Protein AF-0000000080745605 (afdb_homodimer)

pLDDT: mean 92.83, std 13.79, range [20.62, 98.94]

Foldseek 3Di:
DDDPDDPPPPPPPPPPVLFFQDQDPAFALFPFFQCLLPDPQLVVLQVVLQVVCCVVCVVFPQQKWKWKFKDFLNDDHTSHIDTDAHPHQPQFARGDDQFFKEFQFQVLLVLLLLLLLLDPLHDQAAFLCVQVVLLVVQFDDDPFFTQDRRQAGLFLLLFQQRLQAAFDQVDPCCVFCVVCVVVVDDGDDPVGTQQARQDPPGHADEPVSLSNCSRRGGGNDHGRDDGDNHLSSQLSSLSSSCRRVVDHSQVSSCVQACVLQPFPSKDQQFQDDRHRYRDGPPFRCNGTANHSSSSRTGMMGGFVNLQSRQSCLLVQSRHDPVSSVVQPDFPADDPDPQFTAGSHWTWGWFQLQEPSSHIFIKTKDWRDDGFKIKMWIAGNNNSMIMIMIMGYDSCVVDVCNVVVSVVSVRNSNVRSSVVSSLVVCCQFPAAKWDDVVQGWIWGWHGDRHGAIWTPFTGTSRRGCLQQVVCLDVVNVVVVDRDGLPDWTKGWGFPPDDDDQKTKIFIFTDSDGNVVQVVVQVVDPDHSVVSPSVVGTQPRDAPNFGQRIKMFGGDDVSHGQWIDRVRSPDIIGGDDPDPPD/DDDPPDPDPDPPPPPPVLFFQDQDPAFALFPFFQCLLPDPLLVVLQVVLQVVCCVVCVVFPQQKKKWKFKDFLNDDHTSHIDTDAHPHQPQFARGDDQFFKEFQFQVLLVLLLLLLLLDPLHDQAAFLCVQVVLLVVQFDDDPFFTQDRRQAGLFLLLFQQRLQAAFDQVDPCCVFCVVCVVVVDDGDPPVGTQQARQDPPGHADEPVSLSNCSRRGGGNDHGRDDGDNHLSSQLSSLSSSCRRVVHHSQVSSCVQACVLQPFPSKDQQFQDDRHRYRDGPPFRCNGTANHSSSSRTGMMGGFVNLQSRQSCLLVQSRHDPVSSVVQPDFDADDPDPQFTAGSHWTWGWFQLQEPSSHIFIKTKTWRDDGFKIKMWIAGNNNSMIMIMIMGYDSCVVDVCNVVVSVVSVRNSNVRSSVVSSLVVCCQFPAAKWDDVVQGWIWGWHGDRHGAIWTPFTGTSRRGCLQQVVCLDVVNVVVVDRDGLPDWTKGWGFPPDDDDQKTKIFIFTDSDGNVVQVVVQVVDPDHSPVSPSVVGTQPRAAPNFGQGIKMFGGDDVSHGQWIDRVRSPDIIGGDPPDPPD

Structure (mmCIF, N/CA/C/O backbone):
data_AF-0000000080745605-model_v1
#
loop_
_entity.id
_entity.type
_entity.pdbx_description
1 polymer 'Beta-lactamase-related domain-containing protein'
#
loop_
_atom_site.group_PDB
_atom_site.id
_atom_site.type_symbol
_atom_site.label_atom_id
_atom_site.label_alt_id
_atom_site.label_comp_id
_atom_site.label_asym_id
_atom_site.label_entity_id
_atom_site.label_seq_id
_atom_site.pdbx_PDB_ins_code
_atom_site.Cartn_x
_atom_site.Cartn_y
_atom_site.Cartn_z
_atom_site.occupancy
_atom_site.B_iso_or_equiv
_atom_site.auth_seq_id
_atom_site.auth_comp_id
_atom_site.auth_asym_id
_atom_site.auth_atom_id
_atom_site.pdbx_PDB_model_num
ATOM 1 N N . MET A 1 1 ? 27.734 -39.125 20.938 1 23.12 1 MET A N 1
ATOM 2 C CA . MET A 1 1 ? 27.438 -38.312 19.75 1 23.12 1 MET A CA 1
ATOM 3 C C . MET A 1 1 ? 26.688 -37.062 20.141 1 23.12 1 MET A C 1
ATOM 5 O O . MET A 1 1 ? 25.5 -37.125 20.469 1 23.12 1 MET A O 1
ATOM 9 N N . PRO A 1 2 ? 27.344 -36.062 20.656 1 28.78 2 PRO A N 1
ATOM 10 C CA . PRO A 1 2 ? 27.172 -35.031 21.703 1 28.78 2 PRO A CA 1
ATOM 11 C C . PRO A 1 2 ? 26.281 -33.875 21.25 1 28.78 2 PRO A C 1
ATOM 13 O O . PRO A 1 2 ? 26.297 -33.5 20.078 1 28.78 2 PRO A O 1
ATOM 16 N N . SER A 1 3 ? 25.047 -33.812 21.906 1 23.34 3 SER A N 1
ATOM 17 C CA . SER A 1 3 ? 23.922 -32.906 21.828 1 23.34 3 SER A CA 1
ATOM 18 C C . SER A 1 3 ? 24.391 -31.453 21.969 1 23.34 3 SER A C 1
ATOM 20 O O . SER A 1 3 ? 25.203 -31.125 22.828 1 23.34 3 SER A O 1
ATOM 22 N N . LEU A 1 4 ? 24.469 -30.75 20.719 1 25.98 4 LEU A N 1
ATOM 23 C CA . LEU A 1 4 ? 24.828 -29.328 20.625 1 25.98 4 LEU A CA 1
ATOM 24 C C . LEU A 1 4 ? 24.031 -28.5 21.609 1 25.98 4 LEU A C 1
ATOM 26 O O . LEU A 1 4 ? 22.859 -28.188 21.375 1 25.98 4 LEU A O 1
ATOM 30 N N . SER A 1 5 ? 24.078 -28.891 22.938 1 20.62 5 SER A N 1
ATOM 31 C CA . SER A 1 5 ? 23.312 -28.312 24.047 1 20.62 5 SER A CA 1
ATOM 32 C C . SER A 1 5 ? 23.422 -26.797 24.047 1 20.62 5 SER A C 1
ATOM 34 O O . SER A 1 5 ? 22.406 -26.109 24.125 1 20.62 5 SER A O 1
ATOM 36 N N . LYS A 1 6 ? 24.375 -26.281 24.906 1 24.94 6 LYS A N 1
ATOM 37 C CA . LYS A 1 6 ? 24.109 -25.375 26.016 1 24.94 6 LYS A CA 1
ATOM 38 C C . LYS A 1 6 ? 23.984 -23.922 25.516 1 24.94 6 LYS A C 1
ATOM 40 O O . LYS A 1 6 ? 23.938 -23 26.328 1 24.94 6 LYS A O 1
ATOM 45 N N . ILE A 1 7 ? 24.234 -23.516 24.359 1 22.8 7 ILE A N 1
ATOM 46 C CA . ILE A 1 7 ? 24.797 -22.188 24.484 1 22.8 7 ILE A CA 1
ATOM 47 C C . ILE A 1 7 ? 23.703 -21.188 24.844 1 22.8 7 ILE A C 1
ATOM 49 O O . ILE A 1 7 ? 22.906 -20.797 23.984 1 22.8 7 ILE A O 1
ATOM 53 N N . ALA A 1 8 ? 22.75 -21.531 25.734 1 25.72 8 ALA A N 1
ATOM 54 C CA . ALA A 1 8 ? 21.734 -20.484 25.906 1 25.72 8 ALA A CA 1
ATOM 55 C C . ALA A 1 8 ? 22.359 -19.234 26.531 1 25.72 8 ALA A C 1
ATOM 57 O O . ALA A 1 8 ? 22.703 -19.219 27.703 1 25.72 8 ALA A O 1
ATOM 58 N N . ALA A 1 9 ? 23.469 -18.656 26.094 1 27.91 9 ALA A N 1
ATOM 59 C CA . ALA A 1 9 ? 23.734 -17.438 26.859 1 27.91 9 ALA A CA 1
ATOM 60 C C . ALA A 1 9 ? 22.438 -16.656 27.094 1 27.91 9 ALA A C 1
ATOM 62 O O . ALA A 1 9 ? 21.672 -16.406 26.156 1 27.91 9 ALA A O 1
ATOM 63 N N . VAL A 1 10 ? 21.984 -16.688 28.203 1 26.36 10 VAL A N 1
ATOM 64 C CA . VAL A 1 10 ? 20.922 -15.867 28.797 1 26.36 10 VAL A CA 1
ATOM 65 C C . VAL A 1 10 ? 21.125 -14.406 28.422 1 26.36 10 VAL A C 1
ATOM 67 O O . VAL A 1 10 ? 22.172 -13.812 28.734 1 26.36 10 VAL A O 1
ATOM 70 N N . ALA A 1 11 ? 20.625 -14.023 27.234 1 27.84 11 ALA A N 1
ATOM 71 C CA . ALA A 1 11 ? 20.5 -12.594 26.969 1 27.84 11 ALA A CA 1
ATOM 72 C C . ALA A 1 11 ? 19.922 -11.859 28.172 1 27.84 11 ALA A C 1
ATOM 74 O O . ALA A 1 11 ? 18.812 -12.18 28.641 1 27.84 11 ALA A O 1
ATOM 75 N N . ALA A 1 12 ? 20.719 -11.414 29.141 1 28.36 12 ALA A N 1
ATOM 76 C CA . ALA A 1 12 ? 20.328 -10.367 30.094 1 28.36 12 ALA A CA 1
ATOM 77 C C . ALA A 1 12 ? 19.453 -9.312 29.406 1 28.36 12 ALA A C 1
ATOM 79 O O . ALA A 1 12 ? 19.891 -8.68 28.438 1 28.36 12 ALA A O 1
ATOM 80 N N . ALA A 1 13 ? 18.219 -9.453 29.531 1 29.84 13 ALA A N 1
ATOM 81 C CA . ALA A 1 13 ? 17.281 -8.383 29.203 1 29.84 13 ALA A CA 1
ATOM 82 C C . ALA A 1 13 ? 17.703 -7.078 29.875 1 29.84 13 ALA A C 1
ATOM 84 O O . ALA A 1 13 ? 17.594 -6.938 31.109 1 29.84 13 ALA A O 1
ATOM 85 N N . SER A 1 14 ? 18.906 -6.582 29.641 1 29.81 14 SER A N 1
ATOM 86 C CA . SER A 1 14 ? 18.969 -5.207 30.125 1 29.81 14 SER A CA 1
ATOM 87 C C . SER A 1 14 ? 17.703 -4.438 29.781 1 29.81 14 SER A C 1
ATOM 89 O O . SER A 1 14 ? 17.297 -4.387 28.609 1 29.81 14 SER A O 1
ATOM 91 N N . PHE A 1 15 ? 16.797 -4.363 30.75 1 31.94 15 PHE A N 1
ATOM 92 C CA . PHE A 1 15 ? 15.781 -3.316 30.688 1 31.94 15 PHE A CA 1
ATOM 93 C C . PHE A 1 15 ? 16.406 -1.972 30.344 1 31.94 15 PHE A C 1
ATOM 95 O O . PHE A 1 15 ? 16.891 -1.256 31.219 1 31.94 15 PHE A O 1
ATOM 102 N N . THR A 1 16 ? 17.25 -1.937 29.359 1 33.28 16 THR A N 1
ATOM 103 C CA . THR A 1 16 ? 17.547 -0.576 28.922 1 33.28 16 THR A CA 1
ATOM 104 C C . THR A 1 16 ? 16.281 0.273 28.906 1 33.28 16 THR A C 1
ATOM 106 O O . THR A 1 16 ? 15.203 -0.21 28.516 1 33.28 16 THR A O 1
ATOM 109 N N . LEU A 1 17 ? 16.172 1.277 29.703 1 36.03 17 LEU A N 1
ATOM 110 C CA . LEU A 1 17 ? 15.234 2.377 29.531 1 36.03 17 LEU A CA 1
ATOM 111 C C . LEU A 1 17 ? 14.852 2.523 28.062 1 36.03 17 LEU A C 1
ATOM 113 O O . LEU A 1 17 ? 15.711 2.715 27.203 1 36.03 17 LEU A O 1
ATOM 117 N N . ILE A 1 18 ? 13.906 1.813 27.719 1 40.94 18 ILE A N 1
ATOM 118 C CA . ILE A 1 18 ? 13.344 2.023 26.391 1 40.94 18 ILE A CA 1
ATOM 119 C C . ILE A 1 18 ? 13.258 3.52 26.094 1 40.94 18 ILE A C 1
ATOM 121 O O . ILE A 1 18 ? 12.406 4.215 26.656 1 40.94 18 ILE A O 1
ATOM 125 N N . ASP A 1 19 ? 14.344 4.227 26.078 1 45.94 19 ASP A N 1
ATOM 126 C CA . ASP A 1 19 ? 14.273 5.543 25.453 1 45.94 19 ASP A CA 1
ATOM 127 C C . ASP A 1 19 ? 13.148 5.602 24.422 1 45.94 19 ASP A C 1
ATOM 129 O O . ASP A 1 19 ? 12.82 4.59 23.797 1 45.94 19 ASP A O 1
ATOM 133 N N . ALA A 1 20 ? 12.227 6.598 24.641 1 51.19 20 ALA A N 1
ATOM 134 C CA . ALA A 1 20 ? 11.07 6.926 23.797 1 51.19 20 ALA A CA 1
ATOM 135 C C . ALA A 1 20 ? 11.359 6.613 22.328 1 51.19 20 ALA A C 1
ATOM 137 O O . ALA A 1 20 ? 12.328 7.113 21.766 1 51.19 20 ALA A O 1
ATOM 138 N N . LYS A 1 21 ? 10.75 5.621 21.812 1 69 21 LYS A N 1
ATOM 139 C CA . LYS A 1 21 ? 10.859 5.215 20.422 1 69 21 LYS A CA 1
ATOM 140 C C . LYS A 1 21 ? 10.43 6.344 19.484 1 69 21 LYS A C 1
ATOM 142 O O . LYS A 1 21 ? 9.289 6.801 19.531 1 69 21 LYS A O 1
ATOM 147 N N . ALA A 1 22 ? 11.375 7.078 18.906 1 86.12 22 ALA A N 1
ATOM 148 C CA . ALA A 1 22 ? 11.133 8.086 17.875 1 86.12 22 ALA A CA 1
ATOM 149 C C . ALA A 1 22 ? 10.383 7.484 16.688 1 86.12 22 ALA A C 1
ATOM 151 O O . ALA A 1 22 ? 10.531 6.297 16.391 1 86.12 22 ALA A O 1
ATOM 152 N N . CYS A 1 23 ? 9.422 8.242 16.203 1 91.81 23 CYS A N 1
ATOM 153 C CA . CYS A 1 23 ? 8.727 7.898 14.969 1 91.81 23 CYS A CA 1
ATOM 154 C C . CYS A 1 23 ? 9.281 8.688 13.789 1 91.81 23 CYS A C 1
ATOM 156 O O . CYS A 1 23 ? 8.781 9.773 13.477 1 91.81 23 CYS A O 1
ATOM 158 N N . PRO A 1 24 ? 10.266 8.188 13.102 1 96.31 24 PRO A N 1
ATOM 159 C CA . PRO A 1 24 ? 10.781 8.898 11.93 1 96.31 24 PRO A CA 1
ATOM 160 C C . PRO A 1 24 ? 9.859 8.789 10.719 1 96.31 24 PRO A C 1
ATOM 162 O O . PRO A 1 24 ? 8.984 7.914 10.688 1 96.31 24 PRO A O 1
ATOM 165 N N . PRO A 1 25 ? 9.977 9.766 9.758 1 96.62 25 PRO A N 1
ATOM 166 C CA . PRO A 1 25 ? 9.336 9.484 8.477 1 96.62 25 PRO A CA 1
ATOM 167 C C . PRO A 1 25 ? 9.82 8.172 7.848 1 96.62 25 PRO A C 1
ATOM 169 O O . PRO A 1 25 ? 10.953 7.75 8.094 1 96.62 25 PRO A O 1
ATOM 172 N N . LEU A 1 26 ? 8.984 7.52 7.125 1 96.75 26 LEU A N 1
ATOM 173 C CA . LEU A 1 26 ? 9.414 6.324 6.414 1 96.75 26 LEU A CA 1
ATOM 174 C C . LEU A 1 26 ? 10.531 6.648 5.43 1 96.75 26 LEU A C 1
ATOM 176 O O . LEU A 1 26 ? 10.469 7.656 4.719 1 96.75 26 LEU A O 1
ATOM 180 N N . GLY A 1 27 ? 11.578 5.82 5.383 1 95.94 27 GLY A N 1
ATOM 181 C CA . GLY A 1 27 ? 12.688 6.039 4.473 1 95.94 27 GLY A CA 1
ATOM 182 C C . GLY A 1 27 ? 14.008 6.277 5.188 1 95.94 27 GLY A C 1
ATOM 183 O O . GLY A 1 27 ? 14.164 5.902 6.352 1 95.94 27 GLY A O 1
ATOM 184 N N . ALA A 1 28 ? 14.938 6.891 4.523 1 96.5 28 ALA A N 1
ATOM 185 C CA . ALA A 1 28 ? 16.281 7.109 5.055 1 96.5 28 ALA A CA 1
ATOM 186 C C . ALA A 1 28 ? 16.25 8.086 6.23 1 96.5 28 ALA A C 1
ATOM 188 O O . ALA A 1 28 ? 15.672 9.164 6.133 1 96.5 28 ALA A O 1
ATOM 189 N N . VAL A 1 29 ? 16.906 7.711 7.277 1 97.38 29 VAL A N 1
ATOM 190 C CA . VAL A 1 29 ? 16.969 8.594 8.438 1 97.38 29 VAL A CA 1
ATOM 191 C C . VAL A 1 29 ? 18.359 9.234 8.523 1 97.38 29 VAL A C 1
ATOM 193 O O . VAL A 1 29 ? 18.562 10.18 9.297 1 97.38 29 VAL A O 1
ATOM 196 N N . PHE A 1 30 ? 19.281 8.719 7.734 1 96.81 30 PHE A N 1
ATOM 197 C CA . PHE A 1 30 ? 20.609 9.266 7.469 1 96.81 30 PHE A CA 1
ATOM 198 C C . PHE A 1 30 ? 20.922 9.227 5.977 1 96.81 30 PHE A C 1
ATOM 200 O O . PHE A 1 30 ? 20.344 8.422 5.238 1 96.81 30 PHE A O 1
ATOM 207 N N . PRO A 1 31 ? 21.781 10.156 5.527 1 95.38 31 PRO A N 1
ATOM 208 C CA . PRO A 1 31 ? 22.281 9.953 4.164 1 95.38 31 PRO A CA 1
ATOM 209 C C . PRO A 1 31 ? 22.906 8.57 3.969 1 95.38 31 PRO A C 1
ATOM 211 O O . PRO A 1 31 ? 23.516 8.023 4.895 1 95.38 31 PRO A O 1
ATOM 214 N N . ALA A 1 32 ? 22.797 8.016 2.787 1 96 32 ALA A N 1
ATOM 215 C CA . ALA A 1 32 ? 23.391 6.723 2.48 1 96 32 ALA A CA 1
ATOM 216 C C . ALA A 1 32 ? 24.906 6.766 2.646 1 96 32 ALA A C 1
ATOM 218 O O . ALA A 1 32 ? 25.562 7.734 2.246 1 96 32 ALA A O 1
ATOM 219 N N . PRO A 1 33 ? 25.438 5.719 3.24 1 96.5 33 PRO A N 1
ATOM 220 C CA . PRO A 1 33 ? 26.891 5.695 3.354 1 96.5 33 PRO A CA 1
ATOM 221 C C . PRO A 1 33 ? 27.594 5.719 1.995 1 96.5 33 PRO A C 1
ATOM 223 O O . PRO A 1 33 ? 27.156 5.047 1.06 1 96.5 33 PRO A O 1
ATOM 226 N N . GLN A 1 34 ? 28.656 6.426 1.949 1 94.06 34 GLN A N 1
ATOM 227 C CA . GLN A 1 34 ? 29.312 6.656 0.662 1 94.06 34 GLN A CA 1
ATOM 228 C C . GLN A 1 34 ? 30.422 5.633 0.413 1 94.06 34 GLN A C 1
ATOM 230 O O . GLN A 1 34 ? 30.812 5.406 -0.731 1 94.06 34 GLN A O 1
ATOM 235 N N . SER A 1 35 ? 31 5.02 1.493 1 95.69 35 SER A N 1
ATOM 236 C CA . SER A 1 35 ? 32.062 4.016 1.367 1 95.69 35 SER A CA 1
ATOM 237 C C . SER A 1 35 ? 31.922 2.943 2.441 1 95.69 35 SER A C 1
ATOM 239 O O . SER A 1 35 ? 32.875 2.662 3.162 1 95.69 35 SER A O 1
ATOM 241 N N . PRO A 1 36 ? 30.781 2.297 2.445 1 97.75 36 PRO A N 1
ATOM 242 C CA . PRO A 1 36 ? 30.578 1.313 3.512 1 97.75 36 PRO A CA 1
ATOM 243 C C . PRO A 1 36 ? 31.562 0.151 3.439 1 97.75 36 PRO A C 1
ATOM 245 O O . PRO A 1 36 ? 31.875 -0.465 4.461 1 97.75 36 PRO A O 1
ATOM 248 N N . SER A 1 37 ? 32.156 -0.179 2.314 1 97 37 SER A N 1
ATOM 249 C CA . SER A 1 37 ? 33.094 -1.297 2.166 1 97 37 SER A CA 1
ATOM 250 C C . SER A 1 37 ? 34.375 -1.051 2.939 1 97 37 SER A C 1
ATOM 252 O O . SER A 1 37 ? 35.125 -1.993 3.25 1 97 37 SER A O 1
ATOM 254 N N . GLN A 1 38 ? 34.688 0.177 3.234 1 96.44 38 GLN A N 1
ATOM 255 C CA . GLN A 1 38 ? 35.938 0.531 3.918 1 96.44 38 GLN A CA 1
ATOM 256 C C . GLN A 1 38 ? 35.781 0.405 5.43 1 96.44 38 GLN A C 1
ATOM 258 O O . GLN A 1 38 ? 36.781 0.414 6.16 1 96.44 38 GLN A O 1
ATOM 263 N N . SER A 1 39 ? 34.594 0.217 5.879 1 97.38 39 SER A N 1
ATOM 264 C CA . SER A 1 39 ? 34.344 0.138 7.312 1 97.38 39 SER A CA 1
ATOM 265 C C . SER A 1 39 ? 34.719 -1.225 7.871 1 97.38 39 SER A C 1
ATOM 267 O O . SER A 1 39 ? 34.344 -2.26 7.32 1 97.38 39 SER A O 1
ATOM 269 N N . THR A 1 40 ? 35.406 -1.209 9.039 1 97.62 40 THR A N 1
ATOM 270 C CA . THR A 1 40 ? 35.781 -2.449 9.711 1 97.62 40 THR A CA 1
ATOM 271 C C . THR A 1 40 ? 34.531 -3.182 10.211 1 97.62 40 THR A C 1
ATOM 273 O O . THR A 1 40 ? 34.531 -4.414 10.25 1 97.62 40 THR A O 1
ATOM 276 N N . LEU A 1 41 ? 33.531 -2.414 10.562 1 97.44 41 LEU A N 1
ATOM 277 C CA . LEU A 1 41 ? 32.281 -3.014 11.031 1 97.44 41 LEU A CA 1
ATOM 278 C C . LEU A 1 41 ? 31.609 -3.814 9.922 1 97.44 41 LEU A C 1
ATOM 280 O O . LEU A 1 41 ? 31.125 -4.926 10.156 1 97.44 41 LEU A O 1
ATOM 284 N N . VAL A 1 42 ? 31.562 -3.234 8.766 1 98.38 42 VAL A N 1
ATOM 285 C CA . VAL A 1 42 ? 30.938 -3.895 7.629 1 98.38 42 VAL A CA 1
ATOM 286 C C . VAL A 1 42 ? 31.75 -5.113 7.215 1 98.38 42 VAL A C 1
ATOM 288 O O . VAL A 1 42 ? 31.188 -6.168 6.902 1 98.38 42 VAL A O 1
ATOM 291 N N . LYS A 1 43 ? 33.094 -4.984 7.219 1 98.25 43 LYS A N 1
ATOM 292 C CA . LYS A 1 43 ? 33.938 -6.113 6.895 1 98.25 43 LYS A CA 1
ATOM 293 C C . LYS A 1 43 ? 33.75 -7.262 7.875 1 98.25 43 LYS A C 1
ATOM 295 O O . L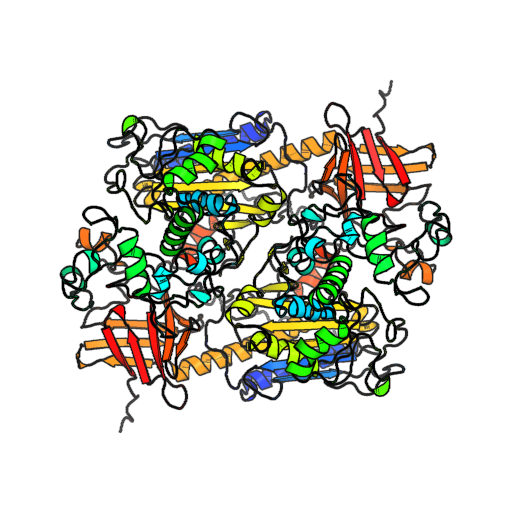YS A 1 43 ? 33.656 -8.422 7.469 1 98.25 43 LYS A O 1
ATOM 300 N N . LYS A 1 44 ? 33.656 -6.91 9.172 1 98.38 44 LYS A N 1
ATOM 301 C CA . LYS A 1 44 ? 33.438 -7.926 10.195 1 98.38 44 LYS A CA 1
ATOM 302 C C . LYS A 1 44 ? 32.062 -8.602 10.008 1 98.38 44 LYS A C 1
ATOM 304 O O . LYS A 1 44 ? 31.953 -9.828 10.133 1 98.38 44 LYS A O 1
ATOM 309 N N . ALA A 1 45 ? 31.078 -7.824 9.766 1 98.56 45 ALA A N 1
ATOM 310 C CA . ALA A 1 45 ? 29.734 -8.367 9.516 1 98.56 45 ALA A CA 1
ATOM 311 C C . ALA A 1 45 ? 29.75 -9.305 8.312 1 98.56 45 ALA A C 1
ATOM 313 O O . ALA A 1 45 ? 29.109 -10.359 8.328 1 98.56 45 ALA A O 1
ATOM 314 N N . GLY A 1 46 ? 30.438 -8.898 7.238 1 98.44 46 GLY A N 1
ATOM 315 C CA . GLY A 1 46 ? 30.578 -9.742 6.062 1 98.44 46 GLY A CA 1
ATOM 316 C C . GLY A 1 46 ? 31.25 -11.062 6.352 1 98.44 46 GLY A C 1
ATOM 317 O O . GLY A 1 46 ? 30.844 -12.109 5.844 1 98.44 46 GLY A O 1
ATOM 318 N N . SER A 1 47 ? 32.312 -10.992 7.184 1 98.25 47 SER A N 1
ATOM 319 C CA . SER A 1 47 ? 33.031 -12.203 7.555 1 98.25 47 SER A CA 1
ATOM 320 C C . SER A 1 47 ? 32.156 -13.148 8.359 1 98.25 47 SER A C 1
ATOM 322 O O . SER A 1 47 ? 32.188 -14.367 8.156 1 98.25 47 SER A O 1
ATOM 324 N N . LEU A 1 48 ? 31.391 -12.57 9.266 1 98.12 48 LEU A N 1
ATOM 325 C CA . LEU A 1 48 ? 30.484 -13.383 10.07 1 98.12 48 LEU A CA 1
ATOM 326 C C . LEU A 1 48 ? 29.406 -14.008 9.188 1 98.12 48 LEU A C 1
ATOM 328 O O . LEU A 1 48 ? 29.031 -15.172 9.383 1 98.12 48 LEU A O 1
ATOM 332 N N . LEU A 1 49 ? 28.875 -13.203 8.297 1 98.19 49 LEU A N 1
ATOM 333 C CA . LEU A 1 49 ? 27.875 -13.711 7.355 1 98.19 49 LEU A CA 1
ATOM 334 C C . LEU A 1 49 ? 28.453 -14.859 6.527 1 98.19 49 LEU A C 1
ATOM 336 O O . LEU A 1 49 ? 27.797 -15.891 6.344 1 98.19 49 LEU A O 1
ATOM 340 N N . LYS A 1 50 ? 29.656 -14.656 6.008 1 97.94 50 LYS A N 1
ATOM 341 C CA . LYS A 1 50 ? 30.312 -15.688 5.211 1 97.94 50 LYS A CA 1
ATOM 342 C C . LYS A 1 50 ? 30.469 -16.984 6.012 1 97.94 50 LYS A C 1
ATOM 344 O O . LYS A 1 50 ? 30.203 -18.078 5.5 1 97.94 50 LYS A O 1
ATOM 349 N N . ALA A 1 51 ? 30.922 -16.875 7.23 1 97.5 51 ALA A N 1
ATOM 350 C CA . ALA A 1 51 ? 31.094 -18.047 8.094 1 97.5 51 ALA A CA 1
ATOM 351 C C . ALA A 1 51 ? 29.766 -18.766 8.32 1 97.5 51 ALA A C 1
ATOM 353 O O . ALA A 1 51 ? 29.719 -20 8.32 1 97.5 51 ALA A O 1
ATOM 354 N N . GLY A 1 52 ? 28.781 -17.984 8.578 1 96.5 52 GLY A N 1
ATOM 355 C CA . GLY A 1 52 ? 27.453 -18.562 8.75 1 96.5 52 GLY A CA 1
ATOM 356 C C . GLY A 1 52 ? 26.969 -19.297 7.516 1 96.5 52 GLY A C 1
ATOM 357 O O . GLY A 1 52 ? 26.406 -20.391 7.617 1 96.5 52 GLY A O 1
ATOM 358 N N . LEU A 1 53 ? 27.156 -18.688 6.34 1 97.06 53 LEU A N 1
ATOM 359 C CA . LEU A 1 53 ? 26.766 -19.312 5.082 1 97.06 53 LEU A CA 1
ATOM 360 C C . LEU A 1 53 ? 27.578 -20.578 4.828 1 97.06 53 LEU A C 1
ATOM 362 O O . LEU A 1 53 ? 27.016 -21.594 4.398 1 97.06 53 LEU A O 1
ATOM 366 N N . ASP A 1 54 ? 28.859 -20.516 5.078 1 96.19 54 ASP A N 1
ATOM 367 C CA . ASP A 1 54 ? 29.703 -21.688 4.91 1 96.19 54 ASP A CA 1
ATOM 368 C C . ASP A 1 54 ? 29.188 -22.859 5.766 1 96.19 54 ASP A C 1
ATOM 370 O O . ASP A 1 54 ? 29.125 -24 5.301 1 96.19 54 ASP A O 1
ATOM 374 N N . ALA A 1 55 ? 28.828 -22.578 6.93 1 94.94 55 ALA A N 1
ATOM 375 C CA . ALA A 1 55 ? 28.375 -23.609 7.855 1 94.94 55 ALA A CA 1
ATOM 376 C C . ALA A 1 55 ? 27.047 -24.203 7.406 1 94.94 55 ALA A C 1
ATOM 378 O O . ALA A 1 55 ? 26.844 -25.422 7.473 1 94.94 55 ALA A O 1
ATOM 379 N N . GLN A 1 56 ? 26.203 -23.391 7.016 1 91.94 56 GLN A N 1
ATOM 380 C CA . GLN A 1 56 ? 24.844 -23.844 6.668 1 91.94 56 GLN A CA 1
ATOM 381 C C . GLN A 1 56 ? 24.812 -24.438 5.266 1 91.94 56 GLN A C 1
ATOM 383 O O . GLN A 1 56 ? 24.281 -25.547 5.066 1 91.94 56 GLN A O 1
ATOM 388 N N . ILE A 1 57 ? 25.359 -23.781 4.309 1 89.88 57 ILE A N 1
ATOM 389 C CA . ILE A 1 57 ? 25.312 -24.141 2.896 1 89.88 57 ILE A CA 1
ATOM 390 C C . ILE A 1 57 ? 26.266 -25.297 2.633 1 89.88 57 ILE A C 1
ATOM 392 O O . ILE A 1 57 ? 25.922 -26.266 1.943 1 89.88 57 ILE A O 1
ATOM 396 N N . GLY A 1 58 ? 27.469 -25.203 3.156 1 85.25 58 GLY A N 1
ATOM 397 C CA . GLY A 1 58 ? 28.453 -26.266 2.988 1 85.25 58 GLY A CA 1
ATOM 398 C C . GLY A 1 58 ? 27.984 -27.609 3.514 1 85.25 58 GLY A C 1
ATOM 399 O O . GLY A 1 58 ? 28.281 -28.641 2.924 1 85.25 58 GLY A O 1
ATOM 400 N N . ALA A 1 59 ? 27.172 -27.531 4.48 1 87.12 59 ALA A N 1
ATOM 401 C CA . ALA A 1 59 ? 26.688 -28.75 5.102 1 87.12 59 ALA A CA 1
ATOM 402 C C . ALA A 1 59 ? 25.516 -29.328 4.312 1 87.12 59 ALA A C 1
ATOM 404 O O . ALA A 1 59 ? 25.266 -30.547 4.363 1 87.12 59 ALA A O 1
ATOM 405 N N . GLN A 1 60 ? 24.922 -28.562 3.537 1 92.31 60 GLN A N 1
ATOM 406 C CA . GLN A 1 60 ? 23.641 -28.984 2.99 1 92.31 60 GLN A CA 1
ATOM 407 C C . GLN A 1 60 ? 23.688 -29.047 1.467 1 92.31 60 GLN A C 1
ATOM 409 O O . GLN A 1 60 ? 22.984 -29.859 0.853 1 92.31 60 GLN A O 1
ATOM 414 N N . PHE A 1 61 ? 24.469 -28.25 0.805 1 96.12 61 PHE A N 1
ATOM 415 C CA . PHE A 1 61 ? 24.422 -28.078 -0.643 1 96.12 61 PHE A CA 1
ATOM 416 C C . PHE A 1 61 ? 25.453 -28.969 -1.331 1 96.12 61 PHE A C 1
ATOM 418 O O . PHE A 1 61 ? 26.516 -28.484 -1.721 1 96.12 61 PHE A O 1
ATOM 425 N N . ASN A 1 62 ? 25.047 -30.172 -1.585 1 95.25 62 ASN A N 1
ATOM 426 C CA . ASN A 1 62 ? 25.906 -31.125 -2.273 1 95.25 62 ASN A CA 1
ATOM 427 C C . ASN A 1 62 ? 25.781 -31 -3.789 1 95.25 62 ASN A C 1
ATOM 429 O O . ASN A 1 62 ? 26.719 -31.328 -4.523 1 95.25 62 ASN A O 1
ATOM 433 N N . THR A 1 63 ? 24.641 -30.609 -4.238 1 95.38 63 THR A N 1
ATOM 434 C CA . THR A 1 63 ? 24.406 -30.484 -5.676 1 95.38 63 THR A CA 1
ATOM 435 C C . THR A 1 63 ? 23.875 -29.094 -6.027 1 95.38 63 THR A C 1
ATOM 437 O O . THR A 1 63 ? 23.641 -28.797 -7.199 1 95.38 63 THR A O 1
ATOM 440 N N . SER A 1 64 ? 23.672 -28.219 -5.012 1 97.19 64 SER A N 1
ATOM 441 C CA . SER A 1 64 ? 23.125 -26.891 -5.238 1 97.19 64 SER A CA 1
ATOM 442 C C . SER A 1 64 ? 24.203 -25.828 -5.168 1 97.19 64 SER A C 1
ATOM 444 O O . SER A 1 64 ? 25.109 -25.906 -4.336 1 97.19 64 SER A O 1
ATOM 446 N N . ALA A 1 65 ? 24.125 -24.891 -6.059 1 97.88 65 ALA A N 1
ATOM 447 C CA . ALA A 1 65 ? 25.031 -23.75 -6.07 1 97.88 65 ALA A CA 1
ATOM 448 C C . ALA A 1 65 ? 24.375 -22.516 -5.438 1 97.88 65 ALA A C 1
ATOM 450 O O . ALA A 1 65 ? 23.156 -22.484 -5.27 1 97.88 65 ALA A O 1
ATOM 451 N N . LEU A 1 66 ? 25.141 -21.578 -5.023 1 98.38 66 LEU A N 1
ATOM 452 C CA . LEU A 1 66 ? 24.672 -20.297 -4.48 1 98.38 66 LEU A CA 1
ATOM 453 C C . LEU A 1 66 ? 25.625 -19.172 -4.879 1 98.38 66 LEU A C 1
ATOM 455 O O . LEU A 1 66 ? 26.844 -19.312 -4.789 1 98.38 66 LEU A O 1
ATOM 459 N N . SER A 1 67 ? 25.094 -18.141 -5.43 1 98.69 67 SER A N 1
ATOM 460 C CA . SER A 1 67 ? 25.812 -16.891 -5.719 1 98.69 67 SER A CA 1
ATOM 461 C C . SER A 1 67 ? 25.078 -15.695 -5.141 1 98.69 67 SER A C 1
ATOM 463 O O . SER A 1 67 ? 23.859 -15.555 -5.312 1 98.69 67 SER A O 1
ATOM 465 N N . ILE A 1 68 ? 25.75 -14.852 -4.359 1 98.81 68 ILE A N 1
ATOM 466 C CA . ILE A 1 68 ? 25.188 -13.656 -3.729 1 98.81 68 ILE A CA 1
ATOM 467 C C . ILE A 1 68 ? 26.062 -12.445 -4.039 1 98.81 68 ILE A C 1
ATOM 469 O O . ILE A 1 68 ? 27.281 -12.539 -4.02 1 98.81 68 ILE A O 1
ATOM 473 N N . GLY A 1 69 ? 25.453 -11.359 -4.379 1 98.88 69 GLY A N 1
ATOM 474 C CA . GLY A 1 69 ? 26.141 -10.07 -4.441 1 98.88 69 GLY A CA 1
ATOM 475 C C . GLY A 1 69 ? 25.391 -8.969 -3.723 1 98.88 69 GLY A C 1
ATOM 476 O O . GLY A 1 69 ? 24.156 -8.906 -3.787 1 98.88 69 GLY A O 1
ATOM 477 N N . VAL A 1 70 ? 26.062 -8.164 -2.916 1 98.94 70 VAL A N 1
ATOM 478 C CA . VAL A 1 70 ? 25.562 -6.969 -2.25 1 98.94 70 VAL A CA 1
ATOM 479 C C . VAL A 1 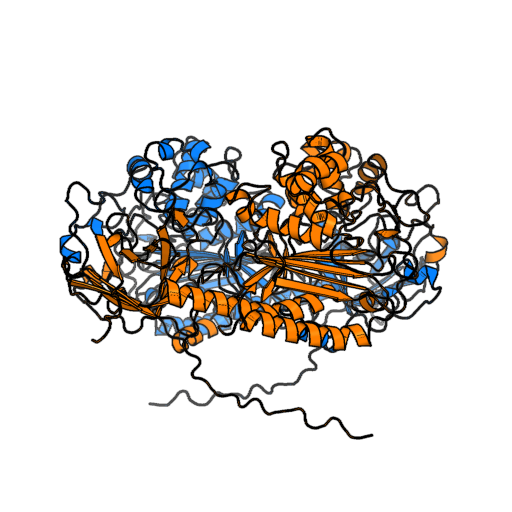70 ? 26.391 -5.758 -2.672 1 98.94 70 VAL A C 1
ATOM 481 O O . VAL A 1 70 ? 27.625 -5.758 -2.529 1 98.94 70 VAL A O 1
ATOM 484 N N . LYS A 1 71 ? 25.734 -4.715 -3.166 1 98.75 71 LYS A N 1
ATOM 485 C CA . LYS A 1 71 ? 26.484 -3.586 -3.721 1 98.75 71 LYS A CA 1
ATOM 486 C C . LYS A 1 71 ? 25.875 -2.26 -3.27 1 98.75 71 LYS A C 1
ATOM 488 O O . LYS A 1 71 ? 24.656 -2.127 -3.178 1 98.75 71 LYS A O 1
ATOM 493 N N . SER A 1 72 ? 26.75 -1.307 -2.898 1 98.75 72 SER A N 1
ATOM 494 C CA . SER A 1 72 ? 26.375 0.092 -2.727 1 98.75 72 SER A CA 1
ATOM 495 C C . SER A 1 72 ? 26.375 0.833 -4.059 1 98.75 72 SER A C 1
ATOM 497 O O . SER A 1 72 ? 27.25 0.62 -4.895 1 98.75 72 SER A O 1
ATOM 499 N N . LEU A 1 73 ? 25.453 1.717 -4.262 1 98.5 73 LEU A N 1
ATOM 500 C CA . LEU A 1 73 ? 25.422 2.529 -5.473 1 98.5 73 LEU A CA 1
ATOM 501 C C . LEU A 1 73 ? 26.656 3.43 -5.555 1 98.5 73 LEU A C 1
ATOM 503 O O . LEU A 1 73 ? 26.969 3.961 -6.621 1 98.5 73 LEU A O 1
ATOM 507 N N . HIS A 1 74 ? 27.281 3.633 -4.422 1 97.56 74 HIS A N 1
ATOM 508 C CA . HIS A 1 74 ? 28.312 4.656 -4.316 1 97.56 74 HIS A CA 1
ATOM 509 C C . HIS A 1 74 ? 29.719 4.051 -4.461 1 97.56 74 HIS A C 1
ATOM 511 O O . HIS A 1 74 ? 30.719 4.758 -4.328 1 97.56 74 HIS A O 1
ATOM 517 N N . GLU A 1 75 ? 29.75 2.801 -4.641 1 97.62 75 GLU A N 1
ATOM 518 C CA . GLU A 1 75 ? 31.016 2.102 -4.828 1 97.62 75 GLU A CA 1
ATOM 519 C C . GLU A 1 75 ? 30.984 1.232 -6.078 1 97.62 75 GLU A C 1
ATOM 521 O O . GLU A 1 75 ? 29.938 0.694 -6.445 1 97.62 75 GLU A O 1
ATOM 526 N N . ASP A 1 76 ? 32.094 1.026 -6.695 1 95.69 76 ASP A N 1
ATOM 527 C CA . ASP A 1 76 ? 32.156 0.267 -7.938 1 95.69 76 ASP A CA 1
ATOM 528 C C . ASP A 1 76 ? 32.094 -1.235 -7.672 1 95.69 76 ASP A C 1
ATOM 530 O O . ASP A 1 76 ? 31.422 -1.973 -8.391 1 95.69 76 ASP A O 1
ATOM 534 N N . GLU A 1 77 ? 32.781 -1.595 -6.633 1 96.12 77 GLU A N 1
ATOM 535 C CA . GLU A 1 77 ? 32.844 -3.02 -6.316 1 96.12 77 GLU A CA 1
ATOM 536 C C . GLU A 1 77 ? 31.781 -3.391 -5.277 1 96.12 77 GLU A C 1
ATOM 538 O O . GLU A 1 77 ? 31.422 -2.568 -4.43 1 96.12 77 GLU A O 1
ATOM 543 N N . PRO A 1 78 ? 31.359 -4.617 -5.281 1 96.81 78 PRO A N 1
ATOM 544 C CA . PRO A 1 78 ? 30.391 -5.055 -4.258 1 96.81 78 PRO A CA 1
ATOM 545 C C . PRO A 1 78 ? 31 -5.047 -2.854 1 96.81 78 PRO A C 1
ATOM 547 O O . PRO A 1 78 ? 32.188 -5.332 -2.68 1 96.81 78 PRO A O 1
ATOM 550 N N . LEU A 1 79 ? 30.078 -4.77 -1.872 1 96.19 79 LEU A N 1
ATOM 551 C CA . LEU A 1 79 ? 30.406 -4.797 -0.453 1 96.19 79 LEU A CA 1
ATOM 552 C C . LEU A 1 79 ? 30.625 -6.23 0.028 1 96.19 79 LEU A C 1
ATOM 554 O O . LEU A 1 79 ? 31.359 -6.461 0.994 1 96.19 79 LEU A O 1
ATOM 558 N N . PHE A 1 80 ? 29.922 -7.125 -0.523 1 97.94 80 PHE A N 1
ATOM 559 C CA . PHE A 1 80 ? 29.922 -8.531 -0.129 1 97.94 80 PHE A CA 1
ATOM 560 C C . PHE A 1 80 ? 29.594 -9.422 -1.315 1 97.94 80 PHE A C 1
ATOM 562 O O . PHE A 1 80 ? 28.688 -9.125 -2.096 1 97.94 80 PHE A O 1
ATOM 569 N N . THR A 1 81 ? 30.359 -10.445 -1.521 1 98.25 81 THR A N 1
ATOM 570 C CA . THR A 1 81 ? 30.047 -11.508 -2.469 1 98.25 81 THR A CA 1
ATOM 571 C C . THR A 1 81 ? 30.219 -12.883 -1.819 1 98.25 81 THR A C 1
ATOM 573 O O . THR A 1 81 ? 31.031 -13.039 -0.909 1 98.25 81 THR A O 1
ATOM 576 N N . TYR A 1 82 ? 29.453 -13.797 -2.221 1 98.44 82 TYR A N 1
ATOM 577 C CA . TYR A 1 82 ? 29.547 -15.18 -1.779 1 98.44 82 TYR A CA 1
ATOM 578 C C . TYR A 1 82 ? 29.219 -16.141 -2.914 1 98.44 82 TYR A C 1
ATOM 580 O O . TYR A 1 82 ? 28.188 -15.992 -3.572 1 98.44 82 TYR A O 1
ATOM 588 N N . GLN A 1 83 ? 30.172 -17.047 -3.162 1 98 83 GLN A N 1
ATOM 589 C CA . GLN A 1 83 ? 30 -18.078 -4.191 1 98 83 GLN A CA 1
ATOM 590 C C . GLN A 1 83 ? 30.188 -19.469 -3.617 1 98 83 GLN A C 1
ATOM 592 O O . GLN A 1 83 ? 31.188 -19.734 -2.941 1 98 83 GLN A O 1
ATOM 597 N N . TRP A 1 84 ? 29.234 -20.328 -3.826 1 98 84 TRP A N 1
ATOM 598 C CA . TRP A 1 84 ? 29.359 -21.719 -3.445 1 98 84 TRP A CA 1
ATOM 599 C C . TRP A 1 84 ? 29.219 -22.641 -4.66 1 98 84 TRP A C 1
ATOM 601 O O . TRP A 1 84 ? 28.172 -22.656 -5.309 1 98 84 TRP A O 1
ATOM 611 N N . THR A 1 85 ? 30.281 -23.328 -4.984 1 97 85 THR A N 1
ATOM 612 C CA . THR A 1 85 ? 30.25 -24.422 -5.957 1 97 85 THR A CA 1
ATOM 613 C C . THR A 1 85 ? 30.062 -25.766 -5.258 1 97 85 THR A C 1
ATOM 615 O O . THR A 1 85 ? 30.906 -26.172 -4.445 1 97 85 THR A O 1
ATOM 618 N N . PRO A 1 86 ? 29.031 -26.406 -5.609 1 96.31 86 PRO A N 1
ATOM 619 C CA . PRO A 1 86 ? 28.859 -27.703 -4.941 1 96.31 86 PRO A CA 1
ATOM 620 C C . PRO A 1 86 ? 29.875 -28.734 -5.371 1 96.31 86 PRO A C 1
ATOM 622 O O . PRO A 1 86 ? 30.422 -28.656 -6.484 1 96.31 86 PRO A O 1
ATOM 625 N N . PRO A 1 87 ? 30.125 -29.781 -4.496 1 94.5 87 PRO A N 1
ATOM 626 C CA . PRO A 1 87 ? 31.047 -30.859 -4.852 1 94.5 87 PRO A CA 1
ATOM 627 C C . PRO A 1 87 ? 30.625 -31.609 -6.105 1 94.5 87 PRO A C 1
ATOM 629 O O . PRO A 1 87 ? 31.469 -32.125 -6.852 1 94.5 87 PRO A O 1
ATOM 632 N N . ASN A 1 88 ? 29.344 -31.672 -6.395 1 91.94 88 ASN A N 1
ATOM 633 C CA . ASN A 1 88 ? 28.797 -32.312 -7.578 1 91.94 88 ASN A CA 1
ATOM 634 C C . ASN A 1 88 ? 27.984 -31.344 -8.422 1 91.94 88 ASN A C 1
ATOM 636 O O . ASN A 1 88 ? 26.75 -31.375 -8.414 1 91.94 88 ASN A O 1
ATOM 640 N N . PRO A 1 89 ? 28.594 -30.516 -9.234 1 88.5 89 PRO A N 1
ATOM 641 C CA . PRO A 1 89 ? 27.922 -29.375 -9.883 1 88.5 89 PRO A CA 1
ATOM 642 C C . PRO A 1 89 ? 27.078 -29.797 -11.086 1 88.5 89 PRO A C 1
ATOM 644 O O . PRO A 1 89 ? 26.266 -29.016 -11.586 1 88.5 89 PRO A O 1
ATOM 647 N N . GLY A 1 90 ? 27.141 -30.969 -11.625 1 86.44 90 GLY A N 1
ATOM 648 C CA . GLY A 1 90 ? 26.375 -31.375 -12.797 1 86.44 90 GLY A CA 1
ATOM 649 C C . GLY A 1 90 ? 27.094 -31.047 -14.102 1 86.44 90 GLY A C 1
ATOM 650 O O . GLY A 1 90 ? 28.328 -31.078 -14.164 1 86.44 90 GLY A O 1
ATOM 651 N N . GLU A 1 91 ? 26.438 -30.828 -15.312 1 87.62 91 GLU A N 1
ATOM 652 C CA . GLU A 1 91 ? 27.016 -30.766 -16.656 1 87.62 91 GLU A CA 1
ATOM 653 C C . GLU A 1 91 ? 27.438 -29.344 -17 1 87.62 91 GLU A C 1
ATOM 655 O O . GLU A 1 91 ? 28.25 -29.125 -17.906 1 87.62 91 GLU A O 1
ATOM 660 N N . GLY A 1 92 ? 27.109 -28.297 -16.344 1 92.75 92 GLY A N 1
ATOM 661 C CA . GLY A 1 92 ? 27.391 -26.906 -16.656 1 92.75 92 GLY A CA 1
ATOM 662 C C . GLY A 1 92 ? 28.734 -26.438 -16.125 1 92.75 92 GLY A C 1
ATOM 663 O O . GLY A 1 92 ? 29.719 -27.156 -16.219 1 92.75 92 GLY A O 1
ATOM 664 N N . THR A 1 93 ? 28.766 -25.203 -15.812 1 93.19 93 THR A N 1
ATOM 665 C CA . THR A 1 93 ? 30 -24.672 -15.25 1 93.19 93 THR A CA 1
ATOM 666 C C . THR A 1 93 ? 30.422 -25.469 -14.016 1 93.19 93 THR A C 1
ATOM 668 O O . THR A 1 93 ? 29.578 -25.922 -13.242 1 93.19 93 THR A O 1
ATOM 671 N N . ASP A 1 94 ? 31.766 -25.547 -13.875 1 92.25 94 ASP A N 1
ATOM 672 C CA . ASP A 1 94 ? 32.281 -26.281 -12.719 1 92.25 94 ASP A CA 1
ATOM 673 C C . ASP A 1 94 ? 32.75 -25.328 -11.625 1 92.25 94 ASP A C 1
ATOM 675 O O . ASP A 1 94 ? 33.219 -25.766 -10.578 1 92.25 94 ASP A O 1
ATOM 679 N N . LYS A 1 95 ? 32.688 -24.188 -11.898 1 95.88 95 LYS A N 1
ATOM 680 C CA . LYS A 1 95 ? 33.031 -23.172 -10.922 1 95.88 95 LYS A CA 1
ATOM 681 C C . LYS A 1 95 ? 32.062 -22 -10.945 1 95.88 95 LYS A C 1
ATOM 683 O O . LYS A 1 95 ? 31.938 -21.297 -11.953 1 95.88 95 LYS A O 1
ATOM 688 N N . VAL A 1 96 ? 31.391 -21.812 -9.812 1 97.44 96 VAL A N 1
ATOM 689 C CA . VAL A 1 96 ? 30.406 -20.75 -9.695 1 97.44 96 VAL A CA 1
ATOM 690 C C . VAL A 1 96 ? 31.109 -19.438 -9.305 1 97.44 96 VAL A C 1
ATOM 692 O O . VAL A 1 96 ? 31.906 -19.422 -8.375 1 97.44 96 VAL A O 1
ATOM 695 N N . ASP A 1 97 ? 30.875 -18.422 -10 1 97.56 97 ASP A N 1
ATOM 696 C CA . ASP A 1 97 ? 31.312 -17.062 -9.672 1 97.56 97 ASP A CA 1
ATOM 697 C C . ASP A 1 97 ? 30.203 -16.062 -9.953 1 97.56 97 ASP A C 1
ATOM 699 O O . ASP A 1 97 ? 29.047 -16.438 -10.141 1 97.56 97 ASP A O 1
ATOM 703 N N . GLU A 1 98 ? 30.484 -14.766 -9.891 1 97.38 98 GLU A N 1
ATOM 704 C CA . GLU A 1 98 ? 29.469 -13.727 -9.977 1 97.38 98 GLU A CA 1
ATOM 705 C C . GLU A 1 98 ? 28.906 -13.625 -11.391 1 97.38 98 GLU A C 1
ATOM 707 O O . GLU A 1 98 ? 27.828 -13.055 -11.602 1 97.38 98 GLU A O 1
ATOM 712 N N . ASP A 1 99 ? 29.578 -14.18 -12.398 1 98.12 99 ASP A N 1
ATOM 713 C CA . ASP A 1 99 ? 29.156 -14.094 -13.789 1 98.12 99 ASP A CA 1
ATOM 714 C C . ASP A 1 99 ? 28.469 -15.391 -14.242 1 98.12 99 ASP A C 1
ATOM 716 O O . ASP A 1 99 ? 27.938 -15.469 -15.352 1 98.12 99 ASP A O 1
ATOM 720 N N . THR A 1 100 ? 28.516 -16.391 -13.344 1 98.38 100 THR A N 1
ATOM 721 C CA . THR A 1 100 ? 27.812 -17.625 -13.688 1 98.38 100 THR A CA 1
ATOM 722 C C . THR A 1 100 ? 26.328 -17.344 -13.938 1 98.38 100 THR A C 1
ATOM 724 O O . THR A 1 100 ? 25.688 -16.625 -13.172 1 98.38 100 THR A O 1
ATOM 727 N N . VAL A 1 101 ? 25.859 -17.906 -15.031 1 98.31 101 VAL A N 1
ATOM 728 C CA . VAL A 1 101 ? 24.484 -17.672 -15.453 1 98.31 101 VAL A CA 1
ATOM 729 C C . VAL A 1 101 ? 23.562 -18.703 -14.812 1 98.31 101 VAL A C 1
ATOM 731 O O . VAL A 1 101 ? 23.922 -19.891 -14.711 1 98.31 101 VAL A O 1
ATOM 734 N N . PHE A 1 102 ? 22.453 -18.234 -14.273 1 98 102 PHE A N 1
ATOM 735 C CA . PHE A 1 102 ? 21.328 -19.031 -13.789 1 98 102 PHE A CA 1
ATOM 736 C C . PHE A 1 102 ? 20.047 -18.656 -14.523 1 98 102 PHE A C 1
ATOM 738 O O . PHE A 1 102 ? 19.953 -17.578 -15.102 1 98 102 PHE A O 1
ATOM 745 N N . ARG A 1 103 ? 19.078 -19.578 -14.57 1 96.75 103 ARG A N 1
ATOM 746 C CA . ARG A 1 103 ? 17.719 -19.172 -14.906 1 96.75 103 ARG A CA 1
ATOM 747 C C . ARG A 1 103 ? 17.125 -18.312 -13.805 1 96.75 103 ARG A C 1
ATOM 749 O O . ARG A 1 103 ? 17.109 -18.703 -12.641 1 96.75 103 ARG A O 1
ATOM 756 N N . ILE A 1 104 ? 16.641 -17.109 -14.203 1 97.88 104 ILE A N 1
ATOM 757 C CA . ILE A 1 104 ? 16.141 -16.219 -13.156 1 97.88 104 ILE A CA 1
ATOM 758 C C . ILE A 1 104 ? 14.625 -16.344 -13.055 1 97.88 104 ILE A C 1
ATOM 760 O O . ILE A 1 104 ? 14 -15.711 -12.195 1 97.88 104 ILE A O 1
ATOM 764 N N . ALA A 1 105 ? 14.023 -17.109 -13.914 1 96.75 105 ALA A N 1
ATOM 765 C CA . ALA A 1 105 ? 12.594 -17.391 -13.852 1 96.75 105 ALA A CA 1
ATOM 766 C C . ALA A 1 105 ? 11.773 -16.109 -13.742 1 96.75 105 ALA A C 1
ATOM 768 O O . ALA A 1 105 ? 11.945 -15.188 -14.539 1 96.75 105 ALA A O 1
ATOM 769 N N . SER A 1 106 ? 10.93 -15.992 -12.766 1 98.19 106 SER A N 1
ATOM 770 C CA . SER A 1 106 ? 10.008 -14.867 -12.641 1 98.19 106 SER A CA 1
ATOM 771 C C . SER A 1 106 ? 10.758 -13.562 -12.414 1 98.19 106 SER A C 1
ATOM 773 O O . SER A 1 106 ? 10.172 -12.484 -12.477 1 98.19 106 SER A O 1
ATOM 775 N N . GLY A 1 107 ? 12.07 -13.633 -12.148 1 98.62 107 GLY A N 1
ATOM 776 C CA . GLY A 1 107 ? 12.844 -12.398 -12.211 1 98.62 107 GLY A CA 1
ATOM 777 C C . GLY A 1 107 ? 12.68 -11.664 -13.523 1 98.62 107 GLY A C 1
ATOM 778 O O . GLY A 1 107 ? 12.883 -10.445 -13.586 1 98.62 107 GLY A O 1
ATOM 779 N N . SER A 1 108 ? 12.305 -12.383 -14.562 1 98.62 108 SER A N 1
ATOM 780 C CA . SER A 1 108 ? 12.055 -11.844 -15.891 1 98.62 108 SER A CA 1
ATOM 781 C C . SER A 1 108 ? 10.984 -10.766 -15.852 1 98.62 108 SER A C 1
ATOM 783 O O . SER A 1 108 ? 11.031 -9.805 -16.625 1 98.62 108 SER A O 1
ATOM 785 N N . LYS A 1 109 ? 10.07 -10.906 -14.945 1 98.88 109 LYS A N 1
ATOM 786 C CA . LYS A 1 109 ? 8.93 -9.992 -14.867 1 98.88 109 LYS A CA 1
ATOM 787 C C . LYS A 1 109 ? 9.391 -8.578 -14.547 1 98.88 109 LYS A C 1
ATOM 789 O O . LYS A 1 109 ? 8.734 -7.605 -14.945 1 98.88 109 LYS A O 1
ATOM 794 N N . LEU A 1 110 ? 10.477 -8.469 -13.875 1 98.88 110 LEU A N 1
ATOM 795 C CA . LEU A 1 110 ? 11.008 -7.148 -13.562 1 98.88 110 LEU A CA 1
ATOM 796 C C . LEU A 1 110 ? 11.43 -6.422 -14.836 1 98.88 110 LEU A C 1
ATOM 798 O O . LEU A 1 110 ? 11.188 -5.223 -14.984 1 98.88 110 LEU A O 1
ATOM 802 N N . PHE A 1 111 ? 12.078 -7.141 -15.773 1 98.88 111 PHE A N 1
ATOM 803 C CA . PHE A 1 111 ? 12.461 -6.578 -17.062 1 98.88 111 PHE A CA 1
ATOM 804 C C . PHE A 1 111 ? 11.227 -6.16 -17.859 1 98.88 111 PHE A C 1
ATOM 806 O O . PHE A 1 111 ? 11.195 -5.078 -18.453 1 98.88 111 PHE A O 1
ATOM 813 N N . THR A 1 112 ? 10.258 -7.023 -17.828 1 98.88 112 THR A N 1
ATOM 814 C CA . THR A 1 112 ? 9.039 -6.797 -18.609 1 98.88 112 THR A CA 1
ATOM 815 C C . THR A 1 112 ? 8.312 -5.551 -18.109 1 98.88 112 THR A C 1
ATOM 817 O O . THR A 1 112 ? 7.934 -4.688 -18.906 1 98.88 112 THR A O 1
ATOM 820 N N . ALA A 1 113 ? 8.125 -5.43 -16.812 1 98.94 113 ALA A N 1
ATOM 821 C CA . ALA A 1 113 ? 7.457 -4.266 -16.25 1 98.94 113 ALA A CA 1
ATOM 822 C C . ALA A 1 113 ? 8.266 -2.994 -16.484 1 98.94 113 ALA A C 1
ATOM 824 O O . ALA A 1 113 ? 7.703 -1.951 -16.828 1 98.94 113 ALA A O 1
ATOM 825 N N . LEU A 1 114 ? 9.586 -3.066 -16.297 1 98.94 114 LEU A N 1
ATOM 826 C CA . LEU A 1 114 ? 10.445 -1.908 -16.516 1 98.94 114 LEU A CA 1
ATOM 827 C C . LEU A 1 114 ? 10.352 -1.432 -17.969 1 98.94 114 LEU A C 1
ATOM 829 O O . LEU A 1 114 ? 10.227 -0.231 -18.219 1 98.94 114 LEU A O 1
ATOM 833 N N . ALA A 1 115 ? 10.367 -2.342 -18.906 1 98.94 115 ALA A N 1
ATOM 834 C CA . ALA A 1 115 ? 10.258 -1.977 -20.312 1 98.94 115 ALA A CA 1
ATOM 835 C C . ALA A 1 115 ? 8.938 -1.264 -20.594 1 98.94 115 ALA A C 1
ATOM 837 O O . ALA A 1 115 ? 8.891 -0.309 -21.375 1 98.94 115 ALA A O 1
ATOM 838 N N . ALA A 1 116 ? 7.871 -1.74 -19.969 1 98.94 116 ALA A N 1
ATOM 839 C CA . ALA A 1 116 ? 6.574 -1.087 -20.125 1 98.94 116 ALA A CA 1
ATOM 840 C C . ALA A 1 116 ? 6.609 0.34 -19.594 1 98.94 116 ALA A C 1
ATOM 842 O O . ALA A 1 116 ? 5.996 1.243 -20.172 1 98.94 116 ALA A O 1
ATOM 843 N N . HIS A 1 117 ? 7.316 0.564 -18.516 1 98.81 117 HIS A N 1
ATOM 844 C CA . HIS A 1 117 ? 7.438 1.894 -17.922 1 98.81 117 HIS A CA 1
ATOM 845 C C . HIS A 1 117 ? 8.305 2.801 -18.797 1 98.81 117 HIS A C 1
ATOM 847 O O . HIS A 1 117 ? 8.086 4.012 -18.844 1 98.81 117 HIS A O 1
ATOM 853 N N . ILE A 1 118 ? 9.344 2.229 -19.422 1 98.81 118 ILE A N 1
ATOM 854 C CA . ILE A 1 118 ? 10.289 2.998 -20.234 1 98.81 118 ILE A CA 1
ATOM 855 C C . ILE A 1 118 ? 9.602 3.506 -21.5 1 98.81 118 ILE A C 1
ATOM 857 O O . ILE A 1 118 ? 9.859 4.625 -21.938 1 98.81 118 ILE A O 1
ATOM 861 N N . SER A 1 119 ? 8.68 2.77 -22.031 1 98.62 119 SER A N 1
ATOM 862 C CA . SER A 1 119 ? 8.062 3.086 -23.312 1 98.62 119 SER A CA 1
ATOM 863 C C . SER A 1 119 ? 7.074 4.242 -23.188 1 98.62 119 SER A C 1
ATOM 865 O O . SER A 1 119 ? 6.086 4.141 -22.453 1 98.62 119 SER A O 1
ATOM 867 N N . ASP A 1 120 ? 7.246 5.266 -23.922 1 96.88 120 ASP A N 1
ATOM 868 C CA . ASP A 1 120 ? 6.332 6.406 -23.938 1 96.88 120 ASP A CA 1
ATOM 869 C C . ASP A 1 120 ? 5.078 6.086 -24.75 1 96.88 120 ASP A C 1
ATOM 871 O O . ASP A 1 120 ? 4.109 6.848 -24.734 1 96.88 120 ASP A O 1
ATOM 875 N N . LYS A 1 121 ? 5.078 4.941 -25.406 1 98.56 121 LYS A N 1
ATOM 876 C CA . LYS A 1 121 ? 3.949 4.531 -26.25 1 98.56 121 LYS A CA 1
ATOM 877 C C . LYS A 1 121 ? 2.93 3.738 -25.438 1 98.56 121 LYS A C 1
ATOM 879 O O . LYS A 1 121 ? 1.804 3.518 -25.891 1 98.56 121 LYS A O 1
ATOM 884 N N . ILE A 1 122 ? 3.295 3.377 -24.297 1 98.75 122 ILE A N 1
ATOM 885 C CA . ILE A 1 122 ? 2.426 2.535 -23.469 1 98.75 122 ILE A CA 1
ATOM 886 C C . ILE A 1 122 ? 1.741 3.381 -22.406 1 98.75 122 ILE A C 1
ATOM 888 O O . ILE A 1 122 ? 2.408 4.066 -21.625 1 98.75 122 ILE A O 1
ATOM 892 N N . ASP A 1 123 ? 0.44 3.365 -22.422 1 98.25 123 ASP A N 1
ATOM 893 C CA . ASP A 1 123 ? -0.391 3.93 -21.359 1 98.25 123 ASP A CA 1
ATOM 894 C C . ASP A 1 123 ? -0.793 2.861 -20.344 1 98.25 123 ASP A C 1
ATOM 896 O O . ASP A 1 123 ? -1.663 2.031 -20.625 1 98.25 123 ASP A O 1
ATOM 900 N N . LEU A 1 124 ? -0.22 2.898 -19.203 1 98.38 124 LEU A N 1
ATOM 901 C CA . LEU A 1 124 ? -0.429 1.864 -18.188 1 98.38 124 LEU A CA 1
ATOM 902 C C . LEU A 1 124 ? -1.869 1.878 -17.688 1 98.38 124 LEU A C 1
ATOM 904 O O . LEU A 1 124 ? -2.346 0.887 -17.125 1 98.38 124 LEU A O 1
ATOM 908 N N . GLU A 1 125 ? -2.613 2.98 -17.859 1 97.44 125 GLU A N 1
ATOM 909 C CA . GLU A 1 125 ? -3.98 3.111 -17.375 1 97.44 125 GLU A CA 1
ATOM 910 C C . GLU A 1 125 ? -4.992 2.668 -18.422 1 97.44 125 GLU A C 1
ATOM 912 O O . GLU A 1 125 ? -6.172 2.484 -18.125 1 97.44 125 GLU A O 1
ATOM 917 N N . ALA A 1 126 ? -4.559 2.424 -19.609 1 98.12 126 ALA A N 1
ATOM 918 C CA . ALA A 1 126 ? -5.465 2.023 -20.688 1 98.12 126 ALA A CA 1
ATOM 919 C C . ALA A 1 126 ? -5.812 0.541 -20.578 1 98.12 126 ALA A C 1
ATOM 921 O O . ALA A 1 126 ? -5.051 -0.245 -20.016 1 98.12 126 ALA A O 1
ATOM 922 N N . SER A 1 127 ? -6.961 0.189 -21.156 1 98.56 127 SER A N 1
ATOM 923 C CA . SER A 1 127 ? -7.285 -1.222 -21.328 1 98.56 127 SER A CA 1
ATOM 924 C C . SER A 1 127 ? -6.234 -1.931 -22.172 1 98.56 127 SER A C 1
ATOM 926 O O . SER A 1 127 ? -5.688 -1.347 -23.109 1 98.56 127 SER A O 1
ATOM 928 N N . VAL A 1 128 ? -6.031 -3.133 -21.844 1 98.81 128 VAL A N 1
ATOM 929 C CA . VAL A 1 128 ? -5.105 -3.961 -22.609 1 98.81 128 VAL A CA 1
ATOM 930 C C . VAL A 1 128 ? -5.57 -4.039 -24.062 1 98.81 128 VAL A C 1
ATOM 932 O O . VAL A 1 128 ? -4.754 -4.199 -24.984 1 98.81 128 VAL A O 1
ATOM 935 N N . LEU A 1 129 ? -6.848 -3.805 -24.391 1 98.69 129 LEU A N 1
ATOM 936 C CA . LEU A 1 129 ? -7.438 -3.912 -25.719 1 98.69 129 LEU A CA 1
ATOM 937 C C . LEU A 1 129 ? -6.863 -2.852 -26.656 1 98.69 129 LEU A C 1
ATOM 939 O O . LEU A 1 129 ? -6.895 -3.014 -27.875 1 98.69 129 LEU A O 1
ATOM 943 N N . LYS A 1 130 ? -6.406 -1.777 -26.062 1 98.69 130 LYS A N 1
ATOM 944 C CA . LYS A 1 130 ? -5.773 -0.745 -26.875 1 98.69 130 LYS A CA 1
ATOM 945 C C . LYS A 1 130 ? -4.613 -1.318 -27.688 1 98.69 130 LYS A C 1
ATOM 947 O O . LYS A 1 130 ? -4.363 -0.881 -28.812 1 98.69 130 LYS A O 1
ATOM 952 N N . TYR A 1 131 ? -3.949 -2.305 -27.203 1 98.81 131 TYR A N 1
ATOM 953 C CA . TYR A 1 131 ? -2.748 -2.854 -27.828 1 98.81 131 TYR A CA 1
ATOM 954 C C . TYR A 1 131 ? -3.002 -4.262 -28.344 1 98.81 131 TYR A C 1
ATOM 956 O O . TYR A 1 131 ? -2.357 -4.699 -29.312 1 98.81 131 TYR A O 1
ATOM 964 N N . LEU A 1 132 ? -3.902 -4.949 -27.703 1 98.81 132 LEU A N 1
ATOM 965 C CA . LEU A 1 132 ? -4.23 -6.32 -28.062 1 98.81 132 LEU A CA 1
ATOM 966 C C . LEU A 1 132 ? -5.73 -6.48 -28.297 1 98.81 132 LEU A C 1
ATOM 968 O O . LEU A 1 132 ? -6.387 -7.254 -27.594 1 98.81 132 LEU A O 1
ATOM 972 N N . PRO A 1 133 ? -6.316 -5.918 -29.266 1 98.38 133 PRO A N 1
ATOM 973 C CA . PRO A 1 133 ? -7.758 -5.996 -29.5 1 98.38 133 PRO A CA 1
ATOM 974 C C . PRO A 1 133 ? -8.227 -7.414 -29.812 1 98.38 133 PRO A C 1
ATOM 976 O O . PRO A 1 133 ? -9.414 -7.727 -29.656 1 98.38 133 PRO A O 1
ATOM 979 N N . GLU A 1 134 ? -7.32 -8.344 -30.219 1 97.75 134 GLU A N 1
ATOM 980 C CA . GLU A 1 134 ? -7.637 -9.727 -30.578 1 97.75 134 GLU A CA 1
ATOM 981 C C . GLU A 1 134 ? -8.227 -10.477 -29.391 1 97.75 134 GLU A C 1
ATOM 983 O O . GLU A 1 134 ? -8.953 -11.453 -29.562 1 97.75 134 GLU A O 1
ATOM 988 N N . LEU A 1 135 ? -7.922 -10.039 -28.219 1 98.31 135 LEU A N 1
ATOM 989 C CA . LEU A 1 135 ? -8.391 -10.695 -27 1 98.31 135 LEU A CA 1
ATOM 990 C C . LEU A 1 135 ? -9.914 -10.758 -26.969 1 98.31 135 LEU A C 1
ATOM 992 O O . LEU A 1 135 ? -10.492 -11.688 -26.406 1 98.31 135 LEU A O 1
ATOM 996 N N . ASN A 1 136 ? -10.523 -9.781 -27.547 1 95.88 136 ASN A N 1
ATOM 997 C CA . ASN A 1 136 ? -11.977 -9.68 -27.484 1 95.88 136 ASN A CA 1
ATOM 998 C C . ASN A 1 136 ? -12.641 -10.641 -28.469 1 95.88 136 ASN A C 1
ATOM 1000 O O . ASN A 1 136 ? -13.844 -10.891 -28.391 1 95.88 136 ASN A O 1
ATOM 1004 N N . LYS A 1 137 ? -11.914 -11.133 -29.406 1 95.56 137 LYS A N 1
ATOM 1005 C CA . LYS A 1 137 ? -12.469 -11.977 -30.453 1 95.56 137 LYS A CA 1
ATOM 1006 C C . LYS A 1 137 ? -13.023 -13.273 -29.875 1 95.56 137 LYS A C 1
ATOM 1008 O O . LYS A 1 137 ? -14.008 -13.82 -30.391 1 95.56 137 LYS A O 1
ATOM 1013 N N . THR A 1 138 ? -12.391 -13.766 -28.812 1 94.94 138 THR A N 1
ATOM 1014 C CA . THR A 1 138 ? -12.812 -15.047 -28.266 1 94.94 138 THR A CA 1
ATOM 1015 C C . THR A 1 138 ? -13.352 -14.883 -26.859 1 94.94 138 THR A C 1
ATOM 1017 O O . THR A 1 138 ? -13.594 -15.867 -26.156 1 94.94 138 THR A O 1
ATOM 1020 N N . ALA A 1 139 ? -13.508 -13.695 -26.438 1 94.62 139 ALA A N 1
ATOM 1021 C CA . ALA A 1 139 ? -14.008 -13.43 -25.094 1 94.62 139 ALA A CA 1
ATOM 1022 C C . ALA A 1 139 ? -15.484 -13.812 -24.984 1 94.62 139 ALA A C 1
ATOM 1024 O O . ALA A 1 139 ? -16.266 -13.578 -25.906 1 94.62 139 ALA A O 1
ATOM 1025 N N . GLY A 1 140 ? -15.82 -14.445 -23.844 1 94.56 140 GLY A N 1
ATOM 1026 C CA . GLY A 1 140 ? -17.219 -14.742 -23.547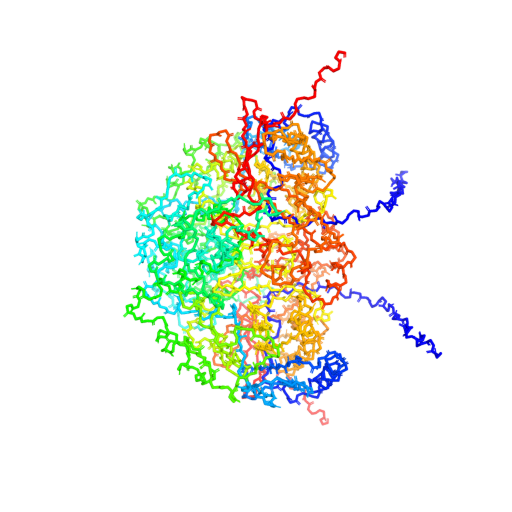 1 94.56 140 GLY A CA 1
ATOM 1027 C C . GLY A 1 140 ? -17.922 -13.625 -22.812 1 94.56 140 GLY A C 1
ATOM 1028 O O . GLY A 1 140 ? -17.375 -12.531 -22.656 1 94.56 140 GLY A O 1
ATOM 1029 N N . ASP A 1 141 ? -19.188 -13.906 -22.5 1 93.25 141 ASP A N 1
ATOM 1030 C CA . ASP A 1 141 ? -20.016 -12.961 -21.75 1 93.25 141 ASP A CA 1
ATOM 1031 C C . ASP A 1 141 ? -20.641 -13.641 -20.531 1 93.25 141 ASP A C 1
ATOM 1033 O O . ASP A 1 141 ? -21.859 -13.812 -20.469 1 93.25 141 ASP A O 1
ATOM 1037 N N . ASP A 1 142 ? -19.781 -14.094 -19.625 1 95.5 142 ASP A N 1
ATOM 1038 C CA . ASP A 1 142 ? -20.188 -14.734 -18.375 1 95.5 142 ASP A CA 1
ATOM 1039 C C . ASP A 1 142 ? -19.516 -14.078 -17.172 1 95.5 142 ASP A C 1
ATOM 1041 O O . ASP A 1 142 ? -18.281 -14.016 -17.109 1 95.5 142 ASP A O 1
ATOM 1045 N N . ASP A 1 143 ? -20.266 -13.664 -16.203 1 95.12 143 ASP A N 1
ATOM 1046 C CA . ASP A 1 143 ? -19.75 -12.852 -15.102 1 95.12 143 ASP A CA 1
ATOM 1047 C C . ASP A 1 143 ? -18.875 -13.688 -14.172 1 95.12 143 ASP A C 1
ATOM 1049 O O . ASP A 1 143 ? -18.156 -13.141 -13.336 1 95.12 143 ASP A O 1
ATOM 1053 N N . ILE A 1 144 ? -18.906 -14.984 -14.305 1 97.12 144 ILE A N 1
ATOM 1054 C CA . ILE A 1 144 ? -18.094 -15.852 -13.469 1 97.12 144 ILE A CA 1
ATOM 1055 C C . ILE A 1 144 ? -16.922 -16.406 -14.289 1 97.12 144 ILE A C 1
ATOM 1057 O O . ILE A 1 144 ? -15.797 -16.484 -13.797 1 97.12 144 ILE A O 1
ATOM 1061 N N . PHE A 1 145 ? -17.141 -16.672 -15.602 1 97.25 145 PHE A N 1
ATOM 1062 C CA . PHE A 1 145 ? -16.172 -17.484 -16.344 1 97.25 145 PHE A CA 1
ATOM 1063 C C . PHE A 1 145 ? -15.453 -16.641 -17.391 1 97.25 145 PHE A C 1
ATOM 1065 O O . PHE A 1 145 ? -14.5 -17.109 -18.016 1 97.25 145 PHE A O 1
ATOM 1072 N N . SER A 1 146 ? -15.906 -15.391 -17.609 1 97.19 146 SER A N 1
ATOM 1073 C CA . SER A 1 146 ? -15.336 -14.609 -18.703 1 97.19 146 SER A CA 1
ATOM 1074 C C . SER A 1 146 ? -14.531 -13.422 -18.188 1 97.19 146 SER A C 1
ATOM 1076 O O . SER A 1 146 ? -14.969 -12.727 -17.266 1 97.19 146 SER A O 1
ATOM 1078 N N . LEU A 1 147 ? -13.383 -13.219 -18.734 1 96.69 147 LEU A N 1
ATOM 1079 C CA . LEU A 1 147 ? -12.586 -12.023 -18.469 1 96.69 147 LEU A CA 1
ATOM 1080 C C . LEU A 1 147 ? -13.219 -10.797 -19.109 1 96.69 147 LEU A C 1
ATOM 1082 O O . LEU A 1 147 ? -13.672 -10.859 -20.266 1 96.69 147 LEU A O 1
ATOM 1086 N N . LYS A 1 148 ? -13.273 -9.734 -18.391 1 96.56 148 LYS A N 1
ATOM 1087 C CA . LYS A 1 148 ? -13.719 -8.445 -18.922 1 96.56 148 LYS A CA 1
ATOM 1088 C C . LYS A 1 148 ? -12.531 -7.57 -19.297 1 96.56 148 LYS A C 1
ATOM 1090 O O . LYS A 1 148 ? -12.156 -6.664 -18.562 1 96.56 148 LYS A O 1
ATOM 1095 N N . TRP A 1 149 ? -12.094 -7.73 -20.484 1 98.12 149 TRP A N 1
ATOM 1096 C CA . TRP A 1 149 ? -10.828 -7.16 -20.938 1 98.12 149 TRP A CA 1
ATOM 1097 C C . TRP A 1 149 ? -10.883 -5.633 -20.922 1 98.12 149 TRP A C 1
ATOM 1099 O O . TRP A 1 149 ? -9.859 -4.969 -20.75 1 98.12 149 TRP A O 1
ATOM 1109 N N . GLU A 1 150 ? -12.078 -5.047 -21.109 1 97.62 150 GLU A N 1
ATOM 1110 C CA . GLU A 1 150 ? -12.234 -3.594 -21.062 1 97.62 150 GLU A CA 1
ATOM 1111 C C . GLU A 1 150 ? -11.852 -3.045 -19.688 1 97.62 150 GLU A C 1
ATOM 1113 O O . GLU A 1 150 ? -11.469 -1.882 -19.562 1 97.62 150 GLU A O 1
ATOM 1118 N N . ASP A 1 151 ? -11.914 -3.92 -18.656 1 97.69 151 ASP A N 1
ATOM 1119 C CA . ASP A 1 151 ? -11.672 -3.496 -17.281 1 97.69 151 ASP A CA 1
ATOM 1120 C C . ASP A 1 151 ? -10.242 -3.826 -16.859 1 97.69 151 ASP A C 1
ATOM 1122 O O . ASP A 1 151 ? -9.82 -3.471 -15.758 1 97.69 151 ASP A O 1
ATOM 1126 N N . ILE A 1 152 ? -9.523 -4.469 -17.688 1 98.62 152 ILE A N 1
ATOM 1127 C CA . ILE A 1 152 ? -8.164 -4.879 -17.391 1 98.62 152 ILE A CA 1
ATOM 1128 C C . ILE A 1 152 ? -7.176 -3.891 -18 1 98.62 152 ILE A C 1
ATOM 1130 O O . ILE A 1 152 ? -7.043 -3.818 -19.219 1 98.62 152 ILE A O 1
ATOM 1134 N N . THR A 1 153 ? -6.512 -3.135 -17.156 1 98.75 153 THR A N 1
ATOM 1135 C CA . THR A 1 153 ? -5.543 -2.156 -17.641 1 98.75 153 THR A CA 1
ATOM 1136 C C . THR A 1 153 ? -4.176 -2.803 -17.844 1 98.75 153 THR A C 1
ATOM 1138 O O . THR A 1 153 ? -3.902 -3.871 -17.281 1 98.75 153 THR A O 1
ATOM 1141 N N . VAL A 1 154 ? -3.312 -2.135 -18.609 1 98.88 154 VAL A N 1
ATOM 1142 C CA . VAL A 1 154 ? -1.941 -2.596 -18.812 1 98.88 154 VAL A CA 1
ATOM 1143 C C . VAL A 1 154 ? -1.224 -2.656 -17.453 1 98.88 154 VAL A C 1
ATOM 1145 O O . VAL A 1 154 ? -0.544 -3.641 -17.156 1 98.88 154 VAL A O 1
ATOM 1148 N N . GLY A 1 155 ? -1.462 -1.656 -16.609 1 98.69 155 GLY A N 1
ATOM 1149 C CA . GLY A 1 155 ? -0.828 -1.622 -15.305 1 98.69 155 GLY A CA 1
ATOM 1150 C C . GLY A 1 155 ? -1.264 -2.76 -14.398 1 98.69 155 GLY A C 1
ATOM 1151 O O . GLY A 1 155 ? -0.47 -3.268 -13.609 1 98.69 155 GLY A O 1
ATOM 1152 N N . SER A 1 156 ? -2.504 -3.17 -14.523 1 98.75 156 SER A N 1
ATOM 1153 C CA . SER A 1 156 ? -3.002 -4.242 -13.672 1 98.75 156 SER A CA 1
ATOM 1154 C C . SER A 1 156 ? -2.373 -5.582 -14.039 1 98.75 156 SER A C 1
ATOM 1156 O O . SER A 1 156 ? -2.318 -6.496 -13.219 1 98.75 156 SER A O 1
ATOM 1158 N N . LEU A 1 157 ? -1.895 -5.746 -15.305 1 98.88 157 LEU A N 1
ATOM 1159 C CA . LEU A 1 157 ? -1.112 -6.926 -15.656 1 98.88 157 LEU A CA 1
ATOM 1160 C C . LEU A 1 157 ? 0.196 -6.965 -14.875 1 98.88 157 LEU A C 1
ATOM 1162 O O . LEU A 1 157 ? 0.557 -8 -14.312 1 98.88 157 LEU A O 1
ATOM 1166 N N . ALA A 1 158 ? 0.824 -5.844 -14.758 1 98.62 158 ALA A N 1
ATOM 1167 C CA . ALA A 1 158 ? 2.125 -5.754 -14.102 1 98.62 158 ALA A CA 1
ATOM 1168 C C . ALA A 1 158 ? 1.998 -5.988 -12.602 1 98.62 158 ALA A C 1
ATOM 1170 O O . ALA A 1 158 ? 2.883 -6.582 -11.984 1 98.62 158 ALA A O 1
ATOM 1171 N N . SER A 1 159 ? 0.889 -5.594 -11.992 1 98.62 159 SER A N 1
ATOM 1172 C CA . SER A 1 159 ? 0.747 -5.59 -10.539 1 98.62 159 SER A CA 1
ATOM 1173 C C . SER A 1 159 ? -0.045 -6.801 -10.055 1 98.62 159 SER A C 1
ATOM 1175 O O . SER A 1 159 ? -0.438 -6.871 -8.891 1 98.62 159 SER A O 1
ATOM 1177 N N . HIS A 1 160 ? -0.393 -7.703 -10.945 1 98.75 160 HIS A N 1
ATOM 1178 C CA . HIS A 1 160 ? -1.118 -8.922 -10.594 1 98.75 160 HIS A CA 1
ATOM 1179 C C . HIS A 1 160 ? -2.516 -8.594 -10.07 1 98.75 160 HIS A C 1
ATOM 1181 O O . HIS A 1 160 ? -3.035 -9.297 -9.203 1 98.75 160 HIS A O 1
ATOM 1187 N N . LEU A 1 161 ? -3.092 -7.473 -10.586 1 98.69 161 LEU A N 1
ATOM 1188 C CA . LEU A 1 161 ? -4.41 -7.055 -10.117 1 98.69 161 LEU A CA 1
ATOM 1189 C C . LEU A 1 161 ? -5.445 -7.191 -11.227 1 98.69 161 LEU A C 1
ATOM 1191 O O . LEU A 1 161 ? -6.551 -6.652 -11.125 1 98.69 161 LEU A O 1
ATOM 1195 N N . SER A 1 162 ? -5.16 -7.922 -12.273 1 98.56 162 SER A N 1
ATOM 1196 C CA . SER A 1 162 ? -6.027 -8.016 -13.445 1 98.56 162 SER A CA 1
ATOM 1197 C C . SER A 1 162 ? -7.125 -9.055 -13.242 1 98.56 162 SER A C 1
ATOM 1199 O O . SER A 1 162 ? -8.141 -9.039 -13.938 1 98.56 162 SER A O 1
ATOM 1201 N N . GLY A 1 163 ? -6.871 -10.008 -12.359 1 97.88 163 GLY A N 1
ATOM 1202 C CA . GLY A 1 163 ? -7.785 -11.133 -12.211 1 97.88 163 GLY A CA 1
ATOM 1203 C C . GLY A 1 163 ? -7.504 -12.266 -13.172 1 97.88 163 GLY A C 1
ATOM 1204 O O . GLY A 1 163 ? -8.125 -13.328 -13.086 1 97.88 163 GLY A O 1
ATOM 1205 N N . VAL A 1 164 ? -6.547 -12.094 -14.062 1 97.75 164 VAL A N 1
ATOM 1206 C CA . VAL A 1 164 ? -6.145 -13.125 -15.016 1 97.75 164 VAL A CA 1
ATOM 1207 C C . VAL A 1 164 ? -5.457 -14.273 -14.281 1 97.75 164 VAL A C 1
ATOM 1209 O O . VAL A 1 164 ? -4.676 -14.047 -13.359 1 97.75 164 VAL A O 1
ATOM 1212 N N . GLY A 1 165 ? -5.703 -15.477 -14.719 1 96.44 165 GLY A N 1
ATOM 1213 C CA . GLY A 1 165 ? -5.219 -16.672 -14.039 1 96.44 165 GLY A CA 1
ATOM 1214 C C . GLY A 1 165 ? -3.707 -16.781 -14.023 1 96.44 165 GLY A C 1
ATOM 1215 O O . GLY A 1 165 ? -3.02 -16 -14.703 1 96.44 165 GLY A O 1
ATOM 1216 N N . VAL A 1 166 ? -3.199 -17.734 -13.32 1 95.38 166 VAL A N 1
ATOM 1217 C CA . VAL A 1 166 ? -1.783 -17.875 -12.992 1 95.38 166 VAL A CA 1
ATOM 1218 C C . VAL A 1 166 ? -1.005 -18.328 -14.227 1 95.38 166 VAL A C 1
ATOM 1220 O O . VAL A 1 166 ? -0.001 -17.703 -14.594 1 95.38 166 VAL A O 1
ATOM 1223 N N . ASP A 1 167 ? -1.49 -19.484 -14.828 1 90.81 167 ASP A N 1
ATOM 1224 C CA . ASP A 1 167 ? -0.676 -20.031 -15.914 1 90.81 167 ASP A CA 1
ATOM 1225 C C . ASP A 1 167 ? -1.507 -20.922 -16.828 1 90.81 167 ASP A C 1
ATOM 1227 O O . ASP A 1 167 ? -2.621 -21.312 -16.484 1 90.81 167 ASP A O 1
ATOM 1231 N N . MET A 1 168 ? -0.99 -21.125 -18 1 90.06 168 MET A N 1
ATOM 1232 C CA . MET A 1 168 ? -1.522 -22.094 -18.969 1 90.06 168 MET A CA 1
ATOM 1233 C C . MET A 1 168 ? -0.518 -23.203 -19.234 1 90.06 168 MET A C 1
ATOM 1235 O O . MET A 1 168 ? -0.881 -24.266 -19.75 1 90.06 168 MET A O 1
ATOM 1239 N N . ALA A 1 169 ? 0.658 -22.953 -18.797 1 85.75 169 ALA A N 1
ATOM 1240 C CA . ALA A 1 169 ? 1.754 -23.859 -19.109 1 85.75 169 ALA A CA 1
ATOM 1241 C C . ALA A 1 169 ? 1.662 -25.141 -18.297 1 85.75 169 ALA A C 1
ATOM 1243 O O . ALA A 1 169 ? 2.082 -26.203 -18.75 1 85.75 169 ALA A O 1
ATOM 1244 N N . GLN A 1 170 ? 1.076 -25.078 -17.141 1 89 170 GLN A N 1
ATOM 1245 C CA . GLN A 1 170 ? 1.067 -26.219 -16.234 1 89 170 GLN A CA 1
ATOM 1246 C C . GLN A 1 170 ? -0.302 -26.891 -16.203 1 89 170 GLN A C 1
ATOM 1248 O O . GLN A 1 170 ? -0.684 -27.5 -15.203 1 89 170 GLN A O 1
ATOM 1253 N N . ASP A 1 171 ? -0.975 -26.766 -17.234 1 94.62 171 ASP A N 1
ATOM 1254 C CA . ASP A 1 171 ? -2.271 -27.422 -17.328 1 94.62 171 ASP A CA 1
ATOM 1255 C C . ASP A 1 171 ? -2.109 -28.953 -17.344 1 94.62 171 ASP A C 1
ATOM 1257 O O . ASP A 1 171 ? -1.439 -29.5 -18.219 1 94.62 171 ASP A O 1
ATOM 1261 N N . LEU A 1 172 ? -2.746 -29.625 -16.484 1 94.44 172 LEU A N 1
ATOM 1262 C CA . LEU A 1 172 ? -2.59 -31.062 -16.281 1 94.44 172 LEU A CA 1
ATOM 1263 C C . LEU A 1 172 ? -3.061 -31.844 -17.5 1 94.44 172 LEU A C 1
ATOM 1265 O O . LEU A 1 172 ? -2.582 -32.938 -17.766 1 94.44 172 LEU A O 1
ATOM 1269 N N . ALA A 1 173 ? -3.848 -31.312 -18.344 1 95.44 173 ALA A N 1
ATOM 1270 C CA . ALA A 1 173 ? -4.441 -32.031 -19.469 1 95.44 173 ALA A CA 1
ATOM 1271 C C . ALA A 1 173 ? -3.531 -31.984 -20.688 1 95.44 173 ALA A C 1
ATOM 1273 O O . ALA A 1 173 ? -3.838 -32.594 -21.719 1 95.44 173 ALA A O 1
ATOM 1274 N N . ILE A 1 174 ? -2.426 -31.312 -20.531 1 93 174 ILE A N 1
ATOM 1275 C CA . ILE A 1 174 ? -1.546 -31.125 -21.672 1 93 174 ILE A CA 1
ATOM 1276 C C . ILE A 1 174 ? -1.075 -32.469 -22.203 1 93 174 ILE A C 1
ATOM 1278 O O . ILE A 1 174 ? -0.863 -32.656 -23.406 1 93 174 ILE A O 1
ATOM 1282 N N . PHE A 1 175 ? -0.971 -33.531 -21.344 1 88.69 175 PHE A N 1
ATOM 1283 C CA . PHE A 1 175 ? -0.511 -34.844 -21.75 1 88.69 175 PHE A CA 1
ATOM 1284 C C . PHE A 1 175 ? -1.684 -35.812 -21.875 1 88.69 175 PHE A C 1
ATOM 1286 O O . PHE A 1 175 ? -1.494 -37.031 -21.891 1 88.69 175 PHE A O 1
ATOM 1293 N N . GLY A 1 176 ? -2.816 -35.312 -21.953 1 91.5 176 GLY A N 1
ATOM 1294 C CA . GLY A 1 176 ? -4.004 -36.125 -22.062 1 91.5 176 GLY A CA 1
ATOM 1295 C C . GLY A 1 176 ? -4.68 -36.375 -20.719 1 91.5 176 GLY A C 1
ATOM 1296 O O . GLY A 1 176 ? -4.141 -36.031 -19.672 1 91.5 176 GLY A O 1
ATOM 1297 N N . SER A 1 177 ? -5.824 -36.969 -20.797 1 94.31 177 SER A N 1
ATOM 1298 C CA . SER A 1 177 ? -6.645 -37.156 -19.609 1 94.31 177 SER A CA 1
ATOM 1299 C C . SER A 1 177 ? -6.383 -38.5 -18.938 1 94.31 177 SER A C 1
ATOM 1301 O O . SER A 1 177 ? -6.719 -38.688 -17.766 1 94.31 177 SER A O 1
ATOM 1303 N N . ASP A 1 178 ? -5.762 -39.438 -19.562 1 93.06 178 ASP A N 1
ATOM 1304 C CA . ASP A 1 178 ? -5.621 -40.812 -19.094 1 93.06 178 ASP A CA 1
ATOM 1305 C C . ASP A 1 178 ? -4.93 -40.875 -17.734 1 93.06 178 ASP A C 1
ATOM 1307 O O . ASP A 1 178 ? -5.414 -41.531 -16.797 1 93.06 178 ASP A O 1
ATOM 1311 N N . PRO A 1 179 ? -3.869 -40.125 -17.578 1 91.62 179 PRO A N 1
ATOM 1312 C CA . PRO A 1 179 ? -3.17 -40.219 -16.281 1 91.62 179 PRO A CA 1
ATOM 1313 C C . PRO A 1 179 ? -3.984 -39.656 -15.133 1 91.62 179 PRO A C 1
ATOM 1315 O O . PRO A 1 179 ? -3.697 -39.938 -13.969 1 91.62 179 PRO A O 1
ATOM 1318 N N . TRP A 1 180 ? -4.973 -38.875 -15.406 1 94.44 180 TRP A N 1
ATOM 1319 C CA . TRP A 1 180 ? -5.66 -38.125 -14.375 1 94.44 180 TRP A CA 1
ATOM 1320 C C . TRP A 1 180 ? -7.02 -38.719 -14.055 1 94.44 180 TRP A C 1
ATOM 1322 O O . TRP A 1 180 ? -7.617 -38.406 -13.023 1 94.44 180 TRP A O 1
ATOM 1332 N N . GLN A 1 181 ? -7.508 -39.594 -14.883 1 94.06 181 GLN A N 1
ATOM 1333 C CA . GLN A 1 181 ? -8.812 -40.219 -14.68 1 94.06 181 GLN A CA 1
ATOM 1334 C C . GLN A 1 181 ? -8.852 -41 -13.367 1 94.06 181 GLN A C 1
ATOM 1336 O O . GLN A 1 181 ? -9.844 -40.938 -12.641 1 94.06 181 GLN A O 1
ATOM 1341 N N . PRO A 1 182 ? -7.738 -41.656 -12.969 1 92.25 182 PRO A N 1
ATOM 1342 C CA . PRO A 1 182 ? -7.754 -42.344 -11.672 1 92.25 182 PRO A CA 1
ATOM 1343 C C . PRO A 1 182 ? -7.852 -41.375 -10.5 1 92.25 182 PRO A C 1
ATOM 1345 O O . PRO A 1 182 ? -8.188 -41.75 -9.383 1 92.25 182 PRO A O 1
ATOM 1348 N N . PHE A 1 183 ? -7.523 -40.125 -10.797 1 93.56 183 PHE A N 1
ATOM 1349 C CA . PHE A 1 183 ? -7.57 -39.125 -9.75 1 93.56 183 PHE A CA 1
ATOM 1350 C C . PHE A 1 183 ? -8.883 -38.344 -9.797 1 93.56 183 PHE A C 1
ATOM 1352 O O . PHE A 1 183 ? -9 -37.25 -9.211 1 93.56 183 PHE A O 1
ATOM 1359 N N . GLY A 1 184 ? -9.852 -38.812 -10.539 1 95.81 184 GLY A N 1
ATOM 1360 C CA . GLY A 1 184 ? -11.203 -38.312 -10.508 1 95.81 184 GLY A CA 1
ATOM 1361 C C . GLY A 1 184 ? -11.461 -37.25 -11.562 1 95.81 184 GLY A C 1
ATOM 1362 O O . GLY A 1 184 ? -12.562 -36.688 -11.648 1 95.81 184 GLY A O 1
ATOM 1363 N N . LEU A 1 185 ? -10.484 -36.938 -12.422 1 97.25 185 LEU A N 1
ATOM 1364 C CA . LEU A 1 185 ? -10.664 -35.938 -13.445 1 97.25 185 LEU A CA 1
ATOM 1365 C C . LEU A 1 185 ? -11.312 -36.5 -14.695 1 97.25 185 LEU A C 1
ATOM 1367 O O . LEU A 1 185 ? -11.117 -37.688 -15 1 97.25 185 LEU A O 1
ATOM 1371 N N . PRO A 1 186 ? -12.109 -35.75 -15.375 1 97.31 186 PRO A N 1
ATOM 1372 C CA . PRO A 1 186 ? -12.875 -36.281 -16.516 1 97.31 186 PRO A CA 1
ATOM 1373 C C . PRO A 1 186 ? -12.016 -36.5 -17.75 1 97.31 186 PRO A C 1
ATOM 1375 O O . PRO A 1 186 ? -10.898 -35.969 -17.828 1 97.31 186 PRO A O 1
ATOM 1378 N N . GLU A 1 187 ? -12.555 -37.219 -18.641 1 96.75 187 GLU A N 1
ATOM 1379 C CA . GLU A 1 187 ? -11.914 -37.375 -19.938 1 96.75 187 GLU A CA 1
ATOM 1380 C C . GLU A 1 187 ? -11.969 -36.094 -20.75 1 96.75 187 GLU A C 1
ATOM 1382 O O . GLU A 1 187 ? -12.984 -35.375 -20.734 1 96.75 187 GLU A O 1
ATOM 1387 N N . VAL A 1 188 ? -10.852 -35.75 -21.359 1 96.44 188 VAL A N 1
ATOM 1388 C CA . VAL A 1 188 ? -10.758 -34.625 -22.297 1 96.44 188 VAL A CA 1
ATOM 1389 C C . VAL A 1 188 ? -10.445 -35.188 -23.703 1 96.44 188 VAL A C 1
ATOM 1391 O O . VAL A 1 188 ? -9.43 -35.844 -23.891 1 96.44 188 VAL A O 1
ATOM 1394 N N . PRO A 1 189 ? -11.359 -34.906 -24.672 1 94.12 189 PRO A N 1
ATOM 1395 C CA . PRO A 1 189 ? -11.039 -35.344 -26.031 1 94.12 189 PRO A CA 1
ATOM 1396 C C . PRO A 1 189 ? -9.695 -34.812 -26.531 1 94.12 189 PRO A C 1
ATOM 1398 O O . PRO A 1 189 ? -9.352 -33.656 -26.25 1 94.12 189 PRO A O 1
ATOM 1401 N N . LYS A 1 190 ? -9.016 -35.625 -27.266 1 90.12 190 LYS A N 1
ATOM 1402 C CA . LYS A 1 190 ? -7.684 -35.281 -27.75 1 90.12 190 LYS A CA 1
ATOM 1403 C C . LYS A 1 190 ? -7.723 -34 -28.578 1 90.12 190 LYS A C 1
ATOM 1405 O O . LYS A 1 190 ? -6.785 -33.188 -28.531 1 90.12 190 LYS A O 1
ATOM 1410 N N . SER A 1 191 ? -8.844 -33.719 -29.219 1 88.06 191 SER A N 1
ATOM 1411 C CA . SER A 1 191 ? -8.977 -32.562 -30.109 1 88.06 191 SER A CA 1
ATOM 1412 C C . SER A 1 191 ? -9.258 -31.297 -29.312 1 88.06 191 SER A C 1
ATOM 1414 O O . SER A 1 191 ? -9.094 -30.188 -29.844 1 88.06 191 SER A O 1
ATOM 1416 N N . GLU A 1 192 ? -9.5 -31.453 -28.078 1 89.62 192 GLU A N 1
ATOM 1417 C CA . GLU A 1 192 ? -9.969 -30.297 -27.312 1 89.62 192 GLU A CA 1
ATOM 1418 C C . GLU A 1 192 ? -9.008 -29.953 -26.188 1 89.62 192 GLU A C 1
ATOM 1420 O O . GLU A 1 192 ? -9.117 -28.891 -25.578 1 89.62 192 GLU A O 1
ATOM 1425 N N . LYS A 1 193 ? -8.07 -30.828 -26 1 91.69 193 LYS A N 1
ATOM 1426 C CA . LYS A 1 193 ? -7.137 -30.625 -24.891 1 91.69 193 LYS A CA 1
ATOM 1427 C C . LYS A 1 193 ? -6.18 -29.469 -25.203 1 91.69 193 LYS A C 1
ATOM 1429 O O . LYS A 1 193 ? -6.008 -29.094 -26.359 1 91.69 193 LYS A O 1
ATOM 1434 N N . PRO A 1 194 ? -5.582 -28.875 -24.172 1 94.56 194 PRO A N 1
ATOM 1435 C CA . PRO A 1 194 ? -4.531 -27.891 -24.453 1 94.56 194 PRO A CA 1
ATOM 1436 C C . PRO A 1 194 ? -3.457 -28.422 -25.391 1 94.56 194 PRO A C 1
ATOM 1438 O O . PRO A 1 194 ? -3.072 -29.594 -25.297 1 94.56 194 PRO A O 1
ATOM 1441 N N . ASN A 1 195 ? -2.975 -27.562 -26.281 1 91.81 195 ASN A N 1
ATOM 1442 C CA . ASN A 1 195 ? -2.092 -28.062 -27.344 1 91.81 195 ASN A CA 1
ATOM 1443 C C . ASN A 1 195 ? -0.715 -27.406 -27.266 1 91.81 195 ASN A C 1
ATOM 1445 O O . ASN A 1 195 ? 0.164 -27.703 -28.078 1 91.81 195 ASN A O 1
ATOM 1449 N N . CYS A 1 196 ? -0.524 -26.516 -26.297 1 91.38 196 CYS A N 1
ATOM 1450 C CA . CYS A 1 196 ? 0.782 -25.891 -26.094 1 91.38 196 CYS A CA 1
ATOM 1451 C C . CYS A 1 196 ? 1.03 -25.609 -24.625 1 91.38 196 CYS A C 1
ATOM 1453 O O . CYS A 1 196 ? 0.087 -25.531 -23.828 1 91.38 196 CYS A O 1
ATOM 1455 N N . SER A 1 197 ? 2.258 -25.531 -24.141 1 87 197 SER A N 1
ATOM 1456 C CA . SER A 1 197 ? 2.559 -25.219 -22.734 1 87 197 SER A CA 1
ATOM 1457 C C . SER A 1 197 ? 3.924 -24.547 -22.609 1 87 197 SER A C 1
ATOM 1459 O O . SER A 1 197 ? 4.148 -23.766 -21.688 1 87 197 SER A O 1
ATOM 1461 N N . GLY A 1 198 ? 4.953 -24.938 -23.344 1 75.44 198 GLY A N 1
ATOM 1462 C CA . GLY A 1 198 ? 6.328 -24.484 -23.219 1 75.44 198 GLY A CA 1
ATOM 1463 C C . GLY A 1 198 ? 7.156 -25.359 -22.281 1 75.44 198 GLY A C 1
ATOM 1464 O O . GLY A 1 198 ? 8.375 -25.188 -22.188 1 75.44 198 GLY A O 1
ATOM 1465 N N . LEU A 1 199 ? 6.574 -26.328 -21.641 1 77.75 199 LEU A N 1
ATOM 1466 C CA . LEU A 1 199 ? 7.293 -27.297 -20.828 1 77.75 199 LEU A CA 1
ATOM 1467 C C . LEU A 1 199 ? 8.055 -28.281 -21.703 1 77.75 199 LEU A C 1
ATOM 1469 O O . LEU A 1 199 ? 7.77 -28.406 -22.891 1 77.75 199 LEU A O 1
ATOM 1473 N N . PRO A 1 200 ? 9.008 -28.984 -21 1 77.56 200 PRO A N 1
ATOM 1474 C CA . PRO A 1 200 ? 9.742 -29.984 -21.766 1 77.56 200 PRO A CA 1
ATOM 1475 C C . PRO A 1 200 ? 8.828 -31.016 -22.406 1 77.56 200 PRO A C 1
ATOM 1477 O O . PRO A 1 200 ? 7.855 -31.453 -21.781 1 77.56 200 PRO A O 1
ATOM 1480 N N . LYS A 1 201 ? 9.062 -31.297 -23.609 1 80.62 201 LYS A N 1
ATOM 1481 C CA . LYS A 1 201 ? 8.375 -32.344 -24.359 1 80.62 201 LYS A CA 1
ATOM 1482 C C . LYS A 1 201 ? 6.992 -31.875 -24.812 1 80.62 201 LYS A C 1
ATOM 1484 O O . LYS A 1 201 ? 6.137 -32.688 -25.156 1 80.62 201 LYS A O 1
ATOM 1489 N N . THR A 1 202 ? 6.719 -30.641 -24.734 1 87.69 202 THR A N 1
ATOM 1490 C CA . THR A 1 202 ? 5.48 -30.062 -25.25 1 87.69 202 THR A CA 1
ATOM 1491 C C . THR A 1 202 ? 5.773 -29 -26.281 1 87.69 202 THR A C 1
ATOM 1493 O O . THR A 1 202 ? 6.922 -28.562 -26.438 1 87.69 202 THR A O 1
ATOM 1496 N N . THR A 1 203 ? 4.758 -28.688 -27.062 1 91.06 203 THR A N 1
ATOM 1497 C CA . THR A 1 203 ? 4.863 -27.594 -28.016 1 91.06 203 THR A CA 1
ATOM 1498 C C . THR A 1 203 ? 4.809 -26.25 -27.297 1 91.06 203 THR A C 1
ATOM 1500 O O . THR A 1 203 ? 3.906 -26 -26.5 1 91.06 203 THR A O 1
ATOM 1503 N N . PRO A 1 204 ? 5.789 -25.422 -27.547 1 90.81 204 PRO A N 1
ATOM 1504 C CA . PRO A 1 204 ? 5.699 -24.078 -26.953 1 90.81 204 PRO A CA 1
ATOM 1505 C C . PRO A 1 204 ? 4.508 -23.281 -27.484 1 90.81 204 PRO A C 1
ATOM 1507 O O . PRO A 1 204 ? 4.18 -23.359 -28.656 1 90.81 204 PRO A O 1
ATOM 1510 N N . CYS A 1 205 ? 3.875 -22.5 -26.641 1 94.19 205 CYS A N 1
ATOM 1511 C CA . CYS A 1 205 ? 2.752 -21.672 -27.062 1 94.19 205 CYS A CA 1
ATOM 1512 C C . CYS A 1 205 ? 3.229 -20.469 -27.875 1 94.19 205 CYS A C 1
ATOM 1514 O O . CYS A 1 205 ? 4.25 -19.859 -27.547 1 94.19 205 CYS A O 1
ATOM 1516 N N . THR A 1 206 ? 2.498 -20.141 -28.891 1 94.69 206 THR A N 1
ATOM 1517 C CA . THR A 1 206 ? 2.732 -18.953 -29.703 1 94.69 206 THR A CA 1
ATOM 1518 C C . THR A 1 206 ? 1.85 -17.797 -29.234 1 94.69 206 THR A C 1
ATOM 1520 O O . THR A 1 206 ? 0.972 -17.984 -28.391 1 94.69 206 THR A O 1
ATOM 1523 N N . ARG A 1 207 ? 2.143 -16.641 -29.812 1 96.19 207 ARG A N 1
ATOM 1524 C CA . ARG A 1 207 ? 1.272 -15.477 -29.609 1 96.19 207 ARG A CA 1
ATOM 1525 C C . ARG A 1 207 ? -0.178 -15.828 -29.938 1 96.19 207 ARG A C 1
ATOM 1527 O O . ARG A 1 207 ? -1.083 -15.508 -29.156 1 96.19 207 ARG A O 1
ATOM 1534 N N . LYS A 1 208 ? -0.379 -16.422 -31.031 1 96.31 208 LYS A N 1
ATOM 1535 C CA . LYS A 1 208 ? -1.723 -16.797 -31.469 1 96.31 208 LYS A CA 1
ATOM 1536 C C . LYS A 1 208 ? -2.393 -17.734 -30.469 1 96.31 208 LYS A C 1
ATOM 1538 O O . LYS A 1 208 ? -3.562 -17.547 -30.125 1 96.31 208 LYS A O 1
ATOM 1543 N N . ASP A 1 209 ? -1.646 -18.766 -30.016 1 95.69 209 ASP A N 1
ATOM 1544 C CA . ASP A 1 209 ? -2.174 -19.719 -29.047 1 95.69 209 ASP A CA 1
ATOM 1545 C C . ASP A 1 209 ? -2.65 -19 -27.781 1 95.69 209 ASP A C 1
ATOM 1547 O O . ASP A 1 209 ? -3.758 -19.25 -27.297 1 95.69 209 ASP A O 1
ATOM 1551 N N . LEU A 1 210 ? -1.801 -18.156 -27.25 1 96.44 210 LEU A N 1
ATOM 1552 C CA . LEU A 1 210 ? -2.127 -17.453 -26 1 96.44 210 LEU A CA 1
ATOM 1553 C C . LEU A 1 210 ? -3.367 -16.594 -26.172 1 96.44 210 LEU A C 1
ATOM 1555 O O . LEU A 1 210 ? -4.293 -16.656 -25.375 1 96.44 210 LEU A O 1
ATOM 1559 N N . LEU A 1 211 ? -3.453 -15.766 -27.234 1 97.12 211 LEU A N 1
ATOM 1560 C CA . LEU A 1 211 ? -4.539 -14.812 -27.438 1 97.12 211 LEU A CA 1
ATOM 1561 C C . LEU A 1 211 ? -5.859 -15.539 -27.688 1 97.12 211 LEU A C 1
ATOM 1563 O O . LEU A 1 211 ? -6.922 -15.039 -27.312 1 97.12 211 LEU A O 1
ATOM 1567 N N . GLU A 1 212 ? -5.805 -16.703 -28.219 1 94.12 212 GLU A N 1
ATOM 1568 C CA . GLU A 1 212 ? -7.02 -17.453 -28.516 1 94.12 212 GLU A CA 1
ATOM 1569 C C . GLU A 1 212 ? -7.5 -18.234 -27.297 1 94.12 212 GLU A C 1
ATOM 1571 O O . GLU A 1 212 ? -8.711 -18.375 -27.078 1 94.12 212 GLU A O 1
ATOM 1576 N N . GLN A 1 213 ? -6.543 -18.734 -26.516 1 95.62 213 GLN A N 1
ATOM 1577 C CA . GLN A 1 213 ? -6.914 -19.734 -25.516 1 95.62 213 GLN A CA 1
ATOM 1578 C C . GLN A 1 213 ? -7.035 -19.109 -24.141 1 95.62 213 GLN A C 1
ATOM 1580 O O . GLN A 1 213 ? -7.598 -19.703 -23.219 1 95.62 213 GLN A O 1
ATOM 1585 N N . VAL A 1 214 ? -6.531 -17.875 -23.922 1 97.19 214 VAL A N 1
ATOM 1586 C CA . VAL A 1 214 ? -6.551 -17.234 -22.609 1 97.19 214 VAL A CA 1
ATOM 1587 C C . VAL A 1 214 ? -7.992 -17.094 -22.125 1 97.19 214 VAL A C 1
ATOM 1589 O O . VAL A 1 214 ? -8.266 -17.172 -20.938 1 97.19 214 VAL A O 1
ATOM 1592 N N . ASN A 1 215 ? -8.914 -16.938 -23.047 1 97.5 215 ASN A N 1
ATOM 1593 C CA . ASN A 1 215 ? -10.32 -16.734 -22.703 1 97.5 215 ASN A CA 1
ATOM 1594 C C . ASN A 1 215 ? -10.977 -18.016 -22.219 1 97.5 215 ASN A C 1
ATOM 1596 O O . ASN A 1 215 ? -12.086 -18 -21.688 1 97.5 215 ASN A O 1
ATOM 1600 N N . LEU A 1 216 ? -10.297 -19.156 -22.359 1 96.44 216 LEU A N 1
ATOM 1601 C CA . LEU A 1 216 ? -10.797 -20.422 -21.812 1 96.44 216 LEU A CA 1
ATOM 1602 C C . LEU A 1 216 ? -10.539 -20.516 -20.312 1 96.44 216 LEU A C 1
ATOM 1604 O O . LEU A 1 216 ? -11.117 -21.359 -19.625 1 96.44 216 LEU A O 1
ATOM 1608 N N . ARG A 1 217 ? -9.672 -19.656 -19.781 1 96.81 217 ARG A N 1
ATOM 1609 C CA . ARG A 1 217 ? -9.406 -19.578 -18.344 1 96.81 217 ARG A CA 1
ATOM 1610 C C . ARG A 1 217 ? -10.367 -18.594 -17.672 1 96.81 217 ARG A C 1
ATOM 1612 O O . ARG A 1 217 ? -10.43 -17.422 -18.031 1 96.81 217 ARG A O 1
ATOM 1619 N N . PRO A 1 218 ? -11.133 -19.047 -16.656 1 97.31 218 PRO A N 1
ATOM 1620 C CA . PRO A 1 218 ? -11.953 -18.094 -15.914 1 97.31 218 PRO A CA 1
ATOM 1621 C C . PRO A 1 218 ? -11.117 -17.125 -15.078 1 97.31 218 PRO A C 1
ATOM 1623 O O . PRO A 1 218 ? -10.016 -17.469 -14.641 1 97.31 218 PRO A O 1
ATOM 1626 N N . PRO A 1 219 ? -11.672 -15.859 -14.875 1 97.75 219 PRO A N 1
ATOM 1627 C CA . PRO A 1 219 ? -11 -14.961 -13.93 1 97.75 219 PRO A CA 1
ATOM 1628 C C . PRO A 1 219 ? -10.969 -15.523 -12.508 1 97.75 219 PRO A C 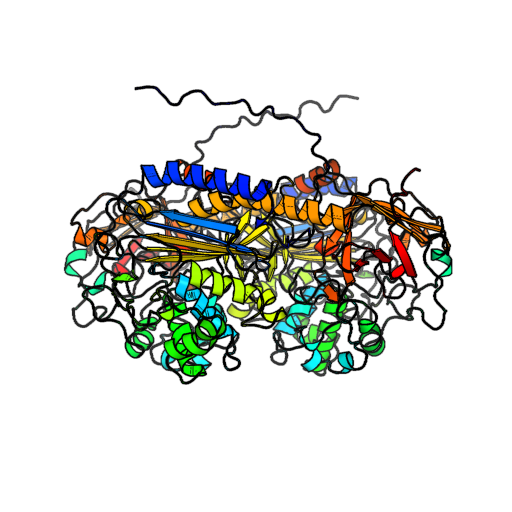1
ATOM 1630 O O . PRO A 1 219 ? -11.883 -16.234 -12.102 1 97.75 219 PRO A O 1
ATOM 1633 N N . VAL A 1 220 ? -9.914 -15.25 -11.758 1 97.75 220 VAL A N 1
ATOM 1634 C CA . VAL A 1 220 ? -9.875 -15.602 -10.344 1 97.75 220 VAL A CA 1
ATOM 1635 C C . VAL A 1 220 ? -10.688 -14.602 -9.531 1 97.75 220 VAL A C 1
ATOM 1637 O O . VAL A 1 220 ? -11.438 -14.984 -8.633 1 97.75 220 VAL A O 1
ATOM 1640 N N . TYR A 1 221 ? -10.469 -13.312 -9.781 1 97.5 221 TYR A N 1
ATOM 1641 C CA . TYR A 1 221 ? -11.203 -12.172 -9.242 1 97.5 221 TYR A CA 1
ATOM 1642 C C . TYR A 1 221 ? -11.531 -11.164 -10.336 1 97.5 221 TYR A C 1
ATOM 1644 O O . TYR A 1 221 ? -10.977 -11.227 -11.43 1 97.5 221 TYR A O 1
ATOM 1652 N N . ALA A 1 222 ? -12.492 -10.25 -9.992 1 97.31 222 ALA A N 1
ATOM 1653 C CA . ALA A 1 222 ? -12.602 -9.047 -10.805 1 97.31 222 ALA A CA 1
ATOM 1654 C C . ALA A 1 222 ? -11.359 -8.172 -10.672 1 97.31 222 ALA A C 1
ATOM 1656 O O . ALA A 1 222 ? -10.688 -8.188 -9.633 1 97.31 222 ALA A O 1
ATOM 1657 N N . PRO A 1 223 ? -11.039 -7.41 -11.75 1 98.19 223 PRO A N 1
ATOM 1658 C CA . PRO A 1 223 ? -9.852 -6.562 -11.688 1 98.19 223 PRO A CA 1
ATOM 1659 C C . PRO A 1 223 ? -9.836 -5.656 -10.461 1 98.19 223 PRO A C 1
ATOM 1661 O O . PRO A 1 223 ? -10.875 -5.113 -10.07 1 98.19 223 PRO A O 1
ATOM 1664 N N . PHE A 1 224 ? -8.625 -5.551 -9.711 1 97.88 224 PHE A N 1
ATOM 1665 C CA . PHE A 1 224 ? -8.32 -4.668 -8.594 1 97.88 224 PHE A CA 1
ATOM 1666 C C . PHE A 1 224 ? -9.016 -5.145 -7.32 1 97.88 224 PHE A C 1
ATOM 1668 O O . PHE A 1 224 ? -9.227 -4.363 -6.395 1 97.88 224 PHE A O 1
ATOM 1675 N N . THR A 1 225 ? -9.383 -6.438 -7.223 1 96.88 225 THR A N 1
ATOM 1676 C CA . THR A 1 225 ? -9.891 -7.016 -5.984 1 96.88 225 THR A CA 1
ATOM 1677 C C . THR A 1 225 ? -8.742 -7.473 -5.09 1 96.88 225 THR A C 1
ATOM 1679 O O . THR A 1 225 ? -8.297 -6.727 -4.215 1 96.88 225 THR A O 1
ATOM 1682 N N . ASN A 1 226 ? -8.164 -8.609 -5.391 1 96.12 226 ASN A N 1
ATOM 1683 C CA . ASN A 1 226 ? -6.98 -9.172 -4.746 1 96.12 226 ASN A CA 1
ATOM 1684 C C . ASN A 1 226 ? -5.902 -9.523 -5.766 1 96.12 226 ASN A C 1
ATOM 1686 O O . ASN A 1 226 ? -6.207 -9.875 -6.906 1 96.12 226 ASN A O 1
ATOM 1690 N N . PRO A 1 227 ? -4.691 -9.398 -5.293 1 97.62 227 PRO A N 1
ATOM 1691 C CA . PRO A 1 227 ? -3.658 -9.852 -6.227 1 97.62 227 PRO A CA 1
ATOM 1692 C C . PRO A 1 227 ? -3.631 -11.367 -6.395 1 97.62 227 PRO A C 1
ATOM 1694 O O . PRO A 1 227 ? -3.844 -12.102 -5.426 1 97.62 227 PRO A O 1
ATOM 1697 N N . ILE A 1 228 ? -3.406 -11.781 -7.617 1 97.12 228 ILE A N 1
ATOM 1698 C CA . ILE A 1 228 ? -3.156 -13.172 -7.992 1 97.12 228 ILE A CA 1
ATOM 1699 C C . ILE A 1 228 ? -1.917 -13.25 -8.883 1 97.12 228 ILE A C 1
ATOM 1701 O O . ILE A 1 228 ? -1.862 -12.617 -9.938 1 97.12 228 ILE A O 1
ATOM 1705 N N . TYR A 1 229 ? -0.999 -13.984 -8.43 1 97.75 229 TYR A N 1
ATOM 1706 C CA . TYR A 1 229 ? 0.244 -14.086 -9.188 1 97.75 229 TYR A CA 1
ATOM 1707 C C . TYR A 1 229 ? -0.01 -14.648 -10.578 1 97.75 229 TYR A C 1
ATOM 1709 O O . TYR A 1 229 ? -0.267 -15.844 -10.734 1 97.75 229 TYR A O 1
ATOM 1717 N N . SER A 1 230 ? 0.197 -13.828 -11.633 1 98.19 230 SER A N 1
ATOM 1718 C CA . SER A 1 230 ? -0.246 -14.195 -12.969 1 98.19 230 SER A CA 1
ATOM 1719 C C . SER A 1 230 ? 0.92 -14.211 -13.953 1 98.19 230 SER A C 1
ATOM 1721 O O . SER A 1 230 ? 1.354 -13.156 -14.43 1 98.19 230 SER A O 1
ATOM 1723 N N . ASN A 1 231 ? 1.353 -15.406 -14.32 1 97.5 231 ASN A N 1
ATOM 1724 C CA . ASN A 1 231 ? 2.295 -15.547 -15.43 1 97.5 231 ASN A CA 1
ATOM 1725 C C . ASN A 1 231 ? 1.667 -15.141 -16.75 1 97.5 231 ASN A C 1
ATOM 1727 O O . ASN A 1 231 ? 2.324 -14.523 -17.594 1 97.5 231 ASN A O 1
ATOM 1731 N N . ILE A 1 232 ? 0.374 -15.43 -16.922 1 97.69 232 ILE A N 1
ATOM 1732 C CA . ILE A 1 232 ? -0.339 -15.055 -18.141 1 97.69 232 ILE A CA 1
ATOM 1733 C C . ILE A 1 232 ? -0.356 -13.539 -18.281 1 97.69 232 ILE A C 1
ATOM 1735 O O . ILE A 1 232 ? -0.133 -13.016 -19.375 1 97.69 232 ILE A O 1
ATOM 1739 N N . GLY A 1 233 ? -0.621 -12.859 -17.156 1 98.56 233 GLY A N 1
ATOM 1740 C CA . GLY A 1 233 ? -0.619 -11.406 -17.188 1 98.56 233 GLY A CA 1
ATOM 1741 C C . GLY A 1 233 ? 0.682 -10.82 -17.703 1 98.56 233 GLY A C 1
ATOM 1742 O O . GLY A 1 233 ? 0.672 -9.906 -18.531 1 98.56 233 GLY A O 1
ATOM 1743 N N . HIS A 1 234 ? 1.785 -11.359 -17.297 1 98.62 234 HIS A N 1
ATOM 1744 C CA . HIS A 1 234 ? 3.076 -10.82 -17.719 1 98.62 234 HIS A CA 1
ATOM 1745 C C . HIS A 1 234 ? 3.424 -11.266 -19.125 1 98.62 234 HIS A C 1
ATOM 1747 O O . HIS A 1 234 ? 4.145 -10.57 -19.844 1 98.62 234 HIS A O 1
ATOM 1753 N N . ALA A 1 235 ? 2.945 -12.445 -19.531 1 98.12 235 ALA A N 1
ATOM 1754 C CA . ALA A 1 235 ? 3.072 -12.805 -20.938 1 98.12 235 ALA A CA 1
ATOM 1755 C C . ALA A 1 235 ? 2.324 -11.812 -21.828 1 98.12 235 ALA A C 1
ATOM 1757 O O . ALA A 1 235 ? 2.848 -11.3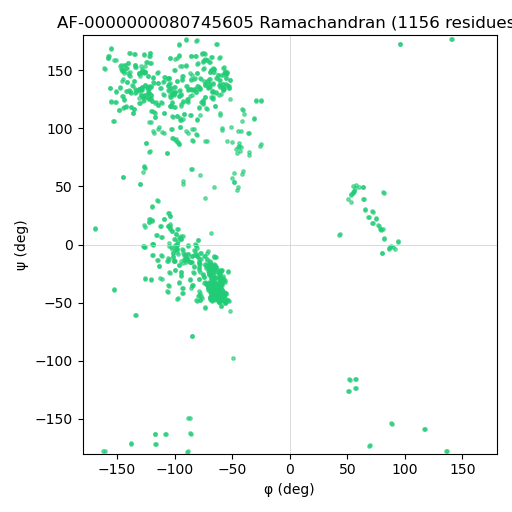75 -22.859 1 98.12 235 ALA A O 1
ATOM 1758 N N . LEU A 1 236 ? 1.1 -11.453 -21.406 1 98.81 236 LEU A N 1
ATOM 1759 C CA . LEU A 1 236 ? 0.327 -10.469 -22.141 1 98.81 236 LEU A CA 1
ATOM 1760 C C . LEU A 1 236 ? 1.033 -9.117 -22.141 1 98.81 236 LEU A C 1
ATOM 1762 O O . LEU A 1 236 ? 1.021 -8.398 -23.156 1 98.81 236 LEU A O 1
ATOM 1766 N N . LEU A 1 237 ? 1.622 -8.742 -20.984 1 98.94 237 LEU A N 1
ATOM 1767 C CA . LEU A 1 237 ? 2.379 -7.5 -20.922 1 98.94 237 LEU A CA 1
ATOM 1768 C C . LEU A 1 237 ? 3.516 -7.504 -21.938 1 98.94 237 LEU A C 1
ATOM 1770 O O . LEU A 1 237 ? 3.789 -6.48 -22.578 1 98.94 237 LEU A O 1
ATOM 1774 N N . GLY A 1 238 ? 4.223 -8.648 -22.094 1 98.75 238 GLY A N 1
ATOM 1775 C CA . GLY A 1 238 ? 5.227 -8.781 -23.141 1 98.75 238 GLY A CA 1
ATOM 1776 C C . GLY A 1 238 ? 4.676 -8.516 -24.531 1 98.75 238 GLY A C 1
ATOM 1777 O O . GLY A 1 238 ? 5.305 -7.824 -25.328 1 98.75 238 GLY A O 1
ATOM 1778 N N . LEU A 1 239 ? 3.492 -9.023 -24.812 1 98.81 239 LEU A N 1
ATOM 1779 C CA . LEU A 1 239 ? 2.857 -8.812 -26.109 1 98.81 239 LEU A CA 1
ATOM 1780 C C . LEU A 1 239 ? 2.447 -7.359 -26.281 1 98.81 239 LEU A C 1
ATOM 1782 O O . LEU A 1 239 ? 2.488 -6.828 -27.391 1 98.81 239 LEU A O 1
ATOM 1786 N N . VAL A 1 240 ? 1.978 -6.707 -25.188 1 98.94 240 VAL A N 1
ATOM 1787 C CA . VAL A 1 240 ? 1.674 -5.281 -25.219 1 98.94 240 VAL A CA 1
ATOM 1788 C C . VAL A 1 240 ? 2.914 -4.5 -25.641 1 98.94 240 VAL A C 1
ATOM 1790 O O . VAL A 1 240 ? 2.834 -3.607 -26.5 1 98.94 240 VAL A O 1
ATOM 1793 N N . ILE A 1 241 ? 4.074 -4.824 -25.094 1 98.88 241 ILE A N 1
ATOM 1794 C CA . ILE A 1 241 ? 5.332 -4.156 -25.406 1 98.88 241 ILE A CA 1
ATOM 1795 C C . ILE A 1 241 ? 5.672 -4.344 -26.875 1 98.88 241 ILE A C 1
ATOM 1797 O O . ILE A 1 241 ? 6.023 -3.383 -27.562 1 98.88 241 ILE A O 1
ATOM 1801 N N . GLU A 1 242 ? 5.52 -5.559 -27.375 1 98.69 242 GLU A N 1
ATOM 1802 C CA . GLU A 1 242 ? 5.777 -5.824 -28.797 1 98.69 242 GLU A CA 1
ATOM 1803 C C . GLU A 1 242 ? 4.863 -4.992 -29.688 1 98.69 242 GLU A C 1
ATOM 1805 O O . GLU A 1 242 ? 5.32 -4.398 -30.672 1 98.69 242 GLU A O 1
ATOM 1810 N N . ALA A 1 243 ? 3.621 -4.984 -29.328 1 98.75 243 ALA A N 1
ATOM 1811 C CA . ALA A 1 243 ? 2.639 -4.266 -30.141 1 98.75 243 ALA A CA 1
ATOM 1812 C C . ALA A 1 243 ? 2.914 -2.766 -30.125 1 98.75 243 ALA A C 1
ATOM 1814 O O . ALA A 1 243 ? 2.842 -2.109 -31.172 1 98.75 243 ALA A O 1
ATOM 1815 N N . ALA A 1 244 ? 3.213 -2.25 -28.953 1 98.81 244 ALA A N 1
ATOM 1816 C CA . ALA A 1 244 ? 3.436 -0.814 -28.812 1 98.81 244 ALA A CA 1
ATOM 1817 C C . ALA A 1 244 ? 4.711 -0.385 -29.531 1 98.81 244 ALA A C 1
ATOM 1819 O O . ALA A 1 244 ? 4.742 0.662 -30.188 1 98.81 244 ALA A O 1
ATOM 1820 N N . GLU A 1 245 ? 5.766 -1.188 -29.438 1 98.69 245 GLU A N 1
ATOM 1821 C CA . GLU A 1 245 ? 7.078 -0.814 -29.953 1 98.69 245 GLU A CA 1
ATOM 1822 C C . GLU A 1 245 ? 7.258 -1.278 -31.391 1 98.69 245 GLU A C 1
ATOM 1824 O O . GLU A 1 245 ? 8.188 -0.852 -32.094 1 98.69 245 GLU A O 1
ATOM 1829 N N . ASP A 1 246 ? 6.387 -2.125 -31.859 1 98.19 246 ASP A N 1
ATOM 1830 C CA . ASP A 1 246 ? 6.492 -2.727 -33.188 1 98.19 246 ASP A CA 1
ATOM 1831 C C . ASP A 1 246 ? 7.859 -3.377 -33.375 1 98.19 246 ASP A C 1
ATOM 1833 O O . ASP A 1 246 ? 8.555 -3.096 -34.375 1 98.19 246 ASP A O 1
ATOM 1837 N N . MET A 1 247 ? 8.32 -4.062 -32.406 1 97 247 MET A N 1
ATOM 1838 C CA . MET A 1 247 ? 9.586 -4.781 -32.312 1 97 247 MET A CA 1
ATOM 1839 C C . MET A 1 247 ? 9.445 -6.047 -31.484 1 97 247 MET A C 1
ATOM 1841 O O . MET A 1 247 ? 8.609 -6.109 -30.578 1 97 247 MET A O 1
ATOM 1845 N N . PRO A 1 248 ? 10.305 -7.137 -31.844 1 97.25 248 PRO A N 1
ATOM 1846 C CA . PRO A 1 248 ? 10.289 -8.297 -30.953 1 97.25 248 PRO A CA 1
ATOM 1847 C C . PRO A 1 248 ? 10.625 -7.938 -29.5 1 97.25 248 PRO A C 1
ATOM 1849 O O . PRO A 1 248 ? 11.453 -7.059 -29.266 1 97.25 248 PRO A O 1
ATOM 1852 N N . PHE A 1 249 ? 10.023 -8.664 -28.688 1 97.81 249 PHE A N 1
ATOM 1853 C CA . PHE A 1 249 ? 10.164 -8.422 -27.25 1 97.81 249 PHE A CA 1
ATOM 1854 C C . PHE A 1 249 ? 11.641 -8.414 -26.844 1 97.81 249 PHE A C 1
ATOM 1856 O O . PHE A 1 249 ? 12.094 -7.504 -26.156 1 97.81 249 PHE A O 1
ATOM 1863 N N . GLU A 1 250 ? 12.398 -9.352 -27.25 1 97.44 250 GLU A N 1
ATOM 1864 C CA . GLU A 1 250 ? 13.797 -9.492 -26.875 1 97.44 250 GLU A CA 1
ATOM 1865 C C . GLU A 1 250 ? 14.625 -8.297 -27.344 1 97.44 250 GLU A C 1
ATOM 1867 O O . GLU A 1 250 ? 15.57 -7.887 -26.656 1 97.44 250 GLU A O 1
ATOM 1872 N N . ASP A 1 251 ? 14.289 -7.762 -28.453 1 98.19 251 ASP A N 1
ATOM 1873 C CA . ASP A 1 251 ? 15.008 -6.605 -28.969 1 98.19 251 ASP A CA 1
ATOM 1874 C C . ASP A 1 251 ? 14.734 -5.359 -28.141 1 98.19 251 ASP A C 1
ATOM 1876 O O . ASP A 1 251 ? 15.625 -4.535 -27.922 1 98.19 251 ASP A O 1
ATOM 1880 N N . VAL A 1 252 ? 13.469 -5.215 -27.672 1 98.75 252 VAL A N 1
ATOM 1881 C CA . VAL A 1 252 ? 13.125 -4.09 -26.812 1 98.75 252 VAL A CA 1
ATOM 1882 C C . VAL A 1 252 ? 13.914 -4.172 -25.516 1 98.75 252 VAL A C 1
ATOM 1884 O O . VAL A 1 252 ? 14.469 -3.17 -25.047 1 98.75 252 VAL A O 1
ATOM 1887 N N . ILE A 1 253 ? 13.992 -5.34 -24.922 1 98.81 253 ILE A N 1
ATOM 1888 C CA . ILE A 1 253 ? 14.703 -5.543 -23.672 1 98.81 253 ILE A CA 1
ATOM 1889 C C . ILE A 1 253 ? 16.188 -5.23 -23.859 1 98.81 253 ILE A C 1
ATOM 1891 O O . ILE A 1 253 ? 16.797 -4.559 -23.016 1 98.81 253 ILE A O 1
ATOM 1895 N N . LYS A 1 254 ? 16.75 -5.75 -24.906 1 98.19 254 LYS A N 1
ATOM 1896 C CA . LYS A 1 254 ? 18.172 -5.5 -25.172 1 98.19 254 LYS A CA 1
ATOM 1897 C C . LYS A 1 254 ? 18.438 -4.008 -25.328 1 98.19 254 LYS A C 1
ATOM 1899 O O . LYS A 1 254 ? 19.359 -3.469 -24.703 1 98.19 254 LYS A O 1
ATOM 1904 N N . ARG A 1 255 ? 17.625 -3.32 -26.125 1 98.44 255 ARG A N 1
ATOM 1905 C CA . ARG A 1 255 ? 17.812 -1.905 -26.422 1 98.44 255 ARG A CA 1
ATOM 1906 C C . ARG A 1 255 ? 17.609 -1.046 -25.188 1 98.44 255 ARG A C 1
ATOM 1908 O O . ARG A 1 255 ? 18.438 -0.195 -24.859 1 98.44 255 ARG A O 1
ATOM 1915 N N . ASP A 1 256 ? 16.531 -1.302 -24.5 1 98.75 256 ASP A N 1
ATOM 1916 C CA . ASP A 1 256 ? 16.062 -0.349 -23.5 1 98.75 256 ASP A CA 1
ATOM 1917 C C . ASP A 1 256 ? 16.672 -0.661 -22.125 1 98.75 256 ASP A C 1
ATOM 1919 O O . ASP A 1 256 ? 16.641 0.18 -21.219 1 98.75 256 ASP A O 1
ATOM 1923 N N . ILE A 1 257 ? 17.266 -1.886 -21.938 1 98.88 257 ILE A N 1
ATOM 1924 C CA . ILE A 1 257 ? 17.703 -2.24 -20.594 1 98.88 257 ILE A CA 1
ATOM 1925 C C . ILE A 1 257 ? 19.109 -2.812 -20.641 1 98.88 257 ILE A C 1
ATOM 1927 O O . ILE A 1 257 ? 20.047 -2.229 -20.078 1 98.88 257 ILE A O 1
ATOM 1931 N N . LEU A 1 258 ? 19.375 -3.914 -21.344 1 98.81 258 LEU A N 1
ATOM 1932 C CA . LEU A 1 258 ? 20.656 -4.605 -21.281 1 98.81 258 LEU A CA 1
ATOM 1933 C C . LEU A 1 258 ? 21.781 -3.695 -21.75 1 98.81 258 LEU A C 1
ATOM 1935 O O . LEU A 1 258 ? 22.812 -3.578 -21.078 1 98.81 258 LEU A O 1
ATOM 1939 N N . ASP A 1 259 ? 21.594 -3.066 -22.891 1 98.69 259 ASP A N 1
ATOM 1940 C CA . ASP A 1 259 ? 22.641 -2.236 -23.484 1 98.69 259 ASP A CA 1
ATOM 1941 C C . ASP A 1 259 ? 22.859 -0.963 -22.672 1 98.69 259 ASP A C 1
ATOM 1943 O O . ASP A 1 259 ? 23.953 -0.401 -22.656 1 98.69 259 ASP A O 1
ATOM 1947 N N . VAL A 1 260 ? 21.844 -0.559 -21.984 1 98.88 260 VAL A N 1
ATOM 1948 C CA . VAL A 1 260 ? 21.906 0.687 -21.234 1 98.88 260 VAL A CA 1
ATOM 1949 C C . VAL A 1 260 ? 22.891 0.542 -20.078 1 98.88 260 VAL A C 1
ATOM 1951 O O . VAL A 1 260 ? 23.641 1.473 -19.781 1 98.88 260 VAL A O 1
ATOM 1954 N N . VAL A 1 261 ? 22.938 -0.613 -19.438 1 98.75 261 VAL A N 1
ATOM 1955 C CA . VAL A 1 261 ? 23.766 -0.745 -18.25 1 98.75 261 VAL A CA 1
ATOM 1956 C C . VAL A 1 261 ? 24.828 -1.811 -18.469 1 98.75 261 VAL A C 1
ATOM 1958 O O . VAL A 1 261 ? 25.609 -2.121 -17.562 1 98.75 261 VAL A O 1
ATOM 1961 N N . GLY A 1 262 ? 24.859 -2.4 -19.578 1 98.56 262 GLY A N 1
ATOM 1962 C CA . GLY A 1 262 ? 25.922 -3.303 -19.969 1 98.56 262 GLY A CA 1
ATOM 1963 C C . GLY A 1 262 ? 25.766 -4.703 -19.406 1 98.56 262 GLY A C 1
ATOM 1964 O O . GLY A 1 262 ? 26.719 -5.289 -18.906 1 98.56 262 GLY A O 1
ATOM 1965 N N . MET A 1 263 ? 24.625 -5.262 -19.453 1 98.62 263 MET A N 1
ATOM 1966 C CA . MET A 1 263 ? 24.344 -6.613 -18.969 1 98.62 263 MET A CA 1
ATOM 1967 C C . MET A 1 263 ? 24.703 -7.652 -20.031 1 98.62 263 MET A C 1
ATOM 1969 O O . MET A 1 263 ? 23.828 -8.094 -20.781 1 98.62 263 MET A O 1
ATOM 1973 N N . LYS A 1 264 ? 25.828 -8.242 -19.891 1 97.31 264 LYS A N 1
ATOM 1974 C CA . LYS A 1 264 ? 26.375 -9.07 -20.969 1 97.31 264 LYS A CA 1
ATOM 1975 C C . LYS A 1 264 ? 26.156 -10.555 -20.672 1 97.31 264 LYS A C 1
ATOM 1977 O O . LYS A 1 264 ? 26.359 -11.406 -21.531 1 97.31 264 LYS A O 1
ATOM 1982 N N . HIS A 1 265 ? 25.75 -10.859 -19.516 1 97.81 265 HIS A N 1
ATOM 1983 C CA . HIS A 1 265 ? 25.5 -12.242 -19.125 1 97.81 265 HIS A CA 1
ATOM 1984 C C . HIS A 1 265 ? 24 -12.5 -18.969 1 97.81 265 HIS A C 1
ATOM 1986 O O . HIS A 1 265 ? 23.594 -13.328 -18.156 1 97.81 265 HIS A O 1
ATOM 1992 N N . THR A 1 266 ? 23.203 -11.711 -19.578 1 98.5 266 THR A N 1
ATOM 1993 C CA . THR A 1 266 ? 21.766 -11.875 -19.547 1 98.5 266 THR A CA 1
ATOM 1994 C C . THR A 1 266 ? 21.25 -12.328 -20.922 1 98.5 266 THR A C 1
ATOM 1996 O O . THR A 1 266 ? 21.641 -11.781 -21.953 1 98.5 266 THR A O 1
ATOM 1999 N N . TYR A 1 267 ? 20.5 -13.32 -20.922 1 97.44 267 TYR A N 1
ATOM 2000 C CA . TYR A 1 267 ? 19.969 -13.914 -22.141 1 97.44 267 TYR A CA 1
ATOM 2001 C C . TYR A 1 267 ? 18.438 -13.883 -22.141 1 97.44 267 TYR A C 1
ATOM 2003 O O . TYR A 1 267 ? 17.797 -14.359 -21.203 1 97.44 267 TYR A O 1
ATOM 2011 N N . VAL A 1 268 ? 18.047 -13.211 -23.297 1 93.94 268 VAL A N 1
ATOM 2012 C CA . VAL A 1 268 ? 16.609 -13.094 -23.531 1 93.94 268 VAL A CA 1
ATOM 2013 C C . VAL A 1 268 ? 16.188 -13.977 -24.688 1 93.94 268 VAL A C 1
ATOM 2015 O O . VAL A 1 268 ? 16.719 -13.844 -25.797 1 93.94 268 VAL A O 1
ATOM 2018 N N . ASP A 1 269 ? 15.469 -14.977 -24.688 1 82.25 269 ASP A N 1
ATOM 2019 C CA . ASP A 1 269 ? 14.914 -15.836 -25.734 1 82.25 269 ASP A CA 1
ATOM 2020 C C . ASP A 1 269 ? 15.977 -16.781 -26.281 1 82.25 269 ASP A C 1
ATOM 2022 O O . ASP A 1 269 ? 15.969 -17.109 -27.469 1 82.25 269 ASP A O 1
ATOM 2026 N N . LYS A 1 270 ? 17.062 -16.922 -25.531 1 88.31 270 LYS A N 1
ATOM 2027 C CA . LYS A 1 270 ? 18.094 -17.859 -25.938 1 88.31 270 LYS A CA 1
ATOM 2028 C C . LYS A 1 270 ? 18.734 -18.547 -24.734 1 88.31 270 LYS A C 1
ATOM 2030 O O . LYS A 1 270 ? 18.844 -17.938 -23.672 1 88.31 270 LYS A O 1
ATOM 2035 N N . THR A 1 271 ? 19.109 -19.75 -25 1 91.12 271 THR A N 1
ATOM 2036 C CA . THR A 1 271 ? 19.844 -20.5 -23.984 1 91.12 271 THR A CA 1
ATOM 2037 C C . THR A 1 271 ? 21.297 -20.047 -23.938 1 91.12 271 THR A C 1
ATOM 2039 O O . THR A 1 271 ? 21.953 -19.922 -24.984 1 91.12 271 THR A O 1
ATOM 2042 N N . PRO A 1 272 ? 21.781 -19.828 -22.797 1 95.5 272 PRO A N 1
ATOM 2043 C CA . PRO A 1 272 ? 23.188 -19.453 -22.672 1 95.5 272 PRO A CA 1
ATOM 2044 C C . PRO A 1 272 ? 24.141 -20.594 -23.031 1 95.5 272 PRO A C 1
ATOM 2046 O O . PRO A 1 272 ? 23.734 -21.75 -23.047 1 95.5 272 PRO A O 1
ATOM 2049 N N . PRO A 1 273 ? 25.438 -20.219 -23.328 1 95.19 273 PRO A N 1
ATOM 2050 C CA . PRO A 1 273 ? 26.453 -21.266 -23.453 1 95.19 273 PRO A CA 1
ATOM 2051 C C . PRO A 1 273 ? 26.578 -22.109 -22.188 1 95.19 273 PRO A C 1
ATOM 2053 O O . PRO A 1 273 ? 26.547 -21.578 -21.078 1 95.19 273 PRO A O 1
ATOM 2056 N N . THR A 1 274 ? 26.703 -23.375 -22.375 1 94.88 274 THR A N 1
ATOM 2057 C CA . THR A 1 274 ? 26.719 -24.312 -21.266 1 94.88 274 THR A CA 1
ATOM 2058 C C . THR A 1 274 ? 27.859 -24 -20.297 1 94.88 274 THR A C 1
ATOM 2060 O O . THR A 1 274 ? 27.734 -24.203 -19.094 1 94.88 274 THR A O 1
ATOM 2063 N N . ASP A 1 275 ? 28.969 -23.484 -20.859 1 94.25 275 ASP A N 1
ATOM 2064 C CA . ASP A 1 275 ? 30.141 -23.188 -20.031 1 94.25 275 ASP A CA 1
ATOM 2065 C C . ASP A 1 275 ? 29.875 -22.016 -19.094 1 94.25 275 ASP A C 1
ATOM 2067 O O . ASP A 1 275 ? 30.578 -21.844 -18.094 1 94.25 275 ASP A O 1
ATOM 2071 N N . ASP A 1 276 ? 28.844 -21.266 -19.406 1 95.88 276 ASP A N 1
ATOM 2072 C CA . ASP A 1 276 ? 28.516 -20.109 -18.609 1 95.88 276 ASP A CA 1
ATOM 2073 C C . ASP A 1 276 ? 27.359 -20.406 -17.641 1 95.88 276 ASP A C 1
ATOM 2075 O O . ASP A 1 276 ? 27.109 -19.656 -16.703 1 95.88 276 ASP A O 1
ATOM 2079 N N . LEU A 1 277 ? 26.734 -21.5 -17.906 1 97.44 277 LEU A N 1
ATOM 2080 C CA . LEU A 1 277 ? 25.469 -21.812 -17.25 1 97.44 277 LEU A CA 1
ATOM 2081 C C . LEU A 1 277 ? 25.672 -22.859 -16.156 1 97.44 277 LEU A C 1
ATOM 2083 O O . LEU A 1 277 ? 26.359 -23.859 -16.375 1 97.44 277 LEU A O 1
ATOM 2087 N N . PHE A 1 278 ? 25.172 -22.594 -14.922 1 97.31 278 PHE A N 1
ATOM 2088 C CA . PHE A 1 278 ? 25.062 -23.672 -13.938 1 97.31 278 PHE A CA 1
ATOM 2089 C C . PHE A 1 278 ? 23.875 -24.578 -14.258 1 97.31 278 PHE A C 1
ATOM 2091 O O . PHE A 1 278 ? 22.734 -24.109 -14.344 1 97.31 278 PHE A O 1
ATOM 2098 N N . ILE A 1 279 ? 24.094 -25.797 -14.43 1 97.12 279 ILE A N 1
ATOM 2099 C CA . ILE A 1 279 ? 23.047 -26.75 -14.781 1 97.12 279 ILE A CA 1
ATOM 2100 C C . ILE A 1 279 ? 22.938 -27.812 -13.68 1 97.12 279 ILE A C 1
ATOM 2102 O O . ILE A 1 279 ? 23.672 -28.797 -13.688 1 97.12 279 ILE A O 1
ATOM 2106 N N . PRO A 1 280 ? 21.984 -27.594 -12.789 1 94.06 280 PRO A N 1
ATOM 2107 C CA . PRO A 1 280 ? 21.812 -28.594 -11.742 1 94.06 280 PRO A CA 1
ATOM 2108 C C . PRO A 1 280 ? 21.531 -29.984 -12.297 1 94.06 280 PRO A C 1
ATOM 2110 O O . PRO A 1 280 ? 20.859 -30.109 -13.328 1 94.06 280 PRO A O 1
ATOM 2113 N N . GLU A 1 281 ? 21.953 -30.984 -11.484 1 91.69 281 GLU A N 1
ATOM 2114 C CA . GLU A 1 281 ? 21.578 -32.344 -11.836 1 91.69 281 GLU A CA 1
ATOM 2115 C C . GLU A 1 281 ? 20.062 -32.531 -11.875 1 91.69 281 GLU A C 1
ATOM 2117 O O . GLU A 1 281 ? 19.359 -32.031 -10.992 1 91.69 281 GLU A O 1
ATOM 2122 N N . LYS A 1 282 ? 19.594 -33.094 -12.977 1 87 282 LYS A N 1
ATOM 2123 C CA . LYS A 1 282 ? 18.188 -33.469 -13.117 1 87 282 LYS A CA 1
ATOM 2124 C C . LYS A 1 282 ? 17.312 -32.281 -13.438 1 87 282 LYS A C 1
ATOM 2126 O O . LYS A 1 282 ? 16.078 -32.344 -13.32 1 87 282 LYS A O 1
ATOM 2131 N N . GLU A 1 283 ? 17.891 -31.188 -13.805 1 90.94 283 GLU A N 1
ATOM 2132 C CA . GLU A 1 283 ? 17.094 -30.016 -14.141 1 90.94 283 GLU A CA 1
ATOM 2133 C C . GLU A 1 283 ? 16.656 -30.047 -15.609 1 90.94 283 GLU A C 1
ATOM 2135 O O . GLU A 1 283 ? 17.453 -29.766 -16.5 1 90.94 283 GLU A O 1
ATOM 2140 N N . PRO A 1 284 ? 15.367 -30.219 -15.852 1 83.56 284 PRO A N 1
ATOM 2141 C CA . PRO A 1 284 ? 14.961 -30.422 -17.25 1 83.56 284 PRO A CA 1
ATOM 2142 C C . PRO A 1 284 ? 14.75 -29.109 -17.984 1 83.56 284 PRO A C 1
ATOM 2144 O O . PRO A 1 284 ? 14.719 -29.078 -19.219 1 83.56 284 PRO A O 1
ATOM 2147 N N . THR A 1 285 ? 14.633 -27.969 -17.328 1 84.88 285 THR A N 1
ATOM 2148 C CA . THR A 1 285 ? 14.219 -26.75 -17.984 1 84.88 285 THR A CA 1
ATOM 2149 C C . THR A 1 285 ? 15.414 -25.828 -18.25 1 84.88 285 THR A C 1
ATOM 2151 O O . THR A 1 285 ? 15.25 -24.672 -18.625 1 84.88 285 THR A O 1
ATOM 2154 N N . TRP A 1 286 ? 16.656 -26.344 -18.078 1 89.88 286 TRP A N 1
ATOM 2155 C CA . TRP A 1 286 ? 17.844 -25.5 -18.141 1 89.88 286 TRP A CA 1
ATOM 2156 C C . TRP A 1 286 ? 18.031 -24.938 -19.547 1 89.88 286 TRP A C 1
ATOM 2158 O O . TRP A 1 286 ? 18.641 -23.875 -19.719 1 89.88 286 TRP A O 1
ATOM 2168 N N . ASN A 1 287 ? 17.453 -25.562 -20.562 1 88.44 287 ASN A N 1
ATOM 2169 C CA . ASN A 1 287 ? 17.609 -25.094 -21.938 1 88.44 287 ASN A CA 1
ATOM 2170 C C . ASN A 1 287 ? 16.266 -24.891 -22.609 1 88.44 287 ASN A C 1
ATOM 2172 O O . ASN A 1 287 ? 16.188 -24.828 -23.844 1 88.44 287 ASN A O 1
ATOM 2176 N N . ALA A 1 288 ? 15.242 -24.828 -21.828 1 84.56 288 ALA A N 1
ATOM 2177 C CA . ALA A 1 288 ? 13.898 -24.719 -22.391 1 84.56 288 ALA A CA 1
ATOM 2178 C C . ALA A 1 288 ? 13.555 -23.25 -22.703 1 84.56 288 ALA A C 1
ATOM 2180 O O . ALA A 1 288 ? 13.898 -22.359 -21.922 1 84.56 288 ALA A O 1
ATOM 2181 N N . THR A 1 289 ? 13.031 -23.031 -23.875 1 85.69 289 THR A N 1
ATOM 2182 C CA . THR A 1 289 ? 12.367 -21.766 -24.141 1 85.69 289 THR A CA 1
ATOM 2183 C C . THR A 1 289 ? 10.906 -21.812 -23.703 1 85.69 289 THR A C 1
ATOM 2185 O O . THR A 1 289 ? 10.234 -22.828 -23.859 1 85.69 289 THR A O 1
ATOM 2188 N N . LEU A 1 290 ? 10.453 -20.719 -23.188 1 88.44 290 LEU A N 1
ATOM 2189 C CA . LEU A 1 290 ? 9.055 -20.656 -22.797 1 88.44 290 LEU A CA 1
ATOM 2190 C C . LEU A 1 290 ? 8.227 -19.938 -23.859 1 88.44 290 LEU A C 1
ATOM 2192 O O . LEU A 1 290 ? 7.02 -19.734 -23.688 1 88.44 290 LEU A O 1
ATOM 2196 N N . ALA A 1 291 ? 8.914 -19.5 -24.875 1 91.38 291 ALA A N 1
ATOM 2197 C CA . ALA A 1 291 ? 8.273 -18.859 -26.016 1 91.38 291 ALA A CA 1
ATOM 2198 C C . ALA A 1 291 ? 7.457 -17.641 -25.578 1 91.38 291 ALA A C 1
ATOM 2200 O O . ALA A 1 291 ? 7.988 -16.719 -24.953 1 91.38 291 ALA A O 1
ATOM 2201 N N . VAL A 1 292 ? 6.133 -17.688 -25.766 1 94.06 292 VAL A N 1
ATOM 2202 C CA . VAL A 1 292 ? 5.297 -16.531 -25.5 1 94.06 292 VAL A CA 1
ATOM 2203 C C . VAL A 1 292 ? 5.324 -16.188 -24.016 1 94.06 292 VAL A C 1
ATOM 2205 O O . VAL A 1 292 ? 5.051 -15.055 -23.625 1 94.06 292 VAL A O 1
ATOM 2208 N N . PHE A 1 293 ? 5.758 -17.125 -23.188 1 94.69 293 PHE A N 1
ATOM 2209 C CA . PHE A 1 293 ? 5.785 -16.922 -21.75 1 94.69 293 PHE A CA 1
ATOM 2210 C C . PHE A 1 293 ? 7.164 -16.453 -21.297 1 94.69 293 PHE A C 1
ATOM 2212 O O . PHE A 1 293 ? 7.406 -16.297 -20.094 1 94.69 293 PHE A O 1
ATOM 2219 N N . ASP A 1 294 ? 8.102 -16.172 -22.203 1 94.69 294 ASP A N 1
ATOM 2220 C CA . ASP A 1 294 ? 9.461 -15.742 -21.859 1 94.69 294 ASP A CA 1
ATOM 2221 C C . ASP A 1 294 ? 9.438 -14.43 -21.078 1 94.69 294 ASP A C 1
ATOM 2223 O O . ASP A 1 294 ? 10.258 -14.227 -20.172 1 94.69 294 ASP A O 1
ATOM 2227 N N . SER A 1 295 ? 8.5 -13.586 -21.359 1 97.31 295 SER A N 1
ATOM 2228 C CA . SER A 1 295 ? 8.391 -12.305 -20.656 1 97.31 295 SER A CA 1
ATOM 2229 C C . SER A 1 295 ? 7.98 -12.508 -19.203 1 97.31 295 SER A C 1
ATOM 2231 O O . SER A 1 295 ? 8.18 -11.617 -18.375 1 97.31 295 SER A O 1
ATOM 2233 N N . ALA A 1 296 ? 7.441 -13.672 -18.938 1 96.88 296 ALA A N 1
ATOM 2234 C CA . ALA A 1 296 ? 7.004 -13.977 -17.578 1 96.88 296 ALA A CA 1
ATOM 2235 C C . ALA A 1 296 ? 8.094 -14.719 -16.812 1 96.88 296 ALA A C 1
ATOM 2237 O O . ALA A 1 296 ? 8.141 -14.664 -15.578 1 96.88 296 ALA A O 1
ATOM 2238 N N . GLY A 1 297 ? 8.992 -15.469 -17.594 1 95.94 297 GLY A N 1
ATOM 2239 C CA . GLY A 1 297 ? 9.875 -16.281 -16.75 1 95.94 297 GLY A CA 1
ATOM 2240 C C . GLY A 1 297 ? 11.023 -16.906 -17.516 1 95.94 297 GLY A C 1
ATOM 2241 O O . GLY A 1 297 ? 11.734 -17.75 -17 1 95.94 297 GLY A O 1
ATOM 2242 N N . GLY A 1 298 ? 11.32 -16.5 -18.719 1 94.62 298 GLY A N 1
ATOM 2243 C CA . GLY A 1 298 ? 12.195 -17.297 -19.562 1 94.62 298 GLY A CA 1
ATOM 2244 C C . GLY A 1 298 ? 13.633 -16.828 -19.547 1 94.62 298 GLY A C 1
ATOM 2245 O O . GLY A 1 298 ? 14.508 -17.438 -20.156 1 94.62 298 GLY A O 1
ATOM 2246 N N . MET A 1 299 ? 13.961 -15.828 -18.797 1 97.5 299 MET A N 1
ATOM 2247 C CA . MET A 1 299 ? 15.266 -15.195 -18.938 1 97.5 299 MET A CA 1
ATOM 2248 C C . MET A 1 299 ? 16.297 -15.859 -18.031 1 97.5 299 MET A C 1
ATOM 2250 O O . MET A 1 299 ? 15.938 -16.547 -17.062 1 97.5 299 MET A O 1
ATOM 2254 N N . PHE A 1 300 ? 17.547 -15.734 -18.469 1 98.25 300 PHE A N 1
ATOM 2255 C CA . PHE A 1 300 ? 18.734 -16.125 -17.703 1 98.25 300 PHE A CA 1
ATOM 2256 C C . PHE A 1 300 ? 19.578 -14.906 -17.359 1 98.25 300 PHE A C 1
ATOM 2258 O O . PHE A 1 300 ? 19.609 -13.93 -18.125 1 98.25 300 PHE A O 1
ATOM 2265 N N . SER A 1 301 ? 20.234 -14.953 -16.266 1 98.75 301 SER A N 1
ATOM 2266 C CA . SER A 1 301 ? 21.125 -13.859 -15.898 1 98.75 301 SER A CA 1
ATOM 2267 C C . SER A 1 301 ? 22.125 -14.281 -14.828 1 98.75 301 SER A C 1
ATOM 2269 O O . SER A 1 301 ? 22.25 -15.477 -14.539 1 98.75 301 SER A O 1
ATOM 2271 N N . SER A 1 302 ? 22.938 -13.352 -14.398 1 98.75 302 SER A N 1
ATOM 2272 C CA . SER A 1 302 ? 23.953 -13.57 -13.367 1 98.75 302 SER A CA 1
ATOM 2273 C C . SER A 1 302 ? 23.812 -12.547 -12.242 1 98.75 302 SER A C 1
ATOM 2275 O O . SER A 1 302 ? 23.109 -11.555 -12.383 1 98.75 302 SER A O 1
ATOM 2277 N N . VAL A 1 303 ? 24.438 -12.867 -11.164 1 98.75 303 VAL A N 1
ATOM 2278 C CA . VAL A 1 303 ? 24.438 -11.961 -10.023 1 98.75 303 VAL A CA 1
ATOM 2279 C C . VAL A 1 303 ? 25.031 -10.609 -10.438 1 98.75 303 VAL A C 1
ATOM 2281 O O . VAL A 1 303 ? 24.484 -9.555 -10.117 1 98.75 303 VAL A O 1
ATOM 2284 N N . SER A 1 304 ? 26.141 -10.633 -11.188 1 98.62 304 SER A N 1
ATOM 2285 C CA . SER A 1 304 ? 26.781 -9.391 -11.617 1 98.62 304 SER A CA 1
ATOM 2286 C C . SER A 1 304 ? 25.828 -8.547 -12.461 1 98.62 304 SER A C 1
ATOM 2288 O O . SER A 1 304 ? 25.719 -7.34 -12.266 1 98.62 304 SER A O 1
ATOM 2290 N N . ASP A 1 305 ? 25.156 -9.203 -13.398 1 98.88 305 ASP A N 1
ATOM 2291 C CA . ASP A 1 305 ? 24.25 -8.477 -14.281 1 98.88 305 ASP A CA 1
ATOM 2292 C C . ASP A 1 305 ? 23.031 -7.969 -13.516 1 98.88 305 ASP A C 1
ATOM 2294 O O . ASP A 1 305 ? 22.562 -6.848 -13.75 1 98.88 305 ASP A O 1
ATOM 2298 N N . MET A 1 306 ? 22.484 -8.773 -12.625 1 98.94 306 MET A N 1
ATOM 2299 C CA . MET A 1 306 ? 21.281 -8.359 -11.906 1 98.94 306 MET A CA 1
ATOM 2300 C C . MET A 1 306 ? 21.594 -7.211 -10.945 1 98.94 306 MET A C 1
ATOM 2302 O O . MET A 1 306 ? 20.734 -6.379 -10.664 1 98.94 306 MET A O 1
ATOM 2306 N N . LEU A 1 307 ? 22.812 -7.141 -10.438 1 98.88 307 LEU A N 1
ATOM 2307 C CA . LEU A 1 307 ? 23.234 -5.973 -9.672 1 98.88 307 LEU A CA 1
ATOM 2308 C C . LEU A 1 307 ? 23.25 -4.723 -10.539 1 98.88 307 LEU A C 1
ATOM 2310 O O . LEU A 1 307 ? 22.891 -3.635 -10.086 1 98.88 307 LEU A O 1
ATOM 2314 N N . LEU A 1 308 ? 23.688 -4.871 -11.812 1 98.88 308 LEU A N 1
ATOM 2315 C CA . LEU A 1 308 ? 23.656 -3.744 -12.742 1 98.88 308 LEU A CA 1
ATOM 2316 C C . LEU A 1 308 ? 22.234 -3.252 -12.953 1 98.88 308 LEU A C 1
ATOM 2318 O O . LEU A 1 308 ? 21.984 -2.045 -12.977 1 98.88 308 LEU A O 1
ATOM 2322 N N . LEU A 1 309 ? 21.312 -4.203 -13.109 1 98.94 309 LEU A N 1
ATOM 2323 C CA . LEU A 1 309 ? 19.906 -3.848 -13.273 1 98.94 309 LEU A CA 1
ATOM 2324 C C . LEU A 1 309 ? 19.391 -3.07 -12.07 1 98.94 309 LEU A C 1
ATOM 2326 O O . LEU A 1 309 ? 18.812 -1.99 -12.219 1 98.94 309 LEU A O 1
ATOM 2330 N N . ALA A 1 310 ? 19.594 -3.656 -10.898 1 98.94 310 ALA A N 1
ATOM 2331 C CA . ALA A 1 310 ? 19.094 -3.059 -9.664 1 98.94 310 ALA A CA 1
ATOM 2332 C C . ALA A 1 310 ? 19.719 -1.688 -9.422 1 98.94 310 ALA A C 1
ATOM 2334 O O . ALA A 1 310 ? 19.016 -0.738 -9.047 1 98.94 310 ALA A O 1
ATOM 2335 N N . ASP A 1 311 ? 21 -1.616 -9.633 1 98.81 311 ASP A N 1
ATOM 2336 C CA . ASP A 1 311 ? 21.719 -0.351 -9.523 1 98.81 311 ASP A CA 1
ATOM 2337 C C . ASP A 1 311 ? 21.188 0.681 -10.508 1 98.81 311 ASP A C 1
ATOM 2339 O O . ASP A 1 311 ? 20.969 1.839 -10.141 1 98.81 311 ASP A O 1
ATOM 2343 N N . GLY A 1 312 ? 20.953 0.263 -11.727 1 98.88 312 GLY A N 1
ATOM 2344 C CA . GLY A 1 312 ? 20.406 1.142 -12.75 1 98.88 312 GLY A CA 1
ATOM 2345 C C . GLY A 1 312 ? 19.031 1.668 -12.414 1 98.88 312 GLY A C 1
ATOM 2346 O O . GLY A 1 312 ? 18.719 2.83 -12.68 1 98.88 312 GLY A O 1
ATOM 2347 N N . ILE A 1 313 ? 18.172 0.849 -11.781 1 98.88 313 ILE A N 1
ATOM 2348 C CA . ILE A 1 313 ? 16.828 1.273 -11.391 1 98.88 313 ILE A CA 1
ATOM 2349 C C . ILE A 1 313 ? 16.922 2.35 -10.305 1 98.88 313 ILE A C 1
ATOM 2351 O O . ILE A 1 313 ? 16.344 3.432 -10.445 1 98.88 313 ILE A O 1
ATOM 2355 N N . LEU A 1 314 ? 17.734 2.154 -9.312 1 98.25 314 LEU A N 1
ATOM 2356 C CA . LEU A 1 314 ? 17.797 3.059 -8.164 1 98.25 314 LEU A CA 1
ATOM 2357 C C . LEU A 1 314 ? 18.531 4.344 -8.531 1 98.25 314 LEU A C 1
ATOM 2359 O O . LEU A 1 314 ? 18.281 5.398 -7.941 1 98.25 314 LEU A O 1
ATOM 2363 N N . SER A 1 315 ? 19.422 4.227 -9.523 1 98.25 315 SER A N 1
ATOM 2364 C CA . SER A 1 315 ? 20.172 5.402 -9.938 1 98.25 315 SER A CA 1
ATOM 2365 C C . SER A 1 315 ? 19.484 6.121 -11.094 1 98.25 315 SER A C 1
ATOM 2367 O O . SER A 1 315 ? 20.078 7.016 -11.711 1 98.25 315 SER A O 1
ATOM 2369 N N . ASN A 1 316 ? 18.312 5.711 -11.445 1 98.31 316 ASN A N 1
ATOM 2370 C CA . ASN A 1 316 ? 17.453 6.367 -12.422 1 98.31 316 ASN A CA 1
ATOM 2371 C C . ASN A 1 316 ? 18.094 6.363 -13.812 1 98.31 316 ASN A C 1
ATOM 2373 O O . ASN A 1 316 ? 18.031 7.367 -14.531 1 98.31 316 ASN A O 1
ATOM 2377 N N . LYS A 1 317 ? 18.719 5.309 -14.164 1 98.75 317 LYS A N 1
ATOM 2378 C CA . LYS A 1 317 ? 19.328 5.203 -15.484 1 98.75 317 LYS A CA 1
ATOM 2379 C C . LYS A 1 317 ? 18.266 4.883 -16.547 1 98.75 317 LYS A C 1
ATOM 2381 O O . LYS A 1 317 ? 18.5 5.113 -17.734 1 98.75 317 LYS A O 1
ATOM 2386 N N . PHE A 1 318 ? 17.109 4.352 -16.094 1 98.81 318 PHE A N 1
ATOM 2387 C CA . PHE A 1 318 ? 16.078 3.914 -17.016 1 98.81 318 PHE A CA 1
ATOM 2388 C C . PHE A 1 318 ? 14.906 4.887 -17.031 1 98.81 318 PHE A C 1
ATOM 2390 O O . PHE A 1 318 ? 14.305 5.133 -18.078 1 98.81 318 PHE A O 1
ATOM 2397 N N . LEU A 1 319 ? 14.547 5.352 -15.867 1 98.75 319 LEU A N 1
ATOM 2398 C CA . LEU A 1 319 ? 13.414 6.246 -15.641 1 98.75 319 LEU A CA 1
ATOM 2399 C C . LEU A 1 319 ? 13.859 7.52 -14.93 1 98.75 319 LEU A C 1
ATOM 2401 O O . LEU A 1 319 ? 14.898 7.531 -14.266 1 98.75 319 LEU A O 1
ATOM 2405 N N . THR A 1 320 ? 13.07 8.617 -15.078 1 98 320 THR A N 1
ATOM 2406 C CA . THR A 1 320 ? 13.336 9.805 -14.281 1 98 320 THR A CA 1
ATOM 2407 C C . THR A 1 320 ? 13.211 9.5 -12.789 1 98 320 THR A C 1
ATOM 2409 O O . THR A 1 320 ? 12.594 8.5 -12.406 1 98 320 THR A O 1
ATOM 2412 N N . PRO A 1 321 ? 13.773 10.344 -11.969 1 97.5 321 PRO A N 1
ATOM 2413 C CA . PRO A 1 321 ? 13.688 10.094 -10.531 1 97.5 321 PRO A CA 1
ATOM 2414 C C . PRO A 1 321 ? 12.242 10.016 -10.039 1 97.5 321 PRO A C 1
ATOM 2416 O O . PRO A 1 321 ? 11.914 9.141 -9.227 1 97.5 321 PRO A O 1
ATOM 2419 N N . VAL A 1 322 ? 11.336 10.867 -10.523 1 97.94 322 VAL A N 1
ATOM 2420 C CA . VAL A 1 322 ? 9.945 10.867 -10.07 1 97.94 322 VAL A CA 1
ATOM 2421 C C . VAL A 1 322 ? 9.25 9.586 -10.531 1 97.94 322 VAL A C 1
ATOM 2423 O O . VAL A 1 322 ? 8.469 8.992 -9.789 1 97.94 322 VAL A O 1
ATOM 2426 N N . GLN A 1 323 ? 9.516 9.141 -11.766 1 98.25 323 GLN A N 1
ATOM 2427 C CA . GLN A 1 323 ? 8.938 7.906 -12.273 1 98.25 323 GLN A CA 1
ATOM 2428 C C . GLN A 1 323 ? 9.391 6.703 -11.453 1 98.25 323 GLN A C 1
ATOM 2430 O O . GLN A 1 323 ? 8.602 5.797 -11.172 1 98.25 323 GLN A O 1
ATOM 2435 N N . THR A 1 324 ? 10.672 6.688 -11.086 1 98.69 324 THR A N 1
ATOM 2436 C CA . THR A 1 324 ? 11.211 5.59 -10.297 1 98.69 324 THR A CA 1
ATOM 2437 C C . THR A 1 324 ? 10.562 5.547 -8.914 1 98.69 324 THR A C 1
ATOM 2439 O O . THR A 1 324 ? 10.133 4.484 -8.461 1 98.69 324 THR A O 1
ATOM 2442 N N . ARG A 1 325 ? 10.445 6.711 -8.25 1 98 325 ARG A N 1
ATOM 2443 C CA . ARG A 1 325 ? 9.82 6.75 -6.93 1 98 325 ARG A CA 1
ATOM 2444 C C . ARG A 1 325 ? 8.375 6.289 -6.996 1 98 325 ARG A C 1
ATOM 2446 O O . ARG A 1 325 ? 7.914 5.535 -6.137 1 98 325 ARG A O 1
ATOM 2453 N N . LYS A 1 326 ? 7.68 6.734 -8.031 1 98.25 326 LYS A N 1
ATOM 2454 C CA . LYS A 1 326 ? 6.281 6.352 -8.203 1 98.25 326 LYS A CA 1
ATOM 2455 C C . LYS A 1 326 ? 6.145 4.844 -8.414 1 98.25 326 LYS A C 1
ATOM 2457 O O . LYS A 1 326 ? 5.227 4.219 -7.875 1 98.25 326 LYS A O 1
ATOM 2462 N N . TRP A 1 327 ? 7.047 4.293 -9.195 1 98.62 327 TRP A N 1
ATOM 2463 C CA . TRP A 1 327 ? 7.012 2.861 -9.484 1 98.62 327 TRP A CA 1
ATOM 2464 C C . TRP A 1 327 ? 7.32 2.045 -8.234 1 98.62 327 TRP A C 1
ATOM 2466 O O . TRP A 1 327 ? 6.793 0.945 -8.055 1 98.62 327 TRP A O 1
ATOM 2476 N N . MET A 1 328 ? 8.086 2.594 -7.34 1 98.12 328 MET A N 1
ATOM 2477 C CA . MET A 1 328 ? 8.484 1.899 -6.117 1 98.12 328 MET A CA 1
ATOM 2478 C C . MET A 1 328 ? 7.52 2.205 -4.977 1 98.12 328 MET A C 1
ATOM 2480 O O . MET A 1 328 ? 7.938 2.66 -3.91 1 98.12 328 MET A O 1
ATOM 2484 N N . LYS A 1 329 ? 6.27 1.988 -5.18 1 98.25 329 LYS A N 1
ATOM 2485 C CA . LYS A 1 329 ? 5.172 2.1 -4.227 1 98.25 329 LYS A CA 1
ATOM 2486 C C . LYS A 1 329 ? 4.316 0.835 -4.219 1 98.25 329 LYS A C 1
ATOM 2488 O O . LYS A 1 329 ? 4.277 0.101 -5.207 1 98.25 329 LYS A O 1
ATOM 2493 N N . PRO A 1 330 ? 3.648 0.55 -3.076 1 98.5 330 PRO A N 1
ATOM 2494 C CA . PRO A 1 330 ? 2.682 -0.548 -3.104 1 98.5 330 PRO A CA 1
ATOM 2495 C C . PRO A 1 330 ? 1.448 -0.228 -3.947 1 98.5 330 PRO A C 1
ATOM 2497 O O . PRO A 1 330 ? 1.056 0.936 -4.055 1 98.5 330 PRO A O 1
ATOM 2500 N N . GLU A 1 331 ? 0.93 -1.273 -4.523 1 98.5 331 GLU A N 1
ATOM 2501 C CA . GLU A 1 331 ? -0.332 -1.112 -5.242 1 98.5 331 GLU A CA 1
ATOM 2502 C C . GLU A 1 331 ? -1.46 -1.872 -4.551 1 98.5 331 GLU A C 1
ATOM 2504 O O . GLU A 1 331 ? -2.637 -1.604 -4.797 1 98.5 331 GLU A O 1
ATOM 2509 N N . THR A 1 332 ? -1.083 -2.811 -3.703 1 98.62 332 THR A N 1
ATOM 2510 C CA . THR A 1 332 ? -2.092 -3.545 -2.947 1 98.62 332 THR A CA 1
ATOM 2511 C C . THR A 1 332 ? -1.468 -4.219 -1.729 1 98.62 332 THR A C 1
ATOM 2513 O O . THR A 1 332 ? -0.274 -4.531 -1.728 1 98.62 332 THR A O 1
ATOM 2516 N N . ASN A 1 333 ? -2.299 -4.379 -0.735 1 98.38 333 ASN A N 1
ATOM 2517 C CA . ASN A 1 333 ? -1.955 -5.227 0.402 1 98.38 333 ASN A CA 1
ATOM 2518 C C . ASN A 1 333 ? -2.223 -6.699 0.104 1 98.38 333 ASN A C 1
ATOM 2520 O O . ASN A 1 333 ? -2.859 -7.031 -0.897 1 98.38 333 ASN A O 1
ATOM 2524 N N . THR A 1 334 ? -1.619 -7.559 0.889 1 97.88 334 THR A N 1
ATOM 2525 C CA . THR A 1 334 ? -1.939 -8.977 0.955 1 97.88 334 THR A CA 1
ATOM 2526 C C . THR A 1 334 ? -2.463 -9.352 2.338 1 97.88 334 THR A C 1
ATOM 2528 O O . THR A 1 334 ? -2.734 -8.477 3.162 1 97.88 334 THR A O 1
ATOM 2531 N N . ALA A 1 335 ? -2.621 -10.656 2.547 1 96.44 335 ALA A N 1
ATOM 2532 C CA . ALA A 1 335 ? -3.109 -11.133 3.84 1 96.44 335 ALA A CA 1
ATOM 2533 C C . ALA A 1 335 ? -1.989 -11.156 4.875 1 96.44 335 ALA A C 1
ATOM 2535 O O . ALA A 1 335 ? -2.215 -11.508 6.035 1 96.44 335 ALA A O 1
ATOM 2536 N N . SER A 1 336 ? -0.799 -10.68 4.52 1 96.12 336 SER A N 1
ATOM 2537 C CA . SER A 1 336 ? 0.382 -10.656 5.375 1 96.12 336 SER A CA 1
ATOM 2538 C C . SER A 1 336 ? 0.733 -9.227 5.789 1 96.12 336 SER A C 1
ATOM 2540 O O . SER A 1 336 ? 0.647 -8.305 4.98 1 96.12 336 SER A O 1
ATOM 2542 N N . TRP A 1 337 ? 1.152 -9.047 7.102 1 96.5 337 TRP A N 1
ATOM 2543 C CA . TRP A 1 337 ? 1.609 -7.746 7.582 1 96.5 337 TRP A CA 1
ATOM 2544 C C . TRP A 1 337 ? 2.818 -7.266 6.785 1 96.5 337 TRP A C 1
ATOM 2546 O O . TRP A 1 337 ? 2.928 -6.082 6.465 1 96.5 337 TRP A O 1
ATOM 2556 N N . GLY A 1 338 ? 3.656 -8.211 6.504 1 97.62 338 GLY A N 1
ATOM 2557 C CA . GLY A 1 338 ? 4.969 -7.816 6.02 1 97.62 338 GLY A CA 1
ATOM 2558 C C . GLY A 1 338 ? 5.148 -8.039 4.531 1 97.62 338 GLY A C 1
ATOM 2559 O O . GLY A 1 338 ? 6.273 -8.07 4.031 1 97.62 338 GLY A O 1
ATOM 2560 N N . TYR A 1 339 ? 4.051 -8.25 3.777 1 97.94 339 TYR A N 1
ATOM 2561 C CA . TYR A 1 339 ? 4.152 -8.562 2.357 1 97.94 339 TYR A CA 1
ATOM 2562 C C . TYR A 1 339 ? 3.139 -7.77 1.545 1 97.94 339 TYR A C 1
ATOM 2564 O O . TYR A 1 339 ? 1.93 -7.98 1.675 1 97.94 339 TYR A O 1
ATOM 2572 N N . GLN A 1 340 ? 3.609 -6.828 0.669 1 98.5 340 GLN A N 1
ATOM 2573 C CA . GLN A 1 340 ? 2.766 -6.062 -0.241 1 98.5 340 GLN A CA 1
ATOM 2574 C C . GLN A 1 340 ? 3.188 -6.27 -1.692 1 98.5 340 GLN A C 1
ATOM 2576 O O . GLN A 1 340 ? 4.258 -6.824 -1.959 1 98.5 340 GLN A O 1
ATOM 2581 N N . VAL A 1 341 ? 2.307 -5.875 -2.586 1 98.69 341 VAL A N 1
ATOM 2582 C CA . VAL A 1 341 ? 2.562 -6.086 -4.008 1 98.69 341 VAL A CA 1
ATOM 2583 C C . VAL A 1 341 ? 2.574 -4.742 -4.734 1 98.69 341 VAL A C 1
ATOM 2585 O O . VAL A 1 341 ? 1.704 -3.898 -4.508 1 98.69 341 VAL A O 1
ATOM 2588 N N . GLY A 1 342 ? 3.643 -4.473 -5.527 1 98.5 342 GLY A N 1
ATOM 2589 C CA . GLY A 1 342 ? 3.715 -3.428 -6.539 1 98.5 342 GLY A CA 1
ATOM 2590 C C . GLY A 1 342 ? 3.701 -3.969 -7.957 1 98.5 342 GLY A C 1
ATOM 2591 O O . GLY A 1 342 ? 3.271 -5.102 -8.188 1 98.5 342 GLY A O 1
ATOM 2592 N N . GLY A 1 343 ? 4.102 -3.174 -8.977 1 98.06 343 GLY A N 1
ATOM 2593 C CA . GLY A 1 343 ? 4.094 -3.615 -10.367 1 98.06 343 GLY A CA 1
ATOM 2594 C C . GLY A 1 343 ? 5.48 -3.895 -10.906 1 98.06 343 GLY A C 1
ATOM 2595 O O . GLY A 1 343 ? 6.074 -3.047 -11.578 1 98.06 343 GLY A O 1
ATOM 2596 N N . PRO A 1 344 ? 6.219 -5.02 -10.672 1 98.31 344 PRO A N 1
ATOM 2597 C CA . PRO A 1 344 ? 5.703 -6.219 -10 1 98.31 344 PRO A CA 1
ATOM 2598 C C . PRO A 1 344 ? 6.387 -6.488 -8.664 1 98.31 344 PRO A C 1
ATOM 2600 O O . PRO A 1 344 ? 6.68 -7.641 -8.336 1 98.31 344 PRO A O 1
ATOM 2603 N N . TRP A 1 345 ? 6.68 -5.484 -7.949 1 98.69 345 TRP A N 1
ATOM 2604 C CA . TRP A 1 345 ? 7.445 -5.559 -6.707 1 98.69 345 TRP A CA 1
ATOM 2605 C C . TRP A 1 345 ? 6.77 -6.48 -5.703 1 98.69 345 TRP A C 1
ATOM 2607 O O . TRP A 1 345 ? 5.543 -6.48 -5.578 1 98.69 345 TRP A O 1
ATOM 2617 N N . GLU A 1 346 ? 7.598 -7.309 -5.102 1 98.69 346 GLU A N 1
ATOM 2618 C CA . GLU A 1 346 ? 7.309 -7.898 -3.799 1 98.69 346 GLU A CA 1
ATOM 2619 C C . GLU A 1 346 ? 7.949 -7.09 -2.674 1 98.69 346 GLU A C 1
ATOM 2621 O O . GLU A 1 346 ? 9.148 -7.211 -2.424 1 98.69 346 GLU A O 1
ATOM 2626 N N . ILE A 1 347 ? 7.105 -6.293 -2.037 1 98.75 347 ILE A N 1
ATOM 2627 C CA . ILE A 1 347 ? 7.594 -5.355 -1.029 1 98.75 347 ILE A CA 1
ATOM 2628 C C . ILE A 1 347 ? 7.543 -6.012 0.35 1 98.75 347 ILE A C 1
ATOM 2630 O O . ILE A 1 347 ? 6.461 -6.281 0.876 1 98.75 347 ILE A O 1
ATOM 2634 N N . LEU A 1 348 ? 8.75 -6.262 0.911 1 98.62 348 LEU A N 1
ATOM 2635 C CA . LEU A 1 348 ? 8.898 -6.914 2.207 1 98.62 348 LEU A CA 1
ATOM 2636 C C . LEU A 1 348 ? 9.203 -5.895 3.299 1 98.62 348 LEU A C 1
ATOM 2638 O O . LEU A 1 348 ? 10.055 -5.023 3.117 1 98.62 348 LEU A O 1
ATOM 2642 N N . ARG A 1 349 ? 8.453 -5.992 4.352 1 97.62 349 ARG A N 1
ATOM 2643 C CA . ARG A 1 349 ? 8.523 -4.977 5.395 1 97.62 349 ARG A CA 1
ATOM 2644 C C . ARG A 1 349 ? 8.836 -5.602 6.75 1 97.62 349 ARG A C 1
ATOM 2646 O O . ARG A 1 349 ? 8.289 -6.652 7.094 1 97.62 349 ARG A O 1
ATOM 2653 N N . GLY A 1 350 ? 9.766 -5.008 7.555 1 96.56 350 GLY A N 1
ATOM 2654 C CA . GLY A 1 350 ? 10.094 -5.473 8.891 1 96.56 350 GLY A CA 1
ATOM 2655 C C . GLY A 1 350 ? 10.594 -4.367 9.805 1 96.56 350 GLY A C 1
ATOM 2656 O O . GLY A 1 350 ? 10.914 -3.271 9.344 1 96.56 350 GLY A O 1
ATOM 2657 N N . ASP A 1 351 ? 10.492 -4.598 11.094 1 96.19 351 ASP A N 1
ATOM 2658 C CA . ASP A 1 351 ? 10.961 -3.652 12.102 1 96.19 351 ASP A CA 1
ATOM 2659 C C . ASP A 1 351 ? 12.016 -4.289 13.008 1 96.19 351 ASP A C 1
ATOM 2661 O O . ASP A 1 351 ? 12.227 -3.836 14.141 1 96.19 351 ASP A O 1
ATOM 2665 N N . ASN A 1 352 ? 12.688 -5.348 12.562 1 96.38 352 ASN A N 1
ATOM 2666 C CA . ASN A 1 352 ? 13.641 -6.109 13.359 1 96.38 352 ASN A CA 1
ATOM 2667 C C . ASN A 1 352 ? 15.031 -6.094 12.734 1 96.38 352 ASN A C 1
ATOM 2669 O O . ASN A 1 352 ? 15.836 -7.004 12.961 1 96.38 352 ASN A O 1
ATOM 2673 N N . ILE A 1 353 ? 15.281 -5.102 11.883 1 95.88 353 ILE A N 1
ATOM 2674 C CA . ILE A 1 353 ? 16.562 -5.051 11.172 1 95.88 353 ILE A CA 1
ATOM 2675 C C . ILE A 1 353 ? 17.516 -4.105 11.898 1 95.88 353 ILE A C 1
ATOM 2677 O O . ILE A 1 353 ? 18.672 -4.441 12.125 1 95.88 353 ILE A O 1
ATOM 2681 N N . THR A 1 354 ? 17.031 -2.953 12.258 1 94.19 354 THR A N 1
ATOM 2682 C CA . THR A 1 354 ? 17.875 -1.968 12.93 1 94.19 354 THR A CA 1
ATOM 2683 C C . THR A 1 354 ? 17.562 -1.917 14.422 1 94.19 354 THR A C 1
ATOM 2685 O O . THR A 1 354 ? 16.484 -2.34 14.852 1 94.19 354 THR A O 1
ATOM 2688 N N . SER A 1 355 ? 18.438 -1.398 15.242 1 91.56 355 SER A N 1
ATOM 2689 C CA . SER A 1 355 ? 18.344 -1.416 16.688 1 91.56 355 SER A CA 1
ATOM 2690 C C . SER A 1 355 ? 17.188 -0.529 17.172 1 91.56 355 SER A C 1
ATOM 2692 O O . SER A 1 355 ? 16.625 -0.77 18.234 1 91.56 355 SER A O 1
ATOM 2694 N N . ASP A 1 356 ? 16.812 0.518 16.406 1 91.94 356 ASP A N 1
ATOM 2695 C CA . ASP A 1 356 ? 15.75 1.425 16.828 1 91.94 356 ASP A CA 1
ATOM 2696 C C . ASP A 1 356 ? 14.375 0.853 16.484 1 91.94 356 ASP A C 1
ATOM 2698 O O . ASP A 1 356 ? 13.352 1.441 16.844 1 91.94 356 ASP A O 1
ATOM 2702 N N . GLY A 1 357 ? 14.352 -0.252 15.805 1 93.31 357 GLY A N 1
ATOM 2703 C CA . GLY A 1 357 ? 13.109 -0.977 15.57 1 93.31 357 GLY A CA 1
ATOM 2704 C C . GLY A 1 357 ? 12.188 -0.283 14.594 1 93.31 357 GLY A C 1
ATOM 2705 O O . GLY A 1 357 ? 10.984 -0.559 14.555 1 93.31 357 GLY A O 1
ATOM 2706 N N . ARG A 1 358 ? 12.641 0.655 13.758 1 95.19 358 ARG A N 1
ATOM 2707 C CA . ARG A 1 358 ? 11.789 1.335 12.797 1 95.19 358 ARG A CA 1
ATOM 2708 C C . ARG A 1 358 ? 11.438 0.414 11.633 1 95.19 358 ARG A C 1
ATOM 2710 O O . ARG A 1 358 ? 12.164 -0.544 11.352 1 95.19 358 ARG A O 1
ATOM 2717 N N . LEU A 1 359 ? 10.414 0.726 10.961 1 96.62 359 LEU A N 1
ATOM 2718 C CA . LEU A 1 359 ? 10 -0.016 9.773 1 96.62 359 LEU A CA 1
ATOM 2719 C C . LEU A 1 359 ? 10.914 0.279 8.594 1 96.62 359 LEU A C 1
ATOM 2721 O O . LEU A 1 359 ? 11.305 1.429 8.375 1 96.62 359 LEU A O 1
ATOM 2725 N N . ILE A 1 360 ? 11.266 -0.772 7.875 1 97.56 360 ILE A N 1
ATOM 2726 C CA . ILE A 1 360 ? 12.016 -0.662 6.629 1 97.56 360 ILE A CA 1
ATOM 2727 C C . ILE A 1 360 ? 11.305 -1.455 5.531 1 97.56 360 ILE A C 1
ATOM 2729 O O . ILE A 1 360 ? 10.938 -2.615 5.734 1 97.56 360 ILE A O 1
ATOM 2733 N N . ASP A 1 361 ? 11.078 -0.823 4.426 1 98.12 361 ASP A N 1
ATOM 2734 C CA . ASP A 1 361 ? 10.547 -1.478 3.238 1 98.12 361 ASP A CA 1
ATOM 2735 C C . ASP A 1 361 ? 11.664 -1.918 2.299 1 98.12 361 ASP A C 1
ATOM 2737 O O . ASP A 1 361 ? 12.523 -1.116 1.934 1 98.12 361 ASP A O 1
ATOM 2741 N N . ILE A 1 362 ? 11.625 -3.174 1.901 1 98.62 362 ILE A N 1
ATOM 2742 C CA . ILE A 1 362 ? 12.578 -3.754 0.965 1 98.62 362 ILE A CA 1
ATOM 2743 C C . ILE A 1 362 ? 11.859 -4.176 -0.313 1 98.62 362 ILE A C 1
ATOM 2745 O O . ILE A 1 362 ? 10.922 -4.98 -0.269 1 98.62 362 ILE A O 1
ATOM 2749 N N . TYR A 1 363 ? 12.312 -3.623 -1.445 1 98.81 363 TYR A N 1
ATOM 2750 C CA . TYR A 1 363 ? 11.695 -3.924 -2.73 1 98.81 363 TYR A CA 1
ATOM 2751 C C . TYR A 1 363 ? 12.398 -5.086 -3.42 1 98.81 363 TYR A C 1
ATOM 2753 O O . TYR A 1 363 ? 13.609 -5.035 -3.65 1 98.81 363 TYR A O 1
ATOM 2761 N N . THR A 1 364 ? 11.609 -6.137 -3.752 1 98.81 364 THR A N 1
ATOM 2762 C CA . THR A 1 364 ? 12.25 -7.332 -4.289 1 98.81 364 THR A CA 1
ATOM 2763 C C . THR A 1 364 ? 11.422 -7.918 -5.43 1 98.81 364 THR A C 1
ATOM 2765 O O . THR A 1 364 ? 10.281 -7.508 -5.656 1 98.81 364 THR A O 1
ATOM 2768 N N . LYS A 1 365 ? 12.008 -8.766 -6.16 1 98.81 365 LYS A N 1
ATOM 2769 C CA . LYS A 1 365 ? 11.359 -9.672 -7.105 1 98.81 365 LYS A CA 1
ATOM 2770 C C . LYS A 1 365 ? 12.039 -11.039 -7.113 1 98.81 365 LYS A C 1
ATOM 2772 O O . LYS A 1 365 ? 13.227 -11.148 -7.43 1 98.81 365 LYS A O 1
ATOM 2777 N N . SER A 1 366 ? 11.281 -12.031 -6.766 1 98.38 366 SER A N 1
ATOM 2778 C CA . SER A 1 366 ? 11.797 -13.398 -6.734 1 98.38 366 SER A CA 1
ATOM 2779 C C . SER A 1 366 ? 11.461 -14.141 -8.023 1 98.38 366 SER A C 1
ATOM 2781 O O . SER A 1 366 ? 10.656 -13.672 -8.828 1 98.38 366 SER A O 1
ATOM 2783 N N . GLY A 1 367 ? 12.18 -15.234 -8.234 1 98.19 367 GLY A N 1
ATOM 2784 C CA . GLY A 1 367 ? 11.93 -16.125 -9.359 1 98.19 367 GLY A CA 1
ATOM 2785 C C . GLY A 1 367 ? 12.227 -17.578 -9.047 1 98.19 367 GLY A C 1
ATOM 2786 O O . GLY A 1 367 ? 13.258 -17.891 -8.453 1 98.19 367 GLY A O 1
ATOM 2787 N N . ASP A 1 368 ? 11.32 -18.438 -9.453 1 96.62 368 ASP A N 1
ATOM 2788 C CA . ASP A 1 368 ? 11.484 -19.875 -9.305 1 96.62 368 ASP A CA 1
ATOM 2789 C C . ASP A 1 368 ? 11 -20.625 -10.555 1 96.62 368 ASP A C 1
ATOM 2791 O O . ASP A 1 368 ? 9.93 -20.328 -11.086 1 96.62 368 ASP A O 1
ATOM 2795 N N . LEU A 1 369 ? 11.766 -21.469 -11.016 1 94.44 369 LEU A N 1
ATOM 2796 C CA . LEU A 1 369 ? 11.43 -22.406 -12.086 1 94.44 369 LEU A CA 1
ATOM 2797 C C . LEU A 1 369 ? 12.312 -23.656 -12.008 1 94.44 369 LEU A C 1
ATOM 2799 O O . LEU A 1 369 ? 13.539 -23.562 -12.055 1 94.44 369 LEU A O 1
ATOM 2803 N N . GLY A 1 370 ? 11.625 -24.797 -11.906 1 92.19 370 GLY A N 1
ATOM 2804 C CA . GLY A 1 370 ? 12.406 -26 -11.688 1 92.19 370 GLY A CA 1
ATOM 2805 C C . GLY A 1 370 ? 13.281 -25.938 -10.453 1 92.19 370 GLY A C 1
ATOM 2806 O O . GLY A 1 370 ? 12.797 -25.625 -9.359 1 92.19 370 GLY A O 1
ATOM 2807 N N . LEU A 1 371 ? 14.586 -26.141 -10.711 1 96 371 LEU A N 1
ATOM 2808 C CA . LEU A 1 371 ? 15.508 -26.156 -9.586 1 96 371 LEU A CA 1
ATOM 2809 C C . LEU A 1 371 ? 16.219 -24.812 -9.438 1 96 371 LEU A C 1
ATOM 2811 O O . LEU A 1 371 ? 17.141 -24.672 -8.633 1 96 371 LEU A O 1
ATOM 2815 N N . TYR A 1 372 ? 15.789 -23.75 -10.211 1 97 372 TYR A N 1
ATOM 2816 C CA . TYR A 1 372 ? 16.422 -22.438 -10.172 1 97 372 TYR A CA 1
ATOM 2817 C C . TYR A 1 372 ? 15.641 -21.484 -9.266 1 97 372 TYR A C 1
ATOM 2819 O O . TYR A 1 372 ? 14.406 -21.484 -9.266 1 97 372 TYR A O 1
ATOM 2827 N N . HIS A 1 373 ? 16.359 -20.688 -8.523 1 98.31 373 HIS A N 1
ATOM 2828 C CA . HIS A 1 373 ? 15.828 -19.688 -7.602 1 98.31 373 HIS A CA 1
ATOM 2829 C C . HIS A 1 373 ? 16.625 -18.391 -7.664 1 98.31 373 HIS A C 1
ATOM 2831 O O . HIS A 1 373 ? 17.844 -18.406 -7.703 1 98.31 373 HIS A O 1
ATOM 2837 N N . SER A 1 374 ? 15.914 -17.297 -7.762 1 98.69 374 SER A N 1
ATOM 2838 C CA . SER A 1 374 ? 16.578 -15.992 -7.844 1 98.69 374 SER A CA 1
ATOM 2839 C C . SER A 1 374 ? 15.828 -14.945 -7.031 1 98.69 374 SER A C 1
ATOM 2841 O O . SER A 1 374 ? 14.648 -15.109 -6.723 1 98.69 374 SER A O 1
ATOM 2843 N N . GLN A 1 375 ? 16.516 -13.906 -6.613 1 98.81 375 GLN A N 1
ATOM 2844 C CA . GLN A 1 375 ? 15.922 -12.758 -5.934 1 98.81 375 GLN A CA 1
ATOM 2845 C C . GLN A 1 375 ? 16.734 -11.492 -6.199 1 98.81 375 GLN A C 1
ATOM 2847 O O . GLN A 1 375 ? 17.938 -11.461 -5.98 1 98.81 375 GLN A O 1
ATOM 2852 N N . THR A 1 376 ? 16.078 -10.516 -6.73 1 98.94 376 THR A N 1
ATOM 2853 C CA . THR A 1 376 ? 16.641 -9.18 -6.906 1 98.94 376 THR A CA 1
ATOM 2854 C C . THR A 1 376 ? 16.094 -8.219 -5.855 1 98.94 376 THR A C 1
ATOM 2856 O O . THR A 1 376 ? 14.883 -8.188 -5.602 1 98.94 376 THR A O 1
ATOM 2859 N N . VAL A 1 377 ? 17.016 -7.406 -5.234 1 98.94 377 VAL A N 1
ATOM 2860 C CA . VAL A 1 377 ? 16.609 -6.633 -4.062 1 98.94 377 VAL A CA 1
ATOM 2861 C C . VAL A 1 377 ? 17.125 -5.195 -4.199 1 98.94 377 VAL A C 1
ATOM 2863 O O . VAL A 1 377 ? 18.281 -4.973 -4.574 1 98.94 377 VAL A O 1
ATOM 2866 N N . LEU A 1 378 ? 16.25 -4.238 -3.932 1 98.94 378 LEU A N 1
ATOM 2867 C CA . LEU A 1 378 ? 16.578 -2.82 -3.852 1 98.94 378 LEU A CA 1
ATOM 2868 C C . LEU A 1 378 ? 16.203 -2.252 -2.484 1 98.94 378 LEU A C 1
ATOM 2870 O O . LEU A 1 378 ? 15.086 -2.447 -2.008 1 98.94 378 LEU A O 1
ATOM 2874 N N . ILE A 1 379 ? 17.125 -1.544 -1.855 1 98.75 379 ILE A N 1
ATOM 2875 C CA . ILE A 1 379 ? 16.922 -0.896 -0.565 1 98.75 379 ILE A CA 1
ATOM 2876 C C . ILE A 1 379 ? 17.25 0.591 -0.676 1 98.75 379 ILE A C 1
ATOM 2878 O O . ILE A 1 379 ? 18.328 1.029 -0.266 1 98.75 379 ILE A O 1
ATOM 2882 N N . PRO A 1 380 ? 16.297 1.339 -1.049 1 97.88 380 PRO A N 1
ATOM 2883 C CA . PRO A 1 380 ? 16.562 2.756 -1.321 1 97.88 380 PRO A CA 1
ATOM 2884 C C . PRO A 1 380 ? 17.062 3.51 -0.094 1 97.88 380 PRO A C 1
ATOM 2886 O O . PRO A 1 380 ? 17.859 4.445 -0.224 1 97.88 380 PRO A O 1
ATOM 2889 N N . ASP A 1 381 ? 16.688 3.125 1.107 1 97.25 381 ASP A N 1
ATOM 2890 C CA . ASP A 1 381 ? 17.062 3.85 2.32 1 97.25 381 ASP A CA 1
ATOM 2891 C C . ASP A 1 381 ? 18.578 3.92 2.479 1 97.25 381 ASP A C 1
ATOM 2893 O O . ASP A 1 381 ? 19.094 4.812 3.156 1 97.25 381 ASP A O 1
ATOM 2897 N N . TYR A 1 382 ? 19.266 2.955 1.818 1 98.12 382 TYR A N 1
ATOM 2898 C CA . TYR A 1 382 ? 20.703 2.838 2.027 1 98.12 382 TYR A CA 1
ATOM 2899 C C . TYR A 1 382 ? 21.453 2.875 0.7 1 98.12 382 TYR A C 1
ATOM 2901 O O . TYR A 1 382 ? 22.672 2.773 0.669 1 98.12 382 TYR A O 1
ATOM 2909 N N . ASP A 1 383 ? 20.688 2.963 -0.386 1 98.31 383 ASP A N 1
ATOM 2910 C CA . ASP A 1 383 ? 21.266 2.842 -1.721 1 98.31 383 ASP A CA 1
ATOM 2911 C C . ASP A 1 383 ? 22.031 1.536 -1.865 1 98.31 383 ASP A C 1
ATOM 2913 O O . ASP A 1 383 ? 23.172 1.534 -2.34 1 98.31 383 ASP A O 1
ATOM 2917 N N . ILE A 1 384 ? 21.406 0.483 -1.405 1 98.88 384 ILE A N 1
ATOM 2918 C CA . ILE A 1 384 ? 21.984 -0.854 -1.479 1 98.88 384 ILE A CA 1
ATOM 2919 C C . ILE A 1 384 ? 21.141 -1.731 -2.404 1 98.88 384 ILE A C 1
ATOM 2921 O O . ILE A 1 384 ? 19.906 -1.656 -2.391 1 98.88 384 ILE A O 1
ATOM 2925 N N . VAL A 1 385 ? 21.828 -2.531 -3.209 1 98.94 385 VAL A N 1
ATOM 2926 C CA . VAL A 1 385 ? 21.156 -3.529 -4.039 1 98.94 385 VAL A CA 1
ATOM 2927 C C . VAL A 1 385 ? 21.766 -4.906 -3.777 1 98.94 385 VAL A C 1
ATOM 2929 O O . VAL A 1 385 ? 22.938 -5.016 -3.41 1 98.94 385 VAL A O 1
ATOM 2932 N N . ILE A 1 386 ? 20.938 -5.965 -3.9 1 98.94 386 ILE A N 1
ATOM 2933 C CA . ILE A 1 386 ? 21.328 -7.34 -3.639 1 98.94 386 ILE A CA 1
ATOM 2934 C C . ILE A 1 386 ? 20.812 -8.25 -4.746 1 98.94 386 ILE A C 1
ATOM 2936 O O . ILE A 1 386 ? 19.703 -8.047 -5.25 1 98.94 386 ILE A O 1
ATOM 2940 N N . SER A 1 387 ? 21.578 -9.195 -5.156 1 98.94 387 SER A N 1
ATOM 2941 C CA . SER A 1 387 ? 21.141 -10.289 -6.023 1 98.94 387 SER A CA 1
ATOM 2942 C C . SER A 1 387 ? 21.516 -11.641 -5.441 1 98.94 387 SER A C 1
ATOM 2944 O O . SER A 1 387 ? 22.641 -11.82 -4.953 1 98.94 387 SER A O 1
ATOM 2946 N N . ILE A 1 388 ? 20.609 -12.562 -5.422 1 98.88 388 ILE A N 1
ATOM 2947 C CA . ILE A 1 388 ? 20.797 -13.93 -4.965 1 98.88 388 ILE A CA 1
ATOM 2948 C C . ILE A 1 388 ? 20.344 -14.906 -6.055 1 98.88 388 ILE A C 1
ATOM 2950 O O . ILE A 1 388 ? 19.25 -14.789 -6.59 1 98.88 388 ILE A O 1
ATOM 2954 N N . MET A 1 389 ? 21.219 -15.867 -6.398 1 98.44 389 MET A N 1
ATOM 2955 C CA . MET A 1 389 ? 20.906 -16.938 -7.344 1 98.44 389 MET A CA 1
ATOM 2956 C C . MET A 1 389 ? 21.297 -18.297 -6.773 1 98.44 389 MET A C 1
ATOM 2958 O O . MET A 1 389 ? 22.375 -18.438 -6.191 1 98.44 389 MET A O 1
ATOM 2962 N N . SER A 1 390 ? 20.406 -19.188 -6.902 1 98.06 390 SER A N 1
ATOM 2963 C CA . SER A 1 390 ? 20.672 -20.562 -6.48 1 98.06 390 SER A CA 1
ATOM 2964 C C . SER A 1 390 ? 20.016 -21.562 -7.414 1 98.06 390 SER A C 1
ATOM 2966 O O . SER A 1 390 ? 19.109 -21.219 -8.164 1 98.06 390 SER A O 1
ATOM 2968 N N . GLY A 1 391 ? 20.594 -22.75 -7.457 1 96.81 391 GLY A N 1
ATOM 2969 C CA . GLY A 1 391 ? 20.031 -23.844 -8.242 1 96.81 391 GLY A CA 1
ATOM 2970 C C . GLY A 1 391 ? 20.453 -25.219 -7.738 1 96.81 391 GLY A C 1
ATOM 2971 O O . GLY A 1 391 ? 21.625 -25.438 -7.41 1 96.81 391 GLY A O 1
ATOM 2972 N N . GLY A 1 392 ? 19.562 -26.094 -7.641 1 96.56 392 GLY A N 1
ATOM 2973 C CA . GLY A 1 392 ? 19.875 -27.453 -7.25 1 96.56 392 GLY A CA 1
ATOM 2974 C C . GLY A 1 392 ? 18.828 -28.062 -6.32 1 96.56 392 GLY A C 1
ATOM 2975 O O . GLY A 1 392 ? 17.875 -27.391 -5.938 1 96.56 392 GLY A O 1
ATOM 2976 N N . LEU A 1 393 ? 19.062 -29.344 -5.992 1 95.19 393 LEU A N 1
ATOM 2977 C CA . LEU A 1 393 ? 18.062 -30.125 -5.273 1 95.19 393 LEU A CA 1
ATOM 2978 C C . LEU A 1 393 ? 17.906 -29.641 -3.84 1 95.19 393 LEU A C 1
ATOM 2980 O O . LEU A 1 393 ? 16.797 -29.5 -3.342 1 95.19 393 LEU A O 1
ATOM 2984 N N . GLU A 1 394 ? 19.031 -29.391 -3.152 1 96.25 394 GLU A N 1
ATOM 2985 C CA . GLU A 1 394 ? 18.969 -29 -1.749 1 96.25 394 GLU A CA 1
ATOM 2986 C C . GLU A 1 394 ? 18.359 -27.609 -1.595 1 96.25 394 GLU A C 1
ATOM 2988 O O . GLU A 1 394 ? 17.594 -27.359 -0.658 1 96.25 394 GLU A O 1
ATOM 2993 N N . ALA A 1 395 ? 18.719 -26.703 -2.535 1 96.69 395 ALA A N 1
ATOM 2994 C CA . ALA A 1 395 ? 18.109 -25.375 -2.523 1 96.69 395 ALA A CA 1
ATOM 2995 C C . ALA A 1 395 ? 16.594 -25.469 -2.705 1 96.69 395 ALA A C 1
ATOM 2997 O O . ALA A 1 395 ? 15.828 -24.812 -1.999 1 96.69 395 ALA A O 1
ATOM 2998 N N . THR A 1 396 ? 16.125 -26.312 -3.584 1 95.81 396 THR A N 1
ATOM 2999 C CA . THR A 1 396 ? 14.719 -26.438 -3.941 1 95.81 396 THR A CA 1
ATOM 3000 C C . THR A 1 396 ? 13.938 -27.109 -2.814 1 95.81 396 THR A C 1
ATOM 3002 O O . THR A 1 396 ? 12.719 -26.922 -2.705 1 95.81 396 THR A O 1
ATOM 3005 N N . ALA A 1 397 ? 14.609 -27.812 -1.953 1 92.94 397 ALA A N 1
ATOM 3006 C CA . ALA A 1 397 ? 13.953 -28.484 -0.837 1 92.94 397 ALA A CA 1
ATOM 3007 C C . ALA A 1 397 ? 13.398 -27.484 0.162 1 92.94 397 ALA A C 1
ATOM 3009 O O . ALA A 1 397 ? 12.469 -27.781 0.912 1 92.94 397 ALA A O 1
ATOM 3010 N N . ASN A 1 398 ? 13.945 -26.281 0.171 1 92.12 398 ASN A N 1
ATOM 3011 C CA . ASN A 1 398 ? 13.43 -25.188 0.965 1 92.12 398 ASN A CA 1
ATOM 3012 C C . ASN A 1 398 ? 12.625 -24.203 0.109 1 92.12 398 ASN A C 1
ATOM 3014 O O . ASN A 1 398 ? 13.203 -23.406 -0.635 1 92.12 398 ASN A O 1
ATOM 3018 N N . PRO A 1 399 ? 11.289 -24.188 0.328 1 89 399 PRO A N 1
ATOM 3019 C CA . PRO A 1 399 ? 10.469 -23.328 -0.52 1 89 399 PRO A CA 1
ATOM 3020 C C . PRO A 1 399 ? 10.758 -21.844 -0.307 1 89 399 PRO A C 1
ATOM 3022 O O . PRO A 1 399 ? 10.344 -21 -1.116 1 89 399 PRO A O 1
ATOM 3025 N N . TYR A 1 400 ? 11.508 -21.516 0.712 1 91.5 400 TYR A N 1
ATOM 3026 C CA . TYR A 1 400 ? 11.82 -20.125 1.018 1 91.5 400 TYR A CA 1
ATOM 3027 C C . TYR A 1 400 ? 13.328 -19.891 0.968 1 91.5 400 TYR A C 1
ATOM 3029 O O . TYR A 1 400 ? 13.852 -19.047 1.712 1 91.5 400 TYR A O 1
ATOM 3037 N N . VAL A 1 401 ? 13.992 -20.531 0.156 1 94.19 401 VAL A N 1
ATOM 3038 C CA . VAL A 1 401 ? 15.453 -20.562 0.181 1 94.19 401 VAL A CA 1
ATOM 3039 C C . VAL A 1 401 ? 16 -19.156 -0.015 1 94.19 401 VAL A C 1
ATOM 3041 O O . VAL A 1 401 ? 16.844 -18.688 0.756 1 94.19 401 VAL A O 1
ATOM 3044 N N . THR A 1 402 ? 15.484 -18.375 -1.018 1 96.69 402 THR A N 1
ATOM 3045 C CA . THR A 1 402 ? 16.031 -17.047 -1.24 1 96.69 402 THR A CA 1
ATOM 3046 C C . THR A 1 402 ? 15.602 -16.078 -0.138 1 96.69 402 THR A C 1
ATOM 3048 O O . THR A 1 402 ? 16.359 -15.195 0.255 1 96.69 402 THR A O 1
ATOM 3051 N N . GLY A 1 403 ? 14.352 -16.281 0.394 1 96.12 403 GLY A N 1
ATOM 3052 C CA . GLY A 1 403 ? 13.906 -15.461 1.508 1 96.12 403 GLY A CA 1
ATOM 3053 C C . GLY A 1 403 ? 14.742 -15.656 2.762 1 96.12 403 GLY A C 1
ATOM 3054 O O . GLY A 1 403 ? 15.039 -14.688 3.467 1 96.12 403 GLY A O 1
ATOM 3055 N N . THR A 1 404 ? 15.07 -16.891 3.02 1 95.38 404 THR A N 1
ATOM 3056 C CA . THR A 1 404 ? 15.875 -17.203 4.191 1 95.38 404 THR A CA 1
ATOM 3057 C C . THR A 1 404 ? 17.297 -16.656 4.035 1 95.38 404 THR A C 1
ATOM 3059 O O . THR A 1 404 ? 17.844 -16.078 4.98 1 95.38 404 THR A O 1
ATOM 3062 N N . ILE A 1 405 ? 17.828 -16.781 2.855 1 97.69 405 ILE A N 1
ATOM 3063 C CA . ILE A 1 405 ? 19.172 -16.281 2.59 1 97.69 405 ILE A CA 1
ATOM 3064 C C . ILE A 1 405 ? 19.172 -14.75 2.67 1 97.69 405 ILE A C 1
ATOM 3066 O O . ILE A 1 405 ? 20.047 -14.156 3.283 1 97.69 405 ILE A O 1
ATOM 3070 N N . LEU A 1 406 ? 18.188 -14.117 2.064 1 98.62 406 LEU A N 1
ATOM 3071 C CA . LEU A 1 406 ? 18.078 -12.664 2.113 1 98.62 406 LEU A CA 1
ATOM 3072 C C . LEU A 1 406 ? 17.984 -12.18 3.555 1 98.62 406 LEU A C 1
ATOM 3074 O O . LEU A 1 406 ? 18.609 -11.18 3.918 1 98.62 406 LEU A O 1
ATOM 3078 N N . SER A 1 407 ? 17.203 -12.859 4.355 1 98.19 407 SER A N 1
ATOM 3079 C CA . SER A 1 407 ? 17.047 -12.477 5.754 1 98.19 407 SER A CA 1
ATOM 3080 C C . SER A 1 407 ? 18.375 -12.523 6.488 1 98.19 407 SER A C 1
ATOM 3082 O O . SER A 1 407 ? 18.703 -11.609 7.25 1 98.19 407 SER A O 1
ATOM 3084 N N . ALA A 1 408 ? 19.094 -13.555 6.234 1 97.06 408 ALA A N 1
ATOM 3085 C CA . ALA A 1 408 ? 20.422 -13.656 6.84 1 97.06 408 ALA A CA 1
ATOM 3086 C C . ALA A 1 408 ? 21.328 -12.516 6.383 1 97.06 408 ALA A C 1
ATOM 3088 O O . ALA A 1 408 ? 22.047 -11.922 7.191 1 97.06 408 ALA A O 1
ATOM 3089 N N . VAL A 1 409 ? 21.281 -12.203 5.082 1 98.62 409 VAL A N 1
ATOM 3090 C CA . VAL A 1 409 ? 22.109 -11.133 4.52 1 98.62 409 VAL A CA 1
ATOM 3091 C C . VAL A 1 409 ? 21.734 -9.797 5.164 1 98.62 409 VAL A C 1
ATOM 3093 O O . VAL A 1 409 ? 22.609 -9.062 5.625 1 98.62 409 VAL A O 1
ATOM 3096 N N . LEU A 1 410 ? 20.484 -9.492 5.281 1 98.56 410 LEU A N 1
ATOM 3097 C CA . LEU A 1 410 ? 20 -8.211 5.785 1 98.56 410 LEU A CA 1
ATOM 3098 C C . LEU A 1 410 ? 20.297 -8.07 7.277 1 98.56 410 LEU A C 1
ATOM 3100 O O . LEU A 1 410 ? 20.781 -7.027 7.723 1 98.56 410 LEU A O 1
ATOM 3104 N N . GLN A 1 411 ? 20.016 -9.078 8.008 1 96.31 411 GLN A N 1
ATOM 3105 C CA . GLN A 1 411 ? 20.125 -9.016 9.461 1 96.31 411 GLN A CA 1
ATOM 3106 C C . GLN A 1 411 ? 21.578 -8.938 9.898 1 96.31 411 GLN A C 1
ATOM 3108 O O . GLN A 1 411 ? 21.891 -8.445 10.992 1 96.31 411 GLN A O 1
ATOM 3113 N N . ASN A 1 412 ? 22.469 -9.391 9.016 1 96.88 412 ASN A N 1
ATOM 3114 C CA . ASN A 1 412 ? 23.891 -9.312 9.352 1 96.88 412 ASN A CA 1
ATOM 3115 C C . ASN A 1 412 ? 24.516 -8.031 8.82 1 96.88 412 ASN A C 1
ATOM 3117 O O . ASN A 1 412 ? 25.25 -7.352 9.531 1 96.88 412 ASN A O 1
ATOM 3121 N N . LEU A 1 413 ? 24.203 -7.617 7.617 1 98.44 413 LEU A N 1
ATOM 3122 C CA . LEU A 1 413 ? 24.953 -6.559 6.953 1 98.44 413 LEU A CA 1
ATOM 3123 C C . LEU A 1 413 ? 24.312 -5.195 7.211 1 98.44 413 LEU A C 1
ATOM 3125 O O . LEU A 1 413 ? 25.016 -4.199 7.391 1 98.44 413 LEU A O 1
ATOM 3129 N N . LEU A 1 414 ? 23 -5.102 7.25 1 98.06 414 LEU A N 1
ATOM 3130 C CA . LEU A 1 414 ? 22.328 -3.807 7.223 1 98.06 414 LEU A CA 1
ATOM 3131 C C . LEU A 1 414 ? 22.578 -3.041 8.516 1 98.06 414 LEU A C 1
ATOM 3133 O O . LEU A 1 414 ? 22.75 -1.819 8.5 1 98.06 414 LEU A O 1
ATOM 3137 N N . PRO A 1 415 ? 22.594 -3.736 9.719 1 97.56 415 PRO A N 1
ATOM 3138 C CA . PRO A 1 415 ? 22.906 -2.986 10.938 1 97.56 415 PRO A CA 1
ATOM 3139 C C . PRO A 1 415 ? 24.281 -2.326 10.891 1 97.56 415 PRO A C 1
ATOM 3141 O O . PRO A 1 415 ? 24.453 -1.197 11.352 1 97.56 415 PRO A O 1
ATOM 3144 N N . ALA A 1 416 ? 25.234 -3.061 10.297 1 98.25 416 ALA A N 1
ATOM 3145 C CA . ALA A 1 416 ? 26.578 -2.494 10.164 1 98.25 416 ALA A CA 1
ATOM 3146 C C . ALA A 1 416 ? 26.578 -1.32 9.188 1 98.25 416 ALA A C 1
ATOM 3148 O O . ALA A 1 416 ? 27.219 -0.296 9.445 1 98.25 416 ALA A O 1
ATOM 3149 N N . ILE A 1 417 ? 25.906 -1.464 8.117 1 98.31 417 ILE A N 1
ATOM 3150 C CA . ILE A 1 417 ? 25.812 -0.405 7.117 1 98.31 417 ILE A CA 1
ATOM 3151 C C . ILE A 1 417 ? 25.125 0.817 7.723 1 98.31 417 ILE A C 1
ATOM 3153 O O . ILE A 1 417 ? 25.562 1.952 7.504 1 98.31 417 ILE A O 1
ATOM 3157 N N . GLU A 1 418 ? 24.078 0.598 8.453 1 97.06 418 GLU A N 1
ATOM 3158 C CA . GLU A 1 418 ? 23.391 1.669 9.164 1 97.06 418 GLU A CA 1
ATOM 3159 C C . GLU A 1 418 ? 24.328 2.402 10.117 1 97.06 418 GLU A C 1
ATOM 3161 O O . GLU A 1 418 ? 24.297 3.631 10.211 1 97.06 418 GLU A O 1
ATOM 3166 N N . LYS A 1 419 ? 25.125 1.629 10.836 1 97.25 419 LYS A N 1
ATOM 3167 C CA . LYS A 1 419 ? 26.062 2.23 11.766 1 97.25 419 LYS A CA 1
ATOM 3168 C C . LYS A 1 419 ? 27.062 3.133 11.039 1 97.25 419 LYS A C 1
ATOM 3170 O O . LYS A 1 419 ? 27.422 4.203 11.539 1 97.25 419 LYS A O 1
ATOM 3175 N N . VAL A 1 420 ? 27.5 2.732 9.867 1 97.62 420 VAL A N 1
ATOM 3176 C CA . VAL A 1 420 ? 28.406 3.564 9.062 1 97.62 420 VAL A CA 1
ATOM 3177 C C . VAL A 1 420 ? 27.703 4.871 8.695 1 97.62 420 VAL A C 1
ATOM 3179 O O . VAL A 1 420 ? 28.281 5.949 8.82 1 97.62 420 VAL A O 1
ATOM 3182 N N . GLY A 1 421 ? 26.453 4.797 8.258 1 96.5 421 GLY A N 1
ATOM 3183 C CA . GLY A 1 421 ? 25.688 5.996 7.945 1 96.5 421 GLY A CA 1
ATOM 3184 C C . GLY A 1 421 ? 25.531 6.922 9.133 1 96.5 421 GLY A C 1
ATOM 3185 O O . GLY A 1 421 ? 25.641 8.141 9 1 96.5 421 GLY A O 1
ATOM 3186 N N . ARG A 1 422 ? 25.266 6.34 10.25 1 96.94 422 ARG A N 1
ATOM 3187 C CA . ARG A 1 422 ? 25.141 7.09 11.5 1 96.94 422 ARG A CA 1
ATOM 3188 C C . ARG A 1 422 ? 26.438 7.801 11.836 1 96.94 422 ARG A C 1
ATOM 3190 O O . ARG A 1 422 ? 26.438 8.992 12.164 1 96.94 422 ARG A O 1
ATOM 3197 N N . ASP A 1 423 ? 27.547 7.055 11.789 1 96.62 423 ASP A N 1
ATOM 3198 C CA . ASP A 1 423 ? 28.844 7.621 12.109 1 96.62 423 ASP A CA 1
ATOM 3199 C C . ASP A 1 423 ? 29.234 8.719 11.125 1 96.62 423 ASP A C 1
ATOM 3201 O O . ASP A 1 423 ? 29.75 9.766 11.523 1 96.62 423 ASP A O 1
ATOM 3205 N N . ASP A 1 424 ? 28.969 8.469 9.852 1 95.69 424 ASP A N 1
ATOM 3206 C CA . ASP A 1 424 ? 29.234 9.477 8.828 1 95.69 424 ASP A CA 1
ATOM 3207 C C . ASP A 1 424 ? 28.422 10.742 9.094 1 95.69 424 ASP A C 1
ATOM 3209 O O . ASP A 1 424 ? 28.938 11.859 8.969 1 95.69 424 ASP A O 1
ATOM 3213 N N . THR A 1 425 ? 27.203 10.594 9.438 1 97 425 THR A N 1
ATOM 3214 C CA . THR A 1 425 ? 26.312 11.719 9.711 1 97 425 THR A CA 1
ATOM 3215 C C . THR A 1 425 ? 26.781 12.492 10.938 1 97 425 THR A C 1
ATOM 3217 O O . THR A 1 425 ? 26.766 13.727 10.945 1 97 425 THR A O 1
ATOM 3220 N N . LYS A 1 426 ? 27.156 11.734 11.969 1 97.5 426 LYS A N 1
ATOM 3221 C CA . LYS A 1 426 ? 27.688 12.367 13.172 1 97.5 426 LYS A CA 1
ATOM 3222 C C . LYS A 1 426 ? 28.891 13.242 12.859 1 97.5 426 LYS A C 1
ATOM 3224 O O . LYS A 1 426 ? 28.953 14.406 13.266 1 97.5 426 LYS A O 1
ATOM 3229 N N . GLU A 1 427 ? 29.781 12.695 12.117 1 95.62 427 GLU A N 1
ATOM 3230 C CA . GLU A 1 427 ? 31 13.414 11.773 1 95.62 427 GLU A CA 1
ATOM 3231 C C . GLU A 1 427 ? 30.703 14.633 10.906 1 95.62 427 GLU A C 1
ATOM 3233 O O . GLU A 1 427 ? 31.297 15.695 11.102 1 95.62 427 GLU A O 1
ATOM 3238 N N . ALA A 1 428 ? 29.766 14.5 10.062 1 96.31 428 ALA A N 1
ATOM 3239 C CA . ALA A 1 428 ? 29.516 15.531 9.055 1 96.31 428 ALA A CA 1
ATOM 3240 C C . ALA A 1 428 ? 28.625 16.641 9.617 1 96.31 428 ALA A C 1
ATOM 3242 O O . ALA A 1 428 ? 28.812 17.812 9.297 1 96.31 428 ALA A O 1
ATOM 3243 N N . PHE A 1 429 ? 27.656 16.312 10.5 1 97.56 429 PHE A N 1
ATOM 3244 C CA . PHE A 1 429 ? 26.578 17.266 10.734 1 97.56 429 PHE A CA 1
ATOM 3245 C C . PHE A 1 429 ? 26.453 17.578 12.227 1 97.56 429 PHE A C 1
ATOM 3247 O O . PHE A 1 429 ? 25.969 18.641 12.602 1 97.56 429 PHE A O 1
ATOM 3254 N N . ALA A 1 430 ? 26.797 16.625 13.109 1 98.06 430 ALA A N 1
ATOM 3255 C CA . ALA A 1 430 ? 26.641 16.875 14.547 1 98.06 430 ALA A CA 1
ATOM 3256 C C . ALA A 1 430 ? 27.609 17.969 15.016 1 98.06 430 ALA A C 1
ATOM 3258 O O . ALA A 1 430 ? 28.672 18.156 14.422 1 98.06 430 ALA A O 1
ATOM 3259 N N . GLY A 1 431 ? 27.188 18.688 16.062 1 98.06 431 GLY A N 1
ATOM 3260 C CA . GLY A 1 431 ? 28 19.75 16.641 1 98.06 431 GLY A CA 1
ATOM 3261 C C . GLY A 1 431 ? 27.203 21 16.969 1 98.06 431 GLY A C 1
ATOM 3262 O O . GLY A 1 431 ? 25.984 21 16.859 1 98.06 431 GLY A O 1
ATOM 3263 N N . ASP A 1 432 ? 27.969 21.953 17.438 1 98.5 432 ASP A N 1
ATOM 3264 C CA . ASP A 1 432 ? 27.375 23.25 17.781 1 98.5 432 ASP A CA 1
ATOM 3265 C C . ASP A 1 432 ? 27.516 24.234 16.641 1 98.5 432 ASP A C 1
ATOM 3267 O O . ASP A 1 432 ? 28.547 24.281 15.961 1 98.5 432 ASP A O 1
ATOM 3271 N N . TYR A 1 433 ? 26.484 24.891 16.328 1 98.75 433 TYR A N 1
ATOM 3272 C CA . TYR A 1 433 ? 26.438 25.969 15.336 1 98.75 433 TYR A CA 1
ATOM 3273 C C . TYR A 1 433 ? 26.016 27.281 15.969 1 98.75 433 TYR A C 1
ATOM 3275 O O . TYR A 1 433 ? 25.172 27.297 16.875 1 98.75 433 TYR A O 1
ATOM 3283 N N . GLU A 1 434 ? 26.625 28.406 15.477 1 98.56 434 GLU A N 1
ATOM 3284 C CA . GLU A 1 434 ? 26.312 29.672 16.109 1 98.56 434 GLU A CA 1
ATOM 3285 C C . GLU A 1 434 ? 26.297 30.812 15.086 1 98.56 434 GLU A C 1
ATOM 3287 O O . GLU A 1 434 ? 26.969 30.734 14.062 1 98.56 434 GLU A O 1
ATOM 3292 N N . ASP A 1 435 ? 25.453 31.703 15.203 1 98.44 435 ASP A N 1
ATOM 3293 C CA . ASP A 1 435 ? 25.453 33.062 14.633 1 98.44 435 ASP A CA 1
ATOM 3294 C C . ASP A 1 435 ? 25.547 34.125 15.734 1 98.44 435 ASP A C 1
ATOM 3296 O O . ASP A 1 435 ? 24.531 34.531 16.281 1 98.44 435 ASP A O 1
ATOM 3300 N N . LYS A 1 436 ? 26.734 34.625 15.945 1 97.06 436 LYS A N 1
ATOM 3301 C CA . LYS A 1 436 ? 27 35.531 17.062 1 97.06 436 LYS A CA 1
ATOM 3302 C C . LYS A 1 436 ? 26.281 36.875 16.859 1 97.06 436 LYS A C 1
ATOM 3304 O O . LYS A 1 436 ? 25.828 37.469 17.844 1 97.06 436 LYS A O 1
ATOM 3309 N N . GLU A 1 437 ? 26.188 37.25 15.672 1 97.44 437 GLU A N 1
ATOM 3310 C CA . GLU A 1 437 ? 25.578 38.531 15.391 1 97.44 437 GLU A CA 1
ATOM 3311 C C . GLU A 1 437 ? 24.141 38.594 15.898 1 97.44 437 GLU A C 1
ATOM 3313 O O . GLU A 1 437 ? 23.688 39.625 16.422 1 97.44 437 GLU A O 1
ATOM 3318 N N . THR A 1 438 ? 23.438 37.5 15.82 1 97.44 438 THR A N 1
ATOM 3319 C CA . THR A 1 438 ? 22.031 37.5 16.219 1 97.44 438 THR A CA 1
ATOM 3320 C C . THR A 1 438 ? 21.844 36.812 17.562 1 97.44 438 THR A C 1
ATOM 3322 O O . THR A 1 438 ? 20.734 36.688 18.078 1 97.44 438 THR A O 1
ATOM 3325 N N . ASN A 1 439 ? 22.906 36.344 18.188 1 98.06 439 ASN A N 1
ATOM 3326 C CA . ASN A 1 439 ? 22.828 35.562 19.422 1 98.06 439 ASN A CA 1
ATOM 3327 C C . ASN A 1 439 ? 21.969 34.312 19.234 1 98.06 439 ASN A C 1
ATOM 3329 O O . ASN A 1 439 ? 21.016 34.094 19.984 1 98.06 439 ASN A O 1
ATOM 3333 N N . SER A 1 440 ? 22.266 33.531 18.203 1 98.75 440 SER A N 1
ATOM 3334 C CA . SER A 1 440 ? 21.547 32.312 17.859 1 98.75 440 SER A CA 1
ATOM 3335 C C . SER A 1 440 ? 22.484 31.109 17.875 1 98.75 440 SER A C 1
ATOM 3337 O O . SER A 1 440 ? 23.641 31.203 17.453 1 98.75 440 SER A O 1
ATOM 3339 N N . THR A 1 441 ? 21.984 29.984 18.469 1 98.75 441 THR A N 1
ATOM 3340 C CA . THR A 1 441 ? 22.734 28.734 18.547 1 98.75 441 THR A CA 1
ATOM 3341 C C . THR A 1 441 ? 21.828 27.531 18.312 1 98.75 441 THR A C 1
ATOM 3343 O O . THR A 1 441 ? 20.641 27.578 18.625 1 98.75 441 THR A O 1
ATOM 3346 N N . ILE A 1 442 ? 22.375 26.5 17.719 1 98.81 442 ILE A N 1
ATOM 3347 C CA . ILE A 1 442 ? 21.719 25.203 17.641 1 98.81 442 ILE A CA 1
ATOM 3348 C C . ILE A 1 442 ? 22.75 24.094 17.812 1 98.81 442 ILE A C 1
ATOM 3350 O O . ILE A 1 442 ? 23.891 24.219 17.344 1 98.81 442 ILE A O 1
ATOM 3354 N N . SER A 1 443 ? 22.406 23.078 18.531 1 98.75 443 SER A N 1
ATOM 3355 C CA . SER A 1 443 ? 23.281 21.938 18.75 1 98.75 443 SER A CA 1
ATOM 3356 C C . SER A 1 443 ? 22.625 20.641 18.281 1 98.75 443 SER A C 1
ATOM 3358 O O . SER A 1 443 ? 21.484 20.344 18.672 1 98.75 443 SER A O 1
ATOM 3360 N N . PHE A 1 444 ? 23.328 19.938 17.406 1 98.62 444 PHE A N 1
ATOM 3361 C CA . PHE A 1 444 ? 22.906 18.625 16.953 1 98.62 444 PHE A CA 1
ATOM 3362 C C . PHE A 1 444 ? 23.766 17.531 17.578 1 98.62 444 PHE A C 1
ATOM 3364 O O . PHE A 1 444 ? 24.984 17.672 17.672 1 98.62 444 PHE A O 1
ATOM 3371 N N . THR A 1 445 ? 23.141 16.484 18.016 1 98.19 445 THR A N 1
ATOM 3372 C CA . THR A 1 445 ? 23.859 15.352 18.594 1 98.19 445 THR A CA 1
ATOM 3373 C C . THR A 1 445 ? 23.344 14.031 18.047 1 98.19 445 THR A C 1
ATOM 3375 O O . THR A 1 445 ? 22.25 13.977 17.484 1 98.19 445 THR A O 1
ATOM 3378 N N . MET A 1 446 ? 24.219 13.016 18.062 1 97.19 446 MET A N 1
ATOM 3379 C CA . MET A 1 446 ? 23.859 11.664 17.641 1 97.19 446 MET A CA 1
ATOM 3380 C C . MET A 1 446 ? 23.641 10.758 18.859 1 97.19 446 MET A C 1
ATOM 3382 O O . MET A 1 446 ? 24.5 10.648 19.719 1 97.19 446 MET A O 1
ATOM 3386 N N . ASP A 1 447 ? 22.438 10.211 19.016 1 95.06 447 ASP A N 1
ATOM 3387 C CA . ASP A 1 447 ? 22.172 9.164 20 1 95.06 447 ASP A CA 1
ATOM 3388 C C . ASP A 1 447 ? 21.75 7.863 19.312 1 95.06 447 ASP A C 1
ATOM 3390 O O . ASP A 1 447 ? 22.078 7.629 18.156 1 95.06 447 ASP A O 1
ATOM 3394 N N . SER A 1 448 ? 21.156 6.918 20.031 1 93.25 448 SER A N 1
ATOM 3395 C CA . SER A 1 448 ? 20.844 5.605 19.469 1 93.25 448 SER A CA 1
ATOM 3396 C C . SER A 1 448 ? 19.578 5.648 18.625 1 93.25 448 SER A C 1
ATOM 3398 O O . SER A 1 448 ? 19.234 4.684 17.938 1 93.25 448 SER A O 1
ATOM 3400 N N . GLY A 1 449 ? 18.812 6.77 18.688 1 94.94 449 GLY A N 1
ATOM 3401 C CA . GLY A 1 449 ? 17.594 6.914 17.891 1 94.94 449 GLY A CA 1
ATOM 3402 C C . GLY A 1 449 ? 17.875 7.32 16.453 1 94.94 449 GLY A C 1
ATOM 3403 O O . GLY A 1 449 ? 19.016 7.551 16.078 1 94.94 449 GLY A O 1
ATOM 3404 N N . PRO A 1 450 ? 16.859 7.375 15.695 1 96.75 450 PRO A N 1
ATOM 3405 C CA . PRO A 1 450 ? 17 7.75 14.289 1 96.75 450 PRO A CA 1
ATOM 3406 C C . PRO A 1 450 ? 17.25 9.25 14.102 1 96.75 450 PRO A C 1
ATOM 3408 O O . PRO A 1 450 ? 16.812 10.055 14.93 1 96.75 450 PRO A O 1
ATOM 3411 N N . GLY A 1 451 ? 17.938 9.625 13.031 1 97.31 451 GLY A N 1
ATOM 3412 C CA . GLY A 1 451 ? 18.172 11.016 12.688 1 97.31 451 GLY A CA 1
ATOM 3413 C C . GLY A 1 451 ? 19.109 11.719 13.648 1 97.31 451 GLY A C 1
ATOM 3414 O O . GLY A 1 451 ? 19.75 11.078 14.484 1 97.31 451 GLY A O 1
ATOM 3415 N N . LEU A 1 452 ? 19.234 13.055 13.438 1 97.88 452 LEU A N 1
ATOM 3416 C CA . LEU A 1 452 ? 20.016 13.914 14.32 1 97.88 452 LEU A CA 1
ATOM 3417 C C . LEU A 1 452 ? 19.125 14.586 15.359 1 97.88 452 LEU A C 1
ATOM 3419 O O . LEU A 1 452 ? 18.125 15.227 15.008 1 97.88 452 LEU A O 1
ATOM 3423 N N . LYS A 1 453 ? 19.531 14.43 16.594 1 98 453 LYS A N 1
ATOM 3424 C CA . LYS A 1 453 ? 18.766 15.062 17.656 1 98 453 LYS A CA 1
ATOM 3425 C C . LYS A 1 453 ? 19.125 16.531 17.812 1 98 453 LYS A C 1
ATOM 3427 O O . LYS A 1 453 ? 20.312 16.891 17.734 1 98 453 LYS A O 1
ATOM 3432 N N . ILE A 1 454 ? 18.172 17.375 17.875 1 98.62 454 ILE A N 1
ATOM 3433 C CA . ILE A 1 454 ? 18.406 18.75 18.297 1 98.62 454 ILE A CA 1
ATOM 3434 C C . ILE A 1 454 ? 18.484 18.828 19.812 1 98.62 454 ILE A C 1
ATOM 3436 O O . ILE A 1 454 ? 17.469 18.703 20.5 1 98.62 454 ILE A O 1
ATOM 3440 N N . LYS A 1 455 ? 19.594 19.031 20.297 1 98.12 455 LYS A N 1
ATOM 3441 C CA . LYS A 1 455 ? 19.828 19.047 21.734 1 98.12 455 LYS A CA 1
ATOM 3442 C C . LYS A 1 455 ? 19.406 20.391 22.328 1 98.12 455 LYS A C 1
ATOM 3444 O O . LYS A 1 455 ? 18.875 20.438 23.438 1 98.12 455 LYS A O 1
ATOM 3449 N N . SER A 1 456 ? 19.766 21.453 21.656 1 98.38 456 SER A N 1
ATOM 3450 C CA . SER A 1 456 ? 19.391 22.812 22.016 1 98.38 456 SER A CA 1
ATOM 3451 C C . SER A 1 456 ? 19.188 23.672 20.781 1 98.38 456 SER A C 1
ATOM 3453 O O . SER A 1 456 ? 19.797 23.438 19.75 1 98.38 456 SER A O 1
ATOM 3455 N N . TRP A 1 457 ? 18.344 24.656 20.875 1 98.69 457 TRP A N 1
ATOM 3456 C CA . TRP A 1 457 ? 18 25.562 19.781 1 98.69 457 TRP A CA 1
ATOM 3457 C C . TRP A 1 457 ? 17.547 26.922 20.312 1 98.69 457 TRP A C 1
ATOM 3459 O O . TRP A 1 457 ? 16.453 27.031 20.875 1 98.69 457 TRP A O 1
ATOM 3469 N N . GLN A 1 458 ? 18.406 27.875 20.156 1 98.38 458 GLN A N 1
ATOM 3470 C CA . GLN A 1 458 ? 18.156 29.25 20.594 1 98.38 458 GLN A CA 1
ATOM 3471 C C . GLN A 1 458 ? 18.297 30.234 19.422 1 98.38 458 GLN A C 1
ATOM 3473 O O . GLN A 1 458 ? 19.281 30.188 18.688 1 98.38 458 GLN A O 1
ATOM 3478 N N . ILE A 1 459 ? 17.359 31.109 19.234 1 98.69 459 ILE A N 1
ATOM 3479 C CA . ILE A 1 459 ? 17.406 32.125 18.188 1 98.69 459 ILE A CA 1
ATOM 3480 C C . ILE A 1 459 ? 17.172 33.5 18.812 1 98.69 459 ILE A C 1
ATOM 3482 O O . ILE A 1 459 ? 16.141 33.75 19.453 1 98.69 459 ILE A O 1
ATOM 3486 N N . ARG A 1 460 ? 18.172 34.406 18.578 1 98.19 460 ARG A N 1
ATOM 3487 C CA . ARG A 1 460 ? 18.094 35.781 19.094 1 98.19 460 ARG A CA 1
ATOM 3488 C C . ARG A 1 460 ? 17.828 35.781 20.594 1 98.19 460 ARG A C 1
ATOM 3490 O O . ARG A 1 460 ? 16.953 36.531 21.062 1 98.19 460 ARG A O 1
ATOM 3497 N N . GLY A 1 461 ? 18.391 34.875 21.219 1 97.19 461 GLY A N 1
ATOM 3498 C CA . GLY A 1 461 ? 18.328 34.812 22.672 1 97.19 461 GLY A CA 1
ATOM 3499 C C . GLY A 1 461 ? 17.125 34.062 23.188 1 97.19 461 GLY A C 1
ATOM 3500 O O . GLY A 1 461 ? 16.984 33.812 24.391 1 97.19 461 GLY A O 1
ATOM 3501 N N . PHE A 1 462 ? 16.234 33.562 22.344 1 96.94 462 PHE A N 1
ATOM 3502 C CA . PHE A 1 462 ? 15.008 32.875 22.75 1 96.94 462 PHE A CA 1
ATOM 3503 C C . PHE A 1 462 ? 15.172 31.375 22.609 1 96.94 462 PHE A C 1
ATOM 3505 O O . PHE A 1 462 ? 15.617 30.891 21.578 1 96.94 462 PHE A O 1
ATOM 3512 N N . ASP A 1 463 ? 14.789 30.609 23.672 1 97.25 463 ASP A N 1
ATOM 3513 C CA . ASP A 1 463 ? 14.836 29.156 23.672 1 97.25 463 ASP A CA 1
ATOM 3514 C C . ASP A 1 463 ? 13.727 28.562 22.812 1 97.25 463 ASP A C 1
ATOM 3516 O O . ASP A 1 463 ? 12.656 28.203 23.312 1 97.25 463 ASP A O 1
ATOM 3520 N N . VAL A 1 464 ? 14.016 28.375 21.562 1 97.75 464 VAL A N 1
ATOM 3521 C CA . VAL A 1 464 ? 13.031 27.938 20.578 1 97.75 464 VAL A CA 1
ATOM 3522 C C . VAL A 1 464 ? 12.609 26.5 20.859 1 97.75 464 VAL A C 1
ATOM 3524 O O . VAL A 1 464 ? 11.414 26.188 20.891 1 97.75 464 VAL A O 1
ATOM 3527 N N . LEU A 1 465 ? 13.57 25.609 21.094 1 97.75 465 LEU A N 1
ATOM 3528 C CA . LEU A 1 465 ? 13.305 24.188 21.219 1 97.75 465 LEU A CA 1
ATOM 3529 C C . LEU A 1 465 ? 12.281 23.922 22.328 1 97.75 465 LEU A C 1
ATOM 3531 O O . LEU A 1 465 ? 11.258 23.266 22.094 1 97.75 465 LEU A O 1
ATOM 3535 N N . ASN A 1 466 ? 12.453 24.469 23.469 1 96.19 466 ASN A N 1
ATOM 3536 C CA . ASN A 1 466 ? 11.586 24.188 24.609 1 96.19 466 ASN A CA 1
ATOM 3537 C C . ASN A 1 466 ? 10.289 25 24.547 1 96.19 466 ASN A C 1
ATOM 3539 O O . ASN A 1 466 ? 9.406 24.828 25.391 1 96.19 466 ASN A O 1
ATOM 3543 N N . ASN A 1 467 ? 10.148 25.812 23.562 1 94.94 467 ASN A N 1
ATOM 3544 C CA . ASN A 1 467 ? 8.922 26.562 23.344 1 94.94 467 ASN A CA 1
ATOM 3545 C C . ASN A 1 467 ? 8.32 26.281 21.969 1 94.94 467 ASN A C 1
ATOM 3547 O O . ASN A 1 467 ? 7.566 27.094 21.438 1 94.94 467 ASN A O 1
ATOM 3551 N N . ILE A 1 468 ? 8.703 25.203 21.359 1 95.62 468 ILE A N 1
ATOM 3552 C CA . ILE A 1 468 ? 8.32 24.891 19.984 1 95.62 468 ILE A CA 1
ATOM 3553 C C . ILE A 1 468 ? 6.797 24.812 19.891 1 95.62 468 ILE A C 1
ATOM 3555 O O . ILE A 1 468 ? 6.223 25.094 18.844 1 95.62 468 ILE A O 1
ATOM 3559 N N . GLY A 1 469 ? 6.066 24.453 20.938 1 92.19 469 GLY A N 1
ATOM 3560 C CA . GLY A 1 469 ? 4.617 24.344 20.969 1 92.19 469 GLY A CA 1
ATOM 3561 C C . GLY A 1 469 ? 3.914 25.688 20.938 1 92.19 469 GLY A C 1
ATOM 3562 O O . GLY A 1 469 ? 2.705 25.766 20.703 1 92.19 469 GLY A O 1
ATOM 3563 N N . ASN A 1 470 ? 4.652 26.766 21.031 1 92.06 470 ASN A N 1
ATOM 3564 C CA . ASN A 1 470 ? 4.066 28.109 21.094 1 92.06 470 ASN A CA 1
ATOM 3565 C C . ASN A 1 470 ? 3.906 28.719 19.719 1 92.06 470 ASN A C 1
ATOM 3567 O O . ASN A 1 470 ? 3.275 29.766 19.562 1 92.06 470 ASN A O 1
ATOM 3571 N N . TYR A 1 471 ? 4.414 28.125 18.703 1 93.25 471 TYR A N 1
ATOM 3572 C CA . TYR A 1 471 ? 4.355 28.688 17.359 1 93.25 471 TYR A CA 1
ATOM 3573 C C . TYR A 1 471 ? 3.043 28.328 16.672 1 93.25 471 TYR A C 1
ATOM 3575 O O . TYR A 1 471 ? 3.037 27.625 15.664 1 93.25 471 TYR A O 1
ATOM 3583 N N . ASN A 1 472 ? 1.963 28.844 17.219 1 89.19 472 ASN A N 1
ATOM 3584 C CA . ASN A 1 472 ? 0.601 28.703 16.719 1 89.19 472 ASN A CA 1
ATOM 3585 C C . ASN A 1 472 ? -0.283 29.859 17.188 1 89.19 472 ASN A C 1
ATOM 3587 O O . ASN A 1 472 ? 0.109 30.625 18.062 1 89.19 472 ASN A O 1
ATOM 3591 N N . PHE A 1 473 ? -1.408 30 16.656 1 84.31 473 PHE A N 1
ATOM 3592 C CA . PHE A 1 473 ? -2.268 31.141 16.938 1 84.31 473 PHE A CA 1
ATOM 3593 C C . PHE A 1 473 ? -2.895 31.031 18.312 1 84.31 473 PHE A C 1
ATOM 3595 O O . PHE A 1 473 ? -3.191 32.031 18.953 1 84.31 473 PHE A O 1
ATOM 3602 N N . ASN A 1 474 ? -3.164 29.859 18.766 1 77.62 474 ASN A N 1
ATOM 3603 C CA . ASN A 1 474 ? -3.709 29.703 20.109 1 77.62 474 ASN A CA 1
ATOM 3604 C C . ASN A 1 474 ? -2.775 30.281 21.156 1 77.62 474 ASN A C 1
ATOM 3606 O O . ASN A 1 474 ? -3.229 30.906 22.125 1 77.62 474 ASN A O 1
ATOM 3610 N N . ALA A 1 475 ? -1.561 30.094 20.984 1 76.81 475 ALA A N 1
ATOM 3611 C CA . ALA A 1 475 ? -0.567 30.625 21.906 1 76.81 475 ALA A CA 1
ATOM 3612 C C . ALA A 1 475 ? -0.533 32.156 21.859 1 76.81 475 ALA A C 1
ATOM 3614 O O . ALA A 1 475 ? -0.362 32.812 22.891 1 76.81 475 ALA A O 1
ATOM 3615 N N . LEU A 1 476 ? -0.724 32.688 20.719 1 76.44 476 LEU A N 1
ATOM 3616 C CA . LEU A 1 476 ? -0.735 34.156 20.562 1 76.44 476 LEU A CA 1
ATOM 3617 C C . LEU A 1 476 ? -1.923 34.781 21.297 1 76.44 476 LEU A C 1
ATOM 3619 O O . LEU A 1 476 ? -1.786 35.812 21.953 1 76.44 476 LEU A O 1
ATOM 3623 N N . GLU A 1 477 ? -3.01 34.125 21.172 1 74.88 477 GLU A N 1
ATOM 3624 C CA . GLU A 1 477 ? -4.23 34.656 21.766 1 74.88 477 GLU A CA 1
ATOM 3625 C C . GLU A 1 477 ? -4.191 34.562 23.297 1 74.88 477 GLU A C 1
ATOM 3627 O O . GLU A 1 477 ? -4.668 35.438 24 1 74.88 477 GLU A O 1
ATOM 3632 N N . SER A 1 478 ? -3.635 33.438 23.734 1 71 478 SER A N 1
ATOM 3633 C CA . SER A 1 478 ? -3.654 33.219 25.172 1 71 478 SER A CA 1
ATOM 3634 C C . SER A 1 478 ? -2.531 33.969 25.875 1 71 478 SER A C 1
ATOM 3636 O O . SER A 1 478 ? -2.541 34.094 27.094 1 71 478 SER A O 1
ATOM 3638 N N . ASN A 1 479 ? -1.729 34.656 25.219 1 66.12 479 ASN A N 1
ATOM 3639 C CA . ASN A 1 479 ? -0.542 35.312 25.766 1 66.12 479 ASN A CA 1
ATOM 3640 C C . ASN A 1 479 ? 0.208 34.375 26.719 1 66.12 479 ASN A C 1
ATOM 3642 O O . ASN A 1 479 ? 0.932 34.844 27.609 1 66.12 479 ASN A O 1
ATOM 3646 N N . ALA A 1 480 ? -0.154 33.156 26.781 1 60.88 480 ALA A N 1
ATOM 3647 C CA . ALA A 1 480 ? 0.475 32.156 27.656 1 60.88 480 ALA A CA 1
ATOM 3648 C C . ALA A 1 480 ? 1.656 31.484 26.969 1 60.88 480 ALA A C 1
ATOM 3650 O O . ALA A 1 480 ? 1.508 30.906 25.891 1 60.88 480 ALA A O 1
ATOM 3651 N N . SER A 1 481 ? 2.807 31.984 27.234 1 65.38 481 SER A N 1
ATOM 3652 C CA . SER A 1 481 ? 3.982 31.234 26.812 1 65.38 481 SER A CA 1
ATOM 3653 C C . SER A 1 481 ? 4.305 30.109 27.781 1 65.38 481 SER A C 1
ATOM 3655 O O . SER A 1 481 ? 4.672 30.359 28.922 1 65.38 481 SER A O 1
ATOM 3657 N N . THR A 1 482 ? 3.742 28.891 27.406 1 75.19 482 THR A N 1
ATOM 3658 C CA . THR A 1 482 ? 4.059 27.75 28.266 1 75.19 482 THR A CA 1
ATOM 3659 C C . THR A 1 482 ? 5.098 26.859 27.609 1 75.19 482 THR A C 1
ATOM 3661 O O . THR A 1 482 ? 5.004 26.562 26.406 1 75.19 482 THR A O 1
ATOM 3664 N N . LYS A 1 483 ? 6.07 26.688 28.438 1 82.44 483 LYS A N 1
ATOM 3665 C CA . LYS A 1 483 ? 7.102 25.766 27.984 1 82.44 483 LYS A CA 1
ATOM 3666 C C . LYS A 1 483 ? 6.492 24.422 27.562 1 82.44 483 LYS A C 1
ATOM 3668 O O . LYS A 1 483 ? 5.562 23.938 28.188 1 82.44 483 LYS A O 1
ATOM 3673 N N . THR A 1 484 ? 7.008 23.953 26.438 1 82.06 484 THR A N 1
ATOM 3674 C CA . THR A 1 484 ? 6.605 22.625 25.984 1 82.06 484 THR A CA 1
ATOM 3675 C C . THR A 1 484 ? 7.078 21.562 26.969 1 82.06 484 THR A C 1
ATOM 3677 O O . THR A 1 484 ? 8.281 21.422 27.203 1 82.06 484 THR A O 1
ATOM 3680 N N . PRO A 1 485 ? 6.246 20.859 27.516 1 81.75 485 PRO A N 1
ATOM 3681 C CA . PRO A 1 485 ? 6.613 19.922 28.594 1 81.75 485 PRO A CA 1
ATOM 3682 C C . PRO A 1 485 ? 7.574 18.844 28.109 1 81.75 485 PRO A C 1
ATOM 3684 O O . PRO A 1 485 ? 8.445 18.406 28.875 1 81.75 485 PRO A O 1
ATOM 3687 N N . TYR A 1 486 ? 7.402 18.391 27 1 89.88 486 TYR A N 1
ATOM 3688 C CA . TYR A 1 486 ? 8.242 17.359 26.422 1 89.88 486 TYR A CA 1
ATOM 3689 C C . TYR A 1 486 ? 8.477 17.609 24.938 1 89.88 486 TYR A C 1
ATOM 3691 O O . TYR A 1 486 ? 7.547 17.953 24.203 1 89.88 486 TYR A O 1
ATOM 3699 N N . VAL A 1 487 ? 9.773 17.516 24.531 1 94.88 487 VAL A N 1
ATOM 3700 C CA . VAL A 1 487 ? 10.062 17.609 23.109 1 94.88 487 VAL A CA 1
ATOM 3701 C C . VAL A 1 487 ? 11.281 16.766 22.766 1 94.88 487 VAL A C 1
ATOM 3703 O O . VAL A 1 487 ? 12.344 16.922 23.359 1 94.88 487 VAL A O 1
ATOM 3706 N N . ASP A 1 488 ? 11.102 15.781 21.984 1 95.69 488 ASP A N 1
ATOM 3707 C CA . ASP A 1 488 ? 12.172 15.094 21.266 1 95.69 488 ASP A CA 1
ATOM 3708 C C . ASP A 1 488 ? 12.211 15.516 19.797 1 95.69 488 ASP A C 1
ATOM 3710 O O . ASP A 1 488 ? 11.453 14.992 18.984 1 95.69 488 ASP A O 1
ATOM 3714 N N . ALA A 1 489 ? 13.125 16.438 19.516 1 97.31 489 ALA A N 1
ATOM 3715 C CA . ALA A 1 489 ? 13.234 17 18.172 1 97.31 489 ALA A CA 1
ATOM 3716 C C . ALA A 1 489 ? 14.391 16.344 17.406 1 97.31 489 ALA A C 1
ATOM 3718 O O . ALA A 1 489 ? 15.516 16.281 17.906 1 97.31 489 ALA A O 1
ATOM 3719 N N . ARG A 1 490 ? 14.055 15.898 16.203 1 98 490 ARG A N 1
ATOM 3720 C CA . ARG A 1 490 ? 15.055 15.258 15.367 1 98 490 ARG A CA 1
ATOM 3721 C C . ARG A 1 490 ? 14.906 15.695 13.914 1 98 490 ARG A C 1
ATOM 3723 O O . ARG A 1 490 ? 13.789 15.938 13.445 1 98 490 ARG A O 1
ATOM 3730 N N . VAL A 1 491 ? 16.047 15.797 13.25 1 98.38 491 VAL A N 1
ATOM 3731 C CA . VAL A 1 491 ? 16 16.172 11.844 1 98.38 491 VAL A CA 1
ATOM 3732 C C . VAL A 1 491 ? 16.375 14.969 10.977 1 98.38 491 VAL A C 1
ATOM 3734 O O . VAL A 1 491 ? 17.219 14.156 11.359 1 98.38 491 VAL A O 1
ATOM 3737 N N . TYR A 1 492 ? 15.727 14.883 9.852 1 98 492 TYR A N 1
ATOM 3738 C CA . TYR A 1 492 ? 15.891 13.812 8.875 1 98 492 TYR A CA 1
ATOM 3739 C C . TYR A 1 492 ? 16.125 14.375 7.477 1 98 492 TYR A C 1
ATOM 3741 O O . TYR A 1 492 ? 15.578 15.422 7.125 1 98 492 TYR A O 1
ATOM 3749 N N . PRO A 1 493 ? 16.906 13.648 6.645 1 96.81 493 PRO A N 1
ATOM 3750 C CA . PRO A 1 493 ? 17.094 14.125 5.273 1 96.81 493 PRO A CA 1
ATOM 3751 C C . PRO A 1 493 ? 15.797 14.078 4.457 1 96.81 493 PRO A C 1
ATOM 3753 O O . PRO A 1 493 ? 15.039 13.117 4.562 1 96.81 493 PRO A O 1
ATOM 3756 N N . SER A 1 494 ? 15.539 15.102 3.666 1 95.25 494 SER A N 1
ATOM 3757 C CA . SER A 1 494 ? 14.367 15.117 2.799 1 95.25 494 SER A CA 1
ATOM 3758 C C . SER A 1 494 ? 14.719 14.672 1.383 1 95.25 494 SER A C 1
ATOM 3760 O O . SER A 1 494 ? 13.836 14.523 0.537 1 95.25 494 SER A O 1
ATOM 3762 N N . ASN A 1 495 ? 15.953 14.508 1.109 1 89.19 495 ASN A N 1
ATOM 3763 C CA . ASN A 1 495 ? 16.516 14.102 -0.176 1 89.19 495 ASN A CA 1
ATOM 3764 C C . ASN A 1 495 ? 16.344 15.188 -1.232 1 89.19 495 ASN A C 1
ATOM 3766 O O . ASN A 1 495 ? 16.141 14.891 -2.41 1 89.19 495 ASN A O 1
ATOM 3770 N N . LEU A 1 496 ? 16.188 16.453 -0.821 1 96.31 496 LEU A N 1
ATOM 3771 C CA . LEU A 1 496 ? 16.297 17.641 -1.667 1 96.31 496 LEU A CA 1
ATOM 3772 C C . LEU A 1 496 ? 17.672 18.297 -1.505 1 96.31 496 LEU A C 1
ATOM 3774 O O . LEU A 1 496 ? 18.078 18.609 -0.386 1 96.31 496 LEU A O 1
ATOM 3778 N N . ASN A 1 497 ? 18.375 18.328 -2.598 1 94.56 497 ASN A N 1
ATOM 3779 C CA . ASN A 1 497 ? 19.719 18.875 -2.521 1 94.56 497 ASN A CA 1
ATOM 3780 C C . ASN A 1 497 ? 20.062 19.703 -3.756 1 94.56 497 ASN A C 1
ATOM 3782 O O . ASN A 1 497 ? 19.469 19.516 -4.82 1 94.56 497 ASN A O 1
ATOM 3786 N N . LYS A 1 498 ? 20.922 20.641 -3.533 1 92.88 498 LYS A N 1
ATOM 3787 C CA . LYS A 1 498 ? 21.484 21.5 -4.574 1 92.88 498 LYS A CA 1
ATOM 3788 C C . LYS A 1 498 ? 22.938 21.828 -4.277 1 92.88 498 LYS A C 1
ATOM 3790 O O . LYS A 1 498 ? 23.234 22.516 -3.301 1 92.88 498 LYS A O 1
ATOM 3795 N N . LYS A 1 499 ? 23.766 21.391 -5.191 1 87.5 499 LYS A N 1
ATOM 3796 C CA . LYS A 1 499 ? 25.203 21.656 -5.027 1 87.5 499 LYS A CA 1
ATOM 3797 C C . LYS A 1 499 ? 25.672 21.203 -3.648 1 87.5 499 LYS A C 1
ATOM 3799 O O . LYS A 1 499 ? 25.469 20.062 -3.252 1 87.5 499 LYS A O 1
ATOM 3804 N N . SER A 1 500 ? 26.125 21.969 -2.785 1 91.69 500 SER A N 1
ATOM 3805 C CA . SER A 1 500 ? 26.688 21.656 -1.476 1 91.69 500 SE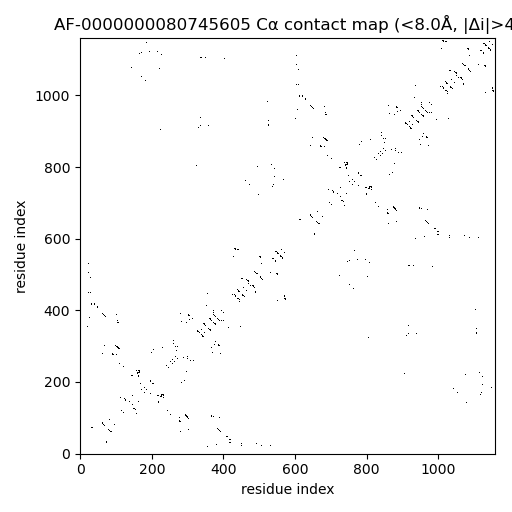R A CA 1
ATOM 3806 C C . SER A 1 500 ? 25.703 21.969 -0.36 1 91.69 500 SER A C 1
ATOM 3808 O O . SER A 1 500 ? 26.094 22.312 0.757 1 91.69 500 SER A O 1
ATOM 3810 N N . GLN A 1 501 ? 24.406 21.969 -0.711 1 96.56 501 GLN A N 1
ATOM 3811 C CA . GLN A 1 501 ? 23.359 22.203 0.276 1 96.56 501 GLN A CA 1
ATOM 3812 C C . GLN A 1 501 ? 22.375 21.031 0.32 1 96.56 501 GLN A C 1
ATOM 3814 O O . GLN A 1 501 ? 22.031 20.469 -0.72 1 96.56 501 GLN A O 1
ATOM 3819 N N . THR A 1 502 ? 22.047 20.656 1.466 1 96.69 502 THR A N 1
ATOM 3820 C CA . THR A 1 502 ? 21.094 19.562 1.637 1 96.69 502 THR A CA 1
ATOM 3821 C C . THR A 1 502 ? 19.984 19.984 2.607 1 96.69 502 THR A C 1
ATOM 3823 O O . THR A 1 502 ? 20.266 20.531 3.672 1 96.69 502 THR A O 1
ATOM 3826 N N . ALA A 1 503 ? 18.734 19.688 2.24 1 98.12 503 ALA A N 1
ATOM 3827 C CA . ALA A 1 503 ? 17.578 20.016 3.07 1 98.12 503 ALA A CA 1
ATOM 3828 C C . ALA A 1 503 ? 17.25 18.891 4.043 1 98.12 503 ALA A C 1
ATOM 3830 O O . ALA A 1 503 ? 17.328 17.719 3.684 1 98.12 503 ALA A O 1
ATOM 3831 N N . TRP A 1 504 ? 16.984 19.25 5.215 1 98.38 504 TRP A N 1
ATOM 3832 C CA . TRP A 1 504 ? 16.516 18.359 6.273 1 98.38 504 TRP A CA 1
ATOM 3833 C C . TRP A 1 504 ? 15.227 18.891 6.891 1 98.38 504 TRP A C 1
ATOM 3835 O O . TRP A 1 504 ? 15 20.109 6.91 1 98.38 504 TRP A O 1
ATOM 3845 N N . ARG A 1 505 ? 14.359 18.016 7.332 1 98.19 505 ARG A N 1
ATOM 3846 C CA . ARG A 1 505 ? 13.125 18.391 8.008 1 98.19 505 ARG A CA 1
ATOM 3847 C C . ARG A 1 505 ? 13.094 17.844 9.438 1 98.19 505 ARG A C 1
ATOM 3849 O O . ARG A 1 505 ? 13.508 16.719 9.688 1 98.19 505 ARG A O 1
ATOM 3856 N N . ALA A 1 506 ? 12.617 18.656 10.32 1 98.19 506 ALA A N 1
ATOM 3857 C CA . ALA A 1 506 ? 12.523 18.25 11.719 1 98.19 506 ALA A CA 1
ATOM 3858 C C . ALA A 1 506 ? 11.148 17.656 12.023 1 98.19 506 ALA A C 1
ATOM 3860 O O . ALA A 1 506 ? 10.148 18.031 11.414 1 98.19 506 ALA A O 1
ATOM 3861 N N . VAL A 1 507 ? 11.133 16.688 12.875 1 97.44 507 VAL A N 1
ATOM 3862 C CA . VAL A 1 507 ? 9.953 16.203 13.578 1 97.44 507 VAL A CA 1
ATOM 3863 C C . VAL A 1 507 ? 10.062 16.547 15.062 1 97.44 507 VAL A C 1
ATOM 3865 O O . VAL A 1 507 ? 11.07 16.234 15.703 1 97.44 507 VAL A O 1
ATOM 3868 N N . PHE A 1 508 ? 9.078 17.281 15.555 1 96.62 508 PHE A N 1
ATOM 3869 C CA . PHE A 1 508 ? 9.031 17.641 16.969 1 96.62 508 PHE A CA 1
ATOM 3870 C C . PHE A 1 508 ? 8.039 16.766 17.719 1 96.62 508 PHE A C 1
ATOM 3872 O O . PHE A 1 508 ? 6.852 17.094 17.797 1 96.62 508 PHE A O 1
ATOM 3879 N N . ASP A 1 509 ? 8.555 15.688 18.25 1 93.88 509 ASP A N 1
ATOM 3880 C CA . ASP A 1 509 ? 7.691 14.812 19.047 1 93.88 509 ASP A CA 1
ATOM 3881 C C . ASP A 1 509 ? 7.402 15.422 20.422 1 93.88 509 ASP A C 1
ATOM 3883 O O . ASP A 1 509 ? 8.32 15.633 21.219 1 93.88 509 ASP A O 1
ATOM 3887 N N . ARG A 1 510 ? 6.211 15.609 20.688 1 92.19 510 ARG A N 1
ATOM 3888 C CA . ARG A 1 510 ? 5.855 16.328 21.906 1 92.19 510 ARG A CA 1
ATOM 3889 C C . ARG A 1 510 ? 5.176 15.391 22.906 1 92.19 510 ARG A C 1
ATOM 3891 O O . ARG A 1 510 ? 4.621 15.844 23.906 1 92.19 510 ARG A O 1
ATOM 3898 N N . THR A 1 511 ? 5.113 14.078 22.625 1 90.75 511 THR A N 1
ATOM 3899 C CA . THR A 1 511 ? 4.578 13.086 23.547 1 90.75 511 THR A CA 1
ATOM 3900 C C . THR A 1 511 ? 5.617 12.008 23.844 1 90.75 511 THR A C 1
ATOM 3902 O O . THR A 1 511 ? 6.387 11.625 22.953 1 90.75 511 THR A O 1
ATOM 3905 N N . ASN A 1 512 ? 5.582 11.523 25.094 1 90.31 512 ASN A N 1
ATOM 3906 C CA . ASN A 1 512 ? 6.523 10.469 25.453 1 90.31 512 ASN A CA 1
ATOM 3907 C C . ASN A 1 512 ? 5.949 9.078 25.188 1 90.31 512 ASN 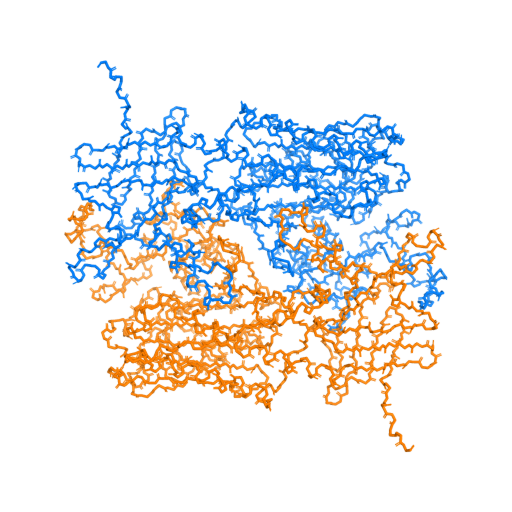A C 1
ATOM 3909 O O . ASN A 1 512 ? 4.785 8.953 24.812 1 90.31 512 ASN A O 1
ATOM 3913 N N . SER A 1 513 ? 6.789 8.086 25.438 1 89.69 513 SER A N 1
ATOM 3914 C CA . SER A 1 513 ? 6.438 6.711 25.078 1 89.69 513 SER A CA 1
ATOM 3915 C C . SER A 1 513 ? 5.262 6.211 25.906 1 89.69 513 SER A C 1
ATOM 3917 O O . SER A 1 513 ? 4.449 5.414 25.438 1 89.69 513 SER A O 1
ATOM 3919 N N . THR A 1 514 ? 5.148 6.664 27.141 1 92.31 514 THR A N 1
ATOM 3920 C CA . THR A 1 514 ? 4.051 6.242 28 1 92.31 514 THR A CA 1
ATOM 3921 C C . THR A 1 514 ? 2.719 6.773 27.484 1 92.31 514 THR A C 1
ATOM 3923 O O . THR A 1 514 ? 1.739 6.031 27.406 1 92.31 514 THR A O 1
ATOM 3926 N N . ALA A 1 515 ? 2.754 8.023 27.156 1 91.31 515 ALA A N 1
ATOM 3927 C CA . ALA A 1 515 ? 1.546 8.633 26.609 1 91.31 515 ALA A CA 1
ATOM 3928 C C . ALA A 1 515 ? 1.149 7.988 25.281 1 91.31 515 ALA A C 1
ATOM 3930 O O . ALA A 1 515 ? -0.031 7.719 25.047 1 91.31 515 ALA A O 1
ATOM 3931 N N . ASP A 1 516 ? 2.082 7.734 24.438 1 92.25 516 ASP A N 1
ATOM 3932 C CA . ASP A 1 516 ? 1.818 7.098 23.141 1 92.25 516 ASP A CA 1
ATOM 3933 C C . ASP A 1 516 ? 1.216 5.707 23.328 1 92.25 516 ASP A C 1
ATOM 3935 O O . ASP A 1 516 ? 0.261 5.34 22.641 1 92.25 516 ASP A O 1
ATOM 3939 N N . ALA A 1 517 ? 1.808 4.957 24.25 1 93.31 517 ALA A N 1
ATOM 3940 C CA . ALA A 1 517 ? 1.326 3.602 24.516 1 93.31 517 ALA A CA 1
ATOM 3941 C C . ALA A 1 517 ? -0.118 3.615 25 1 93.31 517 ALA A C 1
ATOM 3943 O O . ALA A 1 517 ? -0.902 2.723 24.672 1 93.31 517 ALA A O 1
ATOM 3944 N N . GLU A 1 518 ? -0.427 4.574 25.812 1 93.81 518 GLU A N 1
ATOM 3945 C CA . GLU A 1 518 ? -1.793 4.699 26.312 1 93.81 518 GLU A CA 1
ATOM 3946 C C . GLU A 1 518 ? -2.777 4.941 25.172 1 93.81 518 GLU A C 1
ATOM 3948 O O . GLU A 1 518 ? -3.826 4.297 25.109 1 93.81 518 GLU A O 1
ATOM 3953 N N . TYR A 1 519 ? -2.439 5.77 24.312 1 92.19 519 TYR A N 1
ATOM 3954 C CA . TYR A 1 519 ? -3.314 6.043 23.188 1 92.19 519 TYR A CA 1
ATOM 3955 C C . TYR A 1 519 ? -3.4 4.84 22.25 1 92.19 519 TYR A C 1
ATOM 3957 O O . TYR A 1 519 ? -4.488 4.461 21.812 1 92.19 519 TYR A O 1
ATOM 3965 N N . ASP A 1 520 ? -2.275 4.254 21.953 1 94.44 520 ASP A N 1
ATOM 3966 C CA . ASP A 1 520 ? -2.225 3.119 21.047 1 94.44 520 ASP A CA 1
ATOM 3967 C C . ASP A 1 520 ? -3.045 1.947 21.578 1 94.44 520 ASP A C 1
ATOM 3969 O O . ASP A 1 520 ? -3.641 1.195 20.797 1 94.44 520 ASP A O 1
ATOM 3973 N N . SER A 1 521 ? -3.119 1.8 22.875 1 95.12 521 SER A N 1
ATOM 3974 C CA . SER A 1 521 ? -3.854 0.687 23.469 1 95.12 521 SER A CA 1
ATOM 3975 C C . SER A 1 521 ? -5.355 0.827 23.234 1 95.12 521 SER A C 1
ATOM 3977 O O . SER A 1 521 ? -6.094 -0.155 23.328 1 95.12 521 SER A O 1
ATOM 3979 N N . ALA A 1 522 ? -5.758 2.061 22.922 1 94.06 522 ALA A N 1
ATOM 3980 C CA . ALA A 1 522 ? -7.18 2.322 22.703 1 94.06 522 ALA A CA 1
ATOM 3981 C C . ALA A 1 522 ? -7.547 2.193 21.234 1 94.06 522 ALA A C 1
ATOM 3983 O O . ALA A 1 522 ? -8.719 2.299 20.859 1 94.06 522 ALA A O 1
ATOM 3984 N N . LEU A 1 523 ? -6.605 1.97 20.375 1 96.06 523 LEU A N 1
ATOM 3985 C CA . LEU A 1 523 ? -6.832 1.939 18.938 1 96.06 523 LEU A CA 1
ATOM 3986 C C . LEU A 1 523 ? -6.812 0.507 18.406 1 96.06 523 LEU A C 1
ATOM 3988 O O . LEU A 1 523 ? -6.004 -0.309 18.859 1 96.06 523 LEU A O 1
ATOM 3992 N N . PHE A 1 524 ? -7.652 0.216 17.438 1 97.19 524 PHE A N 1
ATOM 3993 C CA . PHE A 1 524 ? -7.664 -1.112 16.844 1 97.19 524 PHE A CA 1
ATOM 3994 C C . PHE A 1 524 ? -6.516 -1.27 15.852 1 97.19 524 PHE A C 1
ATOM 3996 O O . PHE A 1 524 ? -6.133 -2.391 15.516 1 97.19 524 PHE A O 1
ATOM 4003 N N . PHE A 1 525 ? -5.977 -0.189 15.32 1 97.31 525 PHE A N 1
ATOM 4004 C CA . PHE A 1 525 ? -4.906 -0.269 14.336 1 97.31 525 PHE A CA 1
ATOM 4005 C C . PHE A 1 525 ? -3.553 0.004 14.984 1 97.31 525 PHE A C 1
ATOM 4007 O O . PHE A 1 525 ? -3.461 0.776 15.938 1 97.31 525 PHE A O 1
ATOM 4014 N N . LYS A 1 526 ? -2.582 -0.603 14.422 1 94.12 526 LYS A N 1
ATOM 4015 C CA . LYS A 1 526 ? -1.275 -0.678 15.07 1 94.12 526 LYS A CA 1
ATOM 4016 C C . LYS A 1 526 ? -0.465 0.591 14.82 1 94.12 526 LYS A C 1
ATOM 4018 O O . LYS A 1 526 ? -0.451 1.118 13.703 1 94.12 526 LYS A O 1
ATOM 4023 N N . ASP A 1 527 ? 0.161 1.16 15.875 1 93.56 527 ASP A N 1
ATOM 4024 C CA . ASP A 1 527 ? 1.088 2.287 15.836 1 93.56 527 ASP A CA 1
ATOM 4025 C C . ASP A 1 527 ? 0.39 3.555 15.344 1 93.56 527 ASP A C 1
ATOM 4027 O O . ASP A 1 527 ? 0.901 4.25 14.469 1 93.56 527 ASP A O 1
ATOM 4031 N N . GLY A 1 528 ? -0.72 3.803 15.961 1 92.88 528 GLY A N 1
ATOM 4032 C CA . GLY A 1 528 ? -1.538 4.922 15.531 1 92.88 528 GLY A CA 1
ATOM 4033 C C . GLY A 1 528 ? -0.959 6.27 15.914 1 92.88 528 GLY A C 1
ATOM 4034 O O . GLY A 1 528 ? -1.317 7.297 15.328 1 92.88 528 GLY A O 1
ATOM 4035 N N . THR A 1 529 ? -0.052 6.305 16.828 1 93.25 529 THR A N 1
ATOM 4036 C CA . THR A 1 529 ? 0.516 7.566 17.281 1 93.25 529 THR A CA 1
ATOM 4037 C C . THR A 1 529 ? 1.696 7.98 16.406 1 93.25 529 THR A C 1
ATOM 4039 O O . THR A 1 529 ? 2.148 9.125 16.469 1 93.25 529 THR A O 1
ATOM 4042 N N . CYS A 1 530 ? 2.219 7.051 15.617 1 94.06 530 CYS A N 1
ATOM 4043 C CA . CYS A 1 530 ? 3.309 7.379 14.703 1 94.06 530 CYS A CA 1
ATOM 4044 C C . CYS A 1 530 ? 2.771 7.965 13.398 1 94.06 530 CYS A C 1
ATOM 4046 O O . CYS A 1 530 ? 2.557 7.234 12.43 1 94.06 530 CYS A O 1
ATOM 4048 N N . GLN A 1 531 ? 2.611 9.266 13.367 1 93.56 531 GLN A N 1
ATOM 4049 C CA . GLN A 1 531 ? 1.953 9.953 12.258 1 93.56 531 GLN A CA 1
ATOM 4050 C C . GLN A 1 531 ? 2.797 11.117 11.758 1 93.56 531 GLN A C 1
ATOM 4052 O O . GLN A 1 531 ? 2.291 12.227 11.586 1 93.56 531 GLN A O 1
ATOM 4057 N N . THR A 1 532 ? 4.012 10.859 11.477 1 95.06 532 THR A N 1
ATOM 4058 C CA . THR A 1 532 ? 4.922 11.914 11.039 1 95.06 532 THR A CA 1
ATOM 4059 C C . THR A 1 532 ? 4.43 12.562 9.75 1 95.06 532 THR A C 1
ATOM 4061 O O . THR A 1 532 ? 4.656 13.75 9.508 1 95.06 532 THR A O 1
ATOM 4064 N N . TRP A 1 533 ? 3.637 11.844 8.906 1 95.06 533 TRP A N 1
ATOM 4065 C CA . TRP A 1 533 ? 3.129 12.383 7.652 1 95.06 533 TRP A CA 1
ATOM 4066 C C . TRP A 1 533 ? 2.094 13.477 7.906 1 95.06 533 TRP A C 1
ATOM 4068 O O . TRP A 1 533 ? 1.818 14.297 7.027 1 95.06 533 TRP A O 1
ATOM 4078 N N . PHE A 1 534 ? 1.554 13.602 9.203 1 93.81 534 PHE A N 1
ATOM 4079 C CA . PHE A 1 534 ? 0.642 14.656 9.625 1 93.81 534 PHE A CA 1
ATOM 4080 C C . PHE A 1 534 ? 1.401 15.789 10.312 1 93.81 534 PHE A C 1
ATOM 4082 O O . PHE A 1 534 ? 0.89 16.906 10.438 1 93.81 534 PHE A O 1
ATOM 4089 N N . GLN A 1 535 ? 2.639 15.531 10.75 1 93.19 535 GLN A N 1
ATOM 4090 C CA . GLN A 1 535 ? 3.277 16.422 11.719 1 93.19 535 GLN A CA 1
ATOM 4091 C C . GLN A 1 535 ? 4.238 17.375 11.031 1 93.19 535 GLN A C 1
ATOM 4093 O O . GLN A 1 535 ? 4.504 18.469 11.539 1 93.19 535 GLN A O 1
ATOM 4098 N N . GLN A 1 536 ? 4.68 17.047 9.93 1 95.75 536 GLN A N 1
ATOM 4099 C CA . GLN A 1 536 ? 5.676 17.875 9.266 1 95.75 536 GLN A CA 1
ATOM 4100 C C . GLN A 1 536 ? 5.02 19.062 8.562 1 95.75 536 GLN A C 1
ATOM 4102 O O . GLN A 1 536 ? 3.857 18.984 8.156 1 95.75 536 GLN A O 1
ATOM 4107 N N . ASP A 1 537 ? 5.734 20.172 8.508 1 97 537 ASP A N 1
ATOM 4108 C CA . ASP A 1 537 ? 5.43 21.328 7.684 1 97 537 ASP A CA 1
ATOM 4109 C C . ASP A 1 537 ? 4.211 22.078 8.219 1 97 537 ASP A C 1
ATOM 4111 O O . ASP A 1 537 ? 3.535 22.797 7.473 1 97 537 ASP A O 1
ATOM 4115 N N . ARG A 1 538 ? 3.951 22.031 9.523 1 94.19 538 ARG A N 1
ATOM 4116 C CA . ARG A 1 538 ? 2.738 22.625 10.086 1 94.19 538 ARG A CA 1
ATOM 4117 C C . ARG A 1 538 ? 3.01 24.031 10.609 1 94.19 538 ARG A C 1
ATOM 4119 O O . ARG A 1 538 ? 2.121 24.891 10.594 1 94.19 538 ARG A O 1
ATOM 4126 N N . MET A 1 539 ? 4.18 24.281 11.086 1 95.5 539 MET A N 1
ATOM 4127 C CA . MET A 1 539 ? 4.539 25.609 11.594 1 95.5 539 MET A CA 1
ATOM 4128 C C . MET A 1 539 ? 5.23 26.422 10.508 1 95.5 539 MET A C 1
ATOM 4130 O O . MET A 1 539 ? 6.402 26.203 10.211 1 95.5 539 MET A O 1
ATOM 4134 N N . VAL A 1 540 ? 4.5 27.391 10.039 1 96.62 540 VAL A N 1
ATOM 4135 C CA . VAL A 1 540 ? 4.965 28.172 8.898 1 96.62 540 VAL A CA 1
ATOM 4136 C C . VAL A 1 540 ? 4.957 29.656 9.242 1 96.62 540 VAL A C 1
ATOM 4138 O O . VAL A 1 540 ? 4.043 30.141 9.914 1 96.62 540 VAL A O 1
ATOM 4141 N N . TYR A 1 541 ? 5.992 30.391 8.859 1 97.06 541 TYR A N 1
ATOM 4142 C CA . TYR A 1 541 ? 6.145 31.828 9.047 1 97.06 541 TYR A CA 1
ATOM 4143 C C . TYR A 1 541 ? 6.66 32.5 7.777 1 97.06 541 TYR A C 1
ATOM 4145 O O . TYR A 1 541 ? 7.758 32.188 7.312 1 97.06 541 TYR A O 1
ATOM 4153 N N . ASP A 1 542 ? 5.801 33.406 7.203 1 97.19 542 ASP A N 1
ATOM 4154 C CA . ASP A 1 542 ? 6.148 34.094 5.961 1 97.19 542 ASP A CA 1
ATOM 4155 C C . ASP A 1 542 ? 6.496 33.094 4.859 1 97.19 542 ASP A C 1
ATOM 4157 O O . ASP A 1 542 ? 7.574 33.188 4.266 1 97.19 542 ASP A O 1
ATOM 4161 N N . TYR A 1 543 ? 5.68 32 4.699 1 96.62 543 TYR A N 1
ATOM 4162 C CA . TYR A 1 543 ? 5.668 30.969 3.688 1 96.62 543 TYR A CA 1
ATOM 4163 C C . TYR A 1 543 ? 6.734 29.906 3.973 1 96.62 543 TYR A C 1
ATOM 4165 O O . TYR A 1 543 ? 6.766 28.859 3.334 1 96.62 543 TYR A O 1
ATOM 4173 N N . LEU A 1 544 ? 7.574 30.125 4.934 1 97.69 544 LEU A N 1
ATOM 4174 C CA . LEU A 1 544 ? 8.695 29.234 5.195 1 97.69 544 LEU A CA 1
ATOM 4175 C C . LEU A 1 544 ? 8.43 28.375 6.43 1 97.69 544 LEU A C 1
ATOM 4177 O O . LEU A 1 544 ? 7.996 28.891 7.465 1 97.69 544 LEU A O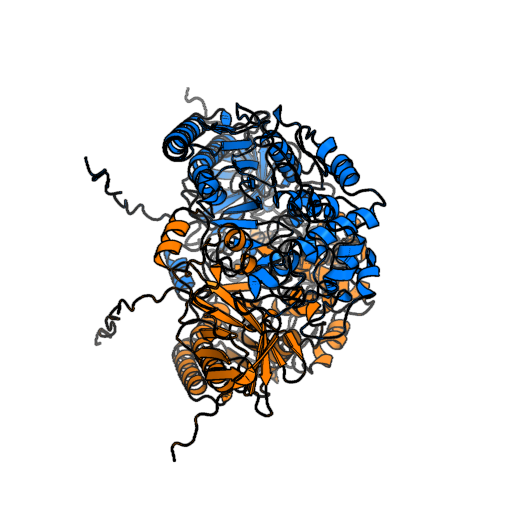 1
ATOM 4181 N N . PRO A 1 545 ? 8.648 27.078 6.363 1 97.88 545 PRO A N 1
ATOM 4182 C CA . PRO A 1 545 ? 8.398 26.188 7.5 1 97.88 545 PRO A CA 1
ATOM 4183 C C . PRO A 1 545 ? 9.484 26.266 8.57 1 97.88 545 PRO A C 1
ATOM 4185 O O . PRO A 1 545 ? 10.672 26.359 8.234 1 97.88 545 PRO A O 1
ATOM 4188 N N . LEU A 1 546 ? 9.102 26.188 9.844 1 98.06 546 LEU A N 1
ATOM 4189 C CA . LEU A 1 546 ? 10.047 26.25 10.953 1 98.06 546 LEU A CA 1
ATOM 4190 C C . LEU A 1 546 ? 10.867 24.969 11.039 1 98.06 546 LEU A C 1
ATOM 4192 O O . LEU A 1 546 ? 11.93 24.938 11.664 1 98.06 546 LEU A O 1
ATOM 4196 N N . ASP A 1 547 ? 10.375 23.906 10.406 1 98.12 547 ASP A N 1
ATOM 4197 C CA . ASP A 1 547 ? 11.031 22.609 10.562 1 98.12 547 ASP A CA 1
ATOM 4198 C C . ASP A 1 547 ? 12.023 22.359 9.43 1 98.12 547 ASP A C 1
ATOM 4200 O O . ASP A 1 547 ? 12.578 21.266 9.312 1 98.12 547 ASP A O 1
ATOM 4204 N N . LEU A 1 548 ? 12.258 23.328 8.531 1 98.56 548 LEU A N 1
ATOM 4205 C CA . LEU A 1 548 ? 13.219 23.203 7.445 1 98.56 548 LEU A CA 1
ATOM 4206 C C . LEU A 1 548 ? 14.602 23.656 7.887 1 98.56 548 LEU A C 1
ATOM 4208 O O . LEU A 1 548 ? 14.758 24.766 8.391 1 98.56 548 LEU A O 1
ATOM 4212 N N . PHE A 1 549 ? 15.57 22.812 7.727 1 98.81 549 PHE A N 1
ATOM 4213 C CA . PHE A 1 549 ? 16.984 23.125 7.898 1 98.81 549 PHE A CA 1
ATOM 4214 C C . PHE A 1 549 ? 17.766 22.812 6.633 1 98.81 549 PHE A C 1
ATOM 4216 O O . PHE A 1 549 ? 17.578 21.75 6.02 1 98.81 549 PHE A O 1
ATOM 4223 N N . VAL A 1 550 ? 18.609 23.719 6.211 1 98.62 550 VAL A N 1
ATOM 4224 C CA . VAL A 1 550 ? 19.453 23.5 5.043 1 98.62 550 VAL A CA 1
ATOM 4225 C C . VAL A 1 550 ? 20.922 23.516 5.461 1 98.62 550 VAL A C 1
ATOM 4227 O O . VAL A 1 550 ? 21.469 24.562 5.805 1 98.62 550 VAL A O 1
ATOM 4230 N N . PHE A 1 551 ? 21.531 22.406 5.418 1 98.31 551 PHE A N 1
ATOM 4231 C CA . PHE A 1 551 ? 22.953 22.312 5.723 1 98.31 551 PHE A CA 1
ATOM 4232 C C . PHE A 1 551 ? 23.797 22.734 4.523 1 98.31 551 PHE A C 1
ATOM 4234 O O . PHE A 1 551 ? 23.469 22.391 3.383 1 98.31 551 PHE A O 1
ATOM 4241 N N . VAL A 1 552 ? 24.797 23.5 4.789 1 97.69 552 VAL A N 1
ATOM 4242 C CA . VAL A 1 552 ? 25.812 23.891 3.809 1 97.69 552 VAL A CA 1
ATOM 4243 C C . VAL A 1 552 ? 27.094 23.109 4.043 1 97.69 552 VAL A C 1
ATOM 4245 O O . VAL A 1 552 ? 27.719 23.219 5.102 1 97.69 552 VAL A O 1
ATOM 4248 N N . GLU A 1 553 ? 27.391 22.406 3.027 1 94.81 553 GLU A N 1
ATOM 4249 C CA . GLU A 1 553 ? 28.516 21.484 3.193 1 94.81 553 GLU A CA 1
ATOM 4250 C C . GLU A 1 553 ? 29.766 21.984 2.463 1 94.81 553 GLU A C 1
ATOM 4252 O O . GLU A 1 553 ? 29.656 22.562 1.381 1 94.81 553 GLU A O 1
ATOM 4257 N N . GLY A 1 554 ? 30.891 21.75 3.078 1 90.5 554 GLY A N 1
ATOM 4258 C CA . GLY A 1 554 ? 32.156 22.062 2.447 1 90.5 554 GLY A CA 1
ATOM 4259 C C . GLY A 1 554 ? 32.688 20.953 1.562 1 90.5 554 GLY A C 1
ATOM 4260 O O . GLY A 1 554 ? 31.906 20.141 1.057 1 90.5 554 GLY A O 1
ATOM 4261 N N . GLU A 1 555 ? 33.969 20.938 1.201 1 81.81 555 GLU A N 1
ATOM 4262 C CA . GLU A 1 555 ? 34.625 20.062 0.229 1 81.81 555 GLU A CA 1
ATOM 4263 C C . GLU A 1 555 ? 34.469 18.594 0.633 1 81.81 555 GLU A C 1
ATOM 4265 O O . GLU A 1 555 ? 34.312 17.734 -0.221 1 81.81 555 GLU A O 1
ATOM 4270 N N . GLU A 1 556 ? 34.469 18.25 1.805 1 80.31 556 GLU A N 1
ATOM 4271 C CA . GLU A 1 556 ? 34.469 16.828 2.172 1 80.31 556 GLU A CA 1
ATOM 4272 C C . GLU A 1 556 ? 33.062 16.406 2.637 1 80.31 556 GLU A C 1
ATOM 4274 O O . GLU A 1 556 ? 32.906 15.336 3.238 1 80.31 556 GLU A O 1
ATOM 4279 N N . GLY A 1 557 ? 32.125 17.25 2.365 1 86.56 557 GLY A N 1
ATOM 4280 C CA . GLY A 1 557 ? 30.766 16.875 2.748 1 86.56 557 GLY A CA 1
ATOM 4281 C C . GLY A 1 557 ? 30.453 17.156 4.207 1 86.56 557 GLY A C 1
ATOM 4282 O O . GLY A 1 557 ? 29.438 16.719 4.727 1 86.56 557 GLY A O 1
ATOM 4283 N N . VAL A 1 558 ? 31.375 17.781 4.84 1 93.25 558 VAL A N 1
ATOM 4284 C CA . VAL A 1 558 ? 31.188 18.141 6.238 1 93.25 558 VAL A CA 1
ATOM 4285 C C . VAL A 1 558 ? 30.469 19.5 6.32 1 93.25 558 VAL A C 1
ATOM 4287 O O . VAL A 1 558 ? 30.844 20.438 5.625 1 93.25 558 VAL A O 1
ATOM 4290 N N . SER A 1 559 ? 29.5 19.516 7.172 1 96.44 559 SER A N 1
ATOM 4291 C CA . SER A 1 559 ? 28.688 20.734 7.297 1 96.44 559 SER A CA 1
ATOM 4292 C C . SER A 1 559 ? 29.516 21.891 7.863 1 96.44 559 SER A C 1
ATOM 4294 O O . SER A 1 559 ? 30.234 21.719 8.844 1 96.44 559 SER A O 1
ATOM 4296 N N . GLU A 1 560 ? 29.422 23.047 7.219 1 97.38 560 GLU A N 1
ATOM 4297 C CA . GLU A 1 560 ? 30.078 24.266 7.68 1 97.38 560 GLU A CA 1
ATOM 4298 C C . GLU A 1 560 ? 29.062 25.234 8.305 1 97.38 560 GLU A C 1
ATOM 4300 O O . GLU A 1 560 ? 29.438 26.094 9.109 1 97.38 560 GLU A O 1
ATOM 4305 N N . ALA A 1 561 ? 27.891 25.062 7.902 1 98.25 561 ALA A N 1
ATOM 4306 C CA . ALA A 1 561 ? 26.828 25.938 8.398 1 98.25 561 ALA A CA 1
ATOM 4307 C C . ALA A 1 561 ? 25.469 25.266 8.258 1 98.25 561 ALA A C 1
ATOM 4309 O O . ALA A 1 561 ? 25.328 24.266 7.543 1 98.25 561 ALA A O 1
ATOM 4310 N N . VAL A 1 562 ? 24.531 25.734 8.938 1 98.75 562 VAL A N 1
ATOM 4311 C CA . VAL A 1 562 ? 23.141 25.312 8.797 1 98.75 562 VAL A CA 1
ATOM 4312 C C . VAL A 1 562 ? 22.234 26.547 8.758 1 98.75 562 VAL A C 1
ATOM 4314 O O . VAL A 1 562 ? 22.375 27.453 9.57 1 98.75 562 VAL A O 1
ATOM 4317 N N . ARG A 1 563 ? 21.375 26.562 7.781 1 98.5 563 ARG A N 1
ATOM 4318 C CA . ARG A 1 563 ? 20.406 27.641 7.629 1 98.5 563 ARG A CA 1
ATOM 4319 C C . ARG A 1 563 ? 19.031 27.234 8.172 1 98.5 563 ARG A C 1
ATOM 4321 O O . ARG A 1 563 ? 18.594 26.094 7.977 1 98.5 563 ARG A O 1
ATOM 4328 N N . SER A 1 564 ? 18.422 28.109 8.891 1 98.5 564 SER A N 1
ATOM 4329 C CA . SER A 1 564 ? 17 28.062 9.227 1 98.5 564 SER A CA 1
ATOM 4330 C C . SER A 1 564 ? 16.234 29.188 8.523 1 98.5 564 SER A C 1
ATOM 4332 O O . SER A 1 564 ? 16.094 30.281 9.062 1 98.5 564 SER A O 1
ATOM 4334 N N . PRO A 1 565 ? 15.648 28.828 7.414 1 98.19 565 PRO A N 1
ATOM 4335 C CA . PRO A 1 565 ? 15.117 29.875 6.543 1 98.19 565 PRO A CA 1
ATOM 4336 C C . PRO A 1 565 ? 14 30.688 7.203 1 98.19 565 PRO A C 1
ATOM 4338 O O . PRO A 1 565 ? 13.969 31.922 7.086 1 98.19 565 PRO A O 1
ATOM 4341 N N . ALA A 1 566 ? 13.102 30.062 7.914 1 98.12 566 ALA A N 1
ATOM 4342 C CA . ALA A 1 566 ? 11.984 30.781 8.523 1 98.12 566 ALA A CA 1
ATOM 4343 C C . ALA A 1 566 ? 12.477 31.797 9.547 1 98.12 566 ALA A C 1
ATOM 4345 O O . ALA A 1 566 ? 11.898 32.875 9.68 1 98.12 566 ALA A O 1
ATOM 4346 N N . PHE A 1 567 ? 13.555 31.484 10.234 1 98.44 567 PHE A N 1
ATOM 4347 C CA . PHE A 1 567 ? 14.125 32.375 11.25 1 98.44 567 PHE A CA 1
ATOM 4348 C C . PHE A 1 567 ? 15.125 33.344 10.625 1 98.44 567 PHE A C 1
ATOM 4350 O O . PHE A 1 567 ? 15.617 34.25 11.297 1 98.44 567 PHE A O 1
ATOM 4357 N N . ASN A 1 568 ? 15.438 33.125 9.383 1 97.81 568 ASN A N 1
ATOM 4358 C CA . ASN A 1 568 ? 16.359 33.969 8.625 1 97.81 568 ASN A CA 1
ATOM 4359 C C . ASN A 1 568 ? 17.719 34.062 9.312 1 97.81 568 ASN A C 1
ATOM 4361 O O . ASN A 1 568 ? 18.219 35.188 9.547 1 97.81 568 ASN A O 1
ATOM 4365 N N . VAL A 1 569 ? 18.266 32.938 9.695 1 98.44 569 VAL A N 1
ATOM 4366 C CA . VAL A 1 569 ? 19.609 32.906 10.273 1 98.44 569 VAL A CA 1
ATOM 4367 C C . VAL A 1 569 ? 20.438 31.812 9.57 1 98.44 569 VAL A C 1
ATOM 4369 O O . VAL A 1 569 ? 19.875 30.828 9.062 1 98.44 569 VAL A O 1
ATOM 4372 N N . THR A 1 570 ? 21.641 32 9.422 1 98.5 570 THR A N 1
ATOM 4373 C CA . THR A 1 570 ? 22.656 31.031 9.047 1 98.5 570 THR A CA 1
ATOM 4374 C C . THR A 1 570 ? 23.688 30.875 10.164 1 98.5 570 THR A C 1
ATOM 4376 O O . THR A 1 570 ? 24.359 31.828 10.547 1 98.5 570 THR A O 1
ATOM 4379 N N . LEU A 1 571 ? 23.688 29.75 10.703 1 98.75 571 LEU A N 1
ATOM 4380 C CA . LEU A 1 571 ? 24.594 29.453 11.812 1 98.75 571 LEU A CA 1
ATOM 4381 C C . LEU A 1 571 ? 25.812 28.688 11.336 1 98.75 571 LEU A C 1
ATOM 4383 O O . LEU A 1 571 ? 25.688 27.688 10.617 1 98.75 571 LEU A O 1
ATOM 4387 N N . THR A 1 572 ? 27 29.109 11.719 1 98.38 572 THR A N 1
ATOM 4388 C CA . THR A 1 572 ? 28.25 28.484 11.32 1 98.38 572 THR A CA 1
ATOM 4389 C C . THR A 1 572 ? 28.703 27.453 12.359 1 98.38 572 THR A C 1
ATOM 4391 O O . THR A 1 572 ? 28.578 27.688 13.562 1 98.38 572 THR A O 1
ATOM 4394 N N . LYS A 1 573 ? 29.234 26.406 11.922 1 97.75 573 LYS A N 1
ATOM 4395 C CA . LYS A 1 573 ? 29.719 25.344 12.812 1 97.75 573 LYS A CA 1
ATOM 4396 C C . LYS A 1 573 ? 30.859 25.844 13.688 1 97.75 573 LYS A C 1
ATOM 4398 O O . LYS A 1 573 ? 31.797 26.484 13.195 1 97.75 573 LYS A O 1
ATOM 4403 N N . VAL A 1 574 ? 30.734 25.594 15 1 96.75 574 VAL A N 1
ATOM 4404 C CA . VAL A 1 574 ? 31.766 26.016 15.945 1 96.75 574 VAL A CA 1
ATOM 4405 C C . VAL A 1 574 ? 32.938 25.031 15.898 1 96.75 574 VAL A C 1
ATOM 4407 O O . VAL A 1 574 ? 32.75 23.812 15.984 1 96.75 574 VAL A O 1
ATOM 4410 N N . GLN A 1 575 ? 34.125 25.484 15.531 1 84.81 575 GLN A N 1
ATOM 4411 C CA . GLN A 1 575 ? 35.312 24.641 15.477 1 84.81 575 GLN A CA 1
ATOM 4412 C C . GLN A 1 575 ? 35.812 24.312 16.875 1 84.81 575 GLN A C 1
ATOM 4414 O O . GLN A 1 575 ? 35.719 25.125 17.797 1 84.81 575 GLN A O 1
ATOM 4419 N N . SER A 1 576 ? 35.844 23.125 17.312 1 66.25 576 SER A N 1
ATOM 4420 C CA . SER A 1 576 ? 36.5 22.781 18.578 1 66.25 576 SER A CA 1
ATOM 4421 C C . SER A 1 576 ? 37.875 23.453 18.688 1 66.25 576 SER A C 1
ATOM 4423 O O . SER A 1 576 ? 38.719 23.328 17.781 1 66.25 576 SER A O 1
ATOM 4425 N N . GLY A 1 577 ? 38.062 24.688 19.016 1 48.5 577 GLY A N 1
ATOM 4426 C CA . GLY A 1 577 ? 39.375 25.25 19.328 1 48.5 577 GLY A CA 1
ATOM 4427 C C . GLY A 1 577 ? 40.344 24.234 19.906 1 48.5 577 GLY A C 1
ATOM 4428 O O . GLY A 1 577 ? 39.938 23.297 20.594 1 48.5 577 GLY A O 1
ATOM 4429 N N . SER A 1 578 ? 41.562 24.109 19.219 1 37.94 578 SER A N 1
ATOM 4430 C CA . SER A 1 578 ? 42.75 23.641 19.922 1 37.94 578 SER A CA 1
ATOM 4431 C C . SER A 1 578 ? 42.875 24.297 21.281 1 37.94 578 SER A C 1
ATOM 4433 O O . SER A 1 578 ? 43.031 25.516 21.375 1 37.94 578 SER A O 1
ATOM 4435 N N . ARG A 1 579 ? 42.281 23.984 22.328 1 31.84 579 ARG A N 1
ATOM 4436 C CA . ARG A 1 579 ? 42.906 24.344 23.594 1 31.84 579 ARG A CA 1
ATOM 4437 C C . ARG A 1 579 ? 44.438 24.234 23.484 1 31.84 579 ARG A C 1
ATOM 4439 O O . ARG A 1 579 ? 44.969 23.141 23.281 1 31.84 579 ARG A O 1
ATOM 4446 N N . TYR A 1 580 ? 44.969 25.312 22.812 1 26.77 580 TYR A N 1
ATOM 4447 C CA . TYR A 1 580 ? 46.25 25.578 23.422 1 26.77 580 TYR A CA 1
ATOM 4448 C C . TYR A 1 580 ? 46.125 25.844 24.922 1 26.77 580 TYR A C 1
ATOM 4450 O O . TYR A 1 580 ? 45.156 26.484 25.344 1 26.77 580 TYR A O 1
ATOM 4458 N N . MET B 1 1 ? -13.195 6.047 51.125 1 24.17 1 MET B N 1
ATOM 4459 C CA . MET B 1 1 ? -14.219 5.449 50.281 1 24.17 1 MET B CA 1
ATOM 4460 C C . MET B 1 1 ? -13.664 4.242 49.531 1 24.17 1 MET B C 1
ATOM 4462 O O . MET B 1 1 ? -12.492 4.219 49.156 1 24.17 1 MET B O 1
ATOM 4466 N N . PRO B 1 2 ? -14.344 3.029 49.594 1 28.77 2 PRO B N 1
ATOM 4467 C CA . PRO B 1 2 ? -13.906 1.682 49.219 1 28.77 2 PRO B CA 1
ATOM 4468 C C . PRO B 1 2 ? -13.336 1.613 47.812 1 28.77 2 PRO B C 1
ATOM 4470 O O . PRO B 1 2 ? -13.695 2.432 46.969 1 28.77 2 PRO B O 1
ATOM 4473 N N . SER B 1 3 ? -12.07 1.071 47.781 1 24.67 3 SER B N 1
ATOM 4474 C CA . SER B 1 3 ? -11.094 0.706 46.75 1 24.67 3 SER B CA 1
ATOM 4475 C C . SER B 1 3 ? -11.703 -0.251 45.719 1 24.67 3 SER B C 1
ATOM 4477 O O . SER B 1 3 ? -12.258 -1.287 46.094 1 24.67 3 SER B O 1
ATOM 4479 N N . LEU B 1 4 ? -12.336 0.359 44.625 1 27.83 4 LEU B N 1
ATOM 4480 C CA . LEU B 1 4 ? -12.953 -0.415 43.562 1 27.83 4 LEU B CA 1
ATOM 4481 C C . LEU B 1 4 ? -12.016 -1.514 43.062 1 27.83 4 LEU B C 1
ATOM 4483 O O . LEU B 1 4 ? -11.078 -1.245 42.312 1 27.83 4 LEU B O 1
ATOM 4487 N N . SER B 1 5 ? -11.508 -2.361 44.031 1 23.19 5 SER B N 1
ATOM 4488 C CA . SER B 1 5 ? -10.516 -3.428 43.906 1 23.19 5 SER B CA 1
ATOM 4489 C C . SER B 1 5 ? -10.906 -4.395 42.781 1 23.19 5 SER B C 1
ATOM 4491 O O . SER B 1 5 ? -10.039 -5.004 42.156 1 23.19 5 SER B O 1
ATOM 4493 N N . LYS B 1 6 ? -12.109 -5 42.844 1 26.94 6 LYS B N 1
ATOM 4494 C CA . LYS B 1 6 ? -12.07 -6.434 42.562 1 26.94 6 LYS B CA 1
ATOM 4495 C C . LYS B 1 6 ? -11.727 -6.715 41.125 1 26.94 6 LYS B C 1
ATOM 4497 O O . LYS B 1 6 ? -11.914 -7.832 40.625 1 26.94 6 LYS B O 1
ATOM 4502 N N . ILE B 1 7 ? -11.328 -5.859 40.312 1 22.64 7 ILE B N 1
ATOM 4503 C CA . ILE B 1 7 ? -11.812 -6.172 38.969 1 22.64 7 ILE B CA 1
ATOM 4504 C C . ILE B 1 7 ? -11.086 -7.402 38.438 1 22.64 7 ILE B C 1
ATOM 4506 O O . ILE B 1 7 ? -11.586 -8.086 37.562 1 22.64 7 ILE B O 1
ATOM 4510 N N . ALA B 1 8 ? -9.898 -7.82 38.875 1 27.28 8 ALA B N 1
ATOM 4511 C CA . ALA B 1 8 ? -9.164 -8.445 37.781 1 27.28 8 ALA B CA 1
ATOM 4512 C C . ALA B 1 8 ? -9.672 -9.859 37.531 1 27.28 8 ALA B C 1
ATOM 4514 O O . ALA B 1 8 ? -9.516 -10.75 38.375 1 27.28 8 ALA B O 1
ATOM 4515 N N . ALA B 1 9 ? -10.828 -10.234 37.219 1 28.8 9 ALA B N 1
ATOM 4516 C CA . ALA B 1 9 ? -10.922 -11.656 36.875 1 28.8 9 ALA B CA 1
ATOM 4517 C C . ALA B 1 9 ? -9.727 -12.102 36.062 1 28.8 9 ALA B C 1
ATOM 4519 O O . ALA B 1 9 ? -9.383 -11.469 35.062 1 28.8 9 ALA B O 1
ATOM 4520 N N . VAL B 1 10 ? -8.961 -12.852 36.531 1 26.48 10 VAL B N 1
ATOM 4521 C CA . VAL B 1 10 ? -7.887 -13.625 35.906 1 26.48 10 VAL B CA 1
ATOM 4522 C C . VAL B 1 10 ? -8.414 -14.375 34.688 1 26.48 10 VAL B C 1
ATOM 4524 O O . VAL B 1 10 ? -9.336 -15.188 34.812 1 26.48 10 VAL B O 1
ATOM 4527 N N . ALA B 1 11 ? -8.359 -13.672 33.531 1 29.22 11 ALA B N 1
ATOM 4528 C CA . ALA B 1 11 ? -8.539 -14.414 32.281 1 29.22 11 ALA B CA 1
ATOM 4529 C C . ALA B 1 11 ? -7.73 -15.703 32.281 1 29.22 11 ALA B C 1
ATOM 4531 O O . ALA B 1 11 ? -6.5 -15.672 32.375 1 29.22 11 ALA B O 1
ATOM 4532 N N . ALA B 1 12 ? -8.156 -16.766 32.812 1 29 12 ALA B N 1
ATOM 4533 C CA . ALA B 1 12 ? -7.645 -18.094 32.469 1 29 12 ALA B CA 1
ATOM 4534 C C . ALA B 1 12 ? -7.285 -18.172 30.984 1 29 12 ALA B C 1
ATOM 4536 O O . ALA B 1 12 ? -8.148 -18 30.125 1 29 12 ALA B O 1
ATOM 4537 N N . ALA B 1 13 ? -6.074 -17.969 30.672 1 31.06 13 ALA B N 1
ATOM 4538 C CA . ALA B 1 13 ? -5.504 -18.359 29.375 1 31.06 13 ALA B CA 1
ATOM 4539 C C . ALA B 1 13 ? -5.867 -19.797 29.031 1 31.06 13 ALA B C 1
ATOM 4541 O O . ALA B 1 13 ? -5.355 -20.734 29.641 1 31.06 13 ALA B O 1
ATOM 4542 N N . SER B 1 14 ? -7.074 -20.141 28.891 1 29.69 14 SER B N 1
ATOM 4543 C CA . SER B 1 14 ? -7.152 -21.422 28.203 1 29.69 14 SER B CA 1
ATOM 4544 C C . SER B 1 14 ? -6.215 -21.469 27 1 29.69 14 SER B C 1
ATOM 4546 O O . SER B 1 14 ? -6.27 -20.594 26.141 1 29.69 14 SER B O 1
ATOM 4548 N N . PHE B 1 15 ? -5.039 -22.062 27.219 1 31.73 15 PHE B N 1
ATOM 4549 C CA . PHE B 1 15 ? -4.297 -22.531 26.047 1 31.73 15 PHE B CA 1
ATOM 4550 C C . PHE B 1 15 ? -5.215 -23.266 25.078 1 31.73 15 PHE B C 1
ATOM 4552 O O . PHE B 1 15 ? -5.461 -24.453 25.234 1 31.73 15 PHE B O 1
ATOM 4559 N N . THR B 1 16 ? -6.328 -22.656 24.766 1 33.62 16 THR B N 1
ATOM 4560 C CA . THR B 1 16 ? -6.961 -23.297 23.609 1 33.62 16 THR B CA 1
ATOM 4561 C C . THR B 1 16 ? -5.922 -23.672 22.562 1 33.62 16 THR B C 1
ATOM 4563 O O . THR B 1 16 ? -4.965 -22.938 22.328 1 33.62 16 THR B O 1
ATOM 4566 N N . LEU B 1 17 ? -5.742 -24.906 22.266 1 36.16 17 LEU B N 1
ATOM 4567 C CA . LEU B 1 17 ? -5.105 -25.375 21.047 1 36.16 17 LEU B CA 1
ATOM 4568 C C . LEU B 1 17 ? -5.254 -24.344 19.922 1 36.16 17 LEU B C 1
ATOM 4570 O O . LEU B 1 17 ? -6.371 -23.969 19.562 1 36.16 17 LEU B O 1
ATOM 4574 N N . ILE B 1 18 ? -4.398 -23.453 19.922 1 40.88 18 ILE B N 1
ATOM 4575 C CA . ILE B 1 18 ? -4.344 -22.547 18.781 1 40.88 18 ILE B CA 1
ATOM 4576 C C . ILE B 1 18 ? -4.559 -23.344 17.484 1 40.88 18 ILE B C 1
ATOM 4578 O O . ILE B 1 18 ? -3.68 -24.109 17.078 1 40.88 18 ILE B O 1
ATOM 4582 N N . ASP B 1 19 ? -5.684 -23.938 17.312 1 45.66 19 ASP B N 1
ATOM 4583 C CA . ASP B 1 19 ? -6.008 -24.375 15.961 1 45.66 19 ASP B CA 1
ATOM 4584 C C . ASP B 1 19 ? -5.277 -23.547 14.914 1 45.66 19 ASP B C 1
ATOM 4586 O O . ASP B 1 19 ? -4.988 -22.375 15.141 1 45.66 19 ASP B O 1
ATOM 4590 N N . ALA B 1 20 ? -4.52 -24.219 14.031 1 51.47 20 ALA B N 1
ATOM 4591 C CA . ALA B 1 20 ? -3.758 -23.688 12.898 1 51.47 20 ALA B CA 1
ATOM 4592 C C . ALA B 1 20 ? -4.426 -22.453 12.312 1 51.47 20 ALA B C 1
ATOM 4594 O O . ALA B 1 20 ? -5.59 -22.484 11.914 1 51.47 20 ALA B O 1
ATOM 4595 N N . LYS B 1 21 ? -3.873 -21.312 12.516 1 68.62 21 LYS B N 1
ATOM 4596 C CA . LYS B 1 21 ? -4.344 -20.047 11.992 1 68.62 21 LYS B CA 1
ATOM 4597 C C . LYS B 1 21 ? -4.391 -20.062 10.461 1 68.62 21 LYS B C 1
ATOM 4599 O O . LYS B 1 21 ? -3.361 -20.234 9.805 1 68.62 21 LYS B O 1
ATOM 4604 N N . ALA B 1 22 ? -5.543 -20.297 9.852 1 86.25 22 ALA B N 1
ATOM 4605 C CA . ALA B 1 22 ? -5.77 -20.188 8.406 1 86.25 22 ALA B CA 1
ATOM 4606 C C . ALA B 1 22 ? -5.355 -18.812 7.887 1 86.25 22 ALA B C 1
ATOM 4608 O O . ALA B 1 22 ? -5.434 -17.812 8.609 1 86.25 22 ALA B O 1
ATOM 4609 N N . CYS B 1 23 ? -4.695 -18.844 6.754 1 91.75 23 CYS B N 1
ATOM 4610 C CA . CYS B 1 23 ? -4.375 -17.625 6.031 1 91.75 23 CYS B CA 1
ATOM 4611 C C . CYS B 1 23 ? -5.367 -17.375 4.898 1 91.75 23 CYS B C 1
ATOM 4613 O O . CYS B 1 23 ? -5.156 -17.828 3.775 1 91.75 23 CYS B O 1
ATOM 4615 N N . PRO B 1 24 ? -6.434 -16.672 5.133 1 96.25 24 PRO B N 1
ATOM 4616 C CA . PRO B 1 24 ? -7.371 -16.375 4.047 1 96.25 24 PRO B CA 1
ATOM 4617 C C . PRO B 1 24 ? -6.855 -15.289 3.102 1 96.25 24 PRO B C 1
ATOM 4619 O O . PRO B 1 24 ? -5.91 -14.57 3.438 1 96.25 24 PRO B O 1
ATOM 4622 N N . PRO B 1 25 ? -7.406 -15.258 1.836 1 96.56 25 PRO B N 1
ATOM 4623 C CA . PRO B 1 25 ? -7.152 -14.047 1.058 1 96.56 25 PRO B CA 1
ATOM 4624 C C . PRO B 1 25 ? -7.613 -12.773 1.771 1 96.56 25 PRO B C 1
ATOM 4626 O O . PRO B 1 25 ? -8.539 -12.828 2.59 1 96.56 25 PRO B O 1
ATOM 4629 N N . LEU B 1 26 ? -6.961 -11.703 1.538 1 96.75 26 LEU B N 1
ATOM 4630 C CA . LEU B 1 26 ? -7.422 -10.438 2.105 1 96.75 26 LEU B CA 1
ATOM 4631 C C . LEU B 1 26 ? -8.82 -10.094 1.608 1 96.75 26 LEU B C 1
ATOM 4633 O O . LEU B 1 26 ? -9.117 -10.258 0.423 1 96.75 26 LEU B O 1
ATOM 4637 N N . GLY B 1 27 ? -9.695 -9.641 2.504 1 95.94 27 GLY B N 1
ATOM 4638 C CA . GLY B 1 27 ? -11.055 -9.281 2.125 1 95.94 27 GLY B CA 1
ATOM 4639 C C . GLY B 1 27 ? -12.109 -10.141 2.793 1 95.94 27 GLY B C 1
ATOM 4640 O O . GLY B 1 27 ? -11.852 -10.758 3.826 1 95.94 27 GLY B O 1
ATOM 4641 N N . ALA B 1 28 ? -13.266 -10.195 2.221 1 96.44 28 ALA B N 1
ATOM 4642 C CA . ALA B 1 28 ? -14.398 -10.914 2.797 1 96.44 28 ALA B CA 1
ATOM 4643 C C . ALA B 1 28 ? -14.156 -12.414 2.809 1 96.44 28 ALA B C 1
ATOM 4645 O O . ALA B 1 28 ? -13.781 -13 1.786 1 96.44 28 ALA B O 1
ATOM 4646 N N . VAL B 1 29 ? -14.398 -13.016 3.928 1 97.31 29 VAL B N 1
ATOM 4647 C CA . VAL B 1 29 ? -14.227 -14.461 4.027 1 97.31 29 VAL B CA 1
ATOM 4648 C C . VAL B 1 29 ? -15.594 -15.148 4.035 1 97.31 29 VAL B C 1
ATOM 4650 O O . VAL B 1 29 ? -15.68 -16.375 3.891 1 97.31 29 VAL B O 1
ATOM 4653 N N . PHE B 1 30 ? -16.641 -14.359 4.211 1 96.81 30 PHE B N 1
ATOM 4654 C CA . PHE B 1 30 ? -18.047 -14.711 4.059 1 96.81 30 PHE B CA 1
ATOM 4655 C C . PHE B 1 30 ? -18.781 -13.648 3.256 1 96.81 30 PHE B C 1
ATOM 4657 O O . PHE B 1 30 ? -18.359 -12.492 3.211 1 96.81 30 PHE B O 1
ATOM 4664 N N . PRO B 1 31 ? -19.875 -14.078 2.564 1 95.38 31 PRO B N 1
ATOM 4665 C CA . PRO B 1 31 ? -20.734 -13.016 2.027 1 95.38 31 PRO B CA 1
ATOM 4666 C C . PRO B 1 31 ? -21.188 -12.031 3.1 1 95.38 31 PRO B C 1
ATOM 4668 O O . PRO B 1 31 ? -21.391 -12.414 4.25 1 95.38 31 PRO B O 1
ATOM 4671 N N . ALA B 1 32 ? -21.375 -10.789 2.742 1 95.94 32 ALA B N 1
ATOM 4672 C CA . ALA B 1 32 ? -21.859 -9.773 3.68 1 95.94 32 ALA B CA 1
ATOM 4673 C C . ALA B 1 32 ? -23.234 -10.133 4.215 1 95.94 32 ALA B C 1
ATOM 4675 O O . ALA B 1 32 ? -24.109 -10.578 3.461 1 95.94 32 ALA B O 1
ATOM 4676 N N . PRO B 1 33 ? -23.406 -9.922 5.504 1 96.5 33 PRO B N 1
ATOM 4677 C CA . PRO B 1 33 ? -24.734 -10.188 6.039 1 96.5 33 PRO B CA 1
ATOM 4678 C C . PRO B 1 33 ? -25.812 -9.312 5.398 1 96.5 33 PRO B C 1
ATOM 4680 O O . PRO B 1 33 ? -25.594 -8.125 5.176 1 96.5 33 PRO B O 1
ATOM 4683 N N . GLN B 1 34 ? -26.938 -9.914 5.18 1 94.06 34 GLN B N 1
ATOM 4684 C CA . GLN B 1 34 ? -27.984 -9.219 4.422 1 94.06 34 GLN B CA 1
ATOM 4685 C C . GLN B 1 34 ? -28.953 -8.508 5.352 1 94.06 34 GLN B C 1
ATOM 4687 O O . GLN B 1 34 ? -29.656 -7.586 4.934 1 94.06 34 GLN B O 1
ATOM 4692 N N . SER B 1 35 ? -29.078 -8.953 6.641 1 95.62 35 SER B N 1
ATOM 4693 C CA . SER B 1 35 ? -29.969 -8.328 7.613 1 95.62 35 SER B CA 1
ATOM 4694 C C . SER B 1 35 ? -29.375 -8.367 9.016 1 95.62 35 SER B C 1
ATOM 4696 O O . SER B 1 35 ? -30.016 -8.836 9.961 1 95.62 35 SER B O 1
ATOM 4698 N N . PRO B 1 36 ? -28.203 -7.781 9.141 1 97.75 36 PRO B N 1
ATOM 4699 C CA . PRO B 1 36 ? -27.547 -7.863 10.445 1 97.75 36 PRO B CA 1
ATOM 4700 C C . PRO B 1 36 ? -28.344 -7.164 11.547 1 97.75 36 PRO B C 1
ATOM 4702 O O . PRO B 1 36 ? -28.234 -7.527 12.719 1 97.75 36 PRO B O 1
ATOM 4705 N N . SER B 1 37 ? -29.219 -6.211 11.281 1 97 37 SER B N 1
ATOM 4706 C CA . SER B 1 37 ? -29.984 -5.477 12.281 1 97 37 SER B CA 1
ATOM 4707 C C . SER B 1 37 ? -30.984 -6.383 12.977 1 97 37 SER B C 1
ATOM 4709 O O . SER B 1 37 ? -31.453 -6.07 14.078 1 97 37 SER B O 1
ATOM 4711 N N . GLN B 1 38 ? -31.344 -7.469 12.367 1 96.38 38 GLN B N 1
ATOM 4712 C CA . GLN B 1 38 ? -32.344 -8.367 12.914 1 96.38 38 GLN B CA 1
ATOM 4713 C C . GLN B 1 38 ? -31.734 -9.359 13.898 1 96.38 38 GLN B C 1
ATOM 4715 O O . GLN B 1 38 ? -32.438 -10.031 14.648 1 96.38 38 GLN B O 1
ATOM 4720 N N . SER B 1 39 ? -30.469 -9.398 13.945 1 97.38 39 SER B N 1
ATOM 4721 C CA . SER B 1 39 ? -29.766 -10.352 14.805 1 97.38 39 SER B CA 1
ATOM 4722 C C . SER B 1 39 ? -29.766 -9.891 16.266 1 97.38 39 SER B C 1
ATOM 4724 O O . SER B 1 39 ? -29.453 -8.742 16.547 1 97.38 39 SER B O 1
ATOM 4726 N N . THR B 1 40 ? -30.062 -10.836 17.188 1 97.62 40 THR B N 1
ATOM 4727 C CA . THR B 1 40 ? -30.016 -10.539 18.609 1 97.62 40 THR B CA 1
ATOM 4728 C C . THR B 1 40 ? -28.594 -10.234 19.062 1 97.62 40 THR B C 1
ATOM 4730 O O . THR B 1 40 ? -28.391 -9.422 19.969 1 97.62 40 THR B O 1
ATOM 4733 N N . LEU B 1 41 ? -27.641 -10.867 18.406 1 97.44 41 LEU B N 1
ATOM 4734 C CA . LEU B 1 41 ? -26.25 -10.633 18.734 1 97.44 41 LEU B CA 1
ATOM 4735 C C . LEU B 1 41 ? -25.844 -9.195 18.438 1 97.44 41 LEU B C 1
ATOM 4737 O O . LEU B 1 41 ? -25.156 -8.547 19.234 1 97.44 41 LEU B O 1
ATOM 4741 N N . VAL B 1 42 ? -26.25 -8.734 17.281 1 98.38 42 VAL B N 1
ATOM 4742 C CA . VAL B 1 42 ? -25.906 -7.379 16.875 1 98.38 42 VAL B CA 1
ATOM 4743 C C . VAL B 1 42 ? -26.641 -6.371 17.75 1 98.38 42 VAL B C 1
ATOM 4745 O O . VAL B 1 42 ? -26.062 -5.355 18.156 1 98.38 42 VAL B O 1
ATOM 4748 N N . LYS B 1 43 ? -27.891 -6.652 18.078 1 98.25 43 LYS B N 1
ATOM 4749 C CA . LYS B 1 43 ? -28.656 -5.777 18.969 1 98.25 43 LYS B CA 1
ATOM 4750 C C . LYS B 1 43 ? -28.016 -5.684 20.344 1 98.25 43 LYS B C 1
ATOM 4752 O O . LYS B 1 43 ? -27.906 -4.594 20.906 1 98.25 43 LYS B O 1
ATOM 4757 N N . LYS B 1 44 ? -27.562 -6.848 20.844 1 98.38 44 LYS B N 1
ATOM 4758 C CA . LYS B 1 44 ? -26.906 -6.871 22.141 1 98.38 44 LYS B CA 1
ATOM 4759 C C . LYS B 1 44 ? -25.594 -6.094 22.109 1 98.38 44 LYS B C 1
ATOM 4761 O O . LYS B 1 44 ? -25.281 -5.34 23.031 1 98.38 44 LYS B O 1
ATOM 4766 N N . ALA B 1 45 ? -24.828 -6.312 21.078 1 98.56 45 ALA B N 1
ATOM 4767 C CA . ALA B 1 45 ? -23.578 -5.578 20.922 1 98.56 45 ALA B CA 1
ATOM 4768 C C . ALA B 1 45 ? -23.828 -4.074 20.859 1 98.56 45 ALA B C 1
ATOM 4770 O O . ALA B 1 45 ? -23.078 -3.289 21.438 1 98.56 45 ALA B O 1
ATOM 4771 N N . GLY B 1 46 ? -24.859 -3.656 20.109 1 98.44 46 GLY B N 1
ATOM 4772 C CA . GLY B 1 46 ? -25.234 -2.254 20.047 1 98.44 46 GLY B CA 1
ATOM 4773 C C . GLY B 1 46 ? -25.609 -1.668 21.391 1 98.44 46 GLY B C 1
ATOM 4774 O O . GLY B 1 46 ? -25.234 -0.536 21.703 1 98.44 46 GLY B O 1
ATOM 4775 N N . SER B 1 47 ? -26.359 -2.467 22.172 1 98.25 47 SER B N 1
ATOM 4776 C CA . SER B 1 47 ? -26.75 -2.016 23.5 1 98.25 47 SER B CA 1
ATOM 4777 C C . SER B 1 47 ? -25.547 -1.842 24.422 1 98.25 47 SER B C 1
ATOM 4779 O O . SER B 1 47 ? -25.484 -0.883 25.188 1 98.25 47 SER B O 1
ATOM 4781 N N . LEU B 1 48 ? -24.641 -2.787 24.328 1 98.12 48 LEU B N 1
ATOM 4782 C CA . LEU B 1 48 ? -23.422 -2.699 25.125 1 98.12 48 LEU B CA 1
ATOM 4783 C C . LEU B 1 48 ? -22.594 -1.494 24.703 1 98.12 48 LEU B C 1
ATOM 4785 O O . LEU B 1 48 ? -22.031 -0.8 25.562 1 98.12 48 LEU B O 1
ATOM 4789 N N . LEU B 1 49 ? -22.484 -1.318 23.406 1 98.19 49 LEU B N 1
ATOM 4790 C CA . LEU B 1 49 ? -21.766 -0.155 22.906 1 98.19 49 LEU B CA 1
ATOM 4791 C C . LEU B 1 49 ? -22.406 1.138 23.391 1 98.19 49 LEU B C 1
ATOM 4793 O O . LEU B 1 49 ? -21.703 2.055 23.828 1 98.19 49 LEU B O 1
ATOM 4797 N N . LYS B 1 50 ? -23.719 1.215 23.297 1 97.94 50 LYS B N 1
ATOM 4798 C CA . LYS B 1 50 ? -24.438 2.4 23.75 1 97.94 50 LYS B CA 1
ATOM 4799 C C . LYS B 1 50 ? -24.156 2.666 25.234 1 97.94 50 LYS B C 1
ATOM 4801 O O . LYS B 1 50 ? -23.922 3.807 25.625 1 97.94 50 LYS B O 1
ATOM 4806 N N . ALA B 1 51 ? -24.234 1.653 26.047 1 97.5 51 ALA B N 1
ATOM 4807 C CA . ALA B 1 51 ? -23.969 1.788 27.484 1 97.5 51 ALA B CA 1
ATOM 4808 C C . ALA B 1 51 ? -22.547 2.287 27.734 1 97.5 51 ALA B C 1
ATOM 4810 O O . ALA B 1 51 ? -22.328 3.125 28.609 1 97.5 51 ALA B O 1
ATOM 4811 N N . GLY B 1 52 ? -21.641 1.714 27.031 1 96.5 52 GLY B N 1
ATOM 4812 C CA . GLY B 1 52 ? -20.266 2.16 27.156 1 96.5 52 GLY B CA 1
ATOM 4813 C C . GLY B 1 52 ? -20.078 3.617 26.766 1 96.5 52 GLY B C 1
ATOM 4814 O O . GLY B 1 52 ? -19.375 4.355 27.453 1 96.5 52 GLY B O 1
ATOM 4815 N N . LEU B 1 53 ? -20.719 4.035 25.672 1 97.19 53 LEU B N 1
ATOM 4816 C CA . LEU B 1 53 ? -20.641 5.422 25.219 1 97.19 53 LEU B CA 1
ATOM 4817 C C . LEU B 1 53 ? -21.297 6.355 26.234 1 97.19 53 LEU B C 1
ATOM 4819 O O . LEU B 1 53 ? -20.766 7.426 26.531 1 97.19 53 LEU B O 1
ATOM 4823 N N . ASP B 1 54 ? -22.438 5.945 26.734 1 96.25 54 ASP B N 1
ATOM 4824 C CA . ASP B 1 54 ? -23.109 6.754 27.75 1 96.25 54 ASP B CA 1
ATOM 4825 C C . ASP B 1 54 ? -22.203 6.984 28.969 1 96.25 54 ASP B C 1
ATOM 4827 O O . ASP B 1 54 ? -22.141 8.102 29.484 1 96.25 54 ASP B O 1
ATOM 4831 N N . ALA B 1 55 ? -21.547 5.992 29.359 1 95 55 ALA B N 1
ATOM 4832 C CA . ALA B 1 55 ? -20.703 6.078 30.547 1 95 55 ALA B CA 1
ATOM 4833 C C . ALA B 1 55 ? -19.5 6.984 30.297 1 95 55 ALA B C 1
ATOM 4835 O O . ALA B 1 55 ? -19.125 7.781 31.156 1 95 55 ALA B O 1
ATOM 4836 N N . GLN B 1 56 ? -18.938 6.848 29.203 1 92.19 56 GLN B N 1
ATOM 4837 C CA . GLN B 1 56 ? -17.703 7.586 28.906 1 92.19 56 GLN B CA 1
ATOM 4838 C C . GLN B 1 56 ? -18.016 9.016 28.453 1 92.19 56 GLN B C 1
ATOM 4840 O O . GLN B 1 56 ? -17.438 9.969 28.969 1 92.19 56 GLN B O 1
ATOM 4845 N N . ILE B 1 57 ? -18.938 9.18 27.547 1 90.12 57 ILE B N 1
ATOM 4846 C CA . ILE B 1 57 ? -19.266 10.461 26.938 1 90.12 57 ILE B CA 1
ATOM 4847 C C . ILE B 1 57 ? -20.094 11.297 27.906 1 90.12 57 ILE B C 1
ATOM 4849 O O . ILE B 1 57 ? -19.844 12.5 28.062 1 90.12 57 ILE B O 1
ATOM 4853 N N . GLY B 1 58 ? -21.062 10.688 28.531 1 85.25 58 GLY B N 1
ATOM 4854 C CA . GLY B 1 58 ? -21.891 11.391 29.5 1 85.25 58 GLY B CA 1
ATOM 4855 C C . GLY B 1 58 ? -21.094 11.977 30.656 1 85.25 58 GLY B C 1
ATOM 4856 O O . GLY B 1 58 ? -21.406 13.07 31.125 1 85.25 58 GLY B O 1
ATOM 4857 N N . ALA B 1 59 ? -20.047 11.336 30.938 1 87.25 59 ALA B N 1
ATOM 4858 C CA . ALA B 1 59 ? -19.219 11.781 32.062 1 87.25 59 ALA B CA 1
ATOM 4859 C C . ALA B 1 59 ? -18.281 12.906 31.641 1 87.25 59 ALA B C 1
ATOM 4861 O O . ALA B 1 59 ? -17.859 13.711 32.469 1 87.25 59 ALA B O 1
ATOM 4862 N N . GLN B 1 60 ? -18.094 13.023 30.406 1 92.44 60 GLN B N 1
ATOM 4863 C CA . GLN B 1 60 ? -16.984 13.883 29.984 1 92.44 60 GLN B CA 1
ATOM 4864 C C . GLN B 1 60 ? -17.484 15.023 29.109 1 92.44 60 GLN B C 1
ATOM 4866 O O . GLN B 1 60 ? -16.891 16.109 29.109 1 92.44 60 GLN B O 1
ATOM 4871 N N . PHE B 1 61 ? -18.547 14.859 28.359 1 96.19 61 PHE B N 1
ATOM 4872 C CA . PHE B 1 61 ? -18.953 15.805 27.328 1 96.19 61 PHE B CA 1
ATOM 4873 C C . PHE B 1 61 ? -20.016 16.766 27.875 1 96.19 61 PHE B C 1
ATOM 4875 O O . PHE B 1 61 ? -21.219 16.578 27.625 1 96.19 61 PHE B O 1
ATOM 4882 N N . ASN B 1 62 ? -19.547 17.812 28.469 1 95.31 62 ASN B N 1
ATOM 4883 C CA . ASN B 1 62 ? -20.438 18.844 29 1 95.31 62 ASN B CA 1
ATOM 4884 C C . ASN B 1 62 ? -20.797 19.875 27.953 1 95.31 62 ASN B C 1
ATOM 4886 O O . ASN B 1 62 ? -21.859 20.516 28.016 1 95.31 62 ASN B O 1
ATOM 4890 N N . THR B 1 63 ? -19.906 20.078 27.031 1 95.44 63 THR B N 1
ATOM 4891 C CA . THR B 1 63 ? -20.141 21.078 25.984 1 95.44 63 THR B CA 1
ATOM 4892 C C . THR B 1 63 ? -19.953 20.484 24.609 1 95.44 63 THR B C 1
ATOM 4894 O O . THR B 1 63 ? -20.125 21.156 23.594 1 95.44 63 THR B O 1
ATOM 4897 N N . SER B 1 64 ? -19.578 19.172 24.531 1 97.19 64 SER B N 1
ATOM 4898 C CA . SER B 1 64 ? -19.312 18.516 23.25 1 97.19 64 SER B CA 1
ATOM 4899 C C . SER B 1 64 ? -20.453 17.594 22.859 1 97.19 64 SER B C 1
ATOM 4901 O O . SER B 1 64 ? -21.047 16.922 23.703 1 97.19 64 SER B O 1
ATOM 4903 N N . ALA B 1 65 ? -20.781 17.641 21.594 1 97.88 65 ALA B N 1
ATOM 4904 C CA . ALA B 1 65 ? -21.797 16.75 21.031 1 97.88 65 ALA B CA 1
ATOM 4905 C C . ALA B 1 65 ? -21.156 15.555 20.344 1 97.88 65 ALA B C 1
ATOM 4907 O O . ALA B 1 65 ? -19.953 15.57 20.047 1 97.88 65 ALA B O 1
ATOM 4908 N N . LEU B 1 66 ? -21.891 14.508 20.141 1 98.38 66 LEU B N 1
ATOM 4909 C CA . LEU B 1 66 ? -21.453 13.32 19.406 1 98.38 66 LEU B CA 1
ATOM 4910 C C . LEU B 1 66 ? -22.625 12.711 18.641 1 98.38 66 LEU B C 1
ATOM 4912 O O . LEU B 1 66 ? -23.734 12.586 19.172 1 98.38 66 LEU B O 1
ATOM 4916 N N . SER B 1 67 ? -22.438 12.492 17.391 1 98.69 67 SER B N 1
ATOM 4917 C CA . SER B 1 67 ? -23.375 11.773 16.531 1 98.69 67 SER B CA 1
ATOM 4918 C C . SER B 1 67 ? -22.672 10.641 15.781 1 98.69 67 SER B C 1
ATOM 4920 O O . SER B 1 67 ? -21.594 10.836 15.211 1 98.69 67 SER B O 1
ATOM 4922 N N . ILE B 1 68 ? -23.172 9.414 15.852 1 98.81 68 ILE B N 1
ATOM 4923 C CA . ILE B 1 68 ? -22.625 8.234 15.211 1 98.81 68 ILE B CA 1
ATOM 4924 C C . ILE B 1 68 ? -23.703 7.52 14.406 1 98.81 68 ILE B C 1
ATOM 4926 O O . ILE B 1 68 ? -24.844 7.402 14.859 1 98.81 68 ILE B O 1
ATOM 4930 N N . GLY B 1 69 ? -23.391 7.117 13.227 1 98.88 69 GLY B N 1
ATOM 4931 C CA . GLY B 1 69 ? -24.234 6.203 12.461 1 98.88 69 GLY B CA 1
ATOM 4932 C C . GLY B 1 69 ? -23.453 5.039 11.875 1 98.88 69 GLY B C 1
ATOM 4933 O O . GLY B 1 69 ? -22.328 5.207 11.406 1 98.88 69 GLY B O 1
ATOM 4934 N N . VAL B 1 70 ? -23.969 3.82 12 1 98.94 70 VAL B N 1
ATOM 4935 C CA . VAL B 1 70 ? -23.453 2.598 11.383 1 98.94 70 VAL B CA 1
ATOM 4936 C C . VAL B 1 70 ? -24.531 1.976 10.5 1 98.94 70 VAL B C 1
ATOM 4938 O O . VAL B 1 70 ? -25.656 1.707 10.961 1 98.94 70 VAL B O 1
ATOM 4941 N N . LYS B 1 71 ? -24.219 1.726 9.242 1 98.75 71 LYS B N 1
ATOM 4942 C CA . LYS B 1 71 ? -25.234 1.264 8.305 1 98.75 71 LYS B CA 1
ATOM 4943 C C . LYS B 1 71 ? -24.719 0.125 7.434 1 98.75 71 LYS B C 1
ATOM 4945 O O . LYS B 1 71 ? -23.547 0.137 7.02 1 98.75 71 LYS B O 1
ATOM 4950 N N . SER B 1 72 ? -25.562 -0.91 7.242 1 98.75 72 SER B N 1
ATOM 4951 C CA . SER B 1 72 ? -25.344 -1.924 6.215 1 98.75 72 SER B CA 1
ATOM 4952 C C . SER B 1 72 ? -25.844 -1.453 4.855 1 98.75 72 SER B C 1
ATOM 4954 O O . SER B 1 72 ? -26.906 -0.822 4.766 1 98.75 72 SER B O 1
ATOM 4956 N N . LEU B 1 73 ? -25.172 -1.781 3.812 1 98.5 73 LEU B N 1
ATOM 4957 C CA . LEU B 1 73 ? -25.625 -1.447 2.469 1 98.5 73 LEU B CA 1
ATOM 4958 C C . LEU B 1 73 ? -26.938 -2.164 2.143 1 98.5 73 LEU B C 1
ATOM 4960 O O . LEU B 1 73 ? -27.625 -1.796 1.194 1 98.5 73 LEU B O 1
ATOM 4964 N N . HIS B 1 74 ? -27.219 -3.203 2.881 1 97.56 74 HIS B N 1
ATOM 4965 C CA . HIS B 1 74 ? -28.297 -4.113 2.521 1 97.56 74 HIS B CA 1
ATOM 4966 C C . HIS B 1 74 ? -29.562 -3.795 3.297 1 97.56 74 HIS B C 1
ATOM 4968 O O . HIS B 1 74 ? -30.562 -4.508 3.184 1 97.56 74 HIS B O 1
ATOM 4974 N N . GLU B 1 75 ? -29.484 -2.83 4.109 1 97.62 75 GLU B N 1
ATOM 4975 C CA . GLU B 1 75 ? -30.641 -2.398 4.895 1 97.62 75 GLU B CA 1
ATOM 4976 C C . GLU B 1 75 ? -30.875 -0.897 4.75 1 97.62 75 GLU B C 1
ATOM 4978 O O . GLU B 1 75 ? -29.922 -0.126 4.609 1 97.62 75 GLU B O 1
ATOM 4983 N N . ASP B 1 76 ? -32.062 -0.457 4.84 1 95.62 76 ASP B N 1
ATOM 4984 C CA . ASP B 1 76 ? -32.406 0.949 4.648 1 95.62 76 ASP B CA 1
ATOM 4985 C C . ASP B 1 76 ? -32.062 1.771 5.891 1 95.62 76 ASP B C 1
ATOM 4987 O O . ASP B 1 76 ? -31.547 2.883 5.777 1 95.62 76 ASP B O 1
ATOM 4991 N N . GLU B 1 77 ? -32.375 1.167 7.008 1 96.12 77 GLU B N 1
ATOM 4992 C CA . GLU B 1 77 ? -32.125 1.887 8.25 1 96.12 77 GLU B CA 1
ATOM 4993 C C . GLU B 1 77 ? -30.75 1.529 8.836 1 96.12 77 GLU B C 1
ATOM 4995 O O . GLU B 1 77 ? -30.266 0.416 8.641 1 96.12 77 GLU B O 1
ATOM 5000 N N . PRO B 1 78 ? -30.172 2.42 9.594 1 96.75 78 PRO B N 1
ATOM 5001 C CA . PRO B 1 78 ? -28.906 2.107 10.242 1 96.75 78 PRO B CA 1
ATOM 5002 C C . PRO B 1 78 ? -29.016 0.997 11.281 1 96.75 78 PRO B C 1
ATOM 5004 O O . PRO B 1 78 ? -30.047 0.891 11.961 1 96.75 78 PRO B O 1
ATOM 5007 N N . LEU B 1 79 ? -27.891 0.226 11.406 1 96.12 79 LEU B N 1
ATOM 5008 C CA . LEU B 1 79 ? -27.766 -0.83 12.398 1 96.12 79 LEU B CA 1
ATOM 5009 C C . LEU B 1 79 ? -27.625 -0.242 13.805 1 96.12 79 LEU B C 1
ATOM 5011 O O . LEU B 1 79 ? -27.984 -0.883 14.789 1 96.12 79 LEU B O 1
ATOM 5015 N N . PHE B 1 80 ? -27 0.852 13.898 1 97.94 80 PHE B N 1
ATOM 5016 C CA . PHE B 1 80 ? -26.688 1.511 15.156 1 97.94 80 PHE B CA 1
ATOM 5017 C C . PHE B 1 80 ? -26.609 3.023 14.977 1 97.94 80 PHE B C 1
ATOM 5019 O O . PHE B 1 80 ? -26.047 3.508 14 1 97.94 80 PHE B O 1
ATOM 5026 N N . THR B 1 81 ? -27.266 3.754 15.82 1 98.25 81 THR B N 1
ATOM 5027 C CA . THR B 1 81 ? -27.109 5.203 15.914 1 98.25 81 THR B CA 1
ATOM 5028 C C . THR B 1 81 ? -26.891 5.629 17.359 1 98.25 81 THR B C 1
ATOM 5030 O O . THR B 1 81 ? -27.359 4.961 18.281 1 98.25 81 THR B O 1
ATOM 5033 N N . TYR B 1 82 ? -26.156 6.641 17.547 1 98.44 82 TYR B N 1
ATOM 5034 C CA . TYR B 1 82 ? -25.922 7.238 18.859 1 98.44 82 TYR B CA 1
ATOM 5035 C C . TYR B 1 82 ? -25.812 8.758 18.75 1 98.44 82 TYR B C 1
ATOM 5037 O O . TYR B 1 82 ? -25.062 9.273 17.922 1 98.44 82 TYR B O 1
ATOM 5045 N N . GLN B 1 83 ? -26.672 9.422 19.547 1 98 83 GLN B N 1
ATOM 5046 C CA . GLN B 1 83 ? -26.672 10.883 19.609 1 98 83 GLN B CA 1
ATOM 5047 C C . GLN B 1 83 ? -26.484 11.383 21.031 1 98 83 GLN B C 1
ATOM 5049 O O . GLN B 1 83 ? -27.172 10.93 21.953 1 98 83 GLN B O 1
ATOM 5054 N N . TRP B 1 84 ? -25.531 12.234 21.234 1 98.06 84 TRP B N 1
ATOM 5055 C CA . TRP B 1 84 ? -25.328 12.883 22.531 1 98.06 84 TRP B CA 1
ATOM 5056 C C . TRP B 1 84 ? -25.453 14.398 22.391 1 98.06 84 TRP B C 1
ATOM 5058 O O . TRP B 1 84 ? -24.656 15.031 21.688 1 98.06 84 TRP B O 1
ATOM 5068 N N . THR B 1 85 ? -26.453 14.953 23.016 1 97 85 THR B N 1
ATOM 5069 C CA . THR B 1 85 ? -26.578 16.391 23.203 1 97 85 THR B CA 1
ATOM 5070 C C . THR B 1 85 ? -26.016 16.828 24.547 1 97 85 THR B C 1
ATOM 5072 O O . THR B 1 85 ? -26.484 16.391 25.594 1 97 85 THR B O 1
ATOM 5075 N N . PRO B 1 86 ? -25.047 17.656 24.484 1 96.38 86 PRO B N 1
ATOM 5076 C CA . PRO B 1 86 ? -24.5 18.062 25.781 1 96.38 86 PRO B CA 1
ATOM 5077 C C . PRO B 1 86 ? -25.453 18.938 26.578 1 96.38 86 PRO B C 1
ATOM 5079 O O . PRO B 1 86 ? -26.297 19.625 26 1 96.38 86 PRO B O 1
ATOM 5082 N N . PRO B 1 87 ? -25.266 18.969 27.953 1 94.5 87 PRO B N 1
ATOM 5083 C CA . PRO B 1 87 ? -26.094 19.812 28.797 1 94.5 87 PRO B CA 1
ATOM 5084 C C . PRO B 1 87 ? -25.969 21.297 28.453 1 94.5 87 PRO B C 1
ATOM 5086 O O . PRO B 1 87 ? -26.922 22.062 28.625 1 94.5 87 PRO B O 1
ATOM 5089 N N . ASN B 1 88 ? -24.844 21.719 27.922 1 92.06 88 ASN B N 1
ATOM 5090 C CA . ASN B 1 88 ? -24.594 23.094 27.484 1 92.06 88 ASN B CA 1
ATOM 5091 C C . ASN B 1 88 ? -24.219 23.156 26.016 1 92.06 88 ASN B C 1
ATOM 5093 O O . ASN B 1 88 ? -23.062 23.344 25.656 1 92.06 88 ASN B O 1
ATOM 5097 N N . PRO B 1 89 ? -25.156 23.094 25.094 1 88.38 89 PRO B N 1
ATOM 5098 C CA . PRO B 1 89 ? -24.875 22.906 23.656 1 88.38 89 PRO B CA 1
ATOM 5099 C C . PRO B 1 89 ? -24.391 24.172 22.984 1 88.38 89 PRO B C 1
ATOM 5101 O O . PRO B 1 89 ? -23.891 24.125 21.859 1 88.38 89 PRO B O 1
ATOM 5104 N N . GLY B 1 90 ? -24.453 25.344 23.516 1 86.25 90 GLY B N 1
ATOM 5105 C CA . GLY B 1 90 ? -24.031 26.578 22.844 1 86.25 90 GLY B CA 1
ATOM 5106 C C . GLY B 1 90 ? -25.156 27.203 22.047 1 86.25 90 GLY B C 1
ATOM 5107 O O . GLY B 1 90 ? -26.328 27.109 22.391 1 86.25 90 GLY B O 1
ATOM 5108 N N . GLU B 1 91 ? -24.938 28.047 20.922 1 87.56 91 GLU B N 1
ATOM 5109 C CA . GLU B 1 91 ? -25.906 28.891 20.219 1 87.56 91 GLU B CA 1
ATOM 5110 C C . GLU B 1 91 ? -26.609 28.125 19.109 1 87.56 91 GLU B C 1
ATOM 5112 O O . GLU B 1 91 ? -27.672 28.547 18.641 1 87.56 91 GLU B O 1
ATOM 5117 N N . GLY B 1 92 ? -26.25 26.984 18.656 1 92.81 92 GLY B N 1
ATOM 5118 C CA . GLY B 1 92 ? -26.797 26.25 17.531 1 92.81 92 GLY B CA 1
ATOM 5119 C C . GLY B 1 92 ? -27.969 25.344 17.938 1 92.81 92 GLY B C 1
ATOM 5120 O O . GLY B 1 92 ? -28.828 25.766 18.719 1 92.81 92 GLY B O 1
ATOM 5121 N N . THR B 1 93 ? -28.094 24.297 17.25 1 93.25 93 THR B N 1
ATOM 5122 C CA . THR B 1 93 ? -29.156 23.359 17.594 1 93.25 93 THR B CA 1
ATOM 5123 C C . THR B 1 93 ? -29.047 22.938 19.062 1 93.25 93 THR B C 1
ATOM 5125 O O . THR B 1 93 ? -27.953 22.797 19.594 1 93.25 93 THR B O 1
ATOM 5128 N N . ASP B 1 94 ? -30.266 22.703 19.625 1 92.31 94 ASP B N 1
ATOM 5129 C CA . ASP B 1 94 ? -30.281 22.297 21.016 1 92.31 94 ASP B CA 1
ATOM 5130 C C . ASP B 1 94 ? -30.531 20.797 21.141 1 92.31 94 ASP B C 1
ATOM 5132 O O . ASP B 1 94 ? -30.594 20.25 22.25 1 92.31 94 ASP B O 1
ATOM 5136 N N . LYS B 1 95 ? -30.703 20.234 20.125 1 95.88 95 LYS B N 1
ATOM 5137 C CA . LYS B 1 95 ? -30.891 18.781 20.094 1 95.88 95 LYS B CA 1
ATOM 5138 C C . LYS B 1 95 ? -30.125 18.156 18.938 1 95.88 95 LYS B C 1
ATOM 5140 O O . LYS B 1 95 ? -30.438 18.422 17.766 1 95.88 95 LYS B O 1
ATOM 5145 N N . VAL B 1 96 ? -29.188 17.297 19.281 1 97.44 96 VAL B N 1
ATOM 5146 C CA . VAL B 1 96 ? -28.375 16.625 18.281 1 97.44 96 VAL B CA 1
ATOM 5147 C C . VAL B 1 96 ? -29.094 15.359 17.797 1 97.44 96 VAL B C 1
ATOM 5149 O O . VAL B 1 96 ? -29.578 14.555 18.594 1 97.44 96 VAL B O 1
ATOM 5152 N N . ASP B 1 97 ? -29.234 15.219 16.562 1 97.56 97 ASP B N 1
ATOM 5153 C CA . ASP B 1 97 ? -29.734 14.008 15.906 1 97.56 97 ASP B CA 1
ATOM 5154 C C . ASP B 1 97 ? -28.922 13.68 14.656 1 97.56 97 ASP B C 1
ATOM 5156 O O . ASP B 1 97 ? -27.844 14.227 14.453 1 97.56 97 ASP B O 1
ATOM 5160 N N . GLU B 1 98 ? -29.359 12.711 13.852 1 97.38 98 GLU B N 1
ATOM 5161 C CA . GLU B 1 98 ? -28.578 12.211 12.734 1 97.38 98 GLU B CA 1
ATOM 5162 C C . GLU B 1 98 ? -28.484 13.242 11.609 1 97.38 98 GLU B C 1
ATOM 5164 O O . GLU B 1 98 ? -27.625 13.156 10.742 1 97.38 98 GLU B O 1
ATOM 5169 N N . ASP B 1 99 ? -29.344 14.273 11.602 1 98.12 99 ASP B N 1
ATOM 5170 C CA . ASP B 1 99 ? -29.391 15.289 10.555 1 98.12 99 ASP B CA 1
ATOM 5171 C C . ASP B 1 99 ? -28.703 16.578 11.008 1 98.12 99 ASP B C 1
ATOM 5173 O O . ASP B 1 99 ? -28.531 17.5 10.211 1 98.12 99 ASP B O 1
ATOM 5177 N N . THR B 1 100 ? -28.328 16.594 12.297 1 98.38 100 THR B N 1
ATOM 5178 C CA . THR B 1 100 ? -27.594 17.766 12.766 1 98.38 100 THR B CA 1
ATOM 5179 C C . THR B 1 100 ? -26.328 17.969 11.953 1 98.38 100 THR B C 1
ATOM 5181 O O . THR B 1 100 ? -25.578 17.016 11.703 1 98.38 100 THR B O 1
ATOM 5184 N N . VAL B 1 101 ? -26.141 19.203 11.539 1 98.31 101 VAL B N 1
ATOM 5185 C CA . VAL B 1 101 ? -25 19.547 10.688 1 98.31 101 VAL B CA 1
ATOM 5186 C C . VAL B 1 101 ? -23.797 19.906 11.547 1 98.31 101 VAL B C 1
ATOM 5188 O O . VAL B 1 101 ? -23.938 20.578 12.57 1 98.31 101 VAL B O 1
ATOM 5191 N N . PHE B 1 102 ? -22.656 19.344 11.203 1 98.06 102 PHE B N 1
ATOM 5192 C CA . PHE B 1 102 ? -21.344 19.688 11.734 1 98.06 102 PHE B CA 1
ATOM 5193 C C . PHE B 1 102 ? -20.406 20.141 10.617 1 98.06 102 PHE B C 1
ATOM 5195 O O . PHE B 1 102 ? -20.641 19.844 9.445 1 98.06 102 PHE B O 1
ATOM 5202 N N . ARG B 1 103 ? -19.375 20.922 10.961 1 96.75 103 ARG B N 1
ATOM 5203 C CA . ARG B 1 103 ? -18.266 21.078 10.031 1 96.75 103 ARG B CA 1
ATOM 5204 C C . ARG B 1 103 ? -17.484 19.781 9.891 1 96.75 103 ARG B C 1
ATOM 5206 O O . ARG B 1 103 ? -17.047 19.203 10.891 1 96.75 103 ARG B O 1
ATOM 5213 N N . ILE B 1 104 ? -17.312 19.328 8.633 1 97.94 104 ILE B N 1
ATOM 5214 C CA . ILE B 1 104 ? -16.656 18.031 8.477 1 97.94 104 ILE B CA 1
ATOM 5215 C C . ILE B 1 104 ? -15.172 18.25 8.156 1 97.94 104 ILE B C 1
ATOM 5217 O O . ILE B 1 104 ? -14.414 17.297 8.039 1 97.94 104 ILE B O 1
ATOM 5221 N N . ALA B 1 105 ? -14.766 19.469 8.008 1 96.81 105 ALA B N 1
ATOM 5222 C CA . ALA B 1 105 ? -13.359 19.812 7.816 1 96.81 105 ALA B CA 1
ATOM 5223 C C . ALA B 1 105 ? -12.734 18.984 6.703 1 96.81 105 ALA B C 1
ATOM 5225 O O . ALA B 1 105 ? -13.273 18.906 5.598 1 96.81 105 ALA B O 1
ATOM 5226 N N . SER B 1 106 ? -11.664 18.328 6.949 1 98.19 106 SER B N 1
ATOM 5227 C CA . SER B 1 106 ? -10.906 17.594 5.93 1 98.19 106 SER B CA 1
ATOM 5228 C C . SER B 1 106 ? -11.727 16.453 5.352 1 98.19 106 SER B C 1
ATOM 5230 O O . SER B 1 106 ? -11.344 15.852 4.348 1 98.19 106 SER B O 1
ATOM 5232 N N . GLY B 1 107 ? -12.867 16.141 5.965 1 98.62 107 GLY B N 1
ATOM 5233 C CA . GLY B 1 107 ? -13.789 15.242 5.273 1 98.62 107 GLY B CA 1
ATOM 5234 C C . GLY B 1 107 ? -14.141 15.719 3.879 1 98.62 107 GLY B C 1
ATOM 5235 O O . GLY B 1 107 ? -14.523 14.922 3.02 1 98.62 107 GLY B O 1
ATOM 5236 N N . SER B 1 108 ? -14 17.016 3.648 1 98.62 108 SER B N 1
ATOM 5237 C CA . SER B 1 108 ? -14.25 17.641 2.357 1 98.62 108 SER B CA 1
ATOM 5238 C C . SER B 1 108 ? -13.375 17.031 1.266 1 98.62 108 SER B C 1
ATOM 5240 O O . SER B 1 108 ? -13.789 16.938 0.11 1 98.62 108 SER B O 1
ATOM 5242 N N . LYS B 1 109 ? -12.219 16.594 1.657 1 98.88 109 LYS B N 1
ATOM 5243 C CA . LYS B 1 109 ? -11.25 16.078 0.694 1 98.88 109 LYS B CA 1
ATOM 5244 C C . LYS B 1 109 ? -11.781 14.828 -0.001 1 98.88 109 LYS B C 1
ATOM 5246 O O . LYS B 1 109 ? -11.422 14.547 -1.146 1 98.88 109 LYS B O 1
ATOM 5251 N N . LEU B 1 110 ? -12.602 14.117 0.676 1 98.88 110 LEU B N 1
ATOM 5252 C CA . LEU B 1 110 ? -13.188 12.93 0.067 1 98.88 110 LEU B CA 1
ATOM 5253 C C . LEU B 1 110 ? -14.086 13.305 -1.11 1 98.88 110 LEU B C 1
ATOM 5255 O O . LEU B 1 110 ? -14.062 12.641 -2.148 1 98.88 110 LEU B O 1
ATOM 5259 N N . PHE B 1 111 ? -14.883 14.383 -0.966 1 98.94 111 PHE B N 1
ATOM 5260 C CA . PHE B 1 111 ? -15.711 14.883 -2.051 1 98.94 111 PHE B CA 1
ATOM 5261 C C . PHE B 1 111 ? -14.852 15.352 -3.221 1 98.94 111 PHE B C 1
ATOM 5263 O O . PHE B 1 111 ? -15.164 15.055 -4.379 1 98.94 111 PHE B O 1
ATOM 5270 N N . THR B 1 112 ? -13.82 16.062 -2.873 1 98.88 112 THR B N 1
ATOM 5271 C CA . THR B 1 112 ? -12.945 16.625 -3.889 1 98.88 112 THR B CA 1
ATOM 5272 C C . THR B 1 112 ? -12.281 15.531 -4.711 1 98.88 112 THR B C 1
ATOM 5274 O O . THR B 1 112 ? -12.289 15.578 -5.941 1 98.88 112 THR B O 1
ATOM 5277 N N . ALA B 1 113 ? -11.727 14.539 -4.066 1 98.94 113 ALA B N 1
ATOM 5278 C CA . ALA B 1 113 ? -11.086 13.43 -4.762 1 98.94 113 ALA B CA 1
ATOM 5279 C C . ALA B 1 113 ? -12.094 12.641 -5.586 1 98.94 113 ALA B C 1
ATOM 5281 O O . ALA B 1 113 ? -11.812 12.258 -6.727 1 98.94 113 ALA B O 1
ATOM 5282 N N . LEU B 1 114 ? -13.273 12.367 -5.012 1 98.94 114 LEU B N 1
ATOM 5283 C CA . LEU B 1 114 ? -14.312 11.633 -5.723 1 98.94 114 LEU B CA 1
ATOM 5284 C C . LEU B 1 114 ? -14.727 12.375 -6.988 1 98.94 114 LEU B C 1
ATOM 5286 O O . LEU B 1 114 ? -14.867 11.766 -8.055 1 98.94 114 LEU B O 1
ATOM 5290 N N . ALA B 1 115 ? -14.914 13.664 -6.906 1 98.94 115 ALA B N 1
ATOM 5291 C CA . ALA B 1 115 ? -15.289 14.453 -8.07 1 98.94 115 ALA B CA 1
ATOM 5292 C C . ALA B 1 115 ? -14.227 14.359 -9.164 1 98.94 115 ALA B C 1
ATOM 5294 O O . ALA B 1 115 ? -14.555 14.281 -10.352 1 98.94 115 ALA B O 1
ATOM 5295 N N . ALA B 1 116 ? -12.961 14.375 -8.766 1 98.94 116 ALA B N 1
ATOM 5296 C CA . ALA B 1 116 ? -11.883 14.227 -9.734 1 98.94 116 ALA B CA 1
ATOM 5297 C C . ALA B 1 116 ? -11.945 12.867 -10.43 1 98.94 116 ALA B C 1
ATOM 5299 O O . ALA B 1 116 ? -11.672 12.766 -11.625 1 98.94 116 ALA B O 1
ATOM 5300 N N . HIS B 1 117 ? -12.312 11.836 -9.703 1 98.81 117 HIS B N 1
ATOM 5301 C CA . HIS B 1 117 ? -12.43 10.5 -10.273 1 98.81 117 HIS B CA 1
ATOM 5302 C C . HIS B 1 117 ? -13.641 10.398 -11.195 1 98.81 117 HIS B C 1
ATOM 5304 O O . HIS B 1 117 ? -13.617 9.648 -12.18 1 98.81 117 HIS B O 1
ATOM 5310 N N . ILE B 1 118 ? -14.734 11.102 -10.852 1 98.81 118 ILE B N 1
ATOM 5311 C CA . ILE B 1 118 ? -15.977 11.031 -11.609 1 98.81 118 ILE B CA 1
ATOM 5312 C C . ILE B 1 118 ? -15.789 11.703 -12.969 1 98.81 118 ILE B C 1
ATOM 5314 O O . ILE B 1 118 ? -16.328 11.234 -13.984 1 98.81 118 ILE B O 1
ATOM 5318 N N . SER B 1 119 ? -14.984 12.719 -13.055 1 98.62 119 SER B N 1
ATOM 5319 C CA . SER B 1 119 ? -14.844 13.516 -14.266 1 98.62 119 SER B CA 1
ATOM 5320 C C . SER B 1 119 ? -14.031 12.781 -15.328 1 98.62 119 SER B C 1
ATOM 5322 O O . SER B 1 119 ? -12.867 12.453 -15.102 1 98.62 119 SER B O 1
ATOM 5324 N N . ASP B 1 120 ? -14.547 12.609 -16.484 1 96.81 120 ASP B N 1
ATOM 5325 C CA . ASP B 1 120 ? -13.852 11.984 -17.609 1 96.81 120 ASP B CA 1
ATOM 5326 C C . ASP B 1 120 ? -12.883 12.969 -18.25 1 96.81 120 ASP B C 1
ATOM 5328 O O . ASP B 1 120 ? -12.062 12.57 -19.094 1 96.81 120 ASP B O 1
ATOM 5332 N N . LYS B 1 121 ? -12.93 14.211 -17.828 1 98.56 121 LYS B N 1
ATOM 5333 C CA . LYS B 1 121 ? -12.062 15.242 -18.375 1 98.56 121 LYS B CA 1
ATOM 5334 C C . LYS B 1 121 ? -10.75 15.328 -17.625 1 98.56 121 LYS B C 1
ATOM 5336 O O . LYS B 1 121 ? -9.789 15.953 -18.094 1 98.56 121 LYS B O 1
ATOM 5341 N N . ILE B 1 122 ? -10.688 14.695 -16.531 1 98.75 122 ILE B N 1
ATOM 5342 C CA . ILE B 1 122 ? -9.508 14.797 -15.688 1 98.75 122 ILE B CA 1
ATOM 5343 C C . ILE B 1 122 ? -8.648 13.539 -15.859 1 98.75 122 ILE B C 1
ATOM 5345 O O . ILE B 1 122 ? -9.133 12.422 -15.672 1 98.75 122 ILE B O 1
ATOM 5349 N N . ASP B 1 123 ? -7.43 13.75 -16.25 1 98.25 123 ASP B N 1
ATOM 5350 C CA . ASP B 1 123 ? -6.398 12.719 -16.266 1 98.25 123 ASP B CA 1
ATOM 5351 C C . ASP B 1 123 ? -5.562 12.758 -14.992 1 98.25 123 ASP B C 1
ATOM 5353 O O . ASP B 1 123 ? -4.715 13.641 -14.828 1 98.25 123 ASP B O 1
ATOM 5357 N N . LEU B 1 124 ? -5.75 11.805 -14.148 1 98.38 124 LEU B N 1
ATOM 5358 C CA . LEU B 1 124 ? -5.102 11.797 -12.836 1 98.38 124 LEU B CA 1
ATOM 5359 C C . LEU B 1 124 ? -3.592 11.617 -12.984 1 98.38 124 LEU B C 1
ATOM 5361 O O . LEU B 1 124 ? -2.836 11.953 -12.062 1 98.38 124 LEU B O 1
ATOM 5365 N N . GLU B 1 125 ? -3.1 11.109 -14.125 1 97.44 125 GLU B N 1
ATOM 5366 C CA . GLU B 1 125 ? -1.679 10.859 -14.336 1 97.44 125 GLU B CA 1
ATOM 5367 C C . GLU B 1 125 ? -0.989 12.062 -14.969 1 97.44 125 GLU B C 1
ATOM 5369 O O . GLU B 1 125 ? 0.241 12.125 -15.008 1 97.44 125 GLU B O 1
ATOM 5374 N N . ALA B 1 126 ? -1.728 13.031 -15.383 1 98.12 126 ALA B N 1
ATOM 5375 C CA . ALA B 1 126 ? -1.154 14.203 -16.031 1 98.12 126 ALA B CA 1
ATOM 5376 C C . ALA B 1 126 ? -0.592 15.18 -15 1 98.12 126 ALA B C 1
ATOM 5378 O O . ALA B 1 126 ? -1.028 15.195 -13.844 1 98.12 126 ALA B O 1
ATOM 5379 N N . SER B 1 127 ? 0.366 15.977 -15.445 1 98.56 127 SER B N 1
ATOM 5380 C CA . SER B 1 127 ? 0.814 17.109 -14.633 1 98.56 127 SER B CA 1
ATOM 5381 C C . SER B 1 127 ? -0.338 18.047 -14.312 1 98.56 127 SER B C 1
ATOM 5383 O O . SER B 1 127 ? -1.22 18.266 -15.148 1 98.56 127 SER B O 1
ATOM 5385 N N . VAL B 1 128 ? -0.265 18.594 -13.18 1 98.81 128 VAL B N 1
ATOM 5386 C CA . VAL B 1 128 ? -1.257 19.578 -12.766 1 98.81 128 VAL B CA 1
ATOM 5387 C C . VAL B 1 128 ? -1.256 20.75 -13.742 1 98.81 128 VAL B C 1
ATOM 5389 O O . VAL B 1 128 ? -2.281 21.406 -13.938 1 98.81 128 VAL B O 1
ATOM 5392 N N . LEU B 1 129 ? -0.186 21 -14.508 1 98.69 129 LEU B N 1
ATOM 5393 C CA . LEU B 1 129 ? -0.024 22.125 -15.43 1 98.69 129 LEU B CA 1
ATOM 5394 C C . LEU B 1 129 ? -0.997 22 -16.594 1 98.69 129 LEU B C 1
ATOM 5396 O O . LEU B 1 129 ? -1.324 23 -17.234 1 98.69 129 LEU B O 1
ATOM 5400 N N . LYS B 1 130 ? -1.402 20.797 -16.859 1 98.69 130 LYS B N 1
ATOM 5401 C CA . LYS B 1 130 ? -2.389 20.594 -17.922 1 98.69 130 LYS B CA 1
ATOM 5402 C C . LYS B 1 130 ? -3.65 21.422 -17.656 1 98.69 130 LYS B C 1
ATOM 5404 O O . LYS B 1 130 ? -4.293 21.906 -18.578 1 98.69 130 LYS B O 1
ATOM 5409 N N . TYR B 1 131 ? -3.986 21.625 -16.438 1 98.81 131 TYR B N 1
ATOM 5410 C CA . TYR B 1 131 ? -5.23 22.281 -16.047 1 98.81 131 TYR B CA 1
ATOM 5411 C C . TYR B 1 131 ? -4.957 23.656 -15.43 1 98.81 131 TYR B C 1
ATOM 5413 O O . TYR B 1 131 ? -5.793 24.562 -15.508 1 98.81 131 TYR B O 1
ATOM 5421 N N . LEU B 1 132 ? -3.814 23.766 -14.805 1 98.81 132 LEU B N 1
ATOM 5422 C CA . LEU B 1 132 ? -3.428 25 -14.133 1 98.81 132 LEU B CA 1
ATOM 5423 C C . LEU B 1 132 ? -2.061 25.469 -14.617 1 98.81 132 LEU B C 1
ATOM 5425 O O . LEU B 1 132 ? -1.121 25.578 -13.828 1 98.81 132 LEU B O 1
ATOM 5429 N N . PRO B 1 133 ? -1.889 25.875 -15.805 1 98.31 133 PRO B N 1
ATOM 5430 C CA . PRO B 1 133 ? -0.591 26.297 -16.344 1 98.31 133 PRO B CA 1
ATOM 5431 C C . PRO B 1 133 ? -0.048 27.547 -15.648 1 98.31 133 PRO B C 1
ATOM 5433 O O . PRO B 1 133 ? 1.158 27.812 -15.688 1 98.31 133 PRO B O 1
ATOM 5436 N N . GLU B 1 134 ? -0.899 28.359 -14.953 1 97.81 134 GLU B N 1
ATOM 5437 C CA . GLU B 1 134 ? -0.518 29.578 -14.266 1 97.81 134 GLU B CA 1
ATOM 5438 C C . GLU B 1 134 ? 0.504 29.312 -13.164 1 97.81 134 GLU B C 1
ATOM 5440 O O . GLU B 1 134 ? 1.274 30.188 -12.789 1 97.81 134 GLU B O 1
ATOM 5445 N N . LEU B 1 135 ? 0.52 28.125 -12.672 1 98.31 135 LEU B N 1
ATOM 5446 C CA . LEU B 1 135 ? 1.426 27.75 -11.594 1 98.31 135 LEU B CA 1
ATOM 5447 C C . LEU B 1 135 ? 2.879 27.969 -12 1 98.31 135 LEU B C 1
ATOM 5449 O O . LEU B 1 135 ? 3.725 28.281 -11.156 1 98.31 135 LEU B O 1
ATOM 5453 N N . ASN B 1 136 ? 3.135 27.828 -13.242 1 95.88 136 ASN B N 1
ATOM 5454 C CA . ASN B 1 136 ? 4.508 27.922 -13.734 1 95.88 136 ASN B CA 1
ATOM 5455 C C . ASN B 1 136 ? 4.957 29.375 -13.844 1 95.88 136 ASN B C 1
ATOM 5457 O O . ASN B 1 136 ? 6.148 29.656 -13.984 1 95.88 136 ASN B O 1
ATOM 5461 N N . LYS B 1 137 ? 4.059 30.266 -13.836 1 95.56 137 LYS B N 1
ATOM 5462 C CA . LYS B 1 137 ? 4.379 31.688 -14.039 1 95.56 137 LYS B CA 1
ATOM 5463 C C . LYS B 1 137 ? 5.254 32.219 -12.914 1 95.56 137 LYS B C 1
ATOM 5465 O O . LYS B 1 137 ? 6.094 33.094 -13.141 1 95.56 137 LYS B O 1
ATOM 5470 N N . THR B 1 138 ? 5.035 31.688 -11.711 1 94.94 138 THR B N 1
ATOM 5471 C CA . THR B 1 138 ? 5.777 32.219 -10.57 1 94.94 138 THR B CA 1
ATOM 5472 C C . THR B 1 138 ? 6.707 31.156 -9.992 1 94.94 138 THR B C 1
ATOM 5474 O O . THR B 1 138 ? 7.289 31.344 -8.922 1 94.94 138 THR B O 1
ATOM 5477 N N . ALA B 1 139 ? 6.816 30.078 -10.648 1 94.69 139 ALA B N 1
ATOM 5478 C CA . ALA B 1 139 ? 7.672 28.984 -10.172 1 94.69 139 ALA B CA 1
ATOM 5479 C C . ALA B 1 139 ? 9.148 29.375 -10.273 1 94.69 139 ALA B C 1
ATOM 5481 O O . ALA B 1 139 ? 9.562 29.984 -11.258 1 94.69 139 ALA B O 1
ATOM 5482 N N . GLY B 1 140 ? 9.898 29.016 -9.211 1 94.56 140 GLY B N 1
ATOM 5483 C CA . GLY B 1 140 ? 11.336 29.203 -9.25 1 94.56 140 GLY B CA 1
ATOM 5484 C C . GLY B 1 140 ? 12.078 28.016 -9.82 1 94.56 140 GLY B C 1
ATOM 5485 O O . GLY B 1 140 ? 11.461 27.078 -10.328 1 94.56 140 GLY B O 1
ATOM 5486 N N . ASP B 1 141 ? 13.398 28.156 -9.836 1 93.31 141 ASP B N 1
ATOM 5487 C CA . ASP B 1 141 ? 14.281 27.094 -10.289 1 93.31 141 ASP B CA 1
ATOM 5488 C C . ASP B 1 141 ? 15.336 26.766 -9.234 1 93.31 141 ASP B C 1
ATOM 5490 O O . ASP B 1 141 ? 16.516 27.078 -9.422 1 93.31 141 ASP B O 1
ATOM 5494 N N . ASP B 1 142 ? 14.875 26.234 -8.102 1 95.44 142 ASP B N 1
ATOM 5495 C CA . ASP B 1 142 ? 15.727 25.828 -6.988 1 95.44 142 ASP B CA 1
ATOM 5496 C C . ASP B 1 142 ? 15.375 24.422 -6.512 1 95.44 142 ASP B C 1
ATOM 5498 O O . ASP B 1 142 ? 14.227 24.172 -6.133 1 95.44 142 ASP B O 1
ATOM 5502 N N . ASP B 1 143 ? 16.312 23.547 -6.441 1 95.19 143 ASP B N 1
ATOM 5503 C CA . ASP B 1 143 ? 16.062 22.141 -6.191 1 95.19 143 ASP B CA 1
ATOM 5504 C C . ASP B 1 143 ? 15.641 21.906 -4.742 1 95.19 143 ASP B C 1
ATOM 5506 O O . ASP B 1 143 ? 15.141 20.828 -4.398 1 95.19 143 ASP B O 1
ATOM 5510 N N . ILE B 1 144 ? 15.812 22.875 -3.9 1 97.19 144 ILE B N 1
ATOM 5511 C CA . ILE B 1 144 ? 15.414 22.75 -2.502 1 97.19 144 ILE B CA 1
ATOM 5512 C C . ILE B 1 144 ? 14.141 23.547 -2.248 1 97.19 144 ILE B C 1
ATOM 5514 O O . ILE B 1 144 ? 13.25 23.094 -1.53 1 97.19 144 ILE B O 1
ATOM 5518 N N . PHE B 1 145 ? 13.977 24.719 -2.924 1 97.25 145 PHE B N 1
ATOM 5519 C CA . PHE B 1 145 ? 12.961 25.672 -2.496 1 97.25 145 PHE B CA 1
ATOM 5520 C C . PHE B 1 145 ? 11.836 25.75 -3.525 1 97.25 145 PHE B C 1
ATOM 5522 O O . PHE B 1 145 ? 10.805 26.391 -3.275 1 97.25 145 PHE B O 1
ATOM 5529 N N . SER B 1 146 ? 12.023 25.141 -4.719 1 97.19 146 SER B N 1
ATOM 5530 C CA . SER B 1 146 ? 11.039 25.328 -5.777 1 97.19 146 SER B CA 1
ATOM 5531 C C . SER B 1 146 ? 10.281 24.047 -6.07 1 97.19 146 SER B C 1
ATOM 5533 O O . SER B 1 146 ? 10.883 22.969 -6.148 1 97.19 146 SER B O 1
ATOM 5535 N N . LEU B 1 147 ? 8.992 24.141 -6.203 1 96.75 147 LEU B N 1
ATOM 5536 C CA . LEU B 1 147 ? 8.156 23.031 -6.664 1 96.75 147 LEU B CA 1
ATOM 5537 C C . LEU B 1 147 ? 8.383 22.766 -8.148 1 96.75 147 LEU B C 1
ATOM 5539 O O . LEU B 1 147 ? 8.477 23.688 -8.945 1 96.75 147 LEU B O 1
ATOM 5543 N N . LYS B 1 148 ? 8.531 21.516 -8.492 1 96.5 148 LYS B N 1
ATOM 5544 C CA . LYS B 1 148 ? 8.609 21.109 -9.883 1 96.5 148 LYS B CA 1
ATOM 5545 C C . LYS B 1 148 ? 7.25 20.625 -10.398 1 96.5 148 LYS B C 1
ATOM 5547 O O . LYS B 1 148 ? 7 19.422 -10.477 1 96.5 148 LYS B O 1
ATOM 5552 N N . TRP B 1 149 ? 6.5 21.531 -10.875 1 98.19 149 TRP B N 1
ATOM 5553 C CA . TRP B 1 149 ? 5.094 21.297 -11.172 1 98.19 149 TRP B CA 1
ATOM 5554 C C . TRP B 1 149 ? 4.941 20.281 -12.297 1 98.19 149 TRP B C 1
ATOM 5556 O O . TRP B 1 149 ? 3.939 19.562 -12.359 1 98.19 149 TRP B O 1
ATOM 5566 N N . GLU B 1 150 ? 5.934 20.188 -13.203 1 97.56 150 GLU B N 1
ATOM 5567 C CA . GLU B 1 150 ? 5.895 19.188 -14.273 1 97.56 150 GLU B CA 1
ATOM 5568 C C . GLU B 1 150 ? 5.883 17.766 -13.719 1 97.56 150 GLU B C 1
ATOM 5570 O O . GLU B 1 150 ? 5.398 16.844 -14.367 1 97.56 150 GLU B O 1
ATOM 5575 N N . ASP B 1 151 ? 6.363 17.625 -12.461 1 97.75 151 ASP B N 1
ATOM 5576 C CA . ASP B 1 151 ? 6.492 16.312 -11.852 1 97.75 151 ASP B CA 1
ATOM 5577 C C . ASP B 1 151 ? 5.324 16.016 -10.914 1 97.75 151 ASP B C 1
ATOM 5579 O O . ASP B 1 151 ? 5.211 14.922 -10.367 1 97.75 151 ASP B O 1
ATOM 5583 N N . ILE B 1 152 ? 4.488 16.969 -10.734 1 98.62 152 ILE B N 1
ATOM 5584 C CA . ILE B 1 152 ? 3.354 16.828 -9.828 1 98.62 152 ILE B CA 1
ATOM 5585 C C . ILE B 1 152 ? 2.098 16.469 -10.617 1 98.62 152 ILE B C 1
ATOM 5587 O O . ILE B 1 152 ? 1.583 17.297 -11.383 1 98.62 152 ILE B O 1
ATOM 5591 N N . THR B 1 153 ? 1.632 15.258 -10.445 1 98.75 153 THR B N 1
ATOM 5592 C CA . THR B 1 153 ? 0.436 14.812 -11.148 1 98.75 153 THR B CA 1
ATOM 5593 C C . THR B 1 153 ? -0.823 15.203 -10.383 1 98.75 153 THR B C 1
ATOM 5595 O O . THR B 1 153 ? -0.761 15.484 -9.18 1 98.75 153 THR B O 1
ATOM 5598 N N . VAL B 1 154 ? -1.968 15.195 -11.078 1 98.88 154 VAL B N 1
ATOM 5599 C CA . VAL B 1 154 ? -3.254 15.461 -10.438 1 98.88 154 VAL B CA 1
ATOM 5600 C C . VAL B 1 154 ? -3.508 14.422 -9.344 1 98.88 154 VAL B C 1
ATOM 5602 O O . VAL B 1 154 ? -3.92 14.766 -8.234 1 98.88 154 VAL B O 1
ATOM 5605 N N . GLY B 1 155 ? -3.164 13.172 -9.625 1 98.75 155 GLY B N 1
ATOM 5606 C CA . GLY B 1 155 ? -3.363 12.109 -8.648 1 98.75 155 GLY B CA 1
ATOM 5607 C C . GLY B 1 155 ? -2.518 12.273 -7.402 1 98.75 155 GLY B C 1
ATOM 5608 O O . GLY B 1 155 ? -2.951 11.93 -6.301 1 98.75 155 GLY B O 1
ATOM 5609 N N . SER B 1 156 ? -1.325 12.812 -7.562 1 98.75 156 SER B N 1
ATOM 5610 C CA . SER B 1 156 ? -0.445 12.984 -6.41 1 98.75 156 SER B CA 1
ATOM 5611 C C . SER B 1 156 ? -0.966 14.062 -5.473 1 98.75 156 SER B C 1
ATOM 5613 O O . SER B 1 156 ? -0.637 14.07 -4.285 1 98.75 156 SER B O 1
ATOM 5615 N N . LEU B 1 157 ? -1.784 15.023 -5.98 1 98.88 157 LEU B N 1
ATOM 5616 C CA . LEU B 1 157 ? -2.467 15.969 -5.102 1 98.88 157 LEU B CA 1
ATOM 5617 C C . LEU B 1 157 ? -3.453 15.25 -4.188 1 98.88 157 LEU B C 1
ATOM 5619 O O . LEU B 1 157 ? -3.479 15.492 -2.98 1 98.88 157 LEU B O 1
ATOM 5623 N N . ALA B 1 158 ? -4.16 14.32 -4.742 1 98.69 158 ALA B N 1
ATOM 5624 C CA . ALA B 1 158 ? -5.195 13.602 -4.004 1 98.69 158 ALA B CA 1
ATOM 5625 C C . ALA B 1 158 ? -4.578 12.688 -2.949 1 98.69 158 ALA B C 1
ATOM 5627 O O . ALA B 1 158 ? -5.137 12.516 -1.863 1 98.69 158 ALA B O 1
ATOM 5628 N N . SER B 1 159 ? -3.408 12.133 -3.211 1 98.62 159 SER B N 1
ATOM 5629 C CA . SER B 1 159 ? -2.824 11.102 -2.363 1 98.62 159 SER B CA 1
ATOM 5630 C C . SER B 1 159 ? -1.767 11.68 -1.431 1 98.62 159 SER B C 1
ATOM 5632 O O . SER B 1 159 ? -1.03 10.938 -0.779 1 98.62 159 SER B O 1
ATOM 5634 N N . HIS B 1 160 ? -1.588 12.977 -1.425 1 98.75 160 HIS B N 1
ATOM 5635 C CA . HIS B 1 160 ? -0.632 13.641 -0.549 1 98.75 160 HIS B CA 1
ATOM 5636 C C . HIS B 1 160 ? 0.8 13.242 -0.89 1 98.75 160 HIS B C 1
ATOM 5638 O O . HIS B 1 160 ? 1.655 13.164 -0.004 1 98.75 160 HIS B O 1
ATOM 5644 N N . LEU B 1 161 ? 1.03 12.93 -2.201 1 98.75 161 LEU B N 1
ATOM 5645 C CA . LEU B 1 161 ? 2.357 12.492 -2.621 1 98.75 161 LEU B CA 1
ATOM 5646 C C . LEU B 1 161 ? 3.014 13.531 -3.521 1 98.75 161 LEU B C 1
ATOM 5648 O O . LEU B 1 161 ? 4.008 13.242 -4.188 1 98.75 161 LEU B O 1
ATOM 5652 N N . SER B 1 162 ? 2.521 14.75 -3.545 1 98.56 162 SER B N 1
ATOM 5653 C CA . SER B 1 162 ? 2.994 15.789 -4.461 1 98.56 162 SER B CA 1
ATOM 5654 C C . SER B 1 162 ? 4.234 16.484 -3.914 1 98.56 162 SER B C 1
ATOM 5656 O O . SER B 1 162 ? 4.98 17.109 -4.668 1 98.56 162 SER B O 1
ATOM 5658 N N . GLY B 1 163 ? 4.398 16.453 -2.613 1 97.88 163 GLY B N 1
ATOM 5659 C CA . GLY B 1 163 ? 5.457 17.219 -1.983 1 97.88 163 GLY B CA 1
ATOM 5660 C C . GLY B 1 163 ? 5.051 18.656 -1.663 1 97.88 163 GLY B C 1
ATOM 5661 O O . GLY B 1 163 ? 5.805 19.391 -1.024 1 97.88 163 GLY B O 1
ATOM 5662 N N . VAL B 1 164 ? 3.857 19.047 -2.035 1 97.75 164 VAL B N 1
ATOM 5663 C CA . VAL B 1 164 ? 3.326 20.391 -1.758 1 97.75 164 VAL B CA 1
ATOM 5664 C C . VAL B 1 164 ? 3.057 20.531 -0.262 1 97.75 164 VAL B C 1
ATOM 5666 O O . VAL B 1 164 ? 2.582 19.594 0.385 1 97.75 164 VAL B O 1
ATOM 5669 N N . GLY B 1 165 ? 3.32 21.688 0.267 1 96.38 165 GLY B N 1
ATOM 5670 C CA . GLY B 1 165 ? 3.234 21.938 1.696 1 96.38 165 GLY B CA 1
ATOM 5671 C C . GLY B 1 165 ? 1.829 21.781 2.246 1 96.38 165 GLY B C 1
ATOM 5672 O O . GLY B 1 165 ? 0.869 21.656 1.483 1 96.38 165 GLY B O 1
ATOM 5673 N N . VAL B 1 166 ? 1.701 21.844 3.537 1 95.31 166 VAL B N 1
ATOM 5674 C CA . VAL B 1 166 ? 0.486 21.5 4.266 1 95.31 166 VAL B CA 1
ATOM 5675 C C . VAL B 1 166 ? -0.563 22.594 4.074 1 95.31 166 VAL B C 1
ATOM 5677 O O . VAL B 1 166 ? -1.706 22.297 3.709 1 95.31 166 VAL B O 1
ATOM 5680 N N . ASP B 1 167 ? -0.128 23.875 4.402 1 90.81 167 ASP B N 1
ATOM 5681 C CA . ASP B 1 167 ? -1.151 24.922 4.375 1 90.81 167 ASP B CA 1
ATOM 5682 C C . ASP B 1 167 ? -0.525 26.297 4.207 1 90.81 167 ASP B C 1
ATOM 5684 O O . ASP B 1 167 ? 0.686 26.469 4.375 1 90.81 167 ASP B O 1
ATOM 5688 N N . MET B 1 168 ? -1.338 27.219 3.783 1 90.06 168 MET B N 1
ATOM 5689 C CA . MET B 1 168 ? -0.994 28.641 3.732 1 90.06 168 MET B CA 1
ATOM 5690 C C . MET B 1 168 ? -1.86 29.453 4.695 1 90.06 168 MET B C 1
ATOM 5692 O O . MET B 1 168 ? -1.514 30.578 5.055 1 90.06 168 MET B O 1
ATOM 5696 N N . ALA B 1 169 ? -2.871 28.797 5.133 1 85.44 169 ALA B N 1
ATOM 5697 C CA . ALA B 1 169 ? -3.875 29.5 5.934 1 85.44 169 ALA B CA 1
ATOM 5698 C C . ALA B 1 169 ? -3.355 29.781 7.344 1 85.44 169 ALA B C 1
ATOM 5700 O O . ALA B 1 169 ? -3.736 30.766 7.969 1 85.44 169 ALA B O 1
ATOM 5701 N N . GLN B 1 170 ? -2.461 28.969 7.828 1 88.81 170 GLN B N 1
ATOM 5702 C CA . GLN B 1 170 ? -2.012 29.078 9.211 1 88.81 170 GLN B CA 1
ATOM 5703 C C . GLN B 1 170 ? -0.623 29.703 9.297 1 88.81 170 GLN B C 1
ATOM 5705 O O . GLN B 1 170 ? 0.127 29.438 10.242 1 88.81 170 GLN B O 1
ATOM 5710 N N . ASP B 1 171 ? -0.332 30.469 8.367 1 94.62 171 ASP B N 1
ATOM 5711 C CA . ASP B 1 171 ? 0.952 31.156 8.398 1 94.62 171 ASP B CA 1
ATOM 5712 C C . ASP B 1 171 ? 1.007 32.156 9.547 1 94.62 171 ASP B C 1
ATOM 5714 O O . ASP B 1 171 ? 0.183 33.094 9.617 1 94.62 171 ASP B O 1
ATOM 5718 N N . LEU B 1 172 ? 1.968 32.094 10.359 1 94.38 172 LEU B N 1
ATOM 5719 C CA . LEU B 1 172 ? 2.082 32.875 11.578 1 94.38 172 LEU B CA 1
ATOM 5720 C C . LEU B 1 172 ? 2.258 34.375 11.25 1 94.38 172 LEU B C 1
ATOM 5722 O O . LEU B 1 172 ? 1.884 35.219 12.047 1 94.38 172 LEU B O 1
ATOM 5726 N N . ALA B 1 173 ? 2.664 34.719 10.102 1 95.38 173 ALA B N 1
ATOM 5727 C CA . ALA B 1 173 ? 2.977 36.094 9.75 1 95.38 173 ALA B CA 1
ATOM 5728 C C . ALA B 1 173 ? 1.736 36.844 9.242 1 95.38 173 ALA B C 1
ATOM 5730 O O . ALA B 1 173 ? 1.789 38.031 8.953 1 95.38 173 ALA B O 1
ATOM 5731 N N . ILE B 1 174 ? 0.652 36.125 9.203 1 92.94 174 ILE B N 1
ATOM 5732 C CA . ILE B 1 174 ? -0.555 36.688 8.625 1 92.94 174 ILE B CA 1
ATOM 5733 C C . ILE B 1 174 ? -0.974 37.906 9.43 1 92.94 174 ILE B C 1
ATOM 5735 O O . ILE B 1 174 ? -1.521 38.875 8.875 1 92.94 174 ILE B O 1
ATOM 5739 N N . PHE B 1 175 ? -0.664 38 10.75 1 88.69 175 PHE B N 1
ATOM 5740 C CA . PHE B 1 175 ? -1.039 39.094 11.617 1 88.69 175 PHE B CA 1
ATOM 5741 C C . PHE B 1 175 ? 0.157 40 11.875 1 88.69 175 PHE B C 1
ATOM 5743 O O . PHE B 1 175 ? 0.138 40.812 12.805 1 88.69 175 PHE B O 1
ATOM 5750 N N . GLY B 1 176 ? 1.128 39.875 11.102 1 91.44 176 GLY B N 1
ATOM 5751 C CA . GLY B 1 176 ? 2.326 40.688 11.273 1 91.44 176 GLY B CA 1
ATOM 5752 C C . GLY B 1 176 ? 3.408 40 12.07 1 91.44 176 GLY B C 1
ATOM 5753 O O . GLY B 1 176 ? 3.18 38.906 12.625 1 91.44 176 GLY B O 1
ATOM 5754 N N . SER B 1 177 ? 4.539 40.625 12.109 1 94.25 177 SER B N 1
ATOM 5755 C CA . SER B 1 177 ? 5.707 39.969 12.711 1 94.25 177 SER B CA 1
ATOM 5756 C C . SER B 1 177 ? 5.844 40.375 14.18 1 94.25 177 SER B C 1
ATOM 5758 O O . SER B 1 177 ? 6.543 39.688 14.945 1 94.25 177 SER B O 1
ATOM 5760 N N . ASP B 1 178 ? 5.199 41.375 14.703 1 93.06 178 ASP B N 1
ATOM 5761 C CA . ASP B 1 178 ? 5.395 41.938 16.031 1 93.06 178 ASP B CA 1
ATOM 5762 C C . ASP B 1 178 ? 5.168 40.875 17.109 1 93.06 178 ASP B C 1
ATOM 5764 O O . ASP B 1 178 ? 6 40.719 18.016 1 93.06 178 ASP B O 1
ATOM 5768 N N . PRO B 1 179 ? 4.121 40.125 16.984 1 91.56 179 PRO B N 1
ATOM 5769 C CA . PRO B 1 179 ? 3.871 39.156 18.062 1 91.56 179 PRO B CA 1
ATOM 5770 C C . PRO B 1 179 ? 4.914 38.062 18.094 1 91.56 179 PRO B C 1
ATOM 5772 O O . PRO B 1 179 ? 5.043 37.375 19.109 1 91.56 179 PRO B O 1
ATOM 5775 N N . TRP B 1 180 ? 5.664 37.875 17.078 1 94.31 180 TRP B N 1
ATOM 5776 C CA . TRP B 1 180 ? 6.52 36.688 16.938 1 94.31 180 TRP B CA 1
ATOM 5777 C C . TRP B 1 180 ? 7.984 37.062 17.156 1 94.31 180 TRP B C 1
ATOM 5779 O O . TRP B 1 180 ? 8.82 36.188 17.375 1 94.31 180 TRP B O 1
ATOM 5789 N N . GLN B 1 181 ? 8.305 38.312 17.141 1 94.06 181 GLN B N 1
ATOM 5790 C CA . GLN B 1 181 ? 9.68 38.781 17.312 1 94.06 181 GLN B CA 1
ATOM 5791 C C . GLN B 1 181 ? 10.234 38.344 18.656 1 94.06 181 GLN B C 1
ATOM 5793 O O . GLN B 1 181 ? 11.383 37.906 18.75 1 94.06 181 GLN B O 1
ATOM 5798 N N . PRO B 1 182 ? 9.398 38.344 19.734 1 92.31 182 PRO B N 1
ATOM 5799 C CA . PRO B 1 182 ? 9.906 37.875 21.016 1 92.31 182 PRO B CA 1
ATOM 5800 C C . PRO B 1 182 ? 10.219 36.375 21 1 92.31 182 PRO B C 1
ATOM 5802 O O . PRO B 1 182 ? 10.938 35.875 21.875 1 92.31 182 PRO B O 1
ATOM 5805 N N . PHE B 1 183 ? 9.656 35.719 20.016 1 93.62 183 PHE B N 1
ATOM 5806 C CA . PHE B 1 183 ? 9.883 34.281 19.922 1 93.62 183 PHE B CA 1
ATOM 5807 C C . PHE B 1 183 ? 10.992 33.969 18.922 1 93.62 183 PHE B C 1
ATOM 5809 O O . PHE B 1 183 ? 11.125 32.812 18.469 1 93.62 183 PHE B O 1
ATOM 5816 N N . GLY B 1 184 ? 11.734 34.969 18.516 1 95.81 184 GLY B N 1
ATOM 5817 C CA . GLY B 1 184 ? 12.945 34.781 17.734 1 95.81 184 GLY B CA 1
ATOM 5818 C C . GLY B 1 184 ? 12.711 34.875 16.25 1 95.81 184 GLY B C 1
ATOM 5819 O O . GLY B 1 184 ? 13.648 34.719 15.453 1 95.81 184 GLY B O 1
ATOM 5820 N N . LEU B 1 185 ? 11.492 35.156 15.805 1 97.25 185 LEU B N 1
ATOM 5821 C CA . LEU B 1 185 ? 11.203 35.219 14.375 1 97.25 185 LEU B CA 1
ATOM 5822 C C . LEU B 1 185 ? 11.516 36.625 13.844 1 97.25 185 LEU B C 1
ATOM 5824 O O . LEU B 1 185 ? 11.398 37.625 14.57 1 97.25 185 LEU B O 1
ATOM 5828 N N . PRO B 1 186 ? 11.945 36.719 12.617 1 97.31 186 PRO B N 1
ATOM 5829 C CA . PRO B 1 186 ? 12.391 38 12.07 1 97.31 186 PRO B CA 1
ATOM 5830 C C . PRO B 1 186 ? 11.227 38.938 11.719 1 97.31 186 PRO B C 1
ATOM 5832 O O . PRO B 1 186 ? 10.078 38.469 11.633 1 97.31 186 PRO B O 1
ATOM 5835 N N . GLU B 1 187 ? 11.578 40.125 11.547 1 96.81 187 GLU B N 1
ATOM 5836 C CA . GLU B 1 187 ? 10.594 41.094 11.055 1 96.81 187 GLU B CA 1
ATOM 5837 C C . GLU B 1 187 ? 10.219 40.812 9.602 1 96.81 187 GLU B C 1
ATOM 5839 O O . GLU B 1 187 ? 11.086 40.469 8.789 1 96.81 187 GLU B O 1
ATOM 5844 N N . VAL B 1 188 ? 8.93 40.875 9.32 1 96.44 188 VAL B N 1
ATOM 5845 C CA . VAL B 1 188 ? 8.398 40.812 7.961 1 96.44 188 VAL B CA 1
ATOM 5846 C C . VAL B 1 188 ? 7.75 42.125 7.59 1 96.44 188 VAL B C 1
ATOM 5848 O O . VAL B 1 188 ? 6.828 42.594 8.266 1 96.44 188 VAL B O 1
ATOM 5851 N N . PRO B 1 189 ? 8.289 42.781 6.504 1 94.12 189 PRO B N 1
ATOM 5852 C CA . PRO B 1 189 ? 7.633 44.031 6.09 1 94.12 189 PRO B CA 1
ATOM 5853 C C . PRO B 1 189 ? 6.141 43.844 5.809 1 94.12 189 PRO B C 1
ATOM 5855 O O . PRO B 1 189 ? 5.738 42.812 5.242 1 94.12 189 PRO B O 1
ATOM 5858 N N . LYS B 1 190 ? 5.387 44.812 6.152 1 90.19 190 LYS B N 1
ATOM 5859 C CA . LYS B 1 190 ? 3.934 44.75 6.008 1 90.19 190 LYS B CA 1
ATOM 5860 C C . LYS B 1 190 ? 3.539 44.5 4.555 1 90.19 190 LYS B C 1
ATOM 5862 O O . LYS B 1 190 ? 2.559 43.781 4.293 1 90.19 190 LYS B O 1
ATOM 5867 N N . SER B 1 191 ? 4.371 44.906 3.617 1 88.19 191 SER B N 1
ATOM 5868 C CA . SER B 1 191 ? 4.059 44.812 2.195 1 88.19 191 SER B CA 1
ATOM 5869 C C . SER B 1 191 ? 4.391 43.406 1.668 1 88.19 191 SER B C 1
ATOM 5871 O O . SER B 1 191 ? 3.926 43.031 0.594 1 88.19 191 SER B O 1
ATOM 5873 N N . GLU B 1 192 ? 5.016 42.656 2.471 1 89.69 192 GLU B N 1
ATOM 5874 C CA . GLU B 1 192 ? 5.527 41.375 1.96 1 89.69 192 GLU B CA 1
ATOM 5875 C C . GLU B 1 192 ? 4.918 40.219 2.705 1 89.69 192 GLU B C 1
ATOM 5877 O O . GLU B 1 192 ? 5.066 39.062 2.285 1 89.69 192 GLU B O 1
ATOM 5882 N N . LYS B 1 193 ? 4.215 40.531 3.746 1 91.75 193 LYS B N 1
ATOM 5883 C CA . LYS B 1 193 ? 3.645 39.469 4.555 1 91.75 193 LYS B CA 1
ATOM 5884 C C . LYS B 1 193 ? 2.492 38.781 3.826 1 91.75 193 LYS B C 1
ATOM 5886 O O . LYS B 1 193 ? 1.925 39.344 2.887 1 91.75 193 LYS B O 1
ATOM 5891 N N . PRO B 1 194 ? 2.164 37.562 4.211 1 94.56 194 PRO B N 1
ATOM 5892 C CA . PRO B 1 194 ? 0.956 36.938 3.654 1 94.56 194 PRO B CA 1
ATOM 5893 C C . PRO B 1 194 ? -0.274 37.844 3.785 1 94.56 194 PRO B C 1
ATOM 5895 O O . PRO B 1 194 ? -0.448 38.5 4.809 1 94.56 194 PRO B O 1
ATOM 5898 N N . ASN B 1 195 ? -1.126 37.844 2.754 1 91.69 195 ASN B N 1
ATOM 5899 C CA . ASN B 1 195 ? -2.213 38.812 2.738 1 91.69 195 ASN B CA 1
ATOM 5900 C C . ASN B 1 195 ? -3.578 38.125 2.721 1 91.69 195 ASN B C 1
ATOM 5902 O O . ASN B 1 195 ? -4.613 38.812 2.705 1 91.69 195 ASN B O 1
ATOM 5906 N N . CYS B 1 196 ? -3.582 36.812 2.729 1 91.19 196 CYS B N 1
ATOM 5907 C CA . CYS B 1 196 ? -4.836 36.062 2.803 1 91.19 196 CYS B CA 1
ATOM 5908 C C . CYS B 1 196 ? -4.656 34.75 3.578 1 91.19 196 CYS B C 1
ATOM 5910 O O . CYS B 1 196 ? -3.537 34.25 3.711 1 91.19 196 CYS B O 1
ATOM 5912 N N . SER B 1 197 ? -5.676 34.188 4.203 1 86.88 197 SER B N 1
ATOM 5913 C CA . SER B 1 197 ? -5.578 32.938 4.93 1 86.88 197 SER B CA 1
ATOM 5914 C C . SER B 1 197 ? -6.918 32.219 4.961 1 86.88 197 SER B C 1
ATOM 5916 O O . SER B 1 197 ? -6.961 30.969 5.043 1 86.88 197 SER B O 1
ATOM 5918 N N . GLY B 1 198 ? -8.039 32.844 5.098 1 75.56 198 GLY B N 1
ATOM 5919 C CA . GLY B 1 198 ? -9.359 32.281 5.273 1 75.56 198 GLY B CA 1
ATOM 5920 C C . GLY B 1 198 ? -9.734 32.062 6.73 1 75.56 198 GLY B C 1
ATOM 5921 O O . GLY B 1 198 ? -10.875 31.719 7.043 1 75.56 198 GLY B O 1
ATOM 5922 N N . LEU B 1 199 ? -8.867 32.344 7.664 1 77.69 199 LEU B N 1
ATOM 5923 C CA . LEU B 1 199 ? -9.164 32.281 9.094 1 77.69 199 LEU B CA 1
ATOM 5924 C C . LEU B 1 199 ? -10 33.5 9.516 1 77.69 199 LEU B C 1
ATOM 5926 O O . LEU B 1 199 ? -10.062 34.5 8.797 1 77.69 199 LEU B O 1
ATOM 5930 N N . PRO B 1 200 ? -10.594 33.312 10.742 1 77.56 200 PRO B N 1
ATOM 5931 C CA . PRO B 1 200 ? -11.375 34.438 11.219 1 77.56 200 PRO B CA 1
ATOM 5932 C C . PRO B 1 200 ? -10.562 35.719 11.312 1 77.56 200 PRO B C 1
ATOM 5934 O O . PRO B 1 200 ? -9.398 35.688 11.719 1 77.56 200 PRO B O 1
ATOM 5937 N N . LYS B 1 201 ? -11.109 36.75 10.836 1 80.5 201 LYS B N 1
ATOM 5938 C CA . LYS B 1 201 ? -10.547 38.094 10.922 1 80.5 201 LYS B CA 1
ATOM 5939 C C . LYS B 1 201 ? -9.453 38.312 9.875 1 80.5 201 LYS B C 1
ATOM 5941 O O . LYS B 1 201 ? -8.633 39.219 10 1 80.5 201 LYS B O 1
ATOM 5946 N N . THR B 1 202 ? -9.336 37.469 8.945 1 87.56 202 THR B N 1
ATOM 5947 C CA . THR B 1 202 ? -8.406 37.625 7.832 1 87.56 202 THR B CA 1
ATOM 5948 C C . THR B 1 202 ? -9.156 37.594 6.5 1 87.56 202 THR B C 1
ATOM 5950 O O . THR B 1 202 ? -10.344 37.281 6.453 1 87.56 202 THR B O 1
ATOM 5953 N N . THR B 1 203 ? -8.477 38.094 5.488 1 91 203 THR B N 1
ATOM 5954 C CA . THR B 1 203 ? -9.023 38.031 4.137 1 91 203 THR B CA 1
ATOM 5955 C C . THR B 1 203 ? -8.938 36.625 3.584 1 91 203 THR B C 1
ATOM 5957 O O . THR B 1 203 ? -7.875 36 3.623 1 91 203 THR B O 1
ATOM 5960 N N . PRO B 1 204 ? -10.062 36.094 3.121 1 90.81 204 PRO B N 1
ATOM 5961 C CA . PRO B 1 204 ? -9.977 34.781 2.488 1 90.81 204 PRO B CA 1
ATOM 5962 C C . PRO B 1 204 ? -9.125 34.781 1.22 1 90.81 204 PRO B C 1
ATOM 5964 O O . PRO B 1 204 ? -9.172 35.75 0.445 1 90.81 204 PRO B O 1
ATOM 5967 N N . CYS B 1 205 ? -8.383 33.75 0.967 1 94.19 205 CYS B N 1
ATOM 5968 C CA . CYS B 1 205 ? -7.566 33.625 -0.24 1 94.19 205 CYS B CA 1
ATOM 5969 C C . CYS B 1 205 ? -8.438 33.344 -1.461 1 94.19 205 CYS B C 1
ATOM 5971 O O . CYS B 1 205 ? -9.383 32.562 -1.386 1 94.19 205 CYS B O 1
ATOM 5973 N N . THR B 1 206 ? -8.102 33.969 -2.543 1 94.69 206 THR B N 1
ATOM 5974 C CA . THR B 1 206 ? -8.742 33.719 -3.832 1 94.69 206 THR B CA 1
ATOM 5975 C C . THR B 1 206 ? -7.922 32.719 -4.66 1 94.69 206 THR B C 1
ATOM 5977 O O . THR B 1 206 ? -6.812 32.375 -4.273 1 94.69 206 THR B O 1
ATOM 5980 N N . ARG B 1 207 ? -8.539 32.344 -5.777 1 96.19 207 ARG B N 1
ATOM 5981 C CA . ARG B 1 207 ? -7.812 31.531 -6.762 1 96.19 207 ARG B CA 1
ATOM 5982 C C . ARG B 1 207 ? -6.5 32.188 -7.152 1 96.19 207 ARG B C 1
ATOM 5984 O O . ARG B 1 207 ? -5.453 31.547 -7.184 1 96.19 207 ARG B O 1
ATOM 5991 N N . LYS B 1 208 ? -6.566 33.438 -7.445 1 96.31 208 LYS B N 1
ATOM 5992 C CA . LYS B 1 208 ? -5.387 34.188 -7.863 1 96.31 208 LYS B CA 1
ATOM 5993 C C . LYS B 1 208 ? -4.32 34.188 -6.773 1 96.31 208 LYS B C 1
ATOM 5995 O O . LYS B 1 208 ? -3.139 33.969 -7.051 1 96.31 208 LYS B O 1
ATOM 6000 N N . ASP B 1 209 ? -4.738 34.438 -5.516 1 95.69 209 ASP B N 1
ATOM 6001 C CA . ASP B 1 209 ? -3.811 34.438 -4.387 1 95.69 209 ASP B CA 1
ATOM 6002 C C . ASP B 1 209 ? -3.07 33.125 -4.277 1 95.69 209 ASP B C 1
ATOM 6004 O O . ASP B 1 209 ? -1.846 33.094 -4.141 1 95.69 209 ASP B O 1
ATOM 6008 N N . LEU B 1 210 ? -3.828 32.031 -4.301 1 96.44 210 LEU B N 1
ATOM 6009 C CA . LEU B 1 210 ? -3.234 30.719 -4.141 1 96.44 210 LEU B CA 1
ATOM 6010 C C . LEU B 1 210 ? -2.242 30.422 -5.262 1 96.44 210 LEU B C 1
ATOM 6012 O O . LEU B 1 210 ? -1.112 30 -5.004 1 96.44 210 LEU B O 1
ATOM 6016 N N . LEU B 1 211 ? -2.602 30.656 -6.543 1 97.06 211 LEU B N 1
ATOM 6017 C CA . LEU B 1 211 ? -1.777 30.312 -7.695 1 97.06 211 LEU B CA 1
ATOM 6018 C C . LEU B 1 211 ? -0.511 31.156 -7.73 1 97.06 211 LEU B C 1
ATOM 6020 O O . LEU B 1 211 ? 0.538 30.703 -8.188 1 97.06 211 LEU B O 1
ATOM 6024 N N . GLU B 1 212 ? -0.557 32.312 -7.18 1 94.12 212 GLU B N 1
ATOM 6025 C CA . GLU B 1 212 ? 0.602 33.219 -7.191 1 94.12 212 GLU B CA 1
ATOM 6026 C C . GLU B 1 212 ? 1.539 32.906 -6.023 1 94.12 212 GLU B C 1
ATOM 6028 O O . GLU B 1 212 ? 2.758 33.031 -6.152 1 94.12 212 GLU B O 1
ATOM 6033 N N . GLN B 1 213 ? 0.936 32.562 -4.891 1 95.56 213 GLN B N 1
ATOM 6034 C CA . GLN B 1 213 ? 1.728 32.562 -3.666 1 95.56 213 GLN B CA 1
ATOM 6035 C C . GLN B 1 213 ? 2.184 31.141 -3.311 1 95.56 213 GLN B C 1
ATOM 6037 O O . GLN B 1 213 ? 3.082 30.969 -2.486 1 95.56 213 GLN B O 1
ATOM 6042 N N . VAL B 1 214 ? 1.602 30.094 -3.93 1 97.19 214 VAL B N 1
ATOM 6043 C CA . VAL B 1 214 ? 1.938 28.719 -3.586 1 97.19 214 VAL B CA 1
ATOM 6044 C C . VAL B 1 214 ? 3.424 28.469 -3.838 1 97.19 214 VAL B C 1
ATOM 6046 O O . VAL B 1 214 ? 4.059 27.688 -3.123 1 97.19 214 VAL B O 1
ATOM 6049 N N . ASN B 1 215 ? 3.988 29.156 -4.797 1 97.5 215 ASN B N 1
ATOM 6050 C CA . ASN B 1 215 ? 5.387 28.953 -5.164 1 97.5 215 ASN B CA 1
ATOM 6051 C C . ASN B 1 215 ? 6.328 29.562 -4.133 1 97.5 215 ASN B C 1
ATOM 6053 O O . ASN B 1 215 ? 7.535 29.312 -4.156 1 97.5 215 ASN B O 1
ATOM 6057 N N . LEU B 1 216 ? 5.82 30.344 -3.176 1 96.44 216 LEU B N 1
ATOM 6058 C CA . LEU B 1 216 ? 6.629 30.875 -2.082 1 96.44 216 LEU B CA 1
ATOM 6059 C C . LEU B 1 216 ? 6.859 29.812 -1.016 1 96.44 216 LEU B C 1
ATOM 6061 O O . LEU B 1 216 ? 7.73 29.969 -0.156 1 96.44 216 LEU B O 1
ATOM 6065 N N . ARG B 1 217 ? 6.086 28.719 -1.039 1 96.81 217 ARG B N 1
ATOM 6066 C CA . ARG B 1 217 ? 6.258 27.594 -0.138 1 96.81 217 ARG B CA 1
ATOM 6067 C C . ARG B 1 217 ? 7.238 26.578 -0.717 1 96.81 217 ARG B C 1
ATOM 6069 O O . ARG B 1 217 ? 7.02 26.047 -1.812 1 96.81 217 ARG B O 1
ATOM 6076 N N . PRO B 1 218 ? 8.328 26.25 0.002 1 97.31 218 PRO B N 1
ATOM 6077 C CA . PRO B 1 218 ? 9.203 25.172 -0.49 1 97.31 218 PRO B CA 1
ATOM 6078 C C . PRO B 1 218 ? 8.539 23.797 -0.424 1 97.31 218 PRO B C 1
ATOM 6080 O O . PRO B 1 218 ? 7.691 23.562 0.438 1 97.31 218 PRO B O 1
ATOM 6083 N N . PRO B 1 219 ? 8.945 22.875 -1.386 1 97.75 219 PRO B N 1
ATOM 6084 C CA . PRO B 1 219 ? 8.484 21.5 -1.251 1 97.75 219 PRO B CA 1
ATOM 6085 C C . PRO B 1 219 ? 8.969 20.828 0.037 1 97.75 219 PRO B C 1
ATOM 6087 O O . PRO B 1 219 ? 10.055 21.156 0.525 1 97.75 219 PRO B O 1
ATOM 6090 N N . VAL B 1 220 ? 8.172 19.969 0.622 1 97.75 220 VAL B N 1
ATOM 6091 C CA . VAL B 1 220 ? 8.617 19.172 1.761 1 97.75 220 VAL B CA 1
ATOM 6092 C C . VAL B 1 220 ? 9.492 18.016 1.277 1 97.75 220 VAL B C 1
ATOM 6094 O O . VAL B 1 220 ? 10.531 17.719 1.879 1 97.75 220 VAL B O 1
ATOM 6097 N N . TYR B 1 221 ? 9.031 17.312 0.258 1 97.5 221 TYR B N 1
ATOM 6098 C CA . TYR B 1 221 ? 9.727 16.25 -0.46 1 97.5 221 TYR B CA 1
ATOM 6099 C C . TYR B 1 221 ? 9.555 16.406 -1.966 1 97.5 221 TYR B C 1
ATOM 6101 O O . TYR B 1 221 ? 8.703 17.172 -2.426 1 97.5 221 TYR B O 1
ATOM 6109 N N . ALA B 1 222 ? 10.445 15.672 -2.709 1 97.38 222 ALA B N 1
ATOM 6110 C CA . ALA B 1 222 ? 10.141 15.469 -4.121 1 97.38 222 ALA B CA 1
ATOM 6111 C C . ALA B 1 222 ? 8.883 14.609 -4.289 1 97.38 222 ALA B C 1
ATOM 6113 O O . ALA B 1 222 ? 8.57 13.781 -3.432 1 97.38 222 ALA B O 1
ATOM 6114 N N . PRO B 1 223 ? 8.148 14.828 -5.41 1 98.19 223 PRO B N 1
ATOM 6115 C CA . PRO B 1 223 ? 6.926 14.047 -5.625 1 98.19 223 PRO B CA 1
ATOM 6116 C C . PRO B 1 223 ? 7.16 12.547 -5.516 1 98.19 223 PRO B C 1
ATOM 6118 O O . PRO B 1 223 ? 8.18 12.039 -5.992 1 98.19 223 PRO B O 1
ATOM 6121 N N . PHE B 1 224 ? 6.238 11.766 -4.754 1 97.88 224 PHE B N 1
ATOM 6122 C CA . PHE B 1 224 ? 6.172 10.32 -4.605 1 97.88 224 PHE B CA 1
ATOM 6123 C C . PHE B 1 224 ? 7.281 9.82 -3.688 1 97.88 224 PHE B C 1
ATOM 6125 O O . PHE B 1 224 ? 7.652 8.641 -3.74 1 97.88 224 PHE B O 1
ATOM 6132 N N . THR B 1 225 ? 7.84 10.672 -2.814 1 96.88 225 THR B N 1
ATOM 6133 C CA . THR B 1 225 ? 8.781 10.234 -1.786 1 96.88 225 THR B CA 1
ATOM 6134 C C . THR B 1 225 ? 8.031 9.734 -0.554 1 96.88 225 THR B C 1
ATOM 6136 O O . THR B 1 225 ? 7.773 8.531 -0.427 1 96.88 225 THR B O 1
ATOM 6139 N N . ASN B 1 226 ? 7.559 10.641 0.265 1 96.25 226 ASN B N 1
ATOM 6140 C CA . ASN B 1 226 ? 6.715 10.383 1.429 1 96.25 226 ASN B CA 1
ATOM 6141 C C . ASN B 1 226 ? 5.434 11.211 1.39 1 96.25 226 ASN B C 1
ATOM 6143 O O . ASN B 1 226 ? 5.426 12.32 0.855 1 96.25 226 ASN B O 1
ATOM 6147 N N . PRO B 1 227 ? 4.422 10.617 1.966 1 97.62 227 PRO B N 1
ATOM 6148 C CA . PRO B 1 227 ? 3.221 11.453 2.029 1 97.62 227 PRO B CA 1
ATOM 6149 C C . PRO B 1 227 ? 3.352 12.594 3.039 1 97.62 227 PRO B C 1
ATOM 6151 O O . PRO B 1 227 ? 3.947 12.414 4.102 1 97.62 227 PRO B O 1
ATOM 6154 N N . ILE B 1 228 ? 2.828 13.742 2.652 1 97.19 228 ILE B N 1
ATOM 6155 C CA . ILE B 1 228 ? 2.666 14.914 3.508 1 97.19 228 ILE B CA 1
ATOM 6156 C C . ILE B 1 228 ? 1.235 15.438 3.398 1 97.19 228 ILE B C 1
ATOM 6158 O O . ILE B 1 228 ? 0.772 15.773 2.307 1 97.19 228 ILE B O 1
ATOM 6162 N N . TYR B 1 229 ? 0.602 15.477 4.488 1 97.75 229 TYR B N 1
ATOM 6163 C CA . TYR B 1 229 ? -0.789 15.922 4.477 1 97.75 229 TYR B CA 1
ATOM 6164 C C . TYR B 1 229 ? -0.906 17.344 3.953 1 97.75 229 TYR B C 1
ATOM 6166 O O . TYR B 1 229 ? -0.595 18.297 4.668 1 97.75 229 TYR B O 1
ATOM 6174 N N . SER B 1 230 ? -1.5 17.516 2.766 1 98.19 230 SER B N 1
ATOM 6175 C CA . SER B 1 230 ? -1.444 18.812 2.076 1 98.19 230 SER B CA 1
ATOM 6176 C C . SER B 1 230 ? -2.842 19.375 1.843 1 98.19 230 SER B C 1
ATOM 6178 O O . SER B 1 230 ? -3.537 18.953 0.914 1 98.19 230 SER B O 1
ATOM 6180 N N . ASN B 1 231 ? -3.203 20.375 2.627 1 97.5 231 ASN B N 1
ATOM 6181 C CA . ASN B 1 231 ? -4.41 21.141 2.34 1 97.5 231 ASN B CA 1
ATOM 6182 C C . ASN B 1 231 ? -4.285 21.922 1.034 1 97.5 231 ASN B C 1
ATOM 6184 O O . ASN B 1 231 ? -5.246 22.031 0.27 1 97.5 231 ASN B O 1
ATOM 6188 N N . ILE B 1 232 ? -3.08 22.422 0.741 1 97.62 232 ILE B N 1
ATOM 6189 C CA . ILE B 1 232 ? -2.836 23.156 -0.497 1 97.62 232 ILE B CA 1
ATOM 6190 C C . ILE B 1 232 ? -3.076 22.234 -1.695 1 97.62 232 ILE B C 1
ATOM 6192 O O . ILE B 1 232 ? -3.693 22.641 -2.682 1 97.62 232 ILE B O 1
ATOM 6196 N N . GLY B 1 233 ? -2.576 21 -1.579 1 98.56 233 GLY B N 1
ATOM 6197 C CA . GLY B 1 233 ? -2.787 20.031 -2.646 1 98.56 233 GLY B CA 1
ATOM 6198 C C . GLY B 1 233 ? -4.25 19.828 -2.988 1 98.56 233 GLY B C 1
ATOM 6199 O O . GLY B 1 233 ? -4.621 19.812 -4.164 1 98.56 233 GLY B O 1
ATOM 6200 N N . HIS B 1 234 ? -5.086 19.75 -2.006 1 98.62 234 HIS B N 1
ATOM 6201 C CA . HIS B 1 234 ? -6.504 19.516 -2.254 1 98.62 234 HIS B CA 1
ATOM 6202 C C . HIS B 1 234 ? -7.207 20.797 -2.693 1 98.62 234 HIS B C 1
ATOM 6204 O O . HIS B 1 234 ? -8.211 20.75 -3.406 1 98.62 234 HIS B O 1
ATOM 6210 N N . ALA B 1 235 ? -6.715 21.953 -2.238 1 98.12 235 ALA B N 1
ATOM 6211 C CA . ALA B 1 235 ? -7.219 23.203 -2.807 1 98.12 235 ALA B CA 1
ATOM 6212 C C . ALA B 1 235 ? -6.922 23.281 -4.301 1 98.12 235 ALA B C 1
ATOM 6214 O O . ALA B 1 235 ? -7.793 23.656 -5.094 1 98.12 235 ALA B O 1
ATOM 6215 N N . LEU B 1 236 ? -5.684 22.891 -4.676 1 98.81 236 LEU B N 1
ATOM 6216 C CA . LEU B 1 236 ? -5.32 22.859 -6.086 1 98.81 236 LEU B CA 1
ATOM 6217 C C . LEU B 1 236 ? -6.172 21.859 -6.848 1 98.81 236 LEU B C 1
ATOM 6219 O O . LEU B 1 236 ? -6.566 22.109 -7.988 1 98.81 236 LEU B O 1
ATOM 6223 N N . LEU B 1 237 ? -6.426 20.688 -6.223 1 98.94 237 LEU B N 1
ATOM 6224 C CA . LEU B 1 237 ? -7.293 19.703 -6.855 1 98.94 237 LEU B CA 1
ATOM 6225 C C . LEU B 1 237 ? -8.672 20.281 -7.129 1 98.94 237 LEU B C 1
ATOM 6227 O O . LEU B 1 237 ? -9.266 20.016 -8.18 1 98.94 237 LEU B O 1
ATOM 6231 N N . GLY B 1 238 ? -9.234 21.078 -6.168 1 98.81 238 GLY B N 1
ATOM 6232 C CA . GLY B 1 238 ? -10.477 21.781 -6.41 1 98.81 238 GLY B CA 1
ATOM 6233 C C . GLY B 1 238 ? -10.422 22.688 -7.629 1 98.81 238 GLY B C 1
ATOM 6234 O O . GLY B 1 238 ? -11.359 22.719 -8.43 1 98.81 238 GLY B O 1
ATOM 6235 N N . LEU B 1 239 ? -9.32 23.391 -7.797 1 98.81 239 LEU B N 1
ATOM 6236 C CA . LEU B 1 239 ? -9.148 24.281 -8.945 1 98.81 239 LEU B CA 1
ATOM 6237 C C . LEU B 1 239 ? -9.023 23.484 -10.234 1 98.81 239 LEU B C 1
ATOM 6239 O O . LEU B 1 239 ? -9.477 23.922 -11.297 1 98.81 239 LEU B O 1
ATOM 6243 N N . VAL B 1 240 ? -8.328 22.312 -10.18 1 98.94 240 VAL B N 1
ATOM 6244 C CA . VAL B 1 240 ? -8.25 21.422 -11.328 1 98.94 240 VAL B CA 1
ATOM 6245 C C . VAL B 1 240 ? -9.664 21.031 -11.773 1 98.94 240 VAL B C 1
ATOM 6247 O O . VAL B 1 240 ? -9.969 21.047 -12.969 1 98.94 240 VAL B O 1
ATOM 6250 N N . ILE B 1 241 ? -10.539 20.688 -10.844 1 98.94 241 ILE B N 1
ATOM 6251 C CA . ILE B 1 241 ? -11.906 20.281 -11.133 1 98.94 241 ILE B CA 1
ATOM 6252 C C . ILE B 1 241 ? -12.656 21.438 -11.805 1 98.94 241 ILE B C 1
ATOM 6254 O O . ILE B 1 241 ? -13.328 21.234 -12.812 1 98.94 241 ILE B O 1
ATOM 6258 N N . GLU B 1 242 ? -12.492 22.641 -11.273 1 98.69 242 GLU B N 1
ATOM 6259 C CA . GLU B 1 242 ? -13.133 23.812 -11.875 1 98.69 242 GLU B CA 1
ATOM 6260 C C . GLU B 1 242 ? -12.664 24.031 -13.312 1 98.69 242 GLU B C 1
ATOM 6262 O O . GLU B 1 242 ? -13.484 24.266 -14.203 1 98.69 242 GLU B O 1
ATOM 6267 N N . ALA B 1 243 ? -11.391 23.938 -13.477 1 98.75 243 ALA B N 1
ATOM 6268 C CA . ALA B 1 243 ? -10.812 24.172 -14.797 1 98.75 243 ALA B CA 1
ATOM 6269 C C . ALA B 1 243 ? -11.281 23.109 -15.797 1 98.75 243 ALA B C 1
ATOM 6271 O O . ALA B 1 243 ? -11.617 23.438 -16.938 1 98.75 243 ALA B O 1
ATOM 6272 N N . ALA B 1 244 ? -11.266 21.875 -15.352 1 98.81 244 ALA B N 1
ATOM 6273 C CA . ALA B 1 244 ? -11.633 20.766 -16.234 1 98.81 244 ALA B CA 1
ATOM 6274 C C . ALA B 1 244 ? -13.117 20.828 -16.594 1 98.81 244 ALA B C 1
ATOM 6276 O O . ALA B 1 244 ? -13.492 20.594 -17.75 1 98.81 244 ALA B O 1
ATOM 6277 N N . GLU B 1 245 ? -13.969 21.156 -15.633 1 98.69 245 GLU B N 1
ATOM 6278 C CA . GLU B 1 245 ? -15.422 21.094 -15.82 1 98.69 245 GLU B CA 1
ATOM 6279 C C . GLU B 1 245 ? -15.961 22.438 -16.312 1 98.69 245 GLU B C 1
ATOM 6281 O O . GLU B 1 245 ? -17.109 22.516 -16.75 1 98.69 245 GLU B O 1
ATOM 6286 N N . ASP B 1 246 ? -15.164 23.469 -16.25 1 98.19 246 ASP B N 1
ATOM 6287 C CA . ASP B 1 246 ? -15.586 24.812 -16.594 1 98.19 246 ASP B CA 1
ATOM 6288 C C . ASP B 1 246 ? -16.844 25.219 -15.828 1 98.19 246 ASP B C 1
ATOM 6290 O O . ASP B 1 246 ? -17.844 25.641 -16.422 1 98.19 246 ASP B O 1
ATOM 6294 N N . MET B 1 247 ? -16.875 24.891 -14.586 1 97 247 MET B N 1
ATOM 6295 C CA . MET B 1 247 ? -17.953 25.141 -13.633 1 97 247 MET B CA 1
ATOM 6296 C C . MET B 1 247 ? -17.391 25.422 -12.242 1 97 247 MET B C 1
ATOM 6298 O O . MET B 1 247 ? -16.312 24.922 -11.891 1 97 247 MET B O 1
ATOM 6302 N N . PRO B 1 248 ? -18.156 26.281 -11.406 1 97.25 248 PRO B N 1
ATOM 6303 C CA . PRO B 1 248 ? -17.703 26.422 -10.023 1 97.25 248 PRO B CA 1
ATOM 6304 C C . PRO B 1 248 ? -17.625 25.094 -9.289 1 97.25 248 PRO B C 1
ATOM 6306 O O . PRO B 1 248 ? -18.453 24.203 -9.523 1 97.25 248 PRO B O 1
ATOM 6309 N N . PHE B 1 249 ? -16.703 25.078 -8.438 1 97.75 249 PHE B N 1
ATOM 6310 C CA . PHE B 1 249 ? -16.422 23.844 -7.688 1 97.75 249 PHE B CA 1
ATOM 6311 C C . PHE B 1 249 ? -17.688 23.359 -6.992 1 97.75 249 PHE B C 1
ATOM 6313 O O . PHE B 1 249 ? -18.047 22.172 -7.094 1 97.75 249 PHE B O 1
ATOM 6320 N N . GLU B 1 250 ? -18.406 24.172 -6.336 1 97.44 250 GLU B N 1
ATOM 6321 C CA . GLU B 1 250 ? -19.594 23.797 -5.566 1 97.44 250 GLU B CA 1
ATOM 6322 C C . GLU B 1 250 ? -20.672 23.219 -6.473 1 97.44 250 GLU B C 1
ATOM 6324 O O . GLU B 1 250 ? -21.406 22.312 -6.062 1 97.44 250 GLU B O 1
ATOM 6329 N N . ASP B 1 251 ? -20.766 23.703 -7.645 1 98.19 251 ASP B N 1
ATOM 6330 C CA . ASP B 1 251 ? -21.781 23.203 -8.578 1 98.19 251 ASP B CA 1
ATOM 6331 C C . ASP B 1 251 ? -21.438 21.797 -9.055 1 98.19 251 ASP B C 1
ATOM 6333 O O . ASP B 1 251 ? -22.328 20.969 -9.25 1 98.19 251 ASP B O 1
ATOM 6337 N N . VAL B 1 252 ? -20.125 21.531 -9.266 1 98.75 252 VAL B N 1
ATOM 6338 C CA . VAL B 1 252 ? -19.688 20.203 -9.656 1 98.75 252 VAL B CA 1
ATOM 6339 C C . VAL B 1 252 ? -20.016 19.203 -8.555 1 98.75 252 VAL B C 1
ATOM 6341 O O . VAL B 1 252 ? -20.531 18.109 -8.82 1 98.75 252 VAL B O 1
ATOM 6344 N N . ILE B 1 253 ? -19.75 19.562 -7.312 1 98.81 253 ILE B N 1
ATOM 6345 C CA . ILE B 1 253 ? -20 18.688 -6.176 1 98.81 253 ILE B CA 1
ATOM 6346 C C . ILE B 1 253 ? -21.5 18.406 -6.062 1 98.81 253 ILE B C 1
ATOM 6348 O O . ILE B 1 253 ? -21.906 17.266 -5.852 1 98.81 253 ILE B O 1
ATOM 6352 N N . LYS B 1 254 ? -22.281 19.438 -6.148 1 98.19 254 LYS B N 1
ATOM 6353 C CA . LYS B 1 254 ? -23.734 19.281 -6.062 1 98.19 254 LYS B CA 1
ATOM 6354 C C . LYS B 1 254 ? -24.25 18.344 -7.16 1 98.19 254 LYS B C 1
ATOM 6356 O O . LYS B 1 254 ? -24.984 17.406 -6.883 1 98.19 254 LYS B O 1
ATOM 6361 N N . ARG B 1 255 ? -23.812 18.562 -8.406 1 98.44 255 ARG B N 1
ATOM 6362 C CA . ARG B 1 255 ? -24.281 17.812 -9.562 1 98.44 255 ARG B CA 1
ATOM 6363 C C . ARG B 1 255 ? -23.828 16.359 -9.484 1 98.44 255 ARG B C 1
ATOM 6365 O O . ARG B 1 255 ? -24.625 15.43 -9.648 1 98.44 255 ARG B O 1
ATOM 6372 N N . ASP B 1 256 ? -22.562 16.188 -9.211 1 98.75 256 ASP B N 1
ATOM 6373 C CA . ASP B 1 256 ? -21.953 14.875 -9.43 1 98.75 256 ASP B CA 1
ATOM 6374 C C . ASP B 1 256 ? -22.047 14.008 -8.18 1 98.75 256 ASP B C 1
ATOM 6376 O O . ASP B 1 256 ? -21.859 12.789 -8.242 1 98.75 256 ASP B O 1
ATOM 6380 N N . ILE B 1 257 ? -22.391 14.609 -6.98 1 98.88 257 ILE B N 1
ATOM 6381 C CA . ILE B 1 257 ? -22.328 13.812 -5.762 1 98.88 257 ILE B CA 1
ATOM 6382 C C . ILE B 1 257 ? -23.594 14.031 -4.938 1 98.88 257 ILE B C 1
ATOM 6384 O O . ILE B 1 257 ? -24.391 13.109 -4.738 1 98.88 257 ILE B O 1
ATOM 6388 N N . LEU B 1 258 ? -23.906 15.25 -4.492 1 98.81 258 LEU B N 1
ATOM 6389 C CA . LEU B 1 258 ? -25 15.492 -3.557 1 98.81 258 LEU B CA 1
ATOM 6390 C C . LEU B 1 258 ? -26.328 15.07 -4.16 1 98.81 258 LEU B C 1
ATOM 6392 O O . LEU B 1 258 ? -27.125 14.367 -3.52 1 98.81 258 LEU B O 1
ATOM 6396 N N . ASP B 1 259 ? -26.594 15.508 -5.383 1 98.69 259 ASP B N 1
ATOM 6397 C CA . ASP B 1 259 ? -27.875 15.234 -6.023 1 98.69 259 ASP B CA 1
ATOM 6398 C C . ASP B 1 259 ? -28 13.75 -6.383 1 98.69 259 ASP B C 1
ATOM 6400 O O . ASP B 1 259 ? -29.109 13.219 -6.457 1 98.69 259 ASP B O 1
ATOM 6404 N N . VAL B 1 260 ? -26.891 13.125 -6.57 1 98.88 260 VAL B N 1
ATOM 6405 C CA . VAL B 1 260 ? -26.891 11.727 -6.988 1 98.88 260 VAL B CA 1
ATOM 6406 C C . VAL B 1 260 ? -27.453 10.852 -5.871 1 98.88 260 VAL B C 1
ATOM 6408 O O . VAL B 1 260 ? -28.203 9.898 -6.129 1 98.88 260 VAL B O 1
ATOM 6411 N N . VAL B 1 261 ? -27.125 11.156 -4.621 1 98.75 261 VAL B N 1
ATOM 6412 C CA . VAL B 1 261 ? -27.531 10.258 -3.533 1 98.75 261 VAL B CA 1
ATOM 6413 C C . VAL B 1 261 ? -28.453 11 -2.574 1 98.75 261 VAL B C 1
ATOM 6415 O O . VAL B 1 261 ? -28.875 10.445 -1.553 1 98.75 261 VAL B O 1
ATOM 6418 N N . GLY B 1 262 ? -28.734 12.195 -2.824 1 98.56 262 GLY B N 1
ATOM 6419 C CA . GLY B 1 262 ? -29.75 12.938 -2.078 1 98.56 262 GLY B CA 1
ATOM 6420 C C . GLY B 1 262 ? -29.219 13.492 -0.766 1 98.56 262 GLY B C 1
ATOM 6421 O O . GLY B 1 262 ? -29.891 13.391 0.267 1 98.56 262 GLY B O 1
ATOM 6422 N N . MET B 1 263 ? -28.094 14.055 -0.744 1 98.62 263 MET B N 1
ATOM 6423 C CA . MET B 1 263 ? -27.5 14.648 0.45 1 98.62 263 MET B CA 1
ATOM 6424 C C . MET B 1 263 ? -28 16.078 0.663 1 98.62 263 MET B C 1
ATOM 6426 O O . MET B 1 263 ? -27.359 17.031 0.248 1 98.62 263 MET B O 1
ATOM 6430 N N . LYS B 1 264 ? -28.953 16.219 1.528 1 97.31 264 LYS B N 1
ATOM 6431 C CA . LYS B 1 264 ? -29.672 17.484 1.636 1 97.31 264 LYS B CA 1
ATOM 6432 C C . LYS B 1 264 ? -29.172 18.297 2.824 1 97.31 264 LYS B C 1
ATOM 6434 O O . LYS B 1 264 ? -29.516 19.469 2.973 1 97.31 264 LYS B O 1
ATOM 6439 N N . HIS B 1 265 ? -28.391 17.719 3.641 1 97.81 265 HIS B N 1
ATOM 6440 C CA . HIS B 1 265 ? -27.844 18.406 4.801 1 97.81 265 HIS B CA 1
ATOM 6441 C C . HIS B 1 265 ? -26.359 18.672 4.625 1 97.81 265 HIS B C 1
ATOM 6443 O O . HIS B 1 265 ? -25.609 18.719 5.602 1 97.81 265 HIS B O 1
ATOM 6449 N N . THR B 1 266 ? -25.906 18.688 3.434 1 98.44 266 THR B N 1
ATOM 6450 C CA . THR B 1 266 ? -24.516 18.969 3.119 1 98.44 266 THR B CA 1
ATOM 6451 C C . THR B 1 266 ? -24.375 20.344 2.457 1 98.44 266 THR B C 1
ATOM 6453 O O . THR B 1 266 ? -25.141 20.672 1.543 1 98.44 266 THR B O 1
ATOM 6456 N N . TYR B 1 267 ? -23.531 21.125 2.939 1 97.38 267 TYR B N 1
ATOM 6457 C CA . TYR B 1 267 ? -23.328 22.484 2.461 1 97.38 267 TYR B CA 1
ATOM 6458 C C . TYR B 1 267 ? -21.906 22.672 1.96 1 97.38 267 TYR B C 1
ATOM 6460 O O . TYR B 1 267 ? -20.938 22.406 2.688 1 97.38 267 TYR B O 1
ATOM 6468 N N . VAL B 1 268 ? -21.984 23.109 0.635 1 93.88 268 VAL B N 1
ATOM 6469 C CA . VAL B 1 268 ? -20.719 23.391 -0.033 1 93.88 268 VAL B CA 1
ATOM 6470 C C . VAL B 1 268 ? -20.562 24.891 -0.243 1 93.88 268 VAL B C 1
ATOM 6472 O O . VAL B 1 268 ? -21.422 25.531 -0.867 1 93.88 268 VAL B O 1
ATOM 6475 N N . ASP B 1 269 ? -19.75 25.672 0.258 1 82.19 269 ASP B N 1
ATOM 6476 C CA . ASP B 1 269 ? -19.438 27.094 0.064 1 82.19 269 ASP B CA 1
ATOM 6477 C C . ASP B 1 269 ? -20.469 27.984 0.745 1 82.19 269 ASP B C 1
ATOM 6479 O O . ASP B 1 269 ? -20.766 29.078 0.261 1 82.19 269 ASP B O 1
ATOM 6483 N N . LYS B 1 270 ? -21.234 27.375 1.646 1 88.19 270 LYS B N 1
ATOM 6484 C CA . LYS B 1 270 ? -22.188 28.172 2.404 1 88.19 270 LYS B CA 1
ATOM 6485 C C . LYS B 1 270 ? -22.312 27.656 3.836 1 88.19 270 LYS B C 1
ATOM 6487 O O . LYS B 1 270 ? -22.172 26.469 4.09 1 88.19 270 LYS B O 1
ATOM 6492 N N . THR B 1 271 ? -22.594 28.609 4.652 1 91.06 271 THR B N 1
ATOM 6493 C CA . THR B 1 271 ? -22.875 28.266 6.047 1 91.06 271 THR B CA 1
ATOM 6494 C C . THR B 1 271 ? -24.281 27.734 6.199 1 91.06 271 THR B C 1
ATOM 6496 O O . THR B 1 271 ? -25.234 28.328 5.676 1 91.06 271 THR B O 1
ATOM 6499 N N . PRO B 1 272 ? -24.406 26.688 6.898 1 95.44 272 PRO B N 1
ATOM 6500 C CA . PRO B 1 272 ? -25.75 26.156 7.145 1 95.44 272 PRO B CA 1
ATOM 6501 C C . PRO B 1 272 ? -26.594 27.062 8.031 1 95.44 272 PRO B C 1
ATOM 6503 O O . PRO B 1 272 ? -26.062 27.906 8.75 1 95.44 272 PRO B O 1
ATOM 6506 N N . PRO B 1 273 ? -27.969 26.844 7.984 1 95.12 273 PRO B N 1
ATOM 6507 C CA . PRO B 1 273 ? -28.812 27.5 8.984 1 95.12 273 PRO B CA 1
ATOM 6508 C C . PRO B 1 273 ? -28.422 27.141 10.414 1 95.12 273 PRO B C 1
ATOM 6510 O O . PRO B 1 273 ? -28.141 25.969 10.703 1 95.12 273 PRO B O 1
ATOM 6513 N N . THR B 1 274 ? -28.422 28.109 11.25 1 94.94 274 THR B N 1
ATOM 6514 C CA . THR B 1 274 ? -27.953 27.938 12.617 1 94.94 274 THR B CA 1
ATOM 6515 C C . THR B 1 274 ? -28.781 26.859 13.328 1 94.94 274 THR B C 1
ATOM 6517 O O . THR B 1 274 ? -28.266 26.141 14.18 1 94.94 274 THR B O 1
ATOM 6520 N N . ASP B 1 275 ? -30.078 26.766 12.969 1 94.25 275 ASP B N 1
ATOM 6521 C CA . ASP B 1 275 ? -30.969 25.812 13.633 1 94.25 275 ASP B CA 1
ATOM 6522 C C . ASP B 1 275 ? -30.594 24.375 13.273 1 94.25 275 ASP B C 1
ATOM 6524 O O . ASP B 1 275 ? -30.969 23.438 13.977 1 94.25 275 ASP B O 1
ATOM 6528 N N . ASP B 1 276 ? -29.828 24.234 12.219 1 95.81 276 ASP B N 1
ATOM 6529 C CA . ASP B 1 276 ? -29.422 22.906 11.766 1 95.81 276 ASP B CA 1
ATOM 6530 C C . ASP B 1 276 ? -28 22.578 12.219 1 95.81 276 ASP B C 1
ATOM 6532 O O . ASP B 1 276 ? -27.578 21.422 12.172 1 95.81 276 ASP B O 1
ATOM 6536 N N . LEU B 1 277 ? -27.344 23.594 12.641 1 97.5 277 LEU B N 1
ATOM 6537 C CA . LEU B 1 277 ? -25.906 23.516 12.883 1 97.5 277 LEU B CA 1
ATOM 6538 C C . LEU B 1 277 ? -25.609 23.391 14.375 1 97.5 277 LEU B C 1
ATOM 6540 O O . LEU B 1 277 ? -26.172 24.125 15.188 1 97.5 277 LEU B O 1
ATOM 6544 N N . PHE B 1 278 ? -24.781 22.391 14.781 1 97.38 278 PHE B N 1
ATOM 6545 C CA . PHE B 1 278 ? -24.234 22.422 16.125 1 97.38 278 PHE B CA 1
ATOM 6546 C C . PHE B 1 278 ? -23.078 23.422 16.219 1 97.38 278 PHE B C 1
ATOM 6548 O O . PHE B 1 278 ? -22.109 23.328 15.477 1 97.38 278 PHE B O 1
ATOM 6555 N N . ILE B 1 279 ? -23.188 24.344 17.078 1 97.12 279 ILE B N 1
ATOM 6556 C CA . ILE B 1 279 ? -22.172 25.391 17.25 1 97.12 279 ILE B CA 1
ATOM 6557 C C . ILE B 1 279 ? -21.578 25.312 18.656 1 97.12 279 ILE B C 1
ATOM 6559 O O . ILE B 1 279 ? -22.125 25.891 19.594 1 97.12 279 ILE B O 1
ATOM 6563 N N . PRO B 1 280 ? -20.438 24.625 18.734 1 94.19 280 PRO B N 1
ATOM 6564 C CA . PRO B 1 280 ? -19.828 24.578 20.062 1 94.19 280 PRO B CA 1
ATOM 6565 C C . PRO B 1 280 ? -19.531 25.953 20.641 1 94.19 280 PRO B C 1
ATOM 6567 O O . PRO B 1 280 ? -19.203 26.875 19.906 1 94.19 280 PRO B O 1
ATOM 6570 N N . GLU B 1 281 ? -19.531 25.969 22 1 91.69 281 GLU B N 1
ATOM 6571 C CA . GLU B 1 281 ? -19.125 27.203 22.672 1 91.69 281 GLU B CA 1
ATOM 6572 C C . GLU B 1 281 ? -17.688 27.562 22.312 1 91.69 281 GLU B C 1
ATOM 6574 O O . GLU B 1 281 ? -16.797 26.703 22.281 1 91.69 281 GLU B O 1
ATOM 6579 N N . LYS B 1 282 ? -17.5 28.797 21.875 1 87 282 LYS B N 1
ATOM 6580 C CA . LYS B 1 282 ? -16.172 29.359 21.656 1 87 282 LYS B CA 1
ATOM 6581 C C . LYS B 1 282 ? -15.602 28.906 20.312 1 87 282 LYS B C 1
ATOM 6583 O O . LYS B 1 282 ? -14.398 29.047 20.062 1 87 282 LYS B O 1
ATOM 6588 N N . GLU B 1 283 ? -16.422 28.359 19.469 1 91.06 283 GLU B N 1
ATOM 6589 C CA . GLU B 1 283 ? -15.938 27.938 18.156 1 91.06 283 GLU B CA 1
ATOM 6590 C C . GLU B 1 283 ? -15.984 29.078 17.156 1 91.06 283 GLU B C 1
ATOM 6592 O O . GLU B 1 283 ? -17.047 29.422 16.641 1 91.06 283 GLU B O 1
ATOM 6597 N N . PRO B 1 284 ? -14.805 29.562 16.734 1 83.75 284 PRO B N 1
ATOM 6598 C CA . PRO B 1 284 ? -14.82 30.766 15.891 1 83.75 284 PRO B CA 1
ATOM 6599 C C . PRO B 1 284 ? -15.031 30.438 14.414 1 83.75 284 PRO B C 1
ATOM 6601 O O . PRO B 1 284 ? -15.391 31.312 13.633 1 83.75 284 PRO B O 1
ATOM 6604 N N . THR B 1 285 ? -14.875 29.203 13.969 1 84.88 285 THR B N 1
ATOM 6605 C CA . THR B 1 285 ? -14.859 28.906 12.539 1 84.88 285 THR B CA 1
ATOM 6606 C C . THR B 1 285 ? -16.188 28.312 12.094 1 84.88 285 THR B C 1
ATOM 6608 O O . THR B 1 285 ? -16.312 27.844 10.969 1 84.88 285 THR B O 1
ATOM 6611 N N . TRP B 1 286 ? -17.234 28.359 12.945 1 90 286 TRP B N 1
ATOM 6612 C CA . TRP B 1 286 ? -18.484 27.672 12.656 1 90 286 TRP B CA 1
ATOM 6613 C C . TRP B 1 286 ? -19.172 28.297 11.453 1 90 286 TRP B C 1
ATOM 6615 O O . TRP B 1 286 ? -19.953 27.625 10.766 1 90 286 TRP B O 1
ATOM 6625 N N . ASN B 1 287 ? -18.859 29.531 11.117 1 88.44 287 ASN B N 1
ATOM 6626 C CA . ASN B 1 287 ? -19.5 30.203 9.984 1 88.44 287 ASN B CA 1
ATOM 6627 C C . ASN B 1 287 ? -18.469 30.734 8.992 1 88.44 287 ASN B C 1
ATOM 6629 O O . ASN B 1 287 ? -18.766 31.594 8.172 1 88.44 287 ASN B O 1
ATOM 6633 N N . ALA B 1 288 ? -17.266 30.266 9.125 1 84.44 288 ALA B N 1
ATOM 6634 C CA . ALA B 1 288 ? -16.188 30.781 8.281 1 84.44 288 ALA B CA 1
ATOM 6635 C C . ALA B 1 288 ? -16.172 30.078 6.926 1 84.44 288 ALA B C 1
ATOM 6637 O O . ALA B 1 288 ? -16.375 28.859 6.852 1 84.44 288 ALA B O 1
ATOM 6638 N N . THR B 1 289 ? -16.062 30.844 5.879 1 85.38 289 THR B N 1
ATOM 6639 C CA . THR B 1 289 ? -15.695 30.281 4.586 1 85.38 289 THR B CA 1
ATOM 6640 C C . THR B 1 289 ? -14.18 30.188 4.438 1 85.38 289 THR B C 1
ATOM 6642 O O . THR B 1 289 ? -13.453 31.094 4.867 1 85.38 289 THR B O 1
ATOM 6645 N N . LEU B 1 290 ? -13.758 29.125 3.828 1 88.38 290 LEU B N 1
ATOM 6646 C CA . LEU B 1 290 ? -12.32 29 3.588 1 88.38 290 LEU B CA 1
ATOM 6647 C C . LEU B 1 290 ? -11.969 29.391 2.154 1 88.38 290 LEU B C 1
ATOM 6649 O O . LEU B 1 290 ? -10.812 29.297 1.747 1 88.38 290 LEU B O 1
ATOM 6653 N N . ALA B 1 291 ? -13.008 29.75 1.425 1 91.25 291 ALA B N 1
ATOM 6654 C CA . ALA B 1 291 ? -12.844 30.234 0.057 1 91.25 291 ALA B CA 1
ATOM 6655 C C . ALA B 1 291 ? -12.109 29.203 -0.807 1 91.25 291 ALA B C 1
ATOM 6657 O O . ALA B 1 291 ? -12.539 28.062 -0.918 1 91.25 291 ALA B O 1
ATOM 6658 N N . VAL B 1 292 ? -10.906 29.562 -1.291 1 93.94 292 VAL B N 1
ATOM 6659 C CA . VAL B 1 292 ? -10.203 28.703 -2.232 1 93.94 292 VAL B CA 1
ATOM 6660 C C . VAL B 1 292 ? -9.82 27.391 -1.547 1 93.94 292 VAL B C 1
ATOM 6662 O O . VAL B 1 292 ? -9.602 26.375 -2.213 1 93.94 292 VAL B O 1
ATOM 6665 N N . PHE B 1 293 ? -9.844 27.359 -0.234 1 94.62 293 PHE B N 1
ATOM 6666 C CA . PHE B 1 293 ? -9.453 26.172 0.519 1 94.62 293 PHE B CA 1
ATOM 6667 C C . PHE B 1 293 ? -10.68 25.344 0.884 1 94.62 293 PHE B C 1
ATOM 6669 O O . PHE B 1 293 ? -10.562 24.344 1.591 1 94.62 293 PHE B O 1
ATOM 6676 N N . ASP B 1 294 ? -11.875 25.688 0.407 1 94.69 294 ASP B N 1
ATOM 6677 C CA . ASP B 1 294 ? -13.102 24.953 0.727 1 94.69 294 ASP B CA 1
ATOM 6678 C C . ASP B 1 294 ? -13.023 23.5 0.249 1 94.69 294 ASP B C 1
ATOM 6680 O O . ASP B 1 294 ? -13.555 22.609 0.897 1 94.69 294 ASP B O 1
ATOM 6684 N N . SER B 1 295 ? -12.344 23.266 -0.833 1 97.25 295 SER B N 1
ATOM 6685 C CA . SER B 1 295 ? -12.195 21.922 -1.363 1 97.25 295 SER B CA 1
ATOM 6686 C C . SER B 1 295 ? -11.336 21.062 -0.448 1 97.25 295 SER B C 1
ATOM 6688 O O . SER B 1 295 ? -11.391 19.828 -0.52 1 97.25 295 SER B O 1
ATOM 6690 N N . ALA B 1 296 ? -10.594 21.719 0.394 1 96.88 296 ALA B N 1
ATOM 6691 C CA . ALA B 1 296 ? -9.727 21 1.321 1 96.88 296 ALA B CA 1
ATOM 6692 C C . ALA B 1 296 ? -10.414 20.797 2.666 1 96.88 296 ALA B C 1
ATOM 6694 O O . ALA B 1 296 ? -10.086 19.859 3.398 1 96.88 296 ALA B O 1
ATOM 6695 N N . GLY B 1 297 ? -11.398 21.75 3.01 1 95.94 297 GLY B N 1
ATOM 6696 C CA . GLY B 1 297 ? -11.852 21.562 4.379 1 95.94 297 GLY B CA 1
ATOM 6697 C C . GLY B 1 297 ? -13.086 22.375 4.715 1 95.94 297 GLY B C 1
ATOM 6698 O O . GLY B 1 297 ? -13.477 22.453 5.879 1 95.94 297 GLY B O 1
ATOM 6699 N N . GLY B 1 298 ? -13.781 22.938 3.777 1 94.62 298 GLY B N 1
ATOM 6700 C CA . GLY B 1 298 ? -14.758 23.969 4.113 1 94.62 298 GLY B CA 1
ATOM 6701 C C . GLY B 1 298 ? -16.172 23.438 4.215 1 94.62 298 GLY B C 1
ATOM 6702 O O . GLY B 1 298 ? -17.094 24.172 4.559 1 94.62 298 GLY B O 1
ATOM 6703 N N . MET B 1 299 ? -16.375 22.172 4.062 1 97.5 299 MET B N 1
ATOM 6704 C CA . MET B 1 299 ? -17.734 21.656 3.912 1 97.5 299 MET B CA 1
ATOM 6705 C C . MET B 1 299 ? -18.344 21.312 5.27 1 97.5 299 MET B C 1
ATOM 6707 O O . MET B 1 299 ? -17.609 21.125 6.25 1 97.5 299 MET B O 1
ATOM 6711 N N . PHE B 1 300 ? -19.672 21.375 5.289 1 98.25 300 PHE B N 1
ATOM 6712 C CA . PHE B 1 300 ? -20.5 20.922 6.406 1 98.25 300 PHE B CA 1
ATOM 6713 C C . PHE B 1 300 ? -21.375 19.734 5.992 1 98.25 300 PHE B C 1
ATOM 6715 O O . PHE B 1 300 ? -21.766 19.625 4.828 1 98.25 300 PHE B O 1
ATOM 6722 N N . SER B 1 301 ? -21.625 18.875 6.902 1 98.75 301 SER B N 1
ATOM 6723 C CA . SER B 1 301 ? -22.516 17.75 6.602 1 98.75 301 SER B CA 1
ATOM 6724 C C . SER B 1 301 ? -23.062 17.125 7.879 1 98.75 301 SER B C 1
ATOM 6726 O O . SER B 1 301 ? -22.938 17.703 8.961 1 98.75 301 SER B O 1
ATOM 6728 N N . SER B 1 302 ? -23.828 16.078 7.719 1 98.75 302 SER B N 1
ATOM 6729 C CA . SER B 1 302 ? -24.438 15.336 8.82 1 98.75 302 SER B CA 1
ATOM 6730 C C . SER B 1 302 ? -24.109 13.852 8.734 1 98.75 302 SER B C 1
ATOM 6732 O O . SER B 1 302 ? -23.609 13.375 7.707 1 98.75 302 SER B O 1
ATOM 6734 N N . VAL B 1 303 ? -24.312 13.195 9.82 1 98.81 303 VAL B N 1
ATOM 6735 C CA . VAL B 1 303 ? -24.094 11.75 9.867 1 98.81 303 VAL B CA 1
ATOM 6736 C C . VAL B 1 303 ? -24.969 11.062 8.82 1 98.81 303 VAL B C 1
ATOM 6738 O O . VAL B 1 303 ? -24.5 10.195 8.086 1 98.81 303 VAL B O 1
ATOM 6741 N N . SER B 1 304 ? -26.234 11.469 8.719 1 98.62 304 SER B N 1
ATOM 6742 C CA . SER B 1 304 ? -27.141 10.859 7.754 1 98.62 304 SER B CA 1
ATOM 6743 C C . SER B 1 304 ? -26.625 11.031 6.328 1 98.62 304 SER B C 1
ATOM 6745 O O . SER B 1 304 ? -26.625 10.086 5.539 1 98.62 304 SER B O 1
ATOM 6747 N N . ASP B 1 305 ? -26.188 12.25 6.008 1 98.88 305 ASP B N 1
ATOM 6748 C CA . ASP B 1 305 ? -25.703 12.531 4.66 1 98.88 305 ASP B CA 1
ATOM 6749 C C . ASP B 1 305 ? -24.391 11.797 4.383 1 98.88 305 ASP B C 1
ATOM 6751 O O . ASP B 1 305 ? -24.188 11.273 3.287 1 98.88 305 ASP B O 1
ATOM 6755 N N . MET B 1 306 ? -23.484 11.766 5.348 1 98.94 306 MET B N 1
ATOM 6756 C CA . MET B 1 306 ? -22.188 11.125 5.117 1 98.94 306 MET B CA 1
ATOM 6757 C C . MET B 1 306 ? -22.359 9.609 4.973 1 98.94 306 MET B C 1
ATOM 6759 O O . MET B 1 306 ? -21.578 8.961 4.281 1 98.94 306 MET B O 1
ATOM 6763 N N . LEU B 1 307 ? -23.359 9.031 5.613 1 98.88 307 LEU B N 1
ATOM 6764 C CA . LEU B 1 307 ? -23.688 7.629 5.371 1 98.88 307 LEU B CA 1
ATOM 6765 C C . LEU B 1 307 ? -24.141 7.418 3.932 1 98.88 307 LEU B C 1
ATOM 6767 O O . LEU B 1 307 ? -23.812 6.406 3.312 1 98.88 307 LEU B O 1
ATOM 6771 N N . LEU B 1 308 ? -24.922 8.375 3.396 1 98.88 308 LEU B N 1
ATOM 6772 C CA . LEU B 1 308 ? -25.328 8.297 1.999 1 98.88 308 LEU B CA 1
ATOM 6773 C C . LEU B 1 308 ? -24.125 8.312 1.072 1 98.88 308 LEU B C 1
ATOM 6775 O O . LEU B 1 308 ? -24.062 7.551 0.105 1 98.88 308 LEU B O 1
ATOM 6779 N N . LEU B 1 309 ? -23.172 9.195 1.376 1 98.94 309 LEU B N 1
ATOM 6780 C CA . LEU B 1 309 ? -21.953 9.273 0.582 1 98.94 309 LEU B CA 1
ATOM 6781 C C . LEU B 1 309 ? -21.203 7.945 0.603 1 98.94 309 LEU B C 1
ATOM 6783 O O . LEU B 1 309 ? -20.844 7.406 -0.451 1 98.94 309 LEU B O 1
ATOM 6787 N N . ALA B 1 310 ? -20.953 7.461 1.819 1 98.94 310 ALA B N 1
ATOM 6788 C CA . ALA B 1 310 ? -20.188 6.23 1.985 1 98.94 310 ALA B CA 1
ATOM 6789 C C . ALA B 1 310 ? -20.891 5.047 1.332 1 98.94 310 ALA B C 1
ATOM 6791 O O . ALA B 1 310 ? -20.25 4.234 0.655 1 98.94 310 ALA B O 1
ATOM 6792 N N . ASP B 1 311 ? -22.172 4.98 1.548 1 98.81 311 ASP B N 1
ATOM 6793 C CA . ASP B 1 311 ? -23 3.945 0.921 1 98.81 311 ASP B CA 1
ATOM 6794 C C . ASP B 1 311 ? -22.922 4.043 -0.602 1 98.81 311 ASP B C 1
ATOM 6796 O O . ASP B 1 311 ? -22.766 3.029 -1.287 1 98.81 311 ASP B O 1
ATOM 6800 N N . GLY B 1 312 ? -23.031 5.238 -1.117 1 98.88 312 GLY B N 1
ATOM 6801 C CA . GLY B 1 312 ? -22.953 5.465 -2.551 1 98.88 312 GLY B CA 1
ATOM 6802 C C . GLY B 1 312 ? -21.625 5.059 -3.15 1 98.88 312 GLY B C 1
ATOM 6803 O O . GLY B 1 312 ? -21.578 4.512 -4.254 1 98.88 312 GLY B O 1
ATOM 6804 N N . ILE B 1 313 ? -20.5 5.273 -2.441 1 98.88 313 ILE B N 1
ATOM 6805 C CA . ILE B 1 313 ? -19.188 4.883 -2.916 1 98.88 313 ILE B CA 1
ATOM 6806 C C . ILE B 1 313 ? -19.094 3.361 -3.004 1 98.88 313 ILE B C 1
ATOM 6808 O O . ILE B 1 313 ? -18.734 2.812 -4.051 1 98.88 313 ILE B O 1
ATOM 6812 N N . LEU B 1 314 ? -19.531 2.654 -1.991 1 98.25 314 LEU B N 1
ATOM 6813 C CA . LEU B 1 314 ? -19.359 1.206 -1.927 1 98.25 314 LEU B CA 1
ATOM 6814 C C . LEU B 1 314 ? -20.344 0.503 -2.857 1 98.25 314 LEU B C 1
ATOM 6816 O O . LEU B 1 314 ? -20.078 -0.602 -3.332 1 98.25 314 LEU B O 1
ATOM 6820 N N . SER B 1 315 ? -21.453 1.183 -3.117 1 98.25 315 SER B N 1
ATOM 6821 C CA . SER B 1 315 ? -22.453 0.585 -3.992 1 98.25 315 SER B CA 1
ATOM 6822 C C . SER B 1 315 ? -22.266 1.036 -5.438 1 98.25 315 SER B C 1
ATOM 6824 O O . SER B 1 315 ? -23.141 0.804 -6.281 1 98.25 315 SER B O 1
ATOM 6826 N N . ASN B 1 316 ? -21.219 1.73 -5.719 1 98.31 316 ASN B N 1
ATOM 6827 C CA . ASN B 1 316 ? -20.797 2.115 -7.062 1 98.31 316 ASN B CA 1
ATOM 6828 C C . ASN B 1 316 ? -21.812 3.041 -7.723 1 98.31 316 ASN B C 1
ATOM 6830 O O . ASN B 1 316 ? -22.125 2.887 -8.906 1 98.31 316 ASN B O 1
ATOM 6834 N N . LYS B 1 317 ? -22.359 3.92 -6.969 1 98.75 317 LYS B N 1
ATOM 6835 C CA . LYS B 1 317 ? -23.328 4.867 -7.523 1 98.75 317 LYS B CA 1
ATOM 6836 C C . LYS B 1 317 ? -22.625 5.996 -8.266 1 98.75 317 LYS B C 1
ATOM 6838 O O . LYS B 1 317 ? -23.234 6.68 -9.094 1 98.75 317 LYS B O 1
ATOM 6843 N N . PHE B 1 318 ? -21.312 6.176 -7.961 1 98.81 318 PHE B N 1
ATOM 6844 C CA . PHE B 1 318 ? -20.562 7.293 -8.531 1 98.81 318 PHE B CA 1
ATOM 6845 C C . PHE B 1 318 ? -19.594 6.805 -9.602 1 98.81 318 PHE B C 1
ATOM 6847 O O . PHE B 1 318 ? -19.391 7.48 -10.617 1 98.81 318 PHE B O 1
ATOM 6854 N N . LEU B 1 319 ? -18.969 5.688 -9.352 1 98.75 319 LEU B N 1
ATOM 6855 C CA . LEU B 1 319 ? -17.953 5.078 -10.203 1 98.75 319 LEU B CA 1
ATOM 6856 C C . LEU B 1 319 ? -18.344 3.643 -10.555 1 98.75 319 LEU B C 1
ATOM 6858 O O . LEU B 1 319 ? -19.125 3.01 -9.844 1 98.75 319 LEU B O 1
ATOM 6862 N N . THR B 1 320 ? -17.781 3.133 -11.688 1 98.06 320 THR B N 1
ATOM 6863 C CA . THR B 1 320 ? -17.953 1.712 -11.977 1 98.06 320 THR B CA 1
ATOM 6864 C C . THR B 1 320 ? -17.328 0.859 -10.875 1 98.06 320 THR B C 1
ATOM 6866 O O . THR B 1 320 ? -16.484 1.337 -10.109 1 98.06 320 THR B O 1
ATOM 6869 N N . PRO B 1 321 ? -17.734 -0.389 -10.797 1 97.5 321 PRO B N 1
ATOM 6870 C CA . PRO B 1 321 ? -17.172 -1.255 -9.758 1 97.5 321 PRO B CA 1
ATOM 6871 C C . PRO B 1 321 ? -15.648 -1.357 -9.836 1 97.5 321 PRO B C 1
ATOM 6873 O O . PRO B 1 321 ? -14.977 -1.314 -8.805 1 97.5 321 PRO B O 1
ATOM 6876 N N . VAL B 1 322 ? -15.062 -1.46 -11.039 1 98 322 VAL B N 1
ATOM 6877 C CA . VAL B 1 322 ? -13.617 -1.6 -11.18 1 98 322 VAL B CA 1
ATOM 6878 C C . VAL B 1 322 ? -12.93 -0.307 -10.75 1 98 322 VAL B C 1
ATOM 6880 O O . VAL B 1 322 ? -11.883 -0.342 -10.102 1 98 322 VAL B O 1
ATOM 6883 N N . GLN B 1 323 ? -13.492 0.85 -11.102 1 98.25 323 GLN B N 1
ATOM 6884 C CA . GLN B 1 323 ? -12.922 2.133 -10.695 1 98.25 323 GLN B CA 1
ATOM 6885 C C . GLN B 1 323 ? -12.938 2.287 -9.18 1 98.25 323 GLN B C 1
ATOM 6887 O O . GLN B 1 323 ? -11.984 2.807 -8.594 1 98.25 323 GLN B O 1
ATOM 6892 N N . THR B 1 324 ? -14.031 1.866 -8.547 1 98.69 324 THR B N 1
ATOM 6893 C CA . THR B 1 324 ? -14.148 1.956 -7.098 1 98.69 324 THR B CA 1
ATOM 6894 C C . THR B 1 324 ? -13.109 1.071 -6.414 1 98.69 324 THR B C 1
ATOM 6896 O O . THR B 1 324 ? -12.414 1.515 -5.5 1 98.69 324 THR B O 1
ATOM 6899 N N . ARG B 1 325 ? -12.953 -0.181 -6.891 1 98.06 325 ARG B N 1
ATOM 6900 C CA . ARG B 1 325 ? -11.969 -1.08 -6.301 1 98.06 325 ARG B CA 1
ATOM 6901 C C . ARG B 1 325 ? -10.555 -0.518 -6.449 1 98.06 325 ARG B C 1
ATOM 6903 O O . ARG B 1 325 ? -9.758 -0.572 -5.508 1 98.06 325 ARG B O 1
ATOM 6910 N N . LYS B 1 326 ? -10.281 0.026 -7.625 1 98.31 326 LYS B N 1
ATOM 6911 C CA . LYS B 1 326 ? -8.961 0.602 -7.879 1 98.31 326 LYS B CA 1
ATOM 6912 C C . LYS B 1 326 ? -8.688 1.785 -6.953 1 98.31 326 LYS B C 1
ATOM 6914 O O . LYS B 1 326 ? -7.578 1.938 -6.441 1 98.31 326 LYS B O 1
ATOM 6919 N N . TRP B 1 327 ? -9.711 2.604 -6.758 1 98.62 327 TRP B N 1
ATOM 6920 C CA . TRP B 1 327 ? -9.57 3.785 -5.91 1 98.62 327 TRP B CA 1
ATOM 6921 C C . TRP B 1 327 ? -9.367 3.389 -4.453 1 98.62 327 TRP B C 1
ATOM 6923 O O . TRP B 1 327 ? -8.672 4.086 -3.707 1 98.62 327 TRP B O 1
ATOM 6933 N N . MET B 1 328 ? -9.875 2.262 -4.066 1 98.06 328 MET B N 1
ATOM 6934 C CA . MET B 1 328 ? -9.781 1.793 -2.686 1 98.06 328 MET B CA 1
ATOM 6935 C C . MET B 1 328 ? -8.562 0.896 -2.494 1 98.06 328 MET B C 1
ATOM 6937 O O . MET B 1 328 ? -8.68 -0.219 -1.983 1 98.06 328 MET B O 1
ATOM 6941 N N . LYS B 1 329 ? -7.418 1.348 -2.893 1 98.25 329 LYS B N 1
ATOM 6942 C CA . LYS B 1 329 ? -6.109 0.729 -2.717 1 98.25 329 LYS B CA 1
ATOM 6943 C C . LYS B 1 329 ? -5.129 1.693 -2.051 1 98.25 329 LYS B C 1
ATOM 6945 O O . LYS B 1 329 ? -5.293 2.912 -2.143 1 98.25 329 LYS B O 1
ATOM 6950 N N . PRO B 1 330 ? -4.113 1.154 -1.346 1 98.56 330 PRO B N 1
ATOM 6951 C CA . PRO B 1 330 ? -3.059 2.047 -0.856 1 98.56 330 PRO B CA 1
ATOM 6952 C C . PRO B 1 330 ? -2.197 2.615 -1.981 1 98.56 330 PRO B C 1
ATOM 6954 O O . PRO B 1 330 ? -2.012 1.961 -3.012 1 98.56 330 PRO B O 1
ATOM 6957 N N . GLU B 1 331 ? -1.738 3.805 -1.729 1 98.5 331 GLU B N 1
ATOM 6958 C CA . GLU B 1 331 ? -0.794 4.391 -2.676 1 98.5 331 GLU B CA 1
ATOM 6959 C C . GLU B 1 331 ? 0.585 4.559 -2.047 1 98.5 331 GLU B C 1
ATOM 6961 O O . GLU B 1 331 ? 1.582 4.719 -2.754 1 98.5 331 GLU B O 1
ATOM 6966 N N . THR B 1 332 ? 0.615 4.531 -0.734 1 98.62 332 THR B N 1
ATOM 6967 C CA . THR B 1 332 ? 1.899 4.613 -0.048 1 98.62 332 THR B CA 1
ATOM 6968 C C . THR B 1 332 ? 1.781 4.102 1.384 1 98.62 332 THR B C 1
ATOM 6970 O O . THR B 1 332 ? 0.706 4.16 1.983 1 98.62 332 THR B O 1
ATOM 6973 N N . ASN B 1 333 ? 2.881 3.59 1.858 1 98.38 333 ASN B N 1
ATOM 6974 C CA . ASN B 1 333 ? 3.027 3.293 3.279 1 98.38 333 ASN B CA 1
ATOM 6975 C C . ASN B 1 333 ? 3.391 4.539 4.078 1 98.38 333 ASN B C 1
ATOM 6977 O O . ASN B 1 333 ? 3.727 5.574 3.502 1 98.38 333 ASN B O 1
ATOM 6981 N N . THR B 1 334 ? 3.184 4.465 5.367 1 97.88 334 THR B N 1
ATOM 6982 C CA . THR B 1 334 ? 3.703 5.422 6.336 1 97.88 334 THR B CA 1
ATOM 6983 C C . THR B 1 334 ? 4.676 4.742 7.301 1 97.88 334 THR B C 1
ATOM 6985 O O . THR B 1 334 ? 5.074 3.598 7.082 1 97.88 334 THR B O 1
ATOM 6988 N N . ALA B 1 335 ? 5.062 5.492 8.328 1 96.5 335 ALA B N 1
ATOM 6989 C CA . ALA B 1 335 ? 5.984 4.945 9.312 1 96.5 335 ALA B CA 1
ATOM 6990 C C . ALA B 1 335 ? 5.254 4.047 10.312 1 96.5 335 ALA B C 1
ATOM 6992 O O . ALA B 1 335 ? 5.871 3.467 11.203 1 96.5 335 ALA B O 1
ATOM 6993 N N . SER B 1 336 ? 3.959 3.826 10.117 1 96.19 336 SER B N 1
ATOM 6994 C CA . SER B 1 336 ? 3.107 3.021 10.984 1 96.19 336 SER B CA 1
ATOM 6995 C C . SER B 1 336 ? 2.713 1.711 10.312 1 96.19 336 SER B C 1
ATOM 6997 O O . SER B 1 336 ? 2.422 1.685 9.117 1 96.19 336 SER B O 1
ATOM 6999 N N . TRP B 1 337 ? 2.689 0.583 11.125 1 96.56 337 TRP B N 1
ATOM 7000 C CA . TRP B 1 337 ? 2.227 -0.705 10.617 1 96.56 337 TRP B CA 1
ATOM 7001 C C . TRP B 1 337 ? 0.779 -0.618 10.148 1 96.56 337 TRP B C 1
ATOM 7003 O O . TRP B 1 337 ? 0.416 -1.201 9.125 1 96.56 337 TRP B O 1
ATOM 7013 N N . GLY B 1 338 ? 0.029 0.098 10.922 1 97.62 338 GLY B N 1
ATOM 7014 C CA . GLY B 1 338 ? -1.41 -0.002 10.734 1 97.62 338 GLY B CA 1
ATOM 7015 C C . GLY B 1 338 ? -2.008 1.209 10.047 1 97.62 338 GLY B C 1
ATOM 7016 O O . GLY B 1 338 ? -3.217 1.438 10.117 1 97.62 338 GLY B O 1
ATOM 7017 N N . TYR B 1 339 ? -1.187 2.061 9.398 1 97.94 339 TYR B N 1
ATOM 7018 C CA . TYR B 1 339 ? -1.679 3.289 8.789 1 97.94 339 TYR B CA 1
ATOM 7019 C C . TYR B 1 339 ? -1.079 3.488 7.402 1 97.94 339 TYR B C 1
ATOM 7021 O O . TYR B 1 339 ? 0.125 3.715 7.266 1 97.94 339 TYR B O 1
ATOM 7029 N N . GLN B 1 340 ? -1.921 3.412 6.32 1 98.5 340 GLN B N 1
ATOM 7030 C CA . GLN B 1 340 ? -1.509 3.67 4.941 1 98.5 340 GLN B CA 1
ATOM 7031 C C . GLN B 1 340 ? -2.322 4.805 4.328 1 98.5 340 GLN B C 1
ATOM 7033 O O . GLN B 1 340 ? -3.33 5.23 4.895 1 98.5 340 GLN B O 1
ATOM 7038 N N . VAL B 1 341 ? -1.816 5.309 3.217 1 98.69 341 VAL B N 1
ATOM 7039 C CA . VAL B 1 341 ? -2.465 6.445 2.572 1 98.69 341 VAL B CA 1
ATOM 7040 C C . VAL B 1 341 ? -2.887 6.062 1.154 1 98.69 341 VAL B C 1
ATOM 7042 O O . VAL B 1 341 ? -2.113 5.449 0.414 1 98.69 341 VAL B O 1
ATOM 7045 N N . GLY B 1 342 ? -4.172 6.301 0.795 1 98.5 342 GLY B N 1
ATOM 7046 C CA . GLY B 1 342 ? -4.695 6.32 -0.562 1 98.5 342 GLY B CA 1
ATOM 7047 C C . GLY B 1 342 ? -5.035 7.719 -1.047 1 98.5 342 GLY B C 1
ATOM 7048 O O . GLY B 1 342 ? -4.531 8.711 -0.51 1 98.5 342 GLY B O 1
ATOM 7049 N N . GLY B 1 343 ? -5.844 7.875 -2.127 1 98.06 343 GLY B N 1
ATOM 7050 C CA . GLY B 1 343 ? -6.195 9.18 -2.662 1 98.06 343 GLY B CA 1
ATOM 7051 C C . GLY B 1 343 ? -7.629 9.578 -2.365 1 98.06 343 GLY B C 1
ATOM 7052 O O . GLY B 1 343 ? -8.516 9.422 -3.209 1 98.06 343 GLY B O 1
ATOM 7053 N N . PRO B 1 344 ? -8.094 10.07 -1.16 1 98.31 344 PRO B N 1
ATOM 7054 C CA . PRO B 1 344 ? -7.234 10.453 -0.038 1 98.31 344 PRO B CA 1
ATOM 7055 C C . PRO B 1 344 ? -7.441 9.57 1.189 1 98.31 344 PRO B C 1
ATOM 7057 O O . PRO B 1 344 ? -7.457 10.07 2.318 1 98.31 344 PRO B O 1
ATOM 7060 N N . TRP B 1 345 ? -7.629 8.336 0.981 1 98.69 345 TRP B N 1
ATOM 7061 C CA . TRP B 1 345 ? -7.965 7.379 2.033 1 98.69 345 TRP B CA 1
ATOM 7062 C C . TRP B 1 345 ? -6.895 7.363 3.115 1 98.69 345 TRP B C 1
ATOM 7064 O O . TRP B 1 345 ? -5.699 7.438 2.816 1 98.69 345 TRP B O 1
ATOM 7074 N N . GLU B 1 346 ? -7.371 7.375 4.344 1 98.69 346 GLU B N 1
ATOM 7075 C CA . GLU B 1 346 ? -6.617 6.867 5.488 1 98.69 346 GLU B CA 1
ATOM 7076 C C . GLU B 1 346 ? -6.988 5.418 5.789 1 98.69 346 GLU B C 1
ATOM 7078 O O . GLU B 1 346 ? -8.023 5.148 6.398 1 98.69 346 GLU B O 1
ATOM 7083 N N . ILE B 1 347 ? -6.109 4.531 5.34 1 98.75 347 ILE B N 1
ATOM 7084 C CA . ILE B 1 347 ? -6.387 3.102 5.43 1 98.75 347 ILE B CA 1
ATOM 7085 C C . ILE B 1 347 ? -5.824 2.547 6.738 1 98.75 347 ILE B C 1
ATOM 7087 O O . ILE B 1 347 ? -4.609 2.494 6.926 1 98.75 347 ILE B O 1
ATOM 7091 N N . LEU B 1 348 ? -6.754 2.146 7.633 1 98.62 348 LEU B N 1
ATOM 7092 C CA . LEU B 1 348 ? -6.402 1.625 8.953 1 98.62 348 LEU B CA 1
ATOM 7093 C C . LEU B 1 348 ? -6.496 0.103 8.977 1 98.62 348 LEU B C 1
ATOM 7095 O O . LEU B 1 348 ? -7.477 -0.471 8.484 1 98.62 348 LEU B O 1
ATOM 7099 N N . ARG B 1 349 ? -5.457 -0.5 9.461 1 97.62 349 ARG B N 1
ATOM 7100 C CA . ARG B 1 349 ? -5.344 -1.953 9.391 1 97.62 349 ARG B CA 1
ATOM 7101 C C . ARG B 1 349 ? -5.141 -2.553 10.773 1 97.62 349 ARG B C 1
ATOM 7103 O O . ARG B 1 349 ? -4.371 -2.021 11.578 1 97.62 349 ARG B O 1
ATOM 7110 N N . GLY B 1 350 ? -5.859 -3.656 11.133 1 96.62 350 GLY B N 1
ATOM 7111 C CA . GLY B 1 350 ? -5.695 -4.355 12.398 1 96.62 350 GLY B CA 1
ATOM 7112 C C . GLY B 1 350 ? -6.023 -5.836 12.312 1 96.62 350 GLY B C 1
ATOM 7113 O O . GLY B 1 350 ? -6.621 -6.285 11.328 1 96.62 350 GLY B O 1
ATOM 7114 N N . ASP B 1 351 ? -5.512 -6.598 13.234 1 96.19 351 ASP B N 1
ATOM 7115 C CA . ASP B 1 351 ? -5.766 -8.031 13.312 1 96.19 351 ASP B CA 1
ATOM 7116 C C . ASP B 1 351 ? -6.383 -8.406 14.664 1 96.19 351 ASP B C 1
ATOM 7118 O O . ASP B 1 351 ? -6.301 -9.562 15.086 1 96.19 351 ASP B O 1
ATOM 7122 N N . ASN B 1 352 ? -7.004 -7.465 15.359 1 96.38 352 ASN B N 1
ATOM 7123 C CA . ASN B 1 352 ? -7.551 -7.66 16.703 1 96.38 352 ASN B CA 1
ATOM 7124 C C . ASN B 1 352 ? -9.055 -7.418 16.734 1 96.38 352 ASN B C 1
ATOM 7126 O O . ASN B 1 352 ? -9.609 -7.086 17.781 1 96.38 352 ASN B O 1
ATOM 7130 N N . ILE B 1 353 ? -9.688 -7.5 15.562 1 95.88 353 ILE B N 1
ATOM 7131 C CA . ILE B 1 353 ? -11.117 -7.199 15.484 1 95.88 353 ILE B CA 1
ATOM 7132 C C . ILE B 1 353 ? -11.922 -8.5 15.539 1 95.88 353 ILE B C 1
ATOM 7134 O O . ILE B 1 353 ? -12.906 -8.594 16.266 1 95.88 353 ILE B O 1
ATOM 7138 N N . THR B 1 354 ? -11.523 -9.461 14.789 1 94.12 354 THR B N 1
ATOM 7139 C CA . THR B 1 354 ? -12.234 -10.734 14.742 1 94.12 354 THR B CA 1
ATOM 7140 C C . THR B 1 354 ? -11.484 -11.805 15.523 1 94.12 354 THR B C 1
ATOM 7142 O O . THR B 1 354 ? -10.281 -11.68 15.758 1 94.12 354 THR B O 1
ATOM 7145 N N . SER B 1 355 ? -12.141 -12.875 15.922 1 91.44 355 SER B N 1
ATOM 7146 C CA . SER B 1 355 ? -11.586 -13.906 16.797 1 91.44 355 SER B CA 1
ATOM 7147 C C . SER B 1 355 ? -10.484 -14.688 16.094 1 91.44 355 SER B C 1
ATOM 7149 O O . SER B 1 355 ? -9.586 -15.219 16.734 1 91.44 355 SER B O 1
ATOM 7151 N N . ASP B 1 356 ? -10.523 -14.781 14.742 1 91.75 356 ASP B N 1
ATOM 7152 C CA . ASP B 1 356 ? -9.523 -15.547 14.016 1 91.75 356 ASP B CA 1
ATOM 7153 C C . ASP B 1 356 ? -8.25 -14.727 13.805 1 91.75 356 ASP B C 1
ATOM 7155 O O . ASP B 1 356 ? -7.258 -15.234 13.273 1 91.75 356 ASP B O 1
ATOM 7159 N N . GLY B 1 357 ? -8.281 -13.492 14.172 1 93.25 357 GLY B N 1
ATOM 7160 C CA . GLY B 1 357 ? -7.086 -12.664 14.18 1 93.25 357 GLY B CA 1
ATOM 7161 C C . GLY B 1 357 ? -6.613 -12.289 12.789 1 93.25 357 GLY B C 1
ATOM 7162 O O . GLY B 1 357 ? -5.457 -11.906 12.602 1 93.25 357 GLY B O 1
ATOM 7163 N N . ARG B 1 358 ? -7.426 -12.375 11.734 1 95.19 358 ARG B N 1
ATOM 7164 C CA . ARG B 1 358 ? -7.012 -12.016 10.383 1 95.19 358 ARG B CA 1
ATOM 7165 C C . ARG B 1 358 ? -6.918 -10.5 10.219 1 95.19 358 ARG B C 1
ATOM 7167 O O . ARG B 1 358 ? -7.559 -9.758 10.961 1 95.19 358 ARG B O 1
ATOM 7174 N N . LEU B 1 359 ? -6.203 -10.086 9.273 1 96.62 359 LEU B N 1
ATOM 7175 C CA . LEU B 1 359 ? -6.07 -8.672 8.953 1 96.62 359 LEU B CA 1
ATOM 7176 C C . LEU B 1 359 ? -7.336 -8.141 8.297 1 96.62 359 LEU B C 1
ATOM 7178 O O . LEU B 1 359 ? -7.926 -8.812 7.445 1 96.62 359 LEU B O 1
ATOM 7182 N N . ILE B 1 360 ? -7.746 -6.961 8.719 1 97.5 360 ILE B N 1
ATOM 7183 C CA . ILE B 1 360 ? -8.852 -6.234 8.102 1 97.5 360 ILE B CA 1
ATOM 7184 C C . ILE B 1 360 ? -8.414 -4.809 7.781 1 97.5 360 ILE B C 1
ATOM 7186 O O . ILE B 1 360 ? -7.844 -4.121 8.633 1 97.5 360 ILE B O 1
ATOM 7190 N N . ASP B 1 361 ? -8.625 -4.398 6.578 1 98.12 361 ASP B N 1
ATOM 7191 C CA . ASP B 1 361 ? -8.391 -3.021 6.156 1 98.12 361 ASP B CA 1
ATOM 7192 C C . ASP B 1 361 ? -9.68 -2.197 6.242 1 98.12 361 ASP B C 1
ATOM 7194 O O . ASP B 1 361 ? -10.711 -2.594 5.703 1 98.12 361 ASP B O 1
ATOM 7198 N N . ILE B 1 362 ? -9.586 -1.049 6.887 1 98.62 362 ILE B N 1
ATOM 7199 C CA . ILE B 1 362 ? -10.695 -0.109 7.027 1 98.62 362 ILE B CA 1
ATOM 7200 C C . ILE B 1 362 ? -10.352 1.202 6.328 1 98.62 362 ILE B C 1
ATOM 7202 O O . ILE B 1 362 ? -9.344 1.839 6.645 1 98.62 362 ILE B O 1
ATOM 7206 N N . TYR B 1 363 ? -11.203 1.584 5.367 1 98.81 363 TYR B N 1
ATOM 7207 C CA . TYR B 1 363 ? -10.969 2.801 4.598 1 98.81 363 TYR B CA 1
ATOM 7208 C C . TYR B 1 363 ? -11.688 3.99 5.23 1 98.81 363 TYR B C 1
ATOM 7210 O O . TYR B 1 363 ? -12.906 3.961 5.41 1 98.81 363 TYR B O 1
ATOM 7218 N N . THR B 1 364 ? -10.891 5.043 5.562 1 98.81 364 THR B N 1
ATOM 7219 C CA . THR B 1 364 ? -11.5 6.152 6.293 1 98.81 364 THR B CA 1
ATOM 7220 C C . THR B 1 364 ? -10.992 7.488 5.762 1 98.81 364 THR B C 1
ATOM 7222 O O . THR B 1 364 ? -10.039 7.531 4.977 1 98.81 364 THR B O 1
ATOM 7225 N N . LYS B 1 365 ? -11.648 8.508 6.105 1 98.81 365 LYS B N 1
ATOM 7226 C CA . LYS B 1 365 ? -11.211 9.898 5.977 1 98.81 365 LYS B CA 1
ATOM 7227 C C . LYS B 1 365 ? -11.664 10.727 7.172 1 98.81 365 LYS B C 1
ATOM 7229 O O . LYS B 1 365 ? -12.859 10.875 7.418 1 98.81 365 LYS B O 1
ATOM 7234 N N . SER B 1 366 ? -10.703 11.25 7.883 1 98.38 366 SER B N 1
ATOM 7235 C CA . SER B 1 366 ? -10.984 12.078 9.047 1 98.38 366 SER B CA 1
ATOM 7236 C C . SER B 1 366 ? -10.969 13.562 8.695 1 98.38 366 SER B C 1
ATOM 7238 O O . SER B 1 366 ? -10.516 13.938 7.613 1 98.38 366 SER B O 1
ATOM 7240 N N . GLY B 1 367 ? -11.555 14.344 9.57 1 98.25 367 GLY B N 1
ATOM 7241 C CA . GLY B 1 367 ? -11.539 15.797 9.445 1 98.25 367 GLY B CA 1
ATOM 7242 C C . GLY B 1 367 ? -11.523 16.516 10.781 1 98.25 367 GLY B C 1
ATOM 7243 O O . GLY B 1 367 ? -12.258 16.141 11.695 1 98.25 367 GLY B O 1
ATOM 7244 N N . ASP B 1 368 ? -10.672 17.5 10.883 1 96.69 368 ASP B N 1
ATOM 7245 C CA . ASP B 1 368 ? -10.57 18.344 12.07 1 96.69 368 ASP B CA 1
ATOM 7246 C C . ASP B 1 368 ? -10.398 19.812 11.68 1 96.69 368 ASP B C 1
ATOM 7248 O O . ASP B 1 368 ? -9.594 20.141 10.805 1 96.69 368 ASP B O 1
ATOM 7252 N N . LEU B 1 369 ? -11.156 20.625 12.25 1 94.56 369 LEU B N 1
ATOM 7253 C CA . LEU B 1 369 ? -11.031 22.078 12.172 1 94.56 369 LEU B CA 1
ATOM 7254 C C . LEU B 1 369 ? -11.664 22.75 13.391 1 94.56 369 LEU B C 1
ATOM 7256 O O . LEU B 1 369 ? -12.844 22.547 13.672 1 94.56 369 LEU B O 1
ATOM 7260 N N . GLY B 1 370 ? -10.82 23.531 14.078 1 92.31 370 GLY B N 1
ATOM 7261 C CA . GLY B 1 370 ? -11.32 24.078 15.336 1 92.31 370 GLY B CA 1
ATOM 7262 C C . GLY B 1 370 ? -11.773 23.016 16.312 1 92.31 370 GLY B C 1
ATOM 7263 O O . GLY B 1 370 ? -11.031 22.078 16.609 1 92.31 370 GLY B O 1
ATOM 7264 N N . LEU B 1 371 ? -13.055 23.172 16.703 1 96 371 LEU B N 1
ATOM 7265 C CA . LEU B 1 371 ? -13.586 22.234 17.688 1 96 371 LEU B CA 1
ATOM 7266 C C . LEU B 1 371 ? -14.391 21.125 17.031 1 96 371 LEU B C 1
ATOM 7268 O O . LEU B 1 371 ? -15.031 20.328 17.703 1 96 371 LEU B O 1
ATOM 7272 N N . TYR B 1 372 ? -14.359 21.031 15.641 1 97 372 TYR B N 1
ATOM 7273 C CA . TYR B 1 372 ? -15.125 20.031 14.906 1 97 372 TYR B CA 1
ATOM 7274 C C . TYR B 1 372 ? -14.25 18.828 14.539 1 97 372 TYR B C 1
ATOM 7276 O O . TYR B 1 372 ? -13.086 19 14.164 1 97 372 TYR B O 1
ATOM 7284 N N . HIS B 1 373 ? -14.82 17.656 14.633 1 98.38 373 HIS B N 1
ATOM 7285 C CA . HIS B 1 373 ? -14.164 16.391 14.312 1 98.38 373 HIS B CA 1
ATOM 7286 C C . HIS B 1 373 ? -15.117 15.453 13.578 1 98.38 373 HIS B C 1
ATOM 7288 O O . HIS B 1 373 ? -16.281 15.32 13.945 1 98.38 373 HIS B O 1
ATOM 7294 N N . SER B 1 374 ? -14.633 14.875 12.508 1 98.75 374 SER B N 1
ATOM 7295 C CA . SER B 1 374 ? -15.461 13.969 11.719 1 98.75 374 SER B CA 1
ATOM 7296 C C . SER B 1 374 ? -14.648 12.773 11.227 1 98.75 374 SER B C 1
ATOM 7298 O O . SER B 1 374 ? -13.422 12.828 11.172 1 98.75 374 SER B O 1
ATOM 7300 N N . GLN B 1 375 ? -15.312 11.688 10.938 1 98.81 375 GLN B N 1
ATOM 7301 C CA . GLN B 1 375 ? -14.711 10.5 10.344 1 98.81 375 GLN B CA 1
ATOM 7302 C C . GLN B 1 375 ? -15.734 9.727 9.508 1 98.81 375 GLN B C 1
ATOM 7304 O O . GLN B 1 375 ? -16.812 9.391 9.992 1 98.81 375 GLN B O 1
ATOM 7309 N N . THR B 1 376 ? -15.414 9.539 8.273 1 98.94 376 THR B N 1
ATOM 7310 C CA . THR B 1 376 ? -16.188 8.688 7.367 1 98.94 376 THR B CA 1
ATOM 7311 C C . THR B 1 376 ? -15.477 7.352 7.152 1 98.94 376 THR B C 1
ATOM 7313 O O . THR B 1 376 ? -14.266 7.312 6.918 1 98.94 376 THR B O 1
ATOM 7316 N N . VAL B 1 377 ? -16.266 6.23 7.227 1 98.94 377 VAL B N 1
ATOM 7317 C CA . VAL B 1 377 ? -15.641 4.91 7.262 1 98.94 377 VAL B CA 1
ATOM 7318 C C . VAL B 1 377 ? -16.359 3.975 6.289 1 98.94 377 VAL B C 1
ATOM 7320 O O . VAL B 1 377 ? -17.594 3.938 6.25 1 98.94 377 VAL B O 1
ATOM 7323 N N . LEU B 1 378 ? -15.578 3.256 5.492 1 98.94 378 LEU B N 1
ATOM 7324 C CA . LEU B 1 378 ? -16.062 2.197 4.613 1 98.94 378 LEU B CA 1
ATOM 7325 C C . LEU B 1 378 ? -15.375 0.873 4.93 1 98.94 378 LEU B C 1
ATOM 7327 O O . LEU B 1 378 ? -14.148 0.813 5.023 1 98.94 378 LEU B O 1
ATOM 7331 N N . ILE B 1 379 ? -16.156 -0.187 5.09 1 98.75 379 ILE B N 1
ATOM 7332 C CA . ILE B 1 379 ? -15.648 -1.533 5.348 1 98.75 379 ILE B CA 1
ATOM 7333 C C . ILE B 1 379 ? -16.203 -2.5 4.305 1 98.75 379 ILE B C 1
ATOM 7335 O O . ILE B 1 379 ? -17.156 -3.24 4.57 1 98.75 379 ILE B O 1
ATOM 7339 N N . PRO B 1 380 ? -15.531 -2.596 3.232 1 97.88 380 PRO B N 1
ATOM 7340 C CA . PRO B 1 380 ? -16.047 -3.389 2.119 1 97.88 380 PRO B CA 1
ATOM 7341 C C . PRO B 1 380 ? -16.25 -4.855 2.484 1 97.88 380 PRO B C 1
ATOM 7343 O O . PRO B 1 380 ? -17.172 -5.504 1.974 1 97.88 380 PRO B O 1
ATOM 7346 N N . ASP B 1 381 ? -15.484 -5.426 3.381 1 97.25 381 ASP B N 1
ATOM 7347 C CA . ASP B 1 381 ? -15.555 -6.848 3.717 1 97.25 381 ASP B CA 1
ATOM 7348 C C . ASP B 1 381 ? -16.938 -7.219 4.23 1 97.25 381 ASP B C 1
ATOM 7350 O O . ASP B 1 381 ? -17.344 -8.383 4.156 1 97.25 381 ASP B O 1
ATOM 7354 N N . TYR B 1 382 ? -17.656 -6.18 4.746 1 98.12 382 TYR B N 1
ATOM 7355 C CA . TYR B 1 382 ? -18.938 -6.445 5.402 1 98.12 382 TYR B CA 1
ATOM 7356 C C . TYR B 1 382 ? -20.047 -5.613 4.789 1 98.12 382 TYR B C 1
ATOM 7358 O O . TYR B 1 382 ? -21.203 -5.688 5.227 1 98.12 382 TYR B O 1
ATOM 7366 N N . ASP B 1 383 ? -19.672 -4.777 3.818 1 98.31 383 ASP B N 1
ATOM 7367 C CA . ASP B 1 383 ? -20.609 -3.809 3.26 1 98.31 383 ASP B CA 1
ATOM 7368 C C . ASP B 1 383 ? -21.203 -2.926 4.355 1 98.31 383 ASP B C 1
ATOM 7370 O O . ASP B 1 383 ? -22.422 -2.73 4.414 1 98.31 383 ASP B O 1
ATOM 7374 N N . ILE B 1 384 ? -20.312 -2.463 5.211 1 98.88 384 ILE B N 1
ATOM 7375 C CA . ILE B 1 384 ? -20.688 -1.587 6.312 1 98.88 384 ILE B CA 1
ATOM 7376 C C . ILE B 1 384 ? -20.062 -0.21 6.121 1 98.88 384 ILE B C 1
ATOM 7378 O O . ILE B 1 384 ? -18.906 -0.101 5.695 1 98.88 384 ILE B O 1
ATOM 7382 N N . VAL B 1 385 ? -20.844 0.816 6.414 1 98.94 385 VAL B N 1
ATOM 7383 C CA . VAL B 1 385 ? -20.328 2.184 6.418 1 98.94 385 VAL B CA 1
ATOM 7384 C C . VAL B 1 385 ? -20.625 2.84 7.766 1 98.94 385 VAL B C 1
ATOM 7386 O O . VAL B 1 385 ? -21.609 2.488 8.43 1 98.94 385 VAL B O 1
ATOM 7389 N N . ILE B 1 386 ? -19.734 3.756 8.203 1 98.94 386 ILE B N 1
ATOM 7390 C CA . ILE B 1 386 ? -19.844 4.438 9.492 1 98.94 386 ILE B CA 1
ATOM 7391 C C . ILE B 1 386 ? -19.562 5.93 9.305 1 98.94 386 ILE B C 1
ATOM 7393 O O . ILE B 1 386 ? -18.703 6.312 8.508 1 98.94 386 ILE B O 1
ATOM 7397 N N . SER B 1 387 ? -20.281 6.754 9.977 1 98.94 387 SER B N 1
ATOM 7398 C CA . SER B 1 387 ? -19.984 8.18 10.094 1 98.94 387 SER B CA 1
ATOM 7399 C C . SER B 1 387 ? -19.984 8.617 11.555 1 98.94 387 SER B C 1
ATOM 7401 O O . SER B 1 387 ? -20.859 8.219 12.336 1 98.94 387 SER B O 1
ATOM 7403 N N . ILE B 1 388 ? -18.984 9.352 11.961 1 98.88 388 ILE B N 1
ATOM 7404 C CA . ILE B 1 388 ? -18.828 9.914 13.297 1 98.88 388 ILE B CA 1
ATOM 7405 C C . ILE B 1 388 ? -18.609 11.43 13.195 1 98.88 388 ILE B C 1
ATOM 7407 O O . ILE B 1 388 ? -17.766 11.891 12.43 1 98.88 388 ILE B O 1
ATOM 7411 N N . MET B 1 389 ? -19.406 12.203 13.945 1 98.5 389 MET B N 1
ATOM 7412 C CA . MET B 1 389 ? -19.266 13.648 14.039 1 98.5 389 MET B CA 1
ATOM 7413 C C . MET B 1 389 ? -19.266 14.102 15.5 1 98.5 389 MET B C 1
ATOM 7415 O O . MET B 1 389 ? -20.078 13.633 16.297 1 98.5 389 MET B O 1
ATOM 7419 N N . SER B 1 390 ? -18.328 14.914 15.797 1 98.06 390 SER B N 1
ATOM 7420 C CA . SER B 1 390 ? -18.25 15.492 17.141 1 98.06 390 SER B CA 1
ATOM 7421 C C . SER B 1 390 ? -17.781 16.938 17.094 1 98.06 390 SER B C 1
ATOM 7423 O O . SER B 1 390 ? -17.203 17.375 16.094 1 98.06 390 SER B O 1
ATOM 7425 N N . GLY B 1 391 ? -18.172 17.688 18.109 1 96.88 391 GLY B N 1
ATOM 7426 C CA . GLY B 1 391 ? -17.734 19.078 18.25 1 96.88 391 GLY B CA 1
ATOM 7427 C C . GLY B 1 391 ? -17.781 19.578 19.672 1 96.88 391 GLY B C 1
ATOM 7428 O O . GLY B 1 391 ? -18.75 19.312 20.391 1 96.88 391 GLY B O 1
ATOM 7429 N N . GLY B 1 392 ? -16.797 20.219 20.094 1 96.62 392 GLY B N 1
ATOM 7430 C CA . GLY B 1 392 ? -16.766 20.812 21.422 1 96.62 392 GLY B CA 1
ATOM 7431 C C . GLY B 1 392 ? -15.422 20.688 22.109 1 96.62 392 GLY B C 1
ATOM 7432 O O . GLY B 1 392 ? -14.492 20.078 21.562 1 96.62 392 GLY B O 1
ATOM 7433 N N . LEU B 1 393 ? -15.359 21.281 23.297 1 95.19 393 LEU B N 1
ATOM 7434 C CA . LEU B 1 393 ? -14.094 21.422 24.016 1 95.19 393 LEU B CA 1
ATOM 7435 C C . LEU B 1 393 ? -13.586 20.078 24.484 1 95.19 393 LEU B C 1
ATOM 7437 O O . LEU B 1 393 ? -12.398 19.766 24.344 1 95.19 393 LEU B O 1
ATOM 7441 N N . GLU B 1 394 ? -14.453 19.266 25.094 1 96.31 394 GLU B N 1
ATOM 7442 C CA . GLU B 1 394 ? -14.031 17.984 25.641 1 96.31 394 GLU B CA 1
ATOM 7443 C C . GLU B 1 394 ? -13.602 17.016 24.547 1 96.31 394 GLU B C 1
ATOM 7445 O O . GLU B 1 394 ? -12.633 16.266 24.703 1 96.31 394 GLU B O 1
ATOM 7450 N N . ALA B 1 395 ? -14.344 17.047 23.422 1 96.75 395 ALA B N 1
ATOM 7451 C CA . ALA B 1 395 ? -13.953 16.234 22.281 1 96.75 395 ALA B CA 1
ATOM 7452 C C . ALA B 1 395 ? -12.57 16.625 21.766 1 96.75 395 ALA B C 1
ATOM 7454 O O . ALA B 1 395 ? -11.734 15.773 21.484 1 96.75 395 ALA B O 1
ATOM 7455 N N . THR B 1 396 ? -12.297 17.891 21.672 1 95.94 396 THR B N 1
ATOM 7456 C CA . THR B 1 396 ? -11.062 18.438 21.125 1 95.94 396 THR B CA 1
ATOM 7457 C C . THR B 1 396 ? -9.883 18.172 22.047 1 95.94 396 THR B C 1
ATOM 7459 O O . THR B 1 396 ? -8.734 18.125 21.609 1 95.94 396 THR B O 1
ATOM 7462 N N . ALA B 1 397 ? -10.156 17.922 23.312 1 93.25 397 ALA B N 1
ATOM 7463 C CA . ALA B 1 397 ? -9.094 17.656 24.281 1 93.25 397 ALA B CA 1
ATOM 7464 C C . ALA B 1 397 ? -8.406 16.328 24 1 93.25 397 ALA B C 1
ATOM 7466 O O . ALA B 1 397 ? -7.258 16.125 24.391 1 93.25 397 ALA B O 1
ATOM 7467 N N . ASN B 1 398 ? -9.086 15.438 23.312 1 92.38 398 ASN B N 1
ATOM 7468 C CA . ASN B 1 398 ? -8.508 14.188 22.828 1 92.38 398 ASN B CA 1
ATOM 7469 C C . ASN B 1 398 ? -8.148 14.266 21.344 1 92.38 398 ASN B C 1
ATOM 7471 O O . ASN B 1 398 ? -9.031 14.188 20.484 1 92.38 398 ASN B O 1
ATOM 7475 N N . PRO B 1 399 ? -6.832 14.289 21.047 1 89.56 399 PRO B N 1
ATOM 7476 C CA . PRO B 1 399 ? -6.441 14.438 19.641 1 89.56 399 PRO B CA 1
ATOM 7477 C C . PRO B 1 399 ? -6.855 13.234 18.781 1 89.56 399 PRO B C 1
ATOM 7479 O O . PRO B 1 399 ? -6.832 13.32 17.562 1 89.56 399 PRO B O 1
ATOM 7482 N N . TYR B 1 400 ? -7.293 12.18 19.406 1 92.06 400 TYR B N 1
ATOM 7483 C CA . TYR B 1 400 ? -7.691 10.977 18.688 1 92.06 400 TYR B CA 1
ATOM 7484 C C . TYR B 1 400 ? -9.156 10.641 18.938 1 92.06 400 TYR B C 1
ATOM 7486 O O . TYR B 1 400 ? -9.531 9.469 18.953 1 92.06 400 TYR B O 1
ATOM 7494 N N . VAL B 1 401 ? -9.938 11.578 19.125 1 94.56 401 VAL B N 1
ATOM 7495 C CA . VAL B 1 401 ? -11.305 11.383 19.609 1 94.56 401 VAL B CA 1
ATOM 7496 C C . VAL B 1 401 ? -12.07 10.492 18.641 1 94.56 401 VAL B C 1
ATOM 7498 O O . VAL B 1 401 ? -12.695 9.508 19.047 1 94.56 401 VAL B O 1
ATOM 7501 N N . THR B 1 402 ? -12.008 10.766 17.297 1 96.81 402 THR B N 1
ATOM 7502 C CA . THR B 1 402 ? -12.781 9.953 16.375 1 96.81 402 THR B CA 1
ATOM 7503 C C . THR B 1 402 ? -12.164 8.57 16.219 1 96.81 402 THR B C 1
ATOM 7505 O O . THR B 1 402 ? -12.883 7.578 16.047 1 96.81 402 THR B O 1
ATOM 7508 N N . GLY B 1 403 ? -10.805 8.484 16.297 1 96.25 403 GLY B N 1
ATOM 7509 C CA . GLY B 1 403 ? -10.156 7.184 16.266 1 96.25 403 GLY B CA 1
ATOM 7510 C C . GLY B 1 403 ? -10.531 6.293 17.438 1 96.25 403 GLY B C 1
ATOM 7511 O O . GLY B 1 403 ? -10.727 5.09 17.266 1 96.25 403 GLY B O 1
ATOM 7512 N N . THR B 1 404 ? -10.586 6.895 18.578 1 95.62 404 THR B N 1
ATOM 7513 C CA . THR B 1 404 ? -10.945 6.148 19.781 1 95.62 404 THR B CA 1
ATOM 7514 C C . THR B 1 404 ? -12.398 5.691 19.719 1 95.62 404 THR B C 1
ATOM 7516 O O . THR B 1 404 ? -12.719 4.551 20.062 1 95.62 404 THR B O 1
ATOM 7519 N N . ILE B 1 405 ? -13.25 6.566 19.266 1 97.75 405 ILE B N 1
ATOM 7520 C CA . ILE B 1 405 ? -14.664 6.23 19.141 1 97.75 405 ILE B CA 1
ATOM 7521 C C . ILE B 1 405 ? -14.852 5.145 18.078 1 97.75 405 ILE B C 1
ATOM 7523 O O . ILE B 1 405 ? -15.578 4.172 18.297 1 97.75 405 ILE B O 1
ATOM 7527 N N . LEU B 1 406 ? -14.203 5.293 16.938 1 98.62 406 LEU B N 1
ATOM 7528 C CA . LEU B 1 406 ? -14.281 4.293 15.883 1 98.62 406 LEU B CA 1
ATOM 7529 C C . LEU B 1 406 ? -13.82 2.932 16.391 1 98.62 406 LEU B C 1
ATOM 7531 O O . LEU B 1 406 ? -14.438 1.907 16.078 1 98.62 406 LEU B O 1
ATOM 7535 N N . SER B 1 407 ? -12.734 2.928 17.141 1 98.19 407 SER B N 1
ATOM 7536 C CA . SER B 1 407 ? -12.219 1.677 17.688 1 98.19 407 SER B CA 1
ATOM 7537 C C . SER B 1 407 ? -13.242 0.993 18.578 1 98.19 407 SER B C 1
ATOM 7539 O O . SER B 1 407 ? -13.445 -0.22 18.484 1 98.19 407 SER B O 1
ATOM 7541 N N . ALA B 1 408 ? -13.859 1.766 19.391 1 97.12 408 ALA B N 1
ATOM 7542 C CA . ALA B 1 408 ? -14.898 1.212 20.25 1 97.12 408 ALA B CA 1
ATOM 7543 C C . ALA B 1 408 ? -16.047 0.65 19.422 1 97.12 408 ALA B C 1
ATOM 7545 O O . ALA B 1 408 ? -16.562 -0.439 19.703 1 97.12 408 ALA B O 1
ATOM 7546 N N . VAL B 1 409 ? -16.453 1.387 18.375 1 98.62 409 VAL B N 1
ATOM 7547 C CA . VAL B 1 409 ? -17.547 0.961 17.5 1 98.62 409 VAL B CA 1
ATOM 7548 C C . VAL B 1 409 ? -17.188 -0.355 16.812 1 98.62 409 VAL B C 1
ATOM 7550 O O . VAL B 1 409 ? -17.969 -1.309 16.844 1 98.62 409 VAL B O 1
ATOM 7553 N N . LEU B 1 410 ? -16.016 -0.475 16.281 1 98.56 410 LEU B N 1
ATOM 7554 C CA . LEU B 1 410 ? -15.578 -1.641 15.516 1 98.56 410 LEU B CA 1
ATOM 7555 C C . LEU B 1 410 ? -15.414 -2.854 16.422 1 98.56 410 LEU B C 1
ATOM 7557 O O . LEU B 1 410 ? -15.883 -3.947 16.094 1 98.56 410 LEU B O 1
ATOM 7561 N N . GLN B 1 411 ? -14.773 -2.668 17.531 1 96.44 411 GLN B N 1
ATOM 7562 C CA . GLN B 1 411 ? -14.445 -3.783 18.406 1 96.44 411 GLN B CA 1
ATOM 7563 C C . GLN B 1 411 ? -15.695 -4.352 19.062 1 96.44 411 GLN B C 1
ATOM 7565 O O . GLN B 1 411 ? -15.711 -5.516 19.484 1 96.44 411 GLN B O 1
ATOM 7570 N N . ASN B 1 412 ? -16.734 -3.521 19.125 1 96.94 412 ASN B N 1
ATOM 7571 C CA . ASN B 1 412 ? -17.984 -4.012 19.703 1 96.94 412 ASN B CA 1
ATOM 7572 C C . ASN B 1 412 ? -18.922 -4.574 18.641 1 96.94 412 ASN B C 1
ATOM 7574 O O . ASN B 1 412 ? -19.484 -5.656 18.812 1 96.94 412 ASN B O 1
ATOM 7578 N N . LEU B 1 413 ? -19.047 -3.945 17.5 1 98.44 413 LEU B N 1
ATOM 7579 C CA . LEU B 1 413 ? -20.109 -4.281 16.562 1 98.44 413 LEU B CA 1
ATOM 7580 C C . LEU B 1 413 ? -19.609 -5.297 15.531 1 98.44 413 LEU B C 1
ATOM 7582 O O . LEU B 1 413 ? -20.359 -6.195 15.133 1 98.44 413 LEU B O 1
ATOM 7586 N N . LEU B 1 414 ? -18.375 -5.203 15.078 1 98.06 414 LEU B N 1
ATOM 7587 C CA . LEU B 1 414 ? -17.938 -5.965 13.914 1 98.06 414 LEU B CA 1
ATOM 7588 C C . LEU B 1 414 ? -17.875 -7.457 14.234 1 98.06 414 LEU B C 1
ATOM 7590 O O . LEU B 1 414 ? -18.219 -8.289 13.391 1 98.06 414 LEU B O 1
ATOM 7594 N N . PRO B 1 415 ? -17.422 -7.863 15.492 1 97.56 415 PRO B N 1
ATOM 7595 C CA . PRO B 1 415 ? -17.453 -9.297 15.797 1 97.56 415 PRO B CA 1
ATOM 7596 C C . PRO B 1 415 ? -18.859 -9.891 15.703 1 97.56 415 PRO B C 1
ATOM 7598 O O . PRO B 1 415 ? -19.031 -11.016 15.227 1 97.56 415 PRO B O 1
ATOM 7601 N N . ALA B 1 416 ? -19.828 -9.102 16.172 1 98.25 416 ALA B N 1
ATOM 7602 C CA . ALA B 1 416 ? -21.219 -9.57 16.094 1 98.25 416 ALA B CA 1
ATOM 7603 C C . ALA B 1 416 ? -21.672 -9.656 14.641 1 98.25 416 ALA B C 1
ATOM 7605 O O . ALA B 1 416 ? -22.344 -10.617 14.25 1 98.25 416 ALA B O 1
ATOM 7606 N N . ILE B 1 417 ? -21.359 -8.688 13.875 1 98.31 417 ILE B N 1
ATOM 7607 C CA . ILE B 1 417 ? -21.734 -8.664 12.461 1 98.31 417 ILE B CA 1
ATOM 7608 C C . ILE B 1 417 ? -21.062 -9.828 11.734 1 98.31 417 ILE B C 1
ATOM 7610 O O . ILE B 1 417 ? -21.688 -10.5 10.906 1 98.31 417 ILE B O 1
ATOM 7614 N N . GLU B 1 418 ? -19.828 -10.07 12.031 1 97.06 418 GLU B N 1
ATOM 7615 C CA . GLU B 1 418 ? -19.109 -11.211 11.469 1 97.06 418 GLU B CA 1
ATOM 7616 C C . GLU B 1 418 ? -19.797 -12.523 11.82 1 97.06 418 GLU B C 1
ATOM 7618 O O . GLU B 1 418 ? -19.906 -13.414 10.969 1 97.06 418 GLU B O 1
ATOM 7623 N N . LYS B 1 419 ? -20.203 -12.633 13.062 1 97.19 419 LYS B N 1
ATOM 7624 C CA . LYS B 1 419 ? -20.891 -13.844 13.492 1 97.19 419 LYS B CA 1
ATOM 7625 C C . LYS B 1 419 ? -22.172 -14.062 12.695 1 97.19 419 LYS B C 1
ATOM 7627 O O . LYS B 1 419 ? -22.516 -15.195 12.336 1 97.19 419 LYS B O 1
ATOM 7632 N N . VAL B 1 420 ? -22.906 -13 12.398 1 97.62 420 VAL B N 1
ATOM 7633 C CA . VAL B 1 420 ? -24.109 -13.109 11.578 1 97.62 420 VAL B CA 1
ATOM 7634 C C . VAL B 1 420 ? -23.734 -13.625 10.195 1 97.62 420 VAL B C 1
ATOM 7636 O O . VAL B 1 420 ? -24.406 -14.523 9.664 1 97.62 420 VAL B O 1
ATOM 7639 N N . GLY B 1 421 ? -22.688 -13.07 9.578 1 96.5 421 GLY B N 1
ATOM 7640 C CA . GLY B 1 421 ? -22.234 -13.547 8.281 1 96.5 421 GLY B CA 1
ATOM 7641 C C . GLY B 1 421 ? -21.844 -15.016 8.297 1 96.5 421 GLY B C 1
ATOM 7642 O O . GLY B 1 421 ? -22.172 -15.758 7.363 1 96.5 421 GLY B O 1
ATOM 7643 N N . ARG B 1 422 ? -21.156 -15.398 9.32 1 96.88 422 ARG B N 1
ATOM 7644 C CA . ARG B 1 422 ? -20.766 -16.781 9.508 1 96.88 422 ARG B CA 1
ATOM 7645 C C . ARG B 1 422 ? -21.984 -17.703 9.602 1 96.88 422 ARG B C 1
ATOM 7647 O O . ARG B 1 422 ? -22.047 -18.734 8.945 1 96.88 422 ARG B O 1
ATOM 7654 N N . ASP B 1 423 ? -22.938 -17.312 10.453 1 96.56 423 ASP B N 1
ATOM 7655 C CA . ASP B 1 423 ? -24.141 -18.109 10.648 1 96.56 423 ASP B CA 1
ATOM 7656 C C . ASP B 1 423 ? -24.953 -18.203 9.359 1 96.56 423 ASP B C 1
ATOM 7658 O O . ASP B 1 423 ? -25.469 -19.266 9 1 96.56 423 ASP B O 1
ATOM 7662 N N . ASP B 1 424 ? -25.062 -17.078 8.672 1 95.75 424 ASP B N 1
ATOM 7663 C CA . ASP B 1 424 ? -25.766 -17.047 7.395 1 95.75 424 ASP B CA 1
ATOM 7664 C C . ASP B 1 424 ? -25.094 -17.984 6.387 1 95.75 424 ASP B C 1
ATOM 7666 O O . ASP B 1 424 ? -25.781 -18.719 5.664 1 95.75 424 ASP B O 1
ATOM 7670 N N . THR B 1 425 ? -23.828 -17.953 6.32 1 97 425 THR B N 1
ATOM 7671 C CA . THR B 1 425 ? -23.062 -18.797 5.398 1 97 425 THR B CA 1
ATOM 7672 C C . THR B 1 425 ? -23.219 -20.266 5.738 1 97 425 THR B C 1
ATOM 7674 O O . THR B 1 425 ? -23.391 -21.094 4.844 1 97 425 THR B O 1
ATOM 7677 N N . LYS B 1 426 ? -23.156 -20.547 7.047 1 97.44 426 LYS B N 1
ATOM 7678 C CA . LYS B 1 426 ? -23.375 -21.922 7.496 1 97.44 426 LYS B CA 1
ATOM 7679 C C . LYS B 1 426 ? -24.719 -22.453 7.035 1 97.44 426 LYS B C 1
ATOM 7681 O O . LYS B 1 426 ? -24.812 -23.547 6.461 1 97.44 426 LYS B O 1
ATOM 7686 N N . GLU B 1 427 ? -25.719 -21.672 7.254 1 95.62 427 GLU B N 1
ATOM 7687 C CA . GLU B 1 427 ? -27.078 -22.078 6.898 1 95.62 427 GLU B CA 1
ATOM 7688 C C . GLU B 1 427 ? -27.234 -22.234 5.391 1 95.62 427 GLU B C 1
ATOM 7690 O O . GLU B 1 427 ? -27.875 -23.172 4.918 1 95.62 427 GLU B O 1
ATOM 7695 N N . ALA B 1 428 ? -26.594 -21.391 4.672 1 96.31 428 ALA B N 1
ATOM 7696 C CA . ALA B 1 428 ? -26.812 -21.328 3.23 1 96.31 428 ALA B CA 1
ATOM 7697 C C . ALA B 1 428 ? -25.953 -22.359 2.5 1 96.31 428 ALA B C 1
ATOM 7699 O O . ALA B 1 428 ? -26.391 -22.938 1.507 1 96.31 428 ALA B O 1
ATOM 7700 N N . PHE B 1 429 ? -24.734 -22.641 2.979 1 97.5 429 PHE B N 1
ATOM 7701 C CA . PHE B 1 429 ? -23.781 -23.312 2.096 1 97.5 429 PHE B CA 1
ATOM 7702 C C . PHE B 1 429 ? -23.234 -24.578 2.746 1 97.5 429 PHE B C 1
ATOM 7704 O O . PHE B 1 429 ? -22.828 -25.516 2.053 1 97.5 429 PHE B O 1
ATOM 7711 N N . ALA B 1 430 ? -23.156 -24.625 4.094 1 98.06 430 ALA B N 1
ATOM 7712 C CA . ALA B 1 430 ? -22.609 -25.812 4.75 1 98.06 430 ALA B CA 1
ATOM 7713 C C . ALA B 1 430 ? -23.516 -27.016 4.539 1 98.06 430 ALA B C 1
ATOM 7715 O O . ALA B 1 430 ? -24.734 -26.875 4.359 1 98.06 430 ALA B O 1
ATOM 7716 N N . GLY B 1 431 ? -22.906 -28.219 4.551 1 98.06 431 GLY B N 1
ATOM 7717 C CA . GLY B 1 431 ? -23.641 -29.453 4.375 1 98.06 431 GLY B CA 1
ATOM 7718 C C . GLY B 1 431 ? -22.969 -30.438 3.432 1 98.06 431 GLY B C 1
ATOM 7719 O O . GLY B 1 431 ? -21.844 -30.188 2.982 1 98.06 431 GLY B O 1
ATOM 7720 N N . ASP B 1 432 ? -23.672 -31.531 3.25 1 98.5 432 ASP B N 1
ATOM 7721 C CA . ASP B 1 432 ? -23.188 -32.562 2.35 1 98.5 432 ASP B CA 1
ATOM 7722 C C . ASP B 1 432 ? -23.797 -32.438 0.96 1 98.5 432 ASP B C 1
ATOM 7724 O O . ASP B 1 432 ? -24.984 -32.125 0.829 1 98.5 432 ASP B O 1
ATOM 7728 N N . TYR B 1 433 ? -23.031 -32.5 -0.031 1 98.75 433 TYR B N 1
ATOM 7729 C CA . TYR B 1 433 ? -23.438 -32.5 -1.432 1 98.75 433 TYR B CA 1
ATOM 7730 C C . TYR B 1 433 ? -23.016 -33.781 -2.127 1 98.75 433 TYR B C 1
ATOM 7732 O O . TYR B 1 433 ? -21.953 -34.344 -1.847 1 98.75 433 TYR B O 1
ATOM 7740 N N . GLU B 1 434 ? -23.891 -34.25 -3.051 1 98.56 434 GLU B N 1
ATOM 7741 C CA . GLU B 1 434 ? -23.594 -35.531 -3.686 1 98.56 434 GLU B CA 1
ATOM 7742 C C . GLU B 1 434 ? -24.047 -35.562 -5.137 1 98.56 434 GLU B C 1
ATOM 7744 O O . GLU B 1 434 ? -24.984 -34.844 -5.504 1 98.56 434 GLU B O 1
ATOM 7749 N N . ASP B 1 435 ? -23.328 -36.125 -5.98 1 98.44 435 ASP B N 1
ATOM 7750 C CA . ASP B 1 435 ? -23.703 -36.625 -7.305 1 98.44 435 ASP B CA 1
ATOM 7751 C C . ASP B 1 435 ? -23.594 -38.156 -7.367 1 98.44 435 ASP B C 1
ATOM 7753 O O . ASP B 1 435 ? -22.516 -38.688 -7.641 1 98.44 435 ASP B O 1
ATOM 7757 N N . LYS B 1 436 ? -24.719 -38.844 -7.254 1 97.06 436 LYS B N 1
ATOM 7758 C CA . LYS B 1 436 ? -24.75 -40.281 -7.148 1 97.06 436 LYS B CA 1
ATOM 7759 C C . LYS B 1 436 ? -24.297 -40.938 -8.453 1 97.06 436 LYS B C 1
ATOM 7761 O O . LYS B 1 436 ? -23.656 -42 -8.438 1 97.06 436 LYS B O 1
ATOM 7766 N N . GLU B 1 437 ? -24.641 -40.312 -9.477 1 97.44 437 GLU B N 1
ATOM 7767 C CA . GLU B 1 437 ? -24.328 -40.906 -10.781 1 97.44 437 GLU B CA 1
ATOM 7768 C C . GLU B 1 437 ? -22.812 -41.094 -10.945 1 97.44 437 GLU B C 1
ATOM 7770 O O . GLU B 1 437 ? -22.375 -42.094 -11.5 1 97.44 437 GLU B O 1
ATOM 7775 N N . THR B 1 438 ? -22.031 -40.219 -10.43 1 97.44 438 THR B N 1
ATOM 7776 C CA . THR B 1 438 ? -20.594 -40.281 -10.617 1 97.44 438 THR B CA 1
ATOM 7777 C C . THR B 1 438 ? -19.906 -40.781 -9.344 1 97.44 438 THR B C 1
ATOM 7779 O O . THR B 1 438 ? -18.688 -40.906 -9.297 1 97.44 438 THR B O 1
ATOM 7782 N N . ASN B 1 439 ? -20.641 -41.062 -8.289 1 98.06 439 ASN B N 1
ATOM 7783 C CA . ASN B 1 439 ? -20.078 -41.438 -7 1 98.06 439 ASN B CA 1
ATOM 7784 C C . ASN B 1 439 ? -19.172 -40.312 -6.457 1 98.06 439 ASN B C 1
ATOM 7786 O O . ASN B 1 439 ? -18 -40.594 -6.133 1 98.06 439 ASN B O 1
ATOM 7790 N N . SER B 1 440 ? -19.656 -39.094 -6.445 1 98.75 440 SER B N 1
ATOM 7791 C CA . SER B 1 440 ? -18.922 -37.938 -6.004 1 98.75 440 SER B CA 1
ATOM 7792 C C . SER B 1 440 ? -19.625 -37.25 -4.824 1 98.75 440 SER B C 1
ATOM 7794 O O . SER B 1 440 ? -20.859 -37.156 -4.789 1 98.75 440 SER B O 1
ATOM 7796 N N . THR B 1 441 ? -18.828 -36.875 -3.781 1 98.75 441 THR B N 1
ATOM 7797 C CA . THR B 1 441 ? -19.344 -36.188 -2.604 1 98.75 441 THR B CA 1
ATOM 7798 C C . THR B 1 441 ? -18.391 -35.062 -2.15 1 98.75 441 THR B C 1
ATOM 7800 O O . THR B 1 441 ? -17.188 -35.188 -2.357 1 98.75 441 THR B O 1
ATOM 7803 N N . ILE B 1 442 ? -18.938 -34.031 -1.605 1 98.81 442 ILE B N 1
ATOM 7804 C CA . ILE B 1 442 ? -18.172 -33 -0.908 1 98.81 442 ILE B CA 1
ATOM 7805 C C . ILE B 1 442 ? -18.938 -32.531 0.318 1 98.81 442 ILE B C 1
ATOM 7807 O O . ILE B 1 442 ? -20.172 -32.406 0.287 1 98.81 442 ILE B O 1
ATOM 7811 N N . SER B 1 443 ? -18.234 -32.312 1.394 1 98.75 443 SER B N 1
ATOM 7812 C CA . SER B 1 443 ? -18.844 -31.828 2.631 1 98.75 443 SER B CA 1
ATOM 7813 C C . SER B 1 443 ? -18.188 -30.516 3.078 1 98.75 443 SER B C 1
ATOM 7815 O O . SER B 1 443 ? -16.953 -30.438 3.188 1 98.75 443 SER B O 1
ATOM 7817 N N . PHE B 1 444 ? -19.016 -29.516 3.264 1 98.62 444 PHE B N 1
ATOM 7818 C CA . PHE B 1 444 ? -18.578 -28.234 3.811 1 98.62 444 PHE B CA 1
ATOM 7819 C C . PHE B 1 444 ? -19.047 -28.078 5.25 1 98.62 444 PHE B C 1
ATOM 7821 O O . PHE B 1 444 ? -20.203 -28.391 5.578 1 98.62 444 PHE B O 1
ATOM 7828 N N . THR B 1 445 ? -18.188 -27.594 6.102 1 98.19 445 THR B N 1
ATOM 7829 C CA . THR B 1 445 ? -18.531 -27.344 7.5 1 98.19 445 THR B CA 1
ATOM 7830 C C . THR B 1 445 ? -18.031 -25.984 7.953 1 98.19 445 THR B C 1
ATOM 7832 O O . THR B 1 445 ? -17.156 -25.391 7.309 1 98.19 445 THR B O 1
ATOM 7835 N N . MET B 1 446 ? -18.703 -25.438 8.969 1 97.25 446 MET B N 1
ATOM 7836 C CA . MET B 1 446 ? -18.312 -24.172 9.578 1 97.25 446 MET B CA 1
ATOM 7837 C C . MET B 1 446 ? -17.609 -24.406 10.906 1 97.25 446 MET B C 1
ATOM 7839 O O . MET B 1 446 ? -18.141 -25.078 11.789 1 97.25 446 MET B O 1
ATOM 7843 N N . ASP B 1 447 ? -16.344 -23.984 11.039 1 95 447 ASP B N 1
ATOM 7844 C CA . ASP B 1 447 ? -15.656 -23.953 12.32 1 95 447 ASP B CA 1
ATOM 7845 C C . ASP B 1 447 ? -15.281 -22.531 12.711 1 95 447 ASP B C 1
ATOM 7847 O O . ASP B 1 447 ? -15.914 -21.578 12.266 1 95 447 ASP B O 1
ATOM 7851 N N . SER B 1 448 ? -14.383 -22.328 13.648 1 93.19 448 SER B N 1
ATOM 7852 C CA . SER B 1 448 ? -14.078 -21 14.164 1 93.19 448 SER B CA 1
ATOM 7853 C C . SER B 1 448 ? -13.133 -20.25 13.227 1 93.19 448 SER B C 1
ATOM 7855 O O . SER B 1 448 ? -12.883 -19.047 13.406 1 93.19 448 SER B O 1
ATOM 7857 N N . GLY B 1 449 ? -12.57 -20.938 12.211 1 94.88 449 GLY B N 1
ATOM 7858 C CA . GLY B 1 449 ? -11.688 -20.297 11.25 1 94.88 449 GLY B CA 1
ATOM 7859 C C . GLY B 1 449 ? -12.438 -19.562 10.148 1 94.88 449 GLY B C 1
ATOM 7860 O O . GLY B 1 449 ? -13.672 -19.594 10.109 1 94.88 449 GLY B O 1
ATOM 7861 N N . PRO B 1 450 ? -11.719 -18.906 9.328 1 96.69 450 PRO B N 1
ATOM 7862 C CA . PRO B 1 450 ? -12.344 -18.156 8.234 1 96.69 450 PRO B CA 1
ATOM 7863 C C . PRO B 1 450 ? -12.836 -19.062 7.109 1 96.69 450 PRO B C 1
ATOM 7865 O O . PRO B 1 450 ? -12.281 -20.141 6.895 1 96.69 450 PRO B O 1
ATOM 7868 N N . GLY B 1 451 ? -13.875 -18.625 6.406 1 97.25 451 GLY B N 1
ATOM 7869 C CA . GLY B 1 451 ? -14.391 -19.344 5.254 1 97.25 451 GLY B CA 1
ATOM 7870 C C . GLY B 1 451 ? -15.078 -20.641 5.621 1 97.25 451 GLY B C 1
ATOM 7871 O O . GLY B 1 451 ? -15.352 -20.906 6.797 1 97.25 451 GLY B O 1
ATOM 7872 N N . LEU B 1 452 ? -15.438 -21.422 4.559 1 97.81 452 LEU B N 1
ATOM 7873 C CA . LEU B 1 452 ? -16.016 -22.75 4.719 1 97.81 452 LEU B CA 1
ATOM 7874 C C . LEU B 1 452 ? -14.953 -23.828 4.594 1 97.81 452 LEU B C 1
ATOM 7876 O O . LEU B 1 452 ? -14.219 -23.875 3.605 1 97.81 452 LEU B O 1
ATOM 7880 N N . LYS B 1 453 ? -14.938 -24.672 5.59 1 98 453 LYS B N 1
ATOM 7881 C CA . LYS B 1 453 ? -13.977 -25.766 5.555 1 98 453 LYS B CA 1
ATOM 7882 C C . LYS B 1 453 ? -14.484 -26.922 4.691 1 98 453 LYS B C 1
ATOM 7884 O O . LYS B 1 453 ? -15.664 -27.281 4.75 1 98 453 LYS B O 1
ATOM 7889 N N . ILE B 1 454 ? -13.68 -27.406 3.822 1 98.62 454 ILE B N 1
ATOM 7890 C CA . ILE B 1 454 ? -13.961 -28.672 3.146 1 98.62 454 ILE B CA 1
ATOM 7891 C C . ILE B 1 454 ? -13.578 -29.844 4.051 1 98.62 454 ILE B C 1
ATOM 7893 O O . ILE B 1 454 ? -12.391 -30.109 4.246 1 98.62 454 ILE B O 1
ATOM 7897 N N . LYS B 1 455 ? -14.492 -30.469 4.555 1 98.12 455 LYS B N 1
ATOM 7898 C CA . LYS B 1 455 ? -14.273 -31.562 5.492 1 98.12 455 LYS B CA 1
ATOM 7899 C C . LYS B 1 455 ? -13.883 -32.844 4.758 1 98.12 455 LYS B C 1
ATOM 7901 O O . LYS B 1 455 ? -13.047 -33.594 5.242 1 98.12 455 LYS B O 1
ATOM 7906 N N . SER B 1 456 ? -14.562 -33.125 3.682 1 98.38 456 SER B N 1
ATOM 7907 C CA . SER B 1 456 ? -14.281 -34.25 2.805 1 98.38 456 SER B CA 1
ATOM 7908 C C . SER B 1 456 ? -14.602 -33.906 1.351 1 98.38 456 SER B C 1
ATOM 7910 O O . SER B 1 456 ? -15.461 -33.062 1.074 1 98.38 456 SER B O 1
ATOM 7912 N N . TRP B 1 457 ? -13.914 -34.5 0.426 1 98.69 457 TRP B N 1
ATOM 7913 C CA . TRP B 1 457 ? -14.062 -34.281 -1.007 1 98.69 457 TRP B CA 1
ATOM 7914 C C . TRP B 1 457 ? -13.656 -35.5 -1.807 1 98.69 457 TRP B C 1
ATOM 7916 O O . TRP B 1 457 ? -12.469 -35.844 -1.871 1 98.69 457 TRP B O 1
ATOM 7926 N N . GLN B 1 458 ? -14.633 -36.156 -2.326 1 98.38 458 GLN B N 1
ATOM 7927 C CA . GLN B 1 458 ? -14.453 -37.375 -3.133 1 98.38 458 GLN B CA 1
ATOM 7928 C C . GLN B 1 458 ? -15.078 -37.219 -4.516 1 98.38 458 GLN B C 1
ATOM 7930 O O . GLN B 1 458 ? -16.219 -36.781 -4.637 1 98.38 458 GLN B O 1
ATOM 7935 N N . ILE B 1 459 ? -14.383 -37.531 -5.57 1 98.69 459 ILE B N 1
ATOM 7936 C CA . ILE B 1 459 ? -14.891 -37.469 -6.938 1 98.69 459 ILE B CA 1
ATOM 7937 C C . ILE B 1 459 ? -14.672 -38.812 -7.629 1 98.69 459 ILE B C 1
ATOM 7939 O O . ILE B 1 459 ? -13.539 -39.312 -7.719 1 98.69 459 ILE B O 1
ATOM 7943 N N . ARG B 1 460 ? -15.805 -39.375 -8.133 1 98.19 460 ARG B N 1
ATOM 7944 C CA . ARG B 1 460 ? -15.773 -40.688 -8.828 1 98.19 460 ARG B CA 1
ATOM 7945 C C . ARG B 1 460 ? -15.047 -41.719 -7.992 1 98.19 460 ARG B C 1
ATOM 7947 O O . ARG B 1 460 ? -14.188 -42.438 -8.5 1 98.19 460 ARG B O 1
ATOM 7954 N N . GLY B 1 461 ? -15.266 -41.656 -6.766 1 97.25 461 GLY B N 1
ATOM 7955 C CA . GLY B 1 461 ? -14.758 -42.656 -5.836 1 97.25 461 GLY B CA 1
ATOM 7956 C C . GLY B 1 461 ? -13.352 -42.344 -5.344 1 97.25 461 GLY B C 1
ATOM 7957 O O . GLY B 1 461 ? -12.828 -43.031 -4.469 1 97.25 461 GLY B O 1
ATOM 7958 N N . PHE B 1 462 ? -12.695 -41.281 -5.785 1 96.94 462 PHE B N 1
ATOM 7959 C CA . PHE B 1 462 ? -11.328 -40.938 -5.414 1 96.94 462 PHE B CA 1
ATOM 7960 C C . PHE B 1 462 ? -11.312 -39.844 -4.352 1 96.94 462 PHE B C 1
ATOM 7962 O O . PHE B 1 462 ? -11.984 -38.812 -4.496 1 96.94 462 PHE B O 1
ATOM 7969 N N . ASP B 1 463 ? -10.539 -40.062 -3.262 1 97.25 463 ASP B N 1
ATOM 7970 C CA . ASP B 1 463 ? -10.375 -39.094 -2.186 1 97.25 463 ASP B CA 1
ATOM 7971 C C . ASP B 1 463 ? -9.516 -37.906 -2.635 1 97.25 463 ASP B C 1
ATOM 7973 O O . ASP B 1 463 ? -8.312 -37.906 -2.4 1 97.25 463 ASP B O 1
ATOM 7977 N N . VAL B 1 464 ? -10.141 -36.906 -3.174 1 97.75 464 VAL B N 1
ATOM 7978 C CA . VAL B 1 464 ? -9.461 -35.781 -3.771 1 97.75 464 VAL B CA 1
ATOM 7979 C C . VAL B 1 464 ? -8.773 -34.969 -2.682 1 97.75 464 VAL B C 1
ATOM 7981 O O . VAL B 1 464 ? -7.602 -34.594 -2.809 1 97.75 464 VAL B O 1
ATOM 7984 N N . LEU B 1 465 ? -9.492 -34.656 -1.587 1 97.81 465 LEU B N 1
ATOM 7985 C CA . LEU B 1 465 ? -9 -33.75 -0.554 1 97.81 465 LEU B CA 1
ATOM 7986 C C . LEU B 1 465 ? -7.66 -34.219 -0.001 1 97.81 465 LEU B C 1
ATOM 7988 O O . LEU B 1 465 ? -6.68 -33.469 0.013 1 97.81 465 LEU B O 1
ATOM 7992 N N . ASN B 1 466 ? -7.543 -35.438 0.356 1 96.19 466 ASN B N 1
ATOM 7993 C CA . ASN B 1 466 ? -6.344 -35.969 0.999 1 96.19 466 ASN B CA 1
ATOM 7994 C C . ASN B 1 466 ? -5.25 -36.281 -0.02 1 96.19 466 ASN B C 1
ATOM 7996 O O . ASN B 1 466 ? -4.137 -36.656 0.351 1 96.19 466 ASN B O 1
ATOM 8000 N N . ASN B 1 467 ? -5.547 -36.094 -1.269 1 94.94 467 ASN B N 1
ATOM 8001 C CA . ASN B 1 467 ? -4.551 -36.281 -2.32 1 94.94 467 ASN B CA 1
ATOM 8002 C C . ASN B 1 467 ? -4.367 -35 -3.143 1 94.94 467 ASN B C 1
ATOM 8004 O O . ASN B 1 467 ? -3.932 -35.062 -4.293 1 94.94 467 ASN B O 1
ATOM 8008 N N . ILE B 1 468 ? -4.766 -33.906 -2.619 1 95.69 468 ILE B N 1
ATOM 8009 C CA . ILE B 1 468 ? -4.781 -32.656 -3.359 1 95.69 468 ILE B CA 1
ATOM 8010 C C . ILE B 1 468 ? -3.371 -32.312 -3.828 1 95.69 468 ILE B C 1
ATOM 8012 O O . ILE B 1 468 ? -3.193 -31.656 -4.859 1 95.69 468 ILE B O 1
ATOM 8016 N N . GLY B 1 469 ? -2.307 -32.719 -3.148 1 92.19 469 GLY B N 1
ATOM 8017 C CA . GLY B 1 469 ? -0.92 -32.469 -3.5 1 92.19 469 GLY B CA 1
ATOM 8018 C C . GLY B 1 469 ? -0.456 -33.25 -4.711 1 92.19 469 GLY B C 1
ATOM 8019 O O . GLY B 1 469 ? 0.604 -32.969 -5.273 1 92.19 469 GLY B O 1
ATOM 8020 N N . ASN B 1 470 ? -1.272 -34.125 -5.227 1 92.06 470 ASN B N 1
ATOM 8021 C CA . ASN B 1 470 ? -0.881 -35 -6.328 1 92.06 470 ASN B CA 1
ATOM 8022 C C . ASN B 1 470 ? -1.245 -34.406 -7.68 1 92.06 470 ASN B C 1
ATOM 8024 O O . ASN B 1 470 ? -0.853 -34.938 -8.727 1 92.06 470 ASN B O 1
ATOM 8028 N N . TYR B 1 471 ? -1.938 -33.344 -7.719 1 93.31 471 TYR B N 1
ATOM 8029 C CA . TYR B 1 471 ? -2.377 -32.75 -8.977 1 93.31 471 TYR B CA 1
ATOM 8030 C C . TYR B 1 471 ? -1.302 -31.828 -9.547 1 93.31 471 TYR B C 1
ATOM 8032 O O . TYR B 1 471 ? -1.507 -30.625 -9.656 1 93.31 471 TYR B O 1
ATOM 8040 N N . ASN B 1 472 ? -0.195 -32.406 -9.906 1 89.25 472 ASN B N 1
ATOM 8041 C CA . ASN B 1 472 ? 0.949 -31.781 -10.555 1 89.25 472 ASN B CA 1
ATOM 8042 C C . ASN B 1 472 ? 1.768 -32.781 -11.359 1 89.25 472 ASN B C 1
ATOM 8044 O O . ASN B 1 472 ? 1.557 -34 -11.266 1 89.25 472 ASN B O 1
ATOM 8048 N N . PHE B 1 473 ? 2.646 -32.344 -12.133 1 84.56 473 PHE B N 1
ATOM 8049 C CA . PHE B 1 473 ? 3.383 -33.188 -13.062 1 84.56 473 PHE B CA 1
ATOM 8050 C C . PHE B 1 473 ? 4.414 -34.031 -12.312 1 84.56 473 PHE B C 1
ATOM 8052 O O . PHE B 1 473 ? 4.754 -35.125 -12.75 1 84.56 473 PHE B O 1
ATOM 8059 N N . ASN B 1 474 ? 4.973 -33.531 -11.266 1 77.81 474 ASN B N 1
ATOM 8060 C CA . ASN B 1 474 ? 5.918 -34.312 -10.492 1 77.81 474 ASN B CA 1
ATOM 8061 C C . ASN B 1 474 ? 5.281 -35.594 -9.977 1 77.81 474 ASN B C 1
ATOM 8063 O O . ASN B 1 474 ? 5.918 -36.656 -9.984 1 77.81 474 ASN B O 1
ATOM 8067 N N . ALA B 1 475 ? 4.102 -35.5 -9.586 1 77.12 475 ALA B N 1
ATOM 8068 C CA . ALA B 1 475 ? 3.379 -36.688 -9.094 1 77.12 475 ALA B CA 1
ATOM 8069 C C . ALA B 1 475 ? 3.121 -37.688 -10.219 1 77.12 475 ALA B C 1
ATOM 8071 O O . ALA B 1 475 ? 3.189 -38.906 -10.008 1 77.12 475 ALA B O 1
ATOM 8072 N N . LEU B 1 476 ? 2.875 -37.188 -11.383 1 77 476 LEU B N 1
ATOM 8073 C CA . LEU B 1 476 ? 2.645 -38.062 -12.531 1 77 476 LEU B CA 1
ATOM 8074 C C . LEU B 1 476 ? 3.906 -38.844 -12.891 1 77 476 LEU B C 1
ATOM 8076 O O . LEU B 1 476 ? 3.842 -40.031 -13.195 1 77 476 LEU B O 1
ATOM 8080 N N . GLU B 1 477 ? 4.973 -38.156 -12.844 1 75.31 477 GLU B N 1
ATOM 8081 C CA . GLU B 1 477 ? 6.238 -38.781 -13.234 1 75.31 477 GLU B CA 1
ATOM 8082 C C . GLU B 1 477 ? 6.691 -39.812 -12.203 1 75.31 477 GLU B C 1
ATOM 8084 O O . GLU B 1 477 ? 7.242 -40.844 -12.562 1 75.31 477 GLU B O 1
ATOM 8089 N N . SER B 1 478 ? 6.449 -39.469 -10.969 1 70.94 478 SER B N 1
ATOM 8090 C CA . SER B 1 478 ? 6.945 -40.344 -9.914 1 70.94 478 SER B CA 1
ATOM 8091 C C . SER B 1 478 ? 6.004 -41.5 -9.68 1 70.94 478 SER B C 1
ATOM 8093 O O . SER B 1 478 ? 6.371 -42.5 -9.023 1 70.94 478 SER B O 1
ATOM 8095 N N . ASN B 1 479 ? 4.945 -41.625 -10.359 1 66.06 479 ASN B N 1
ATOM 8096 C CA . ASN B 1 479 ? 3.912 -42.625 -10.133 1 66.06 479 ASN B CA 1
ATOM 8097 C C . ASN B 1 479 ? 3.625 -42.781 -8.641 1 66.06 479 ASN B C 1
ATOM 8099 O O . ASN B 1 479 ? 3.146 -43.844 -8.219 1 66.06 479 ASN B O 1
ATOM 8103 N N . ALA B 1 480 ? 4.164 -41.938 -7.812 1 61.09 480 ALA B N 1
ATOM 8104 C CA . ALA B 1 480 ? 3.98 -42.031 -6.367 1 61.09 480 ALA B CA 1
ATOM 8105 C C . ALA B 1 480 ? 2.758 -41.219 -5.93 1 61.09 480 ALA B C 1
ATOM 8107 O O . ALA B 1 480 ? 2.643 -40.031 -6.246 1 61.09 480 ALA B O 1
ATOM 8108 N N . SER B 1 481 ? 1.679 -41.906 -5.77 1 65.56 481 SER B N 1
ATOM 8109 C CA . SER B 1 481 ? 0.546 -41.219 -5.129 1 65.56 481 SER B CA 1
ATOM 8110 C C . SER B 1 481 ? 0.694 -41.219 -3.611 1 65.56 481 SER B C 1
ATOM 8112 O O . SER B 1 481 ? 0.672 -42.281 -2.977 1 65.56 481 SER B O 1
ATOM 8114 N N . THR B 1 482 ? 1.277 -40.062 -3.125 1 75.56 482 THR B N 1
ATOM 8115 C CA . THR B 1 482 ? 1.398 -39.969 -1.675 1 75.56 482 THR B CA 1
ATOM 8116 C C . THR B 1 482 ? 0.336 -39.031 -1.109 1 75.56 482 THR B C 1
ATOM 8118 O O . THR B 1 482 ? 0.095 -37.938 -1.659 1 75.56 482 THR B O 1
ATOM 8121 N N . LYS B 1 483 ? -0.297 -39.656 -0.175 1 82.56 483 LYS B N 1
ATOM 8122 C CA . LYS B 1 483 ? -1.282 -38.844 0.533 1 82.56 483 LYS B CA 1
ATOM 8123 C C . LYS B 1 483 ? -0.657 -37.562 1.058 1 82.56 483 LYS B C 1
ATOM 8125 O O . LYS B 1 483 ? 0.483 -37.562 1.528 1 82.56 483 LYS B O 1
ATOM 8130 N N . THR B 1 484 ? -1.416 -36.5 0.861 1 81.94 484 THR B N 1
ATOM 8131 C CA . THR B 1 484 ? -0.993 -35.219 1.426 1 81.94 484 THR B CA 1
ATOM 8132 C C . THR B 1 484 ? -0.989 -35.281 2.951 1 81.94 484 THR B C 1
ATOM 8134 O O . THR B 1 484 ? -2.025 -35.531 3.57 1 81.94 484 THR B O 1
ATOM 8137 N N . PRO B 1 485 ? 0.057 -35.094 3.557 1 81.75 485 PRO B N 1
ATOM 8138 C CA . PRO B 1 485 ? 0.168 -35.281 5.004 1 81.75 485 PRO B CA 1
ATOM 8139 C C . PRO B 1 485 ? -0.737 -34.344 5.801 1 81.75 485 PRO B C 1
ATOM 8141 O O . PRO B 1 485 ? -1.264 -34.75 6.848 1 81.75 485 PRO B O 1
ATOM 8144 N N . TYR B 1 486 ? -0.861 -33.219 5.379 1 89.81 486 TYR B N 1
ATOM 8145 C CA . TYR B 1 486 ? -1.692 -32.219 6.031 1 89.81 486 TYR B CA 1
ATOM 8146 C C . TYR B 1 486 ? -2.406 -31.344 5.004 1 89.81 486 TYR B C 1
ATOM 8148 O O . TYR B 1 486 ? -1.802 -30.922 4.02 1 89.81 486 TYR B O 1
ATOM 8156 N N . VAL B 1 487 ? -3.74 -31.172 5.23 1 94.88 487 VAL B N 1
ATOM 8157 C CA . VAL B 1 487 ? -4.461 -30.234 4.371 1 94.88 487 VAL B CA 1
ATOM 8158 C C . VAL B 1 487 ? -5.602 -29.578 5.152 1 94.88 487 VAL B C 1
ATOM 8160 O O . VAL B 1 487 ? -6.441 -30.281 5.73 1 94.88 487 VAL B O 1
ATOM 8163 N N . ASP B 1 488 ? -5.527 -28.328 5.336 1 95.62 488 ASP B N 1
ATOM 8164 C CA . ASP B 1 488 ? -6.66 -27.5 5.727 1 95.62 488 ASP B CA 1
ATOM 8165 C C . ASP B 1 488 ? -7.211 -26.719 4.535 1 95.62 488 ASP B C 1
ATOM 8167 O O . ASP B 1 488 ? -6.676 -25.672 4.172 1 95.62 488 ASP B O 1
ATOM 8171 N N . ALA B 1 489 ? -8.289 -27.266 3.973 1 97.31 489 ALA B N 1
ATOM 8172 C CA . ALA B 1 489 ? -8.883 -26.688 2.773 1 97.31 489 ALA B CA 1
ATOM 8173 C C . ALA B 1 489 ? -10.117 -25.859 3.119 1 97.31 489 ALA B C 1
ATOM 8175 O O . ALA B 1 489 ? -11.016 -26.328 3.826 1 97.31 489 ALA B O 1
ATOM 8176 N N . ARG B 1 490 ? -10.102 -24.641 2.607 1 97.94 490 ARG B N 1
ATOM 8177 C CA . ARG B 1 490 ? -11.219 -23.734 2.861 1 97.94 490 ARG B CA 1
ATOM 8178 C C . ARG B 1 490 ? -11.586 -22.953 1.606 1 97.94 490 ARG B C 1
ATOM 8180 O O . ARG B 1 490 ? -10.719 -22.625 0.796 1 97.94 490 ARG B O 1
ATOM 8187 N N . VAL B 1 491 ? -12.883 -22.703 1.464 1 98.38 491 VAL B N 1
ATOM 8188 C CA . VAL B 1 491 ? -13.32 -21.922 0.31 1 98.38 491 VAL B CA 1
ATOM 8189 C C . VAL B 1 491 ? -13.766 -20.531 0.764 1 98.38 491 VAL B C 1
ATOM 8191 O O . VAL B 1 491 ? -14.336 -20.391 1.85 1 98.38 491 VAL B O 1
ATOM 8194 N N . TYR B 1 492 ? -13.492 -19.578 -0.055 1 98 492 TYR B N 1
ATOM 8195 C CA . TYR B 1 492 ? -13.797 -18.156 0.172 1 98 492 TYR B CA 1
ATOM 8196 C C . TYR B 1 492 ? -14.523 -17.562 -1.023 1 98 492 TYR B C 1
ATOM 8198 O O . TYR B 1 492 ? -14.266 -17.938 -2.17 1 98 492 TYR B O 1
ATOM 8206 N N . PRO B 1 493 ? -15.422 -16.578 -0.765 1 96.81 493 PRO B N 1
ATOM 8207 C CA . PRO B 1 493 ? -16.078 -15.93 -1.904 1 96.81 493 PRO B CA 1
ATOM 8208 C C . PRO B 1 493 ? -15.109 -15.125 -2.766 1 96.81 493 PRO B C 1
ATOM 8210 O O . PRO B 1 493 ? -14.219 -14.453 -2.238 1 96.81 493 PRO B O 1
ATOM 8213 N N . SER B 1 494 ? -15.25 -15.195 -4.082 1 95.25 494 SER B N 1
ATOM 8214 C CA . SER B 1 494 ? -14.406 -14.422 -4.988 1 95.25 494 SER B CA 1
ATOM 8215 C C . SER B 1 494 ? -15.109 -13.148 -5.441 1 95.25 494 SER B C 1
ATOM 8217 O O . SER B 1 494 ? -14.516 -12.32 -6.137 1 95.25 494 SER B O 1
ATOM 8219 N N . ASN B 1 495 ? -16.328 -12.992 -5.098 1 89.06 495 ASN B N 1
ATOM 8220 C CA . ASN B 1 495 ? -17.188 -11.859 -5.426 1 89.06 495 ASN B CA 1
ATOM 8221 C C . ASN B 1 495 ? -17.5 -11.812 -6.918 1 89.06 495 ASN B C 1
ATOM 8223 O O . ASN B 1 495 ? -17.641 -10.734 -7.492 1 89.06 495 ASN B O 1
ATOM 8227 N N . LEU B 1 496 ? -17.422 -12.945 -7.629 1 96.31 496 LEU B N 1
ATOM 8228 C CA . LEU B 1 496 ? -17.953 -13.148 -8.969 1 96.31 496 LEU B CA 1
ATOM 8229 C C . LEU B 1 496 ? -19.281 -13.891 -8.922 1 96.31 496 LEU B C 1
ATOM 8231 O O . LEU B 1 496 ? -19.359 -14.969 -8.336 1 96.31 496 LEU B O 1
ATOM 8235 N N . ASN B 1 497 ? -20.281 -13.234 -9.406 1 94.62 497 ASN B N 1
ATOM 8236 C CA . ASN B 1 497 ? -21.609 -13.836 -9.336 1 94.62 497 ASN B CA 1
ATOM 8237 C C . ASN B 1 497 ? -22.422 -13.547 -10.586 1 94.62 497 ASN B C 1
ATOM 8239 O O . ASN B 1 497 ? -22.172 -12.562 -11.281 1 94.62 497 ASN B O 1
ATOM 8243 N N . LYS B 1 498 ? -23.297 -14.445 -10.859 1 92.75 498 LYS B N 1
ATOM 8244 C CA . LYS B 1 498 ? -24.266 -14.344 -11.945 1 92.75 498 LYS B CA 1
ATOM 8245 C C . LYS B 1 498 ? -25.594 -14.984 -11.562 1 92.75 498 LYS B C 1
ATOM 8247 O O . LYS B 1 498 ? -25.656 -16.203 -11.359 1 92.75 498 LYS B O 1
ATOM 8252 N N . LYS B 1 499 ? -26.594 -14.141 -11.547 1 87.38 499 LYS B N 1
ATOM 8253 C CA . LYS B 1 499 ? -27.922 -14.625 -11.188 1 87.38 499 LYS B CA 1
ATOM 8254 C C . LYS B 1 499 ? -27.891 -15.398 -9.875 1 87.38 499 LYS B C 1
ATOM 8256 O O . LYS B 1 499 ? -27.422 -14.891 -8.859 1 87.38 499 LYS B O 1
ATOM 8261 N N . SER B 1 500 ? -28.156 -16.609 -9.766 1 91.69 500 SER B N 1
ATOM 8262 C CA . SER B 1 500 ? -28.234 -17.422 -8.562 1 91.69 500 SER B CA 1
ATOM 8263 C C . SER B 1 500 ? -27 -18.312 -8.406 1 91.69 500 SER B C 1
ATOM 8265 O O . SER B 1 500 ? -27.094 -19.406 -7.844 1 91.69 500 SER B O 1
ATOM 8267 N N . GLN B 1 501 ? -25.906 -17.875 -9.016 1 96.56 501 GLN B N 1
ATOM 8268 C CA . GLN B 1 501 ? -24.641 -18.609 -8.898 1 96.56 501 GLN B CA 1
ATOM 8269 C C . GLN B 1 501 ? -23.547 -17.719 -8.328 1 96.56 501 GLN B C 1
ATOM 8271 O O . GLN B 1 501 ? -23.453 -16.531 -8.672 1 96.56 501 GLN B O 1
ATOM 8276 N N . THR B 1 502 ? -22.844 -18.234 -7.445 1 96.69 502 THR B N 1
ATOM 8277 C CA . THR B 1 502 ? -21.734 -17.5 -6.855 1 96.69 502 THR B CA 1
ATOM 8278 C C . THR B 1 502 ? -20.453 -18.328 -6.895 1 96.69 502 THR B C 1
ATOM 8280 O O . THR B 1 502 ? -20.453 -19.516 -6.559 1 96.69 502 THR B O 1
ATOM 8283 N N . ALA B 1 503 ? -19.344 -17.703 -7.297 1 98.12 503 ALA B N 1
ATOM 8284 C CA . ALA B 1 503 ? -18.047 -18.375 -7.387 1 98.12 503 ALA B CA 1
ATOM 8285 C C . ALA B 1 503 ? -17.281 -18.266 -6.066 1 98.12 503 ALA B C 1
ATOM 8287 O O . ALA B 1 503 ? -17.297 -17.219 -5.41 1 98.12 503 ALA B O 1
ATOM 8288 N N . TRP B 1 504 ? -16.719 -19.312 -5.684 1 98.38 504 TRP B N 1
ATOM 8289 C CA . TRP B 1 504 ? -15.82 -19.422 -4.539 1 98.38 504 TRP B CA 1
ATOM 8290 C C . TRP B 1 504 ? -14.484 -20.047 -4.941 1 98.38 504 TRP B C 1
ATOM 8292 O O . TRP B 1 504 ? -14.43 -20.859 -5.879 1 98.38 504 TRP B O 1
ATOM 8302 N N . ARG B 1 505 ? -13.414 -19.672 -4.301 1 98.19 505 ARG B N 1
ATOM 8303 C CA . ARG B 1 505 ? -12.094 -20.234 -4.535 1 98.19 505 ARG B CA 1
ATOM 8304 C C . ARG B 1 505 ? -11.555 -20.906 -3.277 1 98.19 505 ARG B C 1
ATOM 8306 O O . ARG B 1 505 ? -11.703 -20.375 -2.172 1 98.19 505 ARG B O 1
ATOM 8313 N N . ALA B 1 506 ? -10.938 -22.016 -3.465 1 98.19 506 ALA B N 1
ATOM 8314 C CA . ALA B 1 506 ? -10.359 -22.734 -2.338 1 98.19 506 ALA B CA 1
ATOM 8315 C C . ALA B 1 506 ? -8.898 -22.375 -2.139 1 98.19 506 ALA B C 1
ATOM 8317 O O . ALA B 1 506 ? -8.195 -22.047 -3.102 1 98.19 506 ALA B O 1
ATOM 8318 N N . VAL B 1 507 ? -8.492 -22.344 -0.914 1 97.44 507 VAL B N 1
ATOM 8319 C CA . VAL B 1 507 ? -7.09 -22.359 -0.494 1 97.44 507 VAL B CA 1
ATOM 8320 C C . VAL B 1 507 ? -6.789 -23.688 0.211 1 97.44 507 VAL B C 1
ATOM 8322 O O . VAL B 1 507 ? -7.5 -24.078 1.138 1 97.44 507 VAL B O 1
ATOM 8325 N N . PHE B 1 508 ? -5.809 -24.391 -0.315 1 96.62 508 PHE B N 1
ATOM 8326 C CA . PHE B 1 508 ? -5.379 -25.656 0.274 1 96.62 508 PHE B CA 1
ATOM 8327 C C . PHE B 1 508 ? -4.094 -25.484 1.069 1 96.62 508 PHE B C 1
ATOM 8329 O O . PHE B 1 508 ? -2.996 -25.578 0.518 1 96.62 508 PHE B O 1
ATOM 8336 N N . ASP B 1 509 ? -4.266 -25.219 2.354 1 93.81 509 ASP B N 1
ATOM 8337 C CA . ASP B 1 509 ? -3.09 -25.094 3.207 1 93.81 509 ASP B CA 1
ATOM 8338 C C . ASP B 1 509 ? -2.479 -26.453 3.512 1 93.81 509 ASP B C 1
ATOM 8340 O O . ASP B 1 509 ? -3.125 -27.312 4.121 1 93.81 509 ASP B O 1
ATOM 8344 N N . ARG B 1 510 ? -1.299 -26.609 3.162 1 92.12 510 ARG B N 1
ATOM 8345 C CA . ARG B 1 510 ? -0.681 -27.938 3.287 1 92.12 510 ARG B CA 1
ATOM 8346 C C . ARG B 1 510 ? 0.392 -27.938 4.371 1 92.12 510 ARG B C 1
ATOM 8348 O O . ARG B 1 510 ? 1.159 -28.891 4.492 1 92.12 510 ARG B O 1
ATOM 8355 N N . THR B 1 511 ? 0.54 -26.828 5.133 1 90.69 511 THR B N 1
ATOM 8356 C CA . THR B 1 511 ? 1.46 -26.75 6.262 1 90.69 511 THR B CA 1
ATOM 8357 C C . THR B 1 511 ? 0.717 -26.375 7.539 1 90.69 511 THR B C 1
ATOM 8359 O O . THR B 1 511 ? -0.231 -25.594 7.504 1 90.69 511 THR B O 1
ATOM 8362 N N . ASN B 1 512 ? 1.194 -26.953 8.648 1 90.19 512 ASN B N 1
ATOM 8363 C CA . ASN B 1 512 ? 0.561 -26.641 9.93 1 90.19 512 ASN B CA 1
ATOM 8364 C C . ASN B 1 512 ? 1.21 -25.438 10.594 1 90.19 512 ASN B C 1
ATOM 8366 O O . ASN B 1 512 ? 2.213 -24.906 10.102 1 90.19 512 ASN B O 1
ATOM 8370 N N . SER B 1 513 ? 0.638 -25.047 11.727 1 89.62 513 SER B N 1
ATOM 8371 C CA . SER B 1 513 ? 1.05 -23.812 12.398 1 89.62 513 SER B CA 1
ATOM 8372 C C . SER B 1 513 ? 2.482 -23.922 12.914 1 89.62 513 SER B C 1
ATOM 8374 O O . SER B 1 513 ? 3.207 -22.922 12.945 1 89.62 513 SER B O 1
ATOM 8376 N N . THR B 1 514 ? 2.898 -25.094 13.312 1 92.31 514 THR B N 1
ATOM 8377 C CA . THR B 1 514 ? 4.254 -25.297 13.82 1 92.31 514 THR B CA 1
ATOM 8378 C C . THR B 1 514 ? 5.277 -25.094 12.703 1 92.31 514 THR B C 1
ATOM 8380 O O . THR B 1 514 ? 6.273 -24.391 12.891 1 92.31 514 THR B O 1
ATOM 8383 N N . ALA B 1 515 ? 4.969 -25.703 11.609 1 91.25 515 ALA B N 1
ATOM 8384 C CA . ALA B 1 515 ? 5.859 -25.562 10.461 1 91.25 515 ALA B CA 1
ATOM 8385 C C . ALA B 1 515 ? 5.918 -24.109 9.984 1 91.25 515 ALA B C 1
ATOM 8387 O O . ALA B 1 515 ? 6.992 -23.594 9.672 1 91.25 515 ALA B O 1
ATOM 8388 N N . ASP B 1 516 ? 4.809 -23.438 9.93 1 92.25 516 ASP B N 1
ATOM 8389 C CA . ASP B 1 516 ? 4.75 -22.047 9.516 1 92.25 516 ASP B CA 1
ATOM 8390 C C . ASP B 1 516 ? 5.566 -21.156 10.461 1 92.25 516 ASP B C 1
ATOM 8392 O O . ASP B 1 516 ? 6.305 -20.281 10.008 1 92.25 516 ASP B O 1
ATOM 8396 N N . ALA B 1 517 ? 5.402 -21.391 11.742 1 93.31 517 ALA B N 1
ATOM 8397 C CA . ALA B 1 517 ? 6.121 -20.594 12.734 1 93.31 517 ALA B CA 1
ATOM 8398 C C . ALA B 1 517 ? 7.629 -20.766 12.586 1 93.31 517 ALA B C 1
ATOM 8400 O O . ALA B 1 517 ? 8.391 -19.812 12.789 1 93.31 517 ALA B O 1
ATOM 8401 N N . GLU B 1 518 ? 8.031 -21.969 12.305 1 93.56 518 GLU B N 1
ATOM 8402 C CA . GLU B 1 518 ? 9.453 -22.234 12.109 1 93.56 518 GLU B CA 1
ATOM 8403 C C . GLU B 1 518 ? 10 -21.438 10.922 1 93.56 518 GLU B C 1
ATOM 8405 O O . GLU B 1 518 ? 11.062 -20.812 11.023 1 93.56 518 GLU B O 1
ATOM 8410 N N . TYR B 1 519 ? 9.305 -21.406 9.898 1 91.88 519 TYR B N 1
ATOM 8411 C CA . TYR B 1 519 ? 9.75 -20.656 8.734 1 91.88 519 TYR B CA 1
ATOM 8412 C C . TYR B 1 519 ? 9.711 -19.156 9 1 91.88 519 TYR B C 1
ATOM 8414 O O . TYR B 1 519 ? 10.648 -18.438 8.672 1 91.88 519 TYR B O 1
ATOM 8422 N N . ASP B 1 520 ? 8.641 -18.703 9.578 1 94.44 520 ASP B N 1
ATOM 8423 C CA . ASP B 1 520 ? 8.469 -17.281 9.852 1 94.44 520 ASP B CA 1
ATOM 8424 C C . ASP B 1 520 ? 9.57 -16.766 10.773 1 94.44 520 ASP B C 1
ATOM 8426 O O . ASP B 1 520 ? 9.992 -15.609 10.656 1 94.44 520 ASP B O 1
ATOM 8430 N N . SER B 1 521 ? 10.055 -17.594 11.656 1 95 521 SER B N 1
ATOM 8431 C CA . SER B 1 521 ? 11.07 -17.156 12.609 1 95 521 SER B CA 1
ATOM 8432 C C . SER B 1 521 ? 12.398 -16.875 11.906 1 95 521 SER B C 1
ATOM 8434 O O . SER B 1 521 ? 13.25 -16.172 12.445 1 95 521 SER B O 1
ATOM 8436 N N . ALA B 1 522 ? 12.516 -17.422 10.695 1 93.94 522 ALA B N 1
ATOM 8437 C CA . ALA B 1 522 ? 13.758 -17.234 9.945 1 93.94 522 ALA B CA 1
ATOM 8438 C C . ALA B 1 522 ? 13.664 -16.031 9.023 1 93.94 522 ALA B C 1
ATOM 8440 O O . ALA B 1 522 ? 14.648 -15.672 8.367 1 93.94 522 ALA B O 1
ATOM 8441 N N . LEU B 1 523 ? 12.555 -15.398 8.945 1 96.06 523 LEU B N 1
ATOM 8442 C CA . LEU B 1 523 ? 12.328 -14.297 8.008 1 96.06 523 LEU B CA 1
ATOM 8443 C C . LEU B 1 523 ? 12.352 -12.953 8.727 1 96.06 523 LEU B C 1
ATOM 8445 O O . LEU B 1 523 ? 11.844 -12.836 9.844 1 96.06 523 LEU B O 1
ATOM 8449 N N . PHE B 1 524 ? 12.891 -11.945 8.078 1 97.25 524 PHE B N 1
ATOM 8450 C CA . PHE B 1 524 ? 12.891 -10.609 8.664 1 97.25 524 PHE B CA 1
ATOM 8451 C C . PHE B 1 524 ? 11.523 -9.953 8.523 1 97.25 524 PHE B C 1
ATOM 8453 O O . PHE B 1 524 ? 11.211 -9.008 9.25 1 97.25 524 PHE B O 1
ATOM 8460 N N . PHE B 1 525 ? 10.711 -10.359 7.57 1 97.38 525 PHE B N 1
ATOM 8461 C CA . PHE B 1 525 ? 9.406 -9.742 7.348 1 97.38 525 PHE B CA 1
ATOM 8462 C C . PHE B 1 525 ? 8.297 -10.586 7.965 1 97.38 525 PHE B C 1
ATOM 8464 O O . PHE B 1 525 ? 8.406 -11.812 8.031 1 97.38 525 PHE B O 1
ATOM 8471 N N . LYS B 1 526 ? 7.289 -9.906 8.352 1 94.25 526 LYS B N 1
ATOM 8472 C CA . LYS B 1 526 ? 6.27 -10.5 9.211 1 94.25 526 LYS B CA 1
ATOM 8473 C C . LYS B 1 526 ? 5.254 -11.297 8.391 1 94.25 526 LYS B C 1
ATOM 8475 O O . LYS B 1 526 ? 4.824 -10.844 7.324 1 94.25 526 LYS B O 1
ATOM 8480 N N . ASP B 1 527 ? 4.91 -12.531 8.836 1 93.56 527 ASP B N 1
ATOM 8481 C CA . ASP B 1 527 ? 3.869 -13.391 8.273 1 93.56 527 ASP B CA 1
ATOM 8482 C C . ASP B 1 527 ? 4.199 -13.797 6.84 1 93.56 527 ASP B C 1
ATOM 8484 O O . ASP B 1 527 ? 3.352 -13.695 5.953 1 93.56 527 ASP B O 1
ATOM 8488 N N . GLY B 1 528 ? 5.395 -14.258 6.695 1 92.88 528 GLY B N 1
ATOM 8489 C CA . GLY B 1 528 ? 5.875 -14.578 5.363 1 92.88 528 GLY B CA 1
ATOM 8490 C C . GLY B 1 528 ? 5.262 -15.852 4.801 1 92.88 528 GLY B C 1
ATOM 8491 O O . GLY B 1 528 ? 5.273 -16.062 3.588 1 92.88 528 GLY B O 1
ATOM 8492 N N . THR B 1 529 ? 4.691 -16.656 5.613 1 93.19 529 THR B N 1
ATOM 8493 C CA . THR B 1 529 ? 4.125 -17.922 5.16 1 93.19 529 THR B CA 1
ATOM 8494 C C . THR B 1 529 ? 2.689 -17.734 4.68 1 93.19 529 THR B C 1
ATOM 8496 O O . THR B 1 529 ? 2.125 -18.609 4.027 1 93.19 529 THR B O 1
ATOM 8499 N N . CYS B 1 530 ? 2.084 -16.594 5.023 1 94 530 CYS B N 1
ATOM 8500 C CA . CYS B 1 530 ? 0.733 -16.312 4.551 1 94 530 CYS B CA 1
ATOM 8501 C C . CYS B 1 530 ? 0.762 -15.688 3.162 1 94 530 CYS B C 1
ATOM 8503 O O . CYS B 1 530 ? 0.77 -14.461 3.029 1 94 530 CYS B O 1
ATOM 8505 N N . GLN B 1 531 ? 0.716 -16.531 2.145 1 93.56 531 GLN B N 1
ATOM 8506 C CA . GLN B 1 531 ? 0.897 -16.094 0.764 1 93.56 531 GLN B CA 1
ATOM 8507 C C . GLN B 1 531 ? -0.217 -16.625 -0.132 1 93.56 531 GLN B C 1
ATOM 8509 O O . GLN B 1 531 ? 0.05 -17.172 -1.199 1 93.56 531 GLN B O 1
ATOM 8514 N N . THR B 1 532 ? -1.404 -16.406 0.263 1 95.06 532 THR B N 1
ATOM 8515 C CA . THR B 1 532 ? -2.545 -16.938 -0.486 1 95.06 532 THR B CA 1
ATOM 8516 C C . THR B 1 532 ? -2.568 -16.359 -1.899 1 95.06 532 THR B C 1
ATOM 8518 O O . THR B 1 532 ? -3.023 -17.016 -2.836 1 95.06 532 THR B O 1
ATOM 8521 N N . TRP B 1 533 ? -1.988 -15.164 -2.146 1 95.12 533 TRP B N 1
ATOM 8522 C CA . TRP B 1 533 ? -1.976 -14.547 -3.469 1 95.12 533 TRP B CA 1
ATOM 8523 C C . TRP B 1 533 ? -1.08 -15.328 -4.426 1 95.12 533 TRP B C 1
ATOM 8525 O O . TRP B 1 533 ? -1.209 -15.203 -5.645 1 95.12 533 TRP B O 1
ATOM 8535 N N . PHE B 1 534 ? -0.183 -16.266 -3.885 1 93.88 534 PHE B N 1
ATOM 8536 C CA . PHE B 1 534 ? 0.657 -17.156 -4.676 1 93.88 534 PHE B CA 1
ATOM 8537 C C . PHE B 1 534 ? 0.001 -18.516 -4.84 1 93.88 534 PHE B C 1
ATOM 8539 O O . PHE B 1 534 ? 0.373 -19.297 -5.723 1 93.88 534 PHE B O 1
ATOM 8546 N N . GLN B 1 535 ? -0.999 -18.844 -4.004 1 93.19 535 GLN B N 1
ATOM 8547 C CA . GLN B 1 535 ? -1.423 -20.234 -3.855 1 93.19 535 GLN B CA 1
ATOM 8548 C C . GLN B 1 535 ? -2.674 -20.516 -4.684 1 93.19 535 GLN B C 1
ATOM 8550 O O . GLN B 1 535 ? -2.92 -21.656 -5.07 1 93.19 535 GLN B O 1
ATOM 8555 N N . GLN B 1 536 ? -3.377 -19.547 -4.988 1 95.75 536 GLN B N 1
ATOM 8556 C CA . GLN B 1 536 ? -4.633 -19.766 -5.699 1 95.75 536 GLN B CA 1
ATOM 8557 C C . GLN B 1 536 ? -4.395 -19.969 -7.191 1 95.75 536 GLN B C 1
ATOM 8559 O O . GLN B 1 536 ? -3.414 -19.453 -7.742 1 95.75 536 GLN B O 1
ATOM 8564 N N . ASP B 1 537 ? -5.242 -20.781 -7.816 1 97 537 ASP B N 1
ATOM 8565 C CA . ASP B 1 537 ? -5.363 -20.906 -9.266 1 97 537 ASP B CA 1
ATOM 8566 C C . ASP B 1 537 ? -4.156 -21.641 -9.852 1 97 537 ASP B C 1
ATOM 8568 O O . ASP B 1 537 ? -3.848 -21.469 -11.039 1 97 537 ASP B O 1
ATOM 8572 N N . ARG B 1 538 ? -3.5 -22.516 -9.102 1 94.31 538 ARG B N 1
ATOM 8573 C CA . ARG B 1 538 ? -2.271 -23.141 -9.562 1 94.31 538 ARG B CA 1
ATOM 8574 C C . ARG B 1 538 ? -2.561 -24.516 -10.18 1 94.31 538 ARG B C 1
ATOM 8576 O O . ARG B 1 538 ? -1.879 -24.938 -11.117 1 94.31 538 ARG B O 1
ATOM 8583 N N . MET B 1 539 ? -3.529 -25.203 -9.68 1 95.5 539 MET B N 1
ATOM 8584 C CA . MET B 1 539 ? -3.895 -26.5 -10.227 1 95.5 539 MET B CA 1
ATOM 8585 C C . MET B 1 539 ? -4.988 -26.375 -11.273 1 95.5 539 MET B C 1
ATOM 8587 O O . MET B 1 539 ? -6.156 -26.156 -10.945 1 95.5 539 MET B O 1
ATOM 8591 N N . VAL B 1 540 ? -4.582 -26.578 -12.492 1 96.69 540 VAL B N 1
ATOM 8592 C CA . VAL B 1 540 ? -5.48 -26.328 -13.609 1 96.69 540 VAL B CA 1
ATOM 8593 C C . VAL B 1 540 ? -5.57 -27.594 -14.484 1 96.69 540 VAL B C 1
ATOM 8595 O O . VAL B 1 540 ? -4.57 -28.266 -14.711 1 96.69 540 VAL B O 1
ATOM 8598 N N . TYR B 1 541 ? -6.766 -27.953 -14.93 1 97.06 541 TYR B N 1
ATOM 8599 C CA . TYR B 1 541 ? -7.051 -29.078 -15.812 1 97.06 541 TYR B CA 1
ATOM 8600 C C . TYR B 1 541 ? -8.023 -28.672 -16.906 1 97.06 541 TYR B C 1
ATOM 8602 O O . TYR B 1 541 ? -9.156 -28.281 -16.641 1 97.06 541 TYR B O 1
ATOM 8610 N N . ASP B 1 542 ? -7.512 -28.75 -18.203 1 97.25 542 ASP B N 1
ATOM 8611 C CA . ASP B 1 542 ? -8.312 -28.359 -19.359 1 97.25 542 ASP B CA 1
ATOM 8612 C C . ASP B 1 542 ? -8.844 -26.938 -19.203 1 97.25 542 ASP B C 1
ATOM 8614 O O . ASP B 1 542 ? -10.055 -26.719 -19.281 1 97.25 542 ASP B O 1
ATOM 8618 N N . TYR B 1 543 ? -7.977 -25.984 -18.766 1 96.69 543 TYR B N 1
ATOM 8619 C CA . TYR B 1 543 ? -8.125 -24.531 -18.641 1 96.69 543 TYR B CA 1
ATOM 8620 C C . TYR B 1 543 ? -8.898 -24.188 -17.375 1 96.69 543 TYR B C 1
ATOM 8622 O O . TYR B 1 543 ? -8.984 -23.016 -16.984 1 96.69 543 TYR B O 1
ATOM 8630 N N . LEU B 1 544 ? -9.43 -25.141 -16.672 1 97.69 544 LEU B N 1
ATOM 8631 C CA . LEU B 1 544 ? -10.281 -24.875 -15.516 1 97.69 544 LEU B CA 1
ATOM 8632 C C . LEU B 1 544 ? -9.531 -25.172 -14.219 1 97.69 544 LEU B C 1
ATOM 8634 O O . LEU B 1 544 ? -8.883 -26.203 -14.086 1 97.69 544 LEU B O 1
ATOM 8638 N N . PRO B 1 545 ? -9.586 -24.266 -13.242 1 97.88 545 PRO B N 1
ATOM 8639 C CA . PRO B 1 545 ? -8.867 -24.469 -11.977 1 97.88 545 PRO B CA 1
ATOM 8640 C C . PRO B 1 545 ? -9.578 -25.438 -11.047 1 97.88 545 PRO B C 1
ATOM 8642 O O . PRO B 1 545 ? -10.812 -25.422 -10.945 1 97.88 545 PRO B O 1
ATOM 8645 N N . LEU B 1 546 ? -8.82 -26.266 -10.312 1 98.06 546 LEU B N 1
ATOM 8646 C CA . LEU B 1 546 ? -9.375 -27.234 -9.383 1 98.06 546 LEU B CA 1
ATOM 8647 C C . LEU B 1 546 ? -9.953 -26.547 -8.148 1 98.06 546 LEU B C 1
ATOM 8649 O O . LEU B 1 546 ? -10.758 -27.125 -7.422 1 98.06 546 LEU B O 1
ATOM 8653 N N . ASP B 1 547 ? -9.531 -25.328 -7.922 1 98.12 547 ASP B N 1
ATOM 8654 C CA . ASP B 1 547 ? -9.922 -24.656 -6.688 1 98.12 547 ASP B CA 1
ATOM 8655 C C . ASP B 1 547 ? -11.172 -23.797 -6.895 1 98.12 547 ASP B C 1
ATOM 8657 O O . ASP B 1 547 ? -11.578 -23.047 -6.004 1 98.12 547 ASP B O 1
ATOM 8661 N N . LEU B 1 548 ? -11.797 -23.828 -8.07 1 98.56 548 LEU B N 1
ATOM 8662 C CA . LEU B 1 548 ? -13.016 -23.078 -8.352 1 98.56 548 LEU B CA 1
ATOM 8663 C C . LEU B 1 548 ? -14.25 -23.891 -7.988 1 98.56 548 LEU B C 1
ATOM 8665 O O . LEU B 1 548 ? -14.398 -25.031 -8.43 1 98.56 548 LEU B O 1
ATOM 8669 N N . PHE B 1 549 ? -15.094 -23.344 -7.172 1 98.81 549 PHE B N 1
ATOM 8670 C CA . PHE B 1 549 ? -16.422 -23.859 -6.852 1 98.81 549 PHE B CA 1
ATOM 8671 C C . PHE B 1 549 ? -17.5 -22.844 -7.164 1 98.81 549 PHE B C 1
ATOM 8673 O O . PHE B 1 549 ? -17.344 -21.656 -6.852 1 98.81 549 PHE B O 1
ATOM 8680 N N . VAL B 1 550 ? -18.562 -23.281 -7.824 1 98.62 550 VAL B N 1
ATOM 8681 C CA . VAL B 1 550 ? -19.688 -22.391 -8.125 1 98.62 550 VAL B CA 1
ATOM 8682 C C . VAL B 1 550 ? -20.938 -22.906 -7.422 1 98.62 550 VAL B C 1
ATOM 8684 O O . VAL B 1 550 ? -21.5 -23.953 -7.801 1 98.62 550 VAL B O 1
ATOM 8687 N N . PHE B 1 551 ? -21.375 -22.219 -6.449 1 98.31 551 PHE B N 1
ATOM 8688 C CA . PHE B 1 551 ? -22.609 -22.578 -5.758 1 98.31 551 PHE B CA 1
ATOM 8689 C C . PHE B 1 551 ? -23.828 -22.109 -6.543 1 98.31 551 PHE B C 1
ATOM 8691 O O . PHE B 1 551 ? -23.828 -21 -7.094 1 98.31 551 PHE B O 1
ATOM 8698 N N . VAL B 1 552 ? -24.797 -22.953 -6.629 1 97.69 552 VAL B N 1
ATOM 8699 C CA . VAL B 1 552 ? -26.094 -22.641 -7.211 1 97.69 552 VAL B CA 1
ATOM 8700 C C . VAL B 1 552 ? -27.125 -22.453 -6.102 1 97.69 552 VAL B C 1
ATOM 8702 O O . VAL B 1 552 ? -27.406 -23.391 -5.344 1 97.69 552 VAL B O 1
ATOM 8705 N N . GLU B 1 553 ? -27.625 -21.297 -6.109 1 94.75 553 GLU B N 1
ATOM 8706 C CA . GLU B 1 553 ? -28.5 -20.938 -4.992 1 94.75 553 GLU B CA 1
ATOM 8707 C C . GLU B 1 553 ? -29.969 -20.922 -5.426 1 94.75 553 GLU B C 1
ATOM 8709 O O . GLU B 1 553 ? -30.281 -20.5 -6.543 1 94.75 553 GLU B O 1
ATOM 8714 N N . GLY B 1 554 ? -30.797 -21.375 -4.535 1 90.38 554 GLY B N 1
ATOM 8715 C CA . GLY B 1 554 ? -32.219 -21.297 -4.762 1 90.38 554 GLY B CA 1
ATOM 8716 C C . GLY B 1 554 ? -32.844 -19.969 -4.34 1 90.38 554 GLY B C 1
ATOM 8717 O O . GLY B 1 554 ? -32.125 -18.953 -4.293 1 90.38 554 GLY B O 1
ATOM 8718 N N . GLU B 1 555 ? -34.156 -19.875 -4.168 1 81.56 555 GLU B N 1
ATOM 8719 C CA . GLU B 1 555 ? -34.938 -18.672 -3.936 1 81.56 555 GLU B CA 1
ATOM 8720 C C . GLU B 1 555 ? -34.5 -17.953 -2.656 1 81.56 555 GLU B C 1
ATOM 8722 O O . GLU B 1 555 ? -34.5 -16.734 -2.6 1 81.56 555 GLU B O 1
ATOM 8727 N N . GLU B 1 556 ? -34.094 -18.594 -1.674 1 80.25 556 GLU B N 1
ATOM 8728 C CA . GLU B 1 556 ? -33.781 -17.906 -0.423 1 80.25 556 GLU B CA 1
ATOM 8729 C C . GLU B 1 556 ? -32.281 -17.766 -0.243 1 80.25 556 GLU B C 1
ATOM 8731 O O . GLU B 1 556 ? -31.812 -17.469 0.857 1 80.25 556 GLU B O 1
ATOM 8736 N N . GLY B 1 557 ? -31.562 -18 -1.325 1 86.38 557 GLY B N 1
ATOM 8737 C CA . GLY B 1 557 ? -30.125 -17.828 -1.23 1 86.38 557 GLY B CA 1
ATOM 8738 C C . GLY B 1 557 ? -29.422 -19.031 -0.634 1 86.38 557 GLY B C 1
ATOM 8739 O O . GLY B 1 557 ? -28.234 -18.969 -0.306 1 86.38 557 GLY B O 1
ATOM 8740 N N . VAL B 1 558 ? -30.188 -20.047 -0.404 1 93.12 558 VAL B N 1
ATOM 8741 C CA . VAL B 1 558 ? -29.625 -21.281 0.123 1 93.12 558 VAL B CA 1
ATOM 8742 C C . VAL B 1 558 ? -29.109 -22.156 -1.027 1 93.12 558 VAL B C 1
ATOM 8744 O O . VAL B 1 558 ? -29.812 -22.328 -2.029 1 93.12 558 VAL B O 1
ATOM 8747 N N . SER B 1 559 ? -27.938 -22.656 -0.825 1 96.31 559 SER B N 1
ATOM 8748 C CA . SER B 1 559 ? -27.312 -23.453 -1.875 1 96.31 559 SER B CA 1
ATOM 8749 C C . SER B 1 559 ? -28.062 -24.75 -2.111 1 96.31 559 SER B C 1
ATOM 8751 O O . SER B 1 559 ? -28.438 -25.453 -1.158 1 96.31 559 SER B O 1
ATOM 8753 N N . GLU B 1 560 ? -28.344 -25.047 -3.385 1 97.38 560 GLU B N 1
ATOM 8754 C CA . GLU B 1 560 ? -28.984 -26.297 -3.789 1 97.38 560 GLU B CA 1
ATOM 8755 C C . GLU B 1 560 ? -27.969 -27.266 -4.406 1 97.38 560 GLU B C 1
ATOM 8757 O O . GLU B 1 560 ? -28.188 -28.484 -4.418 1 97.38 560 GLU B O 1
ATOM 8762 N N . ALA B 1 561 ? -26.969 -26.703 -4.898 1 98.25 561 ALA B N 1
ATOM 8763 C CA . ALA B 1 561 ? -25.938 -27.5 -5.555 1 98.25 561 ALA B CA 1
ATOM 8764 C C . ALA B 1 561 ? -24.609 -26.766 -5.578 1 98.25 561 ALA B C 1
ATOM 8766 O O . ALA B 1 561 ? -24.562 -25.562 -5.328 1 98.25 561 ALA B O 1
ATOM 8767 N N . VAL B 1 562 ? -23.578 -27.438 -5.785 1 98.75 562 VAL B N 1
ATOM 8768 C CA . VAL B 1 562 ? -22.25 -26.859 -6 1 98.75 562 VAL B CA 1
ATOM 8769 C C . VAL B 1 562 ? -21.578 -27.531 -7.191 1 98.75 562 VAL B C 1
ATOM 8771 O O . VAL B 1 562 ? -21.609 -28.766 -7.316 1 98.75 562 VAL B O 1
ATOM 8774 N N . ARG B 1 563 ? -21.062 -26.719 -8.07 1 98.5 563 ARG B N 1
ATOM 8775 C CA . ARG B 1 563 ? -20.344 -27.203 -9.242 1 98.5 563 ARG B CA 1
ATOM 8776 C C . ARG B 1 563 ? -18.844 -27.125 -9.031 1 98.5 563 ARG B C 1
ATOM 8778 O O . ARG B 1 563 ? -18.328 -26.172 -8.461 1 98.5 563 ARG B O 1
ATOM 8785 N N . SER B 1 564 ? -18.156 -28.156 -9.406 1 98.56 564 SER B N 1
ATOM 8786 C CA . SER B 1 564 ? -16.719 -28.188 -9.609 1 98.56 564 SER B CA 1
ATOM 8787 C C . SER B 1 564 ? -16.375 -28.312 -11.094 1 98.56 564 SER B C 1
ATOM 8789 O O . SER B 1 564 ? -16.203 -29.422 -11.602 1 98.56 564 SER B O 1
ATOM 8791 N N . PRO B 1 565 ? -16.109 -27.188 -11.703 1 98.25 565 PRO B N 1
ATOM 8792 C CA . PRO B 1 565 ? -16.031 -27.188 -13.164 1 98.25 565 PRO B CA 1
ATOM 8793 C C . PRO B 1 565 ? -14.883 -28.047 -13.695 1 98.25 565 PRO B C 1
ATOM 8795 O O . PRO B 1 565 ? -15.062 -28.781 -14.664 1 98.25 565 PRO B O 1
ATOM 8798 N N . ALA B 1 566 ? -13.734 -28.016 -13.086 1 98.12 566 ALA B N 1
ATOM 8799 C CA . ALA B 1 566 ? -12.586 -28.781 -13.578 1 98.12 566 ALA B CA 1
ATOM 8800 C C . ALA B 1 566 ? -12.875 -30.281 -13.531 1 98.12 566 ALA B C 1
ATOM 8802 O O . ALA B 1 566 ? -12.445 -31.031 -14.414 1 98.12 566 ALA B O 1
ATOM 8803 N N . PHE B 1 567 ? -13.633 -30.719 -12.547 1 98.44 567 PHE B N 1
ATOM 8804 C CA . PHE B 1 567 ? -13.977 -32.125 -12.391 1 98.44 567 PHE B CA 1
ATOM 8805 C C . PHE B 1 567 ? -15.242 -32.469 -13.164 1 98.44 567 PHE B C 1
ATOM 8807 O O . PHE B 1 567 ? -15.625 -33.625 -13.258 1 98.44 567 PHE B O 1
ATOM 8814 N N . ASN B 1 568 ? -15.891 -31.484 -13.68 1 97.88 568 ASN B N 1
ATOM 8815 C CA . ASN B 1 568 ? -17.109 -31.609 -14.469 1 97.88 568 ASN B CA 1
ATOM 8816 C C . ASN B 1 568 ? -18.188 -32.375 -13.711 1 97.88 568 ASN B C 1
ATOM 8818 O O . ASN B 1 568 ? -18.734 -33.375 -14.219 1 97.88 568 ASN B O 1
ATOM 8822 N N . VAL B 1 569 ? -18.453 -31.984 -12.492 1 98.38 569 VAL B N 1
ATOM 8823 C CA . VAL B 1 569 ? -19.516 -32.531 -11.68 1 98.38 569 VAL B CA 1
ATOM 8824 C C . VAL B 1 569 ? -20.359 -31.422 -11.078 1 98.38 569 VAL B C 1
ATOM 8826 O O . VAL B 1 569 ? -19.859 -30.312 -10.852 1 98.38 569 VAL B O 1
ATOM 8829 N N . THR B 1 570 ? -21.562 -31.609 -10.938 1 98.5 570 THR B N 1
ATOM 8830 C CA . THR B 1 570 ? -22.516 -30.828 -10.156 1 98.5 570 THR B CA 1
ATOM 8831 C C . THR B 1 570 ? -23.109 -31.672 -9.031 1 98.5 570 THR B C 1
ATOM 8833 O O . THR B 1 570 ? -23.75 -32.688 -9.281 1 98.5 570 THR B O 1
ATOM 8836 N N . LEU B 1 571 ? -22.797 -31.312 -7.867 1 98.75 571 LEU B N 1
ATOM 8837 C CA . LEU B 1 571 ? -23.25 -32.031 -6.699 1 98.75 571 LEU B CA 1
ATOM 8838 C C . LEU B 1 571 ? -24.453 -31.344 -6.059 1 98.75 571 LEU B C 1
ATOM 8840 O O . LEU B 1 571 ? -24.422 -30.141 -5.82 1 98.75 571 LEU B O 1
ATOM 8844 N N . THR B 1 572 ? -25.516 -32.062 -5.758 1 98.38 572 THR B N 1
ATOM 8845 C CA . THR B 1 572 ? -26.719 -31.531 -5.156 1 98.38 572 THR B CA 1
ATOM 8846 C C . THR B 1 572 ? -26.688 -31.656 -3.639 1 98.38 572 THR B C 1
ATOM 8848 O O . THR B 1 572 ? -26.219 -32.688 -3.107 1 98.38 572 THR B O 1
ATOM 8851 N N . LYS B 1 573 ? -27.172 -30.703 -2.971 1 97.75 573 LYS B N 1
ATOM 8852 C CA . LYS B 1 573 ? -27.203 -30.719 -1.511 1 97.75 573 LYS B CA 1
ATOM 8853 C C . LYS B 1 573 ? -28.078 -31.844 -0.985 1 97.75 573 LYS B C 1
ATOM 8855 O O . LYS B 1 573 ? -29.188 -32.031 -1.467 1 97.75 573 LYS B O 1
ATOM 8860 N N . VAL B 1 574 ? -27.516 -32.594 -0.038 1 96.75 574 VAL B N 1
ATOM 8861 C CA . VAL B 1 574 ? -28.25 -33.719 0.564 1 96.75 574 VAL B CA 1
ATOM 8862 C C . VAL B 1 574 ? -29.234 -33.188 1.607 1 96.75 574 VAL B C 1
ATOM 8864 O O . VAL B 1 574 ? -28.844 -32.406 2.48 1 96.75 574 VAL B O 1
ATOM 8867 N N . GLN B 1 575 ? -30.516 -33.375 1.43 1 84.81 575 GLN B N 1
ATOM 8868 C CA . GLN B 1 575 ? -31.531 -32.938 2.375 1 84.81 575 GLN B CA 1
ATOM 8869 C C . GLN B 1 575 ? -31.516 -33.781 3.639 1 84.81 575 GLN B C 1
ATOM 8871 O O . GLN B 1 575 ? -31.281 -35 3.576 1 84.81 575 GLN B O 1
ATOM 8876 N N . SER B 1 576 ? -31.25 -33.312 4.762 1 66.12 576 SER B N 1
ATOM 8877 C CA . SER B 1 576 ? -31.422 -34.094 5.992 1 66.12 576 SER B CA 1
ATOM 8878 C C . SER B 1 576 ? -32.781 -34.812 6.008 1 66.12 576 SER B C 1
ATOM 8880 O O . SER B 1 576 ? -33.812 -34.188 5.812 1 66.12 576 SER B O 1
ATOM 8882 N N . GLY B 1 577 ? -33 -35.938 5.398 1 48.69 577 GLY B N 1
ATOM 8883 C CA . GLY B 1 577 ? -34.219 -36.719 5.574 1 48.69 577 GLY B CA 1
ATOM 8884 C C . GLY B 1 577 ? -34.844 -36.531 6.945 1 48.69 577 GLY B C 1
ATOM 8885 O O . GLY B 1 577 ? -34.125 -36.344 7.938 1 48.69 577 GLY B O 1
ATOM 8886 N N . SER B 1 578 ? -36.156 -36.094 6.957 1 37.69 578 SER B N 1
ATOM 8887 C CA . SER B 1 578 ? -37.031 -36.438 8.086 1 37.69 578 SER B CA 1
ATOM 8888 C C . SER B 1 578 ? -36.844 -37.875 8.5 1 37.69 578 SER B C 1
ATOM 8890 O O . SER B 1 578 ? -37.094 -38.781 7.715 1 37.69 578 SER B O 1
ATOM 8892 N N . ARG B 1 579 ? -35.969 -38.344 9.258 1 32.06 579 ARG B N 1
ATOM 8893 C CA . ARG B 1 579 ? -36.25 -39.594 9.969 1 32.06 579 ARG B CA 1
ATOM 8894 C C . ARG B 1 579 ? -37.719 -39.656 10.359 1 32.06 579 ARG B C 1
ATOM 8896 O O . ARG B 1 579 ? -38.219 -38.844 11.148 1 32.06 579 ARG B O 1
ATOM 8903 N N . TYR B 1 580 ? -38.531 -40.031 9.312 1 26.58 580 TYR B N 1
ATOM 8904 C CA . TYR B 1 580 ? -39.625 -40.812 9.836 1 26.58 580 TYR B CA 1
ATOM 8905 C C . TYR B 1 580 ? -39.125 -42.031 10.609 1 26.58 580 TYR B C 1
ATOM 8907 O O . TYR B 1 580 ? -38.125 -42.656 10.219 1 26.58 580 TYR B O 1
#

Sequence (1160 aa):
MPSLSKIAAVAAASFTLIDAKACPPLGAVFPAPQSPSQSTLVKKAGSLLKAGLDAQIGAQFNTSALSIGVKSLHEDEPLFTYQWTPPNPGEGTDKVDEDTVFRIASGSKLFTALAAHISDKIDLEASVLKYLPELNKTAGDDDIFSLKWEDITVGSLASHLSGVGVDMAQDLAIFGSDPWQPFGLPEVPKSEKPNCSGLPKTTPCTRKDLLEQVNLRPPVYAPFTNPIYSNIGHALLGLVIEAAEDMPFEDVIKRDILDVVGMKHTYVDKTPPTDDLFIPEKEPTWNATLAVFDSAGGMFSSVSDMLLLADGILSNKFLTPVQTRKWMKPETNTASWGYQVGGPWEILRGDNITSDGRLIDIYTKSGDLGLYHSQTVLIPDYDIVISIMSGGLEATANPYVTGTILSAVLQNLLPAIEKVGRDDTKEAFAGDYEDKETNSTISFTMDSGPGLKIKSWQIRGFDVLNNIGNYNFNALESNASTKTPYVDARVYPSNLNKKSQTAWRAVFDRTNSTADAEYDSALFFKDGTCQTWFQQDRMVYDYLPLDLFVFVEGEEGVSEAVRSPAFNVTLTKVQSGSRYMPSLSKIAAVAAASFTLIDAKACPPLGAVFPAPQSPSQSTLVKKAGSLLKAGLDAQIGAQFNTSALSIGVKSLHEDEPLFTYQWTPPNPGEGTDKVDEDTVFRIASGSKLFTALAAHISDKIDLEASVLKYLPELNKTAGDDDIFSLKWEDITVGSLASHLSGVGVDMAQDLAIFGSDPWQPFGLPEVPKSEKPNCSGLPKTTPCTRKDLLEQVNLRPPVYAPFTNPIYSNIGHALLGLVIEAAEDMPFEDVIKRDILDVVGMKHTYVDKTPPTDDLFIPEKEPTWNATLAVFDSAGGMFSSVSDMLLLADGILSNKFLTPVQTRKWMKPETNTASWGYQVGGPWEILRGDNITSDGRLIDIYTKSGDLGLYHSQTVLIPDYDIVISIMSGGLEATANPYVTGTILSAVLQNLLPAIEKVGRDDTKEAFAGDYEDKETNSTISFTMDSGPGLKIKSWQIRGFDVLNNIGNYNFNALESNASTKTPYVDARVYPSNLNKKSQTAWRAVFDRTNSTADAEYDSALFFKDGTCQTWFQQDRMVYDYLPLDLFVFVEGEEGVSEAVRSPAFNVTLTKVQSGSRY

Radius of gyration: 30.72 Å; Cα contacts (8 Å, |Δi|>4): 2727; chains: 2; bounding box: 86×88×84 Å

Solvent-accessible surface area (backbone atoms only — not comparable to full-atom values): 58723 Å² total; per-residue (Å²): 138,82,75,92,64,73,81,66,73,76,75,73,73,70,79,58,78,74,64,61,75,77,62,61,64,60,63,40,42,45,66,51,50,64,61,52,67,76,34,67,57,34,48,50,28,47,51,52,47,48,53,52,45,48,58,56,44,65,72,54,27,52,34,14,37,40,32,39,35,31,32,41,75,63,42,92,60,64,63,40,74,47,60,38,59,23,90,46,34,54,84,24,27,86,66,53,46,56,66,37,21,39,53,25,11,34,39,24,33,53,56,43,34,48,51,48,68,58,38,88,71,52,58,49,81,37,35,42,45,80,57,44,56,64,46,62,76,57,43,57,93,38,67,53,47,25,55,59,54,82,68,22,27,43,42,25,26,41,35,20,20,34,15,50,44,24,64,63,47,69,32,59,22,56,83,41,26,76,86,39,41,79,66,30,34,52,86,51,58,82,89,70,35,51,80,42,35,20,44,86,96,49,46,54,31,44,67,66,51,49,50,58,50,54,46,60,32,38,35,67,33,57,37,40,68,53,50,35,58,24,42,46,27,28,19,50,49,33,50,37,48,19,54,59,66,72,42,61,55,56,58,50,46,38,64,69,46,31,64,69,65,62,36,82,50,52,30,64,93,51,70,71,59,53,75,44,23,59,32,32,69,89,47,80,63,78,70,51,60,30,56,47,39,25,33,22,31,40,24,32,26,15,34,53,35,48,38,40,51,42,44,32,54,78,67,36,73,68,39,55,67,55,57,42,35,53,56,70,31,46,53,34,76,49,54,17,89,12,39,32,32,13,58,55,33,41,33,35,27,29,39,75,53,45,94,66,43,55,65,46,75,35,41,26,36,55,14,65,49,90,40,24,32,24,35,42,32,42,30,74,48,47,41,34,28,35,16,40,39,35,29,8,63,54,48,53,71,38,91,49,44,62,56,41,50,47,26,53,50,43,58,40,40,47,40,34,45,50,48,47,13,50,52,52,45,37,71,23,61,40,42,46,25,37,25,76,90,55,47,24,38,38,28,33,40,73,67,84,55,77,32,39,32,51,75,46,36,29,30,60,74,23,63,38,59,53,33,57,76,43,70,46,67,67,32,63,74,62,71,52,86,58,69,39,90,45,71,56,35,28,35,28,56,40,84,28,53,51,93,51,31,39,36,26,38,38,47,75,40,60,71,52,50,68,59,43,50,57,53,34,72,51,36,60,29,42,51,64,72,40,47,43,43,70,60,48,57,68,42,27,35,67,52,25,35,68,40,42,35,37,35,34,33,49,94,85,59,33,44,48,28,41,29,32,66,38,48,70,46,65,22,34,51,59,71,81,71,76,81,119,129,87,74,92,61,79,69,76,71,77,75,73,74,68,80,58,77,73,64,60,76,77,62,60,64,58,65,38,43,45,68,52,49,62,60,51,68,76,34,67,59,34,47,49,29,47,51,52,47,49,52,52,46,47,60,56,44,66,72,54,28,51,35,14,37,39,33,39,36,31,32,42,75,62,44,91,60,63,64,39,74,46,62,40,59,22,90,48,34,53,84,25,27,84,65,56,45,55,66,37,22,36,54,25,11,35,39,24,32,54,56,43,34,49,52,48,68,59,37,88,72,52,58,49,81,38,35,41,45,82,58,44,55,64,46,61,75,55,44,58,93,39,65,52,47,25,57,60,54,83,68,22,26,43,42,25,26,40,36,20,21,35,15,50,45,23,65,64,48,67,31,59,24,57,84,40,27,74,86,39,40,80,65,31,34,51,85,52,58,82,89,71,36,51,79,44,35,19,44,87,95,49,45,55,31,44,66,68,52,49,51,58,49,54,45,61,34,39,35,67,33,56,35,39,68,53,52,36,57,26,43,47,27,27,17,51,48,33,50,38,48,20,52,58,67,72,43,59,52,56,58,51,48,40,62,70,45,30,65,70,64,62,36,82,49,50,30,65,91,51,69,71,60,54,74,44,22,59,31,33,68,90,46,79,62,77,71,51,59,30,56,48,39,26,34,21,32,41,23,31,28,15,36,54,34,47,40,40,52,42,43,33,53,76,67,37,73,67,40,55,64,53,56,42,36,53,57,71,31,46,55,32,75,49,54,18,89,13,39,33,31,13,58,54,32,42,34,36,28,30,41,75,53,45,96,66,43,57,62,46,72,35,40,26,36,57,14,64,50,91,40,25,32,24,35,43,33,41,31,74,48,48,41,34,27,34,16,39,39,34,29,8,63,53,49,53,71,38,93,49,44,64,55,41,51,48,27,54,51,44,58,41,40,47,41,33,45,48,48,48,14,49,52,52,45,39,71,23,61,40,44,46,25,38,25,76,91,55,47,25,38,38,28,32,39,72,68,83,56,75,32,38,31,52,76,46,36,29,31,59,74,23,61,38,57,53,31,56,75,42,71,46,68,68,30,62,73,61,70,52,85,56,70,39,89,44,70,57,37,28,36,27,59,40,84,28,53,50,91,53,30,40,36,27,38,39,46,74,40,61,70,53,52,67,60,42,50,57,54,33,72,51,37,60,30,41,52,65,72,42,47,45,43,70,59,48,58,66,42,28,35,68,54,26,34,67,40,42,36,37,36,34,33,49,95,83,60,33,46,48,28,40,29,32,67,38,48,69,47,64,22,35,50,59,72,80,70,76,81,119

Nearest PDB structures (foldseek):
  2qmi-assembly1_C  TM=5.873E-01  e=1.102E-18  Pyrococcus abyssi
  8fqt-assembly2_A  TM=7.329E-01  e=8.590E-16  Acinetobacter baumannii
  3rju-assembly1_A  TM=7.138E-01  e=4.413E-15  Yersinia pestis CO92
  1ga9-assembly2_B  TM=7.100E-01  e=8.210E-15  Escherichia coli
  4e6x-assembly1_A  TM=7.725E-01  e=5.654E-13  Escherichia coli O6

Secondary structure (DSSP, 8-state):
-----------------------PPSS-SSPPPS-GGG-HHHHHHHHHHHHHHHHHHHHH-SS-EEEEEEEETT-SS-SEEEEE--SS--SS-SS--TT-EEE-GGGHHHHHHHHHHH-TT--TTSBGGGT-GGGGGS----TTT---GGG-BHHHHHTT-S---S-STT-GGGG-SGGGGGGTPPP--TTTS-----STTSPPPPHHHHHHHGGGSPPSS-TTSS----HHHHHHHHHHHHHHHTS-HHHHHIIIIIHHHT-TT-BSSSPPPTTTB---TT-TTTT---GGGHHHH--EEEHHHHHHHHHHHHTTSSS-HHHHHHHSS--EE-SSTTEEE-SS-EEEEESSSSTT---EEEEEEEEEETTEEEEEEEEGGGTEEEEEEEESHHHHHSTTHHHHHHHHHHHHHHHHHHHHHHHHHHHHH-EEEEEGGGTEEEEEE--SSSSEEEEEEEETTEE-GGGGGG-SHHHHHHT--PPPS--EEEEEEEEEEETTEEEEEEEEE-S-HHHHHHHHHT-SSTTTT--HHHHTT--EETTEETTEEEEEE-TTS-EEEEEEGGGTEEEEEPP-----/-----TT----------------PPSS-SSPPPS-GGG-HHHHHHHHHHHHHHHHHHHHH-SS-EEEEEEEETT-SS-SEEEEE--SS--SS-SS--TT-EEE-GGGHHHHHHHHHHH-TT--TTSBGGGT-GGGGGS----TTT---GGG-BHHHHHTT-S---S-STT-GGGG-SGGGGGGTPPP--TTTS-----STTSPPPPHHHHHHHGGGSPPSSSTTSS----HHHHHHHHHHHHHHHTS-HHHHHIIIIIHHHT-TT-BSSSPPPTTTB---TT-TTTT---GGGHHHH--EEEHHHHHHHHHHHHTTSSS-HHHHHHHSS--EE-SSTTEEE-SS-EEEEESSSSTT---EEEEEEEEEETTEEEEEEEEGGGTEEEEEEEESHHHHHSTTHHHHHHHHHHHHHHHHHHHHHHHHHHHHH-EEEEEGGGTEEEEEE--SSSSEEEEEEEETTEE-GGGGGG-SHHHHHHT--PPPS--EEEEEEEEEEETTEEEEEEEEE-S-HHHHHHHHHT-SSTTTT--HHHHTT--EETTEETTEEEEEE-TTS-EEEEEEGGGTEEEEEPP-----

Organism: Fusarium oxysporum (strain Fo5176) (NCBI:txid660025)

InterPro domains:
  IPR001466 Beta-lactamase-related [PF00144] (91-392)
  IPR012338 Beta-lactamase/transpeptidase-like [G3DSA:3.40.710.10] (52-406)
  IPR012338 Beta-lactamase/transpeptidase-like [SSF56601] (53-416)
  IPR058664 Beta-lactamase-like ARB_00930-like, C-terminal domain [PF26335] (422-574)